Protein AF-A0A482XGV1-F1 (afdb_monomer)

InterPro domains:
  IPR002035 von Willebrand factor, type A [PF13519] (263-378)
  IPR002035 von Willebrand factor, type A [PS50234] (262-445)
  IPR002035 von Willebrand factor, type A [SM00327] (260-442)
  IPR013608 VWA N-terminal [PF08399] (100-237)
  IPR013680 Voltage-dependent calcium channel, alpha-2/delta subunit, conserved region [PF08473] (815-1046)
  IPR036465 von Willebrand factor A-like domain superfamily [G3DSA:3.40.50.410] (261-445)
  IPR036465 von Willebrand factor A-like domain superfamily [SSF53300] (260-447)
  IPR051173 Voltage-dependent calcium channel subunit alpha-2/delta [PTHR10166] (22-1208)

Radius of gyration: 38.04 Å; Cα contacts (8 Å, |Δi|>4): 2008; chains: 1; bounding box: 119×116×106 Å

Solvent-accessible surface area (backbone atoms only — not comparable to full-atom values): 74352 Å² total; per-residue (Å²): 139,94,84,86,82,80,82,77,70,72,76,75,74,77,72,86,80,82,75,78,78,72,86,69,76,64,63,61,70,69,56,57,52,51,41,26,47,51,51,21,51,52,53,44,54,53,50,49,65,73,48,42,56,68,59,52,59,60,47,52,64,86,50,41,69,42,80,57,57,61,67,60,51,43,51,52,38,35,49,54,51,34,55,52,52,52,52,54,52,52,49,38,52,52,50,36,57,48,50,39,50,34,48,50,55,40,52,75,67,66,60,78,73,67,94,82,68,63,56,43,46,14,74,70,44,54,62,82,88,62,79,90,71,64,88,74,75,83,62,78,91,68,86,75,82,80,60,91,88,61,80,73,76,80,78,49,78,53,84,54,83,41,44,69,30,71,95,62,75,52,42,47,32,26,87,87,49,57,21,33,43,69,31,77,92,54,64,65,82,37,92,68,33,38,62,50,56,60,40,53,57,75,47,48,68,53,56,48,52,44,37,73,73,38,60,85,58,56,52,36,37,39,33,33,65,72,40,38,31,40,32,31,55,18,44,58,51,87,60,96,82,71,69,81,65,49,56,70,54,33,61,54,35,36,58,29,47,30,54,46,31,33,39,40,38,39,37,56,41,19,44,85,32,58,66,72,48,43,52,42,49,53,51,44,52,51,55,54,57,56,55,48,42,72,66,18,25,37,42,51,36,34,27,22,81,58,75,42,57,53,53,77,78,52,76,83,48,74,38,62,31,37,62,58,46,47,50,51,51,53,54,23,59,72,68,58,76,87,39,84,46,64,63,40,63,68,62,44,53,53,53,49,54,51,39,56,50,53,34,54,76,65,72,72,52,53,83,50,34,37,35,39,39,39,40,37,65,70,58,98,64,69,66,57,72,57,43,51,71,75,38,45,74,59,64,92,52,68,69,51,30,25,32,32,40,40,42,43,81,73,74,88,44,60,67,40,50,38,47,56,5,49,78,31,74,31,38,35,45,76,40,68,52,69,82,54,40,66,69,59,60,56,58,55,49,52,63,58,20,29,34,45,38,68,62,70,79,66,72,58,76,33,72,42,67,45,43,51,80,85,59,61,70,84,47,36,65,58,53,49,53,47,51,52,50,51,50,50,50,48,52,54,57,47,62,74,69,61,91,71,86,46,67,60,56,53,55,50,51,58,47,50,51,58,64,49,48,80,81,47,74,87,63,56,49,26,32,34,44,18,35,46,26,44,50,85,59,66,61,42,73,43,69,86,66,78,93,78,64,102,81,58,94,81,69,70,75,56,46,77,39,56,52,48,48,60,52,26,30,30,32,38,45,40,52,48,66,63,57,55,61,61,63,37,58,72,76,62,36,74,81,24,51,62,33,33,31,32,26,70,34,28,50,65,45,47,92,85,65,65,44,64,54,83,82,33,63,44,80,48,52,57,68,44,36,50,76,60,69,60,40,60,71,64,91,61,60,90,91,54,76,55,72,67,57,51,54,50,50,50,40,44,29,66,49,43,73,54,71,52,75,48,52,28,41,51,68,41,80,89,71,68,38,52,51,73,48,47,32,36,36,30,33,35,46,25,78,97,54,68,39,19,43,35,36,39,36,57,61,50,76,48,64,39,27,40,66,51,52,73,44,65,64,72,67,48,43,76,72,46,99,53,99,60,59,60,72,56,68,52,65,69,77,80,58,59,35,51,32,80,90,59,73,44,60,46,66,64,54,56,58,41,88,91,70,80,44,74,67,80,63,98,42,73,65,57,44,48,53,53,49,56,59,53,61,65,43,93,83,64,71,84,55,67,59,85,77,58,84,67,76,91,86,76,88,78,95,75,85,93,79,68,80,77,59,64,61,64,64,59,64,79,67,45,47,52,49,38,65,69,57,42,24,24,33,53,32,52,35,60,45,47,45,73,69,76,54,59,74,62,77,77,66,76,62,56,71,68,63,51,54,53,48,47,65,56,43,29,60,40,36,37,38,42,28,29,61,63,20,43,30,39,54,48,78,48,85,69,93,76,64,100,72,72,79,66,74,56,66,62,75,78,60,28,52,28,52,74,32,66,67,44,41,49,14,48,58,43,35,78,77,39,72,75,33,34,39,65,48,60,66,51,56,95,78,57,55,88,76,50,67,80,69,45,52,34,38,37,26,30,48,42,66,50,75,49,95,94,39,41,17,69,47,35,34,36,26,39,31,24,33,40,70,27,49,37,53,50,51,51,56,49,48,57,60,72,94,89,67,94,48,41,57,78,38,87,59,35,48,50,38,32,23,33,49,52,41,34,24,64,39,44,87,50,76,88,50,40,31,37,53,45,26,56,78,40,15,56,57,47,51,49,38,34,76,73,54,48,29,43,80,40,79,45,73,40,61,75,34,76,41,71,45,72,46,73,93,70,82,62,66,73,81,76,63,78,73,56,74,66,56,57,51,49,51,54,49,51,51,50,49,52,50,51,52,52,54,53,66,72,55,84,64,100,79,65,83,75,67,63,68,78,78,70,79,76,89,79,89,68,78,86,71,82,73,80,77,73,75,89,71,91,72,95,73,91,80,92,82,86,93,69,68,74,66,60,52,58,53,58,76,66,56,74,70,53,65,49,87,36,84,36,42,27,37,31,60,34,36,29,53,43,67,93,45,59,84,70,46,65,71,49,82,49,73,68,56,100,80,57,61,102,52,62,71,47,42,41,47,40,67,24,48,55,42,48,37,34,39,37,40,39,52,54,94,58,91,60,80,53,72,57,42,66,70,63,75,41,76,63,62,44,47,86,75,69,74,35,54,68,61,47,44,43,64,72,76,53,75,70,76,66,45,81,81,80,83,71,59,68,75,46,87,72,59,73,68,51,73,84,81,44,52,84,70,89,74,83,70,84,54,65,67,58,57,50,49,52,52,50,50,52,54,53,68,72,76,110

Sequence (1278 aa):
MHFIYFGLIISSILGLVELDASTDDPIPDNVLSIWSNRMGSELNALSEMMTRRNKVLESFKEARVEPLQGTKLAEEIAKDLKQMMDAKMKAIERIMDTAQSAAKEFMDKGGKIPDDYKYYNSKHLVEPGTLAVDPLLQVRDEPKEVDPDKQEPPDPRMEMQLEPNRHFNGVYVNTTLSAVHVPTNIYDRSENVLPAIVWSEKLEPIFRDNYLRDPSMSWQYFGSSSGFMRHYPAKRWETDHVDLYDCRTRSWYVEAATSPKDVLILVDNSGSMTGERKEIARHVVTNILDTLGSNDFVNILSFINITKEVVPCFNRTLIQASLANVRELKIGMEKMEPAKNIANFKVALEDAFHILRNHYNSNRGSQCNQAIMLITDGVPYNYQEIFQKYNWVDYPKVAVRMFTYLIGREASEVREVKWMACANRGYYVHLSTTAEVQEQVLQYVPVMARPMVLQRTQHPIIWTPVYADITDPRMTDWLWELNEREEQRERSLLFRRHKEEQDKKYVIRQKKIKDSDSDLQKYRLMTSVAIPVYDTRDRAKVQTGGPCKPVDPNCKEPVETKVAYLLGVAGTDIPIEDIVQLTRPHVLGVNAYAFIVTNNGYVLMHPDLRPVFQGILKPSYNSVDMTDVEIVDDDSRARNFSAELIRLRDAIVNQKKNQKTLKVKYHLDNLRRAVTGKRQYFYHPIEGTPFTLVLALPGHSDLHYKVSAEKEIKRLLSVTKYKSNAALNYFEGNDWSIHPDWNYCKYYYNDDPALNKKHDFGSPEEELVHFINRTGWPGWKWPSKPTDLRTNNSSSSKSDKSESEKGHDLWRESYFCDRSLFLSLVFDAAATAWFNDSVWSSVGVIEEKKNDFMQRFGPVTVFVATRSGLTRWQDFPSTDNERATHRSFGKENRRAIDEVWYKRAVDQHAISADSYVYSVPFEADMEEDDRRDIVVTATRAVFIETRGKKAPAAVIGVQLKHSALQSLFVNITYTCKDCKITCSSDDVKCYAIDNNGYVVFSEEVRDTGKFFGELYGGVMERLVDEGIFRRIKMFDYQSVCFRLAKCGEGNLSSKLESPLVWLGWLFNWLIGHVALLLTQMNMQWVGTLASFYTTDEMTDYPEYGAESECDDEAGGGEGGDRKQDNTLYANAIINRTRPRPCDKEVDLYTLDQKQHHKLSLKLMPPSRQAKPCDRPFKIDMIPNSNLVLIVVNRMCMMDAPALSITQNEVNYRATHNMTLACFKTRENNLSRKWPQPCIKDHPEEVNITELCGDGCSIRPNYWMAALILASYIVNTFL

Secondary structure (DSSP, 8-state):
--S-SSSSSGGGS------------SS-HHHHHHHHHHHHHHHHHHHHHHHTHHHHHHHTTT-EEEE--HHHHHHHHHHHHHHHHHHHHHHHHHHHHHHHHHHHHHHHTT-PPPTT----BGGG---TT-----TTTTS--------TT--PPPP-------EEEGGGTTEEEESS--EEE--TTS-TTSTTTHHHHHHHGGGHHHHHHHHHH-TT---EEEEETTS-EEEESEE----SS-----GGGSHHHHHHHS--EEEEEEEE-SGGGTTHHHHHHHHHHHHHHHT--TT-EEEEEEESSSEEESSGGGTT--EE--HHHHHHHHHHHHTPPPP-SPP-HHHHHHHHHHHHHHHHHTT-S-SSEEEEEEEES--SS--HHHHHHHT-TTTT--SEEEEEEEE-SS-S-HHHHHHHHHHTT--EEEE-STTTHHHHHTTHHHHHHHHHHHH-S----EEPPPEESS--GGGHHHHHHHHHHHHHHHHHHHHTT-SSSHHHHHHHHHHHHHHGGGT---S-EEEEEEEEEE---SEEEE--SS---TT-TTPPPPEEEE---EEEEEEEEEEHHHHHHHT-HHHH-TT-EEEEE-TTSBEEE-TT---EETTEE-TTGGG-BHHHH-EES--PPTT---HHHHHHHHHHHTT--EEEEEEEEEEETTTTEEEEEEEEEEEEE-TTSS-EEEEEEES-GGGSEEEE----HHHHHTT-SSSS-TTGGGG-SSSEEE-TT--SEEES-SEETTTTEE---SSHHHHHHHHHHHHTSTT--PPPPGGGG-SS-SS-------HHHHHHHHGGG-EEE-HHHHHHHHHHHHHTGGGGS-TGGGTT--HHHHHHHHHHH-EEEEEEEETTSEEEEEE---SS-TT--PPPHHHH---GGGSHHHHHHHHHHTT-TT-BEEE---GGG--TTGGGS-EEEEEEEEEEEETTEEEEEEEEEEEEEHHHHHHHHHHHHH--SS-S--TTSTTEEEEEE-TTSBEEEESSGGGTTSBHHHH-HHHHHHHHHTTSEEEEEEEEEEEEEEEE--TT---GGG----HHHHHHHHHHHHHHHHHHHHHHS--TT-SSSGGGSS--------------------------S-HHHHHHHHTT----EEEEEEEEEEEEEEE-GGGGGG-S----PPPTT--TT---EEEEE-TTBS-EEEEEE----SPPPPPP-S-EE--HHHHHSS-HHHHHHHH--------S------GGGGG--S-S---------HHHHHHHHHHHHHHHH-

Nearest PDB structures (foldseek):
  8x93-assembly1_B  TM=8.229E-01  e=1.187E-66  Homo sapiens
  8we9-assembly1_D  TM=8.250E-01  e=6.237E-66  Homo sapiens
  8if4-assembly1_A  TM=8.147E-01  e=3.819E-60  Homo sapiens
  8if3-assembly1_A  TM=8.002E-01  e=4.022E-60  Homo sapiens
  5gjw-assembly1_F  TM=8.197E-01  e=3.299E-58  Oryctolagus cuniculus

Structure (mmCIF, N/CA/C/O backbone):
data_AF-A0A482XGV1-F1
#
_entry.id   AF-A0A482XGV1-F1
#
loop_
_atom_site.group_PDB
_atom_site.id
_atom_site.type_symbol
_atom_site.label_atom_id
_atom_site.label_alt_id
_atom_site.label_comp_id
_atom_site.label_asym_id
_atom_site.label_entity_id
_atom_site.label_seq_id
_atom_site.pdbx_PDB_ins_code
_atom_site.Cartn_x
_atom_site.Cartn_y
_atom_site.Cartn_z
_atom_site.occupancy
_atom_site.B_iso_or_equiv
_atom_site.auth_seq_id
_atom_site.auth_comp_id
_atom_site.auth_asym_id
_atom_site.auth_atom_id
_atom_site.pdbx_PDB_model_num
ATOM 1 N N . MET A 1 1 ? 13.657 -77.694 51.017 1.00 44.53 1 MET A N 1
ATOM 2 C CA . MET A 1 1 ? 14.415 -77.238 52.203 1.00 44.53 1 MET A CA 1
ATOM 3 C C . MET A 1 1 ? 15.647 -76.485 51.723 1.00 44.53 1 MET A C 1
ATOM 5 O O . MET A 1 1 ? 16.260 -76.954 50.779 1.00 44.53 1 MET A O 1
ATOM 9 N N . HIS A 1 2 ? 15.953 -75.348 52.362 1.00 39.84 2 HIS A N 1
ATOM 10 C CA . HIS A 1 2 ? 17.023 -74.366 52.079 1.00 39.84 2 HIS A CA 1
ATOM 11 C C . HIS A 1 2 ? 16.785 -73.198 51.097 1.00 39.84 2 HIS A C 1
ATOM 13 O O . HIS A 1 2 ? 17.750 -72.601 50.655 1.00 39.84 2 HIS A O 1
ATOM 19 N N . PHE A 1 3 ? 15.537 -72.758 50.874 1.00 36.41 3 PHE A N 1
ATOM 20 C CA . PHE A 1 3 ? 15.243 -71.430 50.277 1.00 36.41 3 PHE A CA 1
ATOM 21 C C . PHE A 1 3 ? 13.895 -70.829 50.758 1.00 36.41 3 PHE A C 1
ATOM 23 O O . PHE A 1 3 ? 13.144 -70.257 49.981 1.00 36.41 3 PHE A O 1
ATOM 30 N N . ILE A 1 4 ? 13.541 -70.985 52.046 1.00 43.09 4 ILE A N 1
ATOM 31 C CA . ILE A 1 4 ? 12.250 -70.501 52.611 1.00 43.09 4 ILE A CA 1
ATOM 32 C C . ILE A 1 4 ? 12.464 -69.622 53.866 1.00 43.09 4 ILE A C 1
ATOM 34 O O . ILE A 1 4 ? 11.666 -69.636 54.789 1.00 43.09 4 ILE A O 1
ATOM 38 N N . TYR A 1 5 ? 13.549 -68.842 53.942 1.00 42.00 5 TYR A N 1
ATOM 39 C CA . TYR A 1 5 ? 13.787 -67.960 55.107 1.00 42.00 5 TYR A CA 1
ATOM 40 C C . TYR A 1 5 ? 14.142 -66.499 54.792 1.00 42.00 5 TYR A C 1
ATOM 42 O O . TYR A 1 5 ? 14.466 -65.752 55.704 1.00 42.00 5 TYR A O 1
ATOM 50 N N . PHE A 1 6 ? 14.004 -66.051 53.538 1.00 40.75 6 PHE A N 1
ATOM 51 C CA . PHE A 1 6 ? 14.222 -64.639 53.171 1.00 40.75 6 PHE A CA 1
ATOM 52 C C . PHE A 1 6 ? 12.952 -63.881 52.741 1.00 40.75 6 PHE A C 1
ATOM 54 O O . PHE A 1 6 ? 13.007 -62.685 52.481 1.00 40.75 6 PHE A O 1
ATOM 61 N N . GLY A 1 7 ? 11.793 -64.550 52.706 1.00 38.69 7 GLY A N 1
ATOM 62 C CA . GLY A 1 7 ? 10.531 -63.980 52.209 1.00 38.69 7 GLY A CA 1
ATOM 63 C C . GLY A 1 7 ? 9.594 -63.370 53.257 1.00 38.69 7 GLY A C 1
ATOM 64 O O . GLY A 1 7 ? 8.521 -62.914 52.886 1.00 38.69 7 GLY A O 1
ATOM 65 N N . LEU A 1 8 ? 9.946 -63.364 54.550 1.00 41.81 8 LEU A N 1
ATOM 66 C CA . LEU A 1 8 ? 9.004 -62.993 55.625 1.00 41.81 8 LEU A CA 1
ATOM 67 C C . LEU A 1 8 ? 9.417 -61.791 56.491 1.00 41.81 8 LEU A C 1
ATOM 69 O O . LEU A 1 8 ? 8.703 -61.463 57.429 1.00 41.81 8 LEU A O 1
ATOM 73 N N . ILE A 1 9 ? 10.509 -61.088 56.167 1.00 43.84 9 ILE A N 1
ATOM 74 C CA . ILE A 1 9 ? 10.928 -59.882 56.918 1.00 43.84 9 ILE A CA 1
ATOM 75 C C . ILE A 1 9 ? 10.641 -58.572 56.154 1.00 43.84 9 ILE A C 1
ATOM 77 O O . ILE A 1 9 ? 10.570 -57.510 56.761 1.00 43.84 9 ILE A O 1
ATOM 81 N N . ILE A 1 10 ? 10.346 -58.623 54.849 1.00 42.56 10 ILE A N 1
ATOM 82 C CA . ILE A 1 10 ? 10.033 -57.411 54.059 1.00 42.56 10 ILE A CA 1
ATOM 83 C C . ILE A 1 10 ? 8.541 -57.016 54.145 1.00 42.56 10 ILE A C 1
ATOM 85 O O . ILE A 1 10 ? 8.179 -55.889 53.826 1.00 42.56 10 ILE A O 1
ATOM 89 N N . SER A 1 11 ? 7.668 -57.880 54.679 1.00 37.44 11 SER A N 1
ATOM 90 C CA . SER A 1 11 ? 6.237 -57.566 54.849 1.00 37.44 11 SER A CA 1
ATOM 91 C C . SER A 1 11 ? 5.908 -56.740 56.105 1.00 37.44 11 SER A C 1
ATOM 93 O O . SER A 1 11 ? 4.754 -56.356 56.276 1.00 37.44 11 SER A O 1
ATOM 95 N N . SER A 1 12 ? 6.884 -56.449 56.974 1.00 38.50 12 SER A N 1
ATOM 96 C CA . SER A 1 12 ? 6.641 -55.785 58.271 1.00 38.50 12 SER A CA 1
ATOM 97 C C . SER A 1 12 ? 7.187 -54.352 58.367 1.00 38.50 12 SER A C 1
ATOM 99 O O . SER A 1 12 ? 7.092 -53.748 59.429 1.00 38.50 12 SER A O 1
ATOM 101 N N . ILE A 1 13 ? 7.742 -53.796 57.280 1.00 41.94 13 ILE A N 1
ATOM 102 C CA . ILE A 1 13 ? 8.184 -52.382 57.198 1.00 41.94 13 ILE A CA 1
ATOM 103 C C . ILE A 1 13 ? 7.350 -51.579 56.172 1.00 41.94 13 ILE A C 1
ATOM 105 O O . ILE A 1 13 ? 7.504 -50.374 56.038 1.00 41.94 13 ILE A O 1
ATOM 109 N N . LEU A 1 14 ? 6.385 -52.215 55.498 1.00 36.38 14 LEU A N 1
ATOM 110 C CA . LEU A 1 14 ? 5.447 -51.562 54.570 1.00 36.38 14 LEU A CA 1
ATOM 111 C C . LEU A 1 14 ? 4.041 -51.353 55.164 1.00 36.38 14 LEU A C 1
ATOM 113 O O . LEU A 1 14 ? 3.061 -51.238 54.436 1.00 36.38 14 LEU A O 1
ATOM 117 N N . GLY A 1 15 ? 3.941 -51.292 56.493 1.00 41.91 15 GLY A N 1
ATOM 118 C CA . GLY A 1 15 ? 2.779 -50.740 57.186 1.00 41.91 15 GLY A CA 1
ATOM 119 C C . GLY A 1 15 ? 3.100 -49.323 57.655 1.00 41.91 15 GLY A C 1
ATOM 120 O O . GLY A 1 15 ? 4.069 -49.159 58.390 1.00 41.91 15 GLY A O 1
ATOM 121 N N . LEU A 1 16 ? 2.258 -48.357 57.265 1.00 43.41 16 LEU A N 1
ATOM 122 C CA . LEU A 1 16 ? 2.304 -46.903 57.528 1.00 43.41 16 LEU A CA 1
ATOM 123 C C . LEU A 1 16 ? 2.994 -46.044 56.457 1.00 43.41 16 LEU A C 1
ATOM 125 O O . LEU A 1 16 ? 4.004 -45.414 56.736 1.00 43.41 16 LEU A O 1
ATOM 129 N N . VAL A 1 17 ? 2.376 -45.945 55.275 1.00 34.41 17 VAL A N 1
ATOM 130 C CA . VAL A 1 17 ? 1.957 -44.647 54.703 1.00 34.41 17 VAL A CA 1
ATOM 131 C C . VAL A 1 17 ? 0.680 -44.902 53.887 1.00 34.41 17 VAL A C 1
ATOM 133 O O . VAL A 1 17 ? 0.712 -45.011 52.665 1.00 34.41 17 VAL A O 1
ATOM 136 N N . GLU A 1 18 ? -0.463 -45.036 54.562 1.00 29.59 18 GLU A N 1
ATOM 137 C CA . GLU A 1 18 ? -1.720 -44.583 53.959 1.00 29.59 18 GLU A CA 1
ATOM 138 C C . GLU A 1 18 ? -1.647 -43.054 53.974 1.00 29.59 18 GLU A C 1
ATOM 140 O O . GLU A 1 18 ? -1.912 -42.407 54.985 1.00 29.59 18 GLU A O 1
ATOM 145 N N . LEU A 1 19 ? -1.187 -42.468 52.867 1.00 31.58 19 LEU A N 1
ATOM 146 C CA . LEU A 1 19 ? -1.564 -41.100 52.546 1.00 31.58 19 LEU A CA 1
ATOM 147 C C . LEU A 1 19 ? -3.030 -41.184 52.136 1.00 31.58 19 LEU A C 1
ATOM 149 O O . LEU A 1 19 ? -3.344 -41.460 50.978 1.00 31.58 19 LEU A O 1
ATOM 153 N N . ASP A 1 20 ? -3.907 -40.991 53.117 1.00 24.75 20 ASP A N 1
ATOM 154 C CA . ASP A 1 20 ? -5.258 -40.494 52.894 1.00 24.75 20 ASP A CA 1
ATOM 155 C C . ASP A 1 20 ? -5.130 -39.219 52.049 1.00 24.75 20 ASP A C 1
ATOM 157 O O . ASP A 1 20 ? -4.946 -38.112 52.556 1.00 24.75 20 ASP A O 1
ATOM 161 N N . ALA A 1 21 ? -5.182 -39.367 50.726 1.00 31.33 21 ALA A N 1
ATOM 162 C CA . ALA A 1 21 ? -5.511 -38.269 49.838 1.00 31.33 21 ALA A CA 1
ATOM 163 C C . ALA A 1 21 ? -7.006 -38.022 50.035 1.00 31.33 21 ALA A C 1
ATOM 165 O O . ALA A 1 21 ? -7.841 -38.526 49.281 1.00 31.33 21 ALA A O 1
ATOM 166 N N . SER A 1 22 ? -7.344 -37.310 51.113 1.00 28.83 22 SER A N 1
ATOM 167 C CA . SER A 1 22 ? -8.692 -36.819 51.320 1.00 28.83 22 SER A CA 1
ATOM 168 C C . SER A 1 22 ? -9.083 -36.019 50.080 1.00 28.83 22 SER A C 1
ATOM 170 O O . SER A 1 22 ? -8.489 -35.002 49.722 1.00 28.83 22 SER A O 1
ATOM 172 N N . THR A 1 23 ? -10.098 -36.511 49.384 1.00 40.44 23 THR A N 1
ATOM 173 C CA . THR A 1 23 ? -10.875 -35.738 48.425 1.00 40.44 23 THR A CA 1
ATOM 174 C C . THR A 1 23 ? -11.704 -34.715 49.204 1.00 40.44 23 THR A C 1
ATOM 176 O O . THR A 1 23 ? -12.924 -34.836 49.278 1.00 40.44 23 THR A O 1
ATOM 179 N N . ASP A 1 24 ? -11.048 -33.748 49.848 1.00 41.38 24 ASP A N 1
ATOM 180 C CA . ASP A 1 24 ? -11.701 -32.528 50.319 1.00 41.38 24 ASP A CA 1
ATOM 181 C C . ASP A 1 24 ? -11.711 -31.568 49.120 1.00 41.38 24 ASP A C 1
ATOM 183 O O . ASP A 1 24 ? -10.688 -31.026 48.703 1.00 41.38 24 ASP A O 1
ATOM 187 N N . ASP A 1 25 ? -12.880 -31.448 48.494 1.00 51.81 25 ASP A N 1
ATOM 188 C CA . ASP A 1 25 ? -13.142 -30.550 47.372 1.00 51.81 25 ASP A CA 1
ATOM 189 C C . ASP A 1 25 ? -12.863 -29.100 47.828 1.00 51.81 25 ASP A C 1
ATOM 191 O O . ASP A 1 25 ? -13.540 -28.618 48.743 1.00 51.81 25 ASP A O 1
ATOM 195 N N . PRO A 1 26 ? -11.853 -28.394 47.278 1.00 57.38 26 PRO A N 1
ATOM 196 C CA . PRO A 1 26 ? -11.321 -27.199 47.928 1.00 57.38 26 PRO A CA 1
ATOM 197 C C . PRO A 1 26 ? -12.330 -26.042 47.983 1.00 57.38 26 PRO A C 1
ATOM 199 O O . PRO A 1 26 ? -12.336 -25.280 48.939 1.00 57.38 26 PRO A O 1
ATOM 202 N N . ILE A 1 27 ? -13.243 -25.910 47.016 1.00 65.25 27 ILE A N 1
ATOM 203 C CA . ILE A 1 27 ? -14.258 -24.839 47.011 1.00 65.25 27 ILE A CA 1
ATOM 204 C C . ILE A 1 27 ? -15.602 -25.419 46.564 1.00 65.25 27 ILE A C 1
ATOM 206 O O . ILE A 1 27 ? -15.665 -25.921 45.448 1.00 65.25 27 ILE A O 1
ATOM 210 N N . PRO A 1 28 ? -16.697 -25.334 47.341 1.00 68.44 28 PRO A N 1
ATOM 211 C CA . PRO A 1 28 ? -18.004 -25.818 46.897 1.00 68.44 28 PRO A CA 1
ATOM 212 C C . PRO A 1 28 ? -18.503 -25.081 45.647 1.00 68.44 28 PRO A C 1
ATOM 214 O O . PRO A 1 28 ? -18.400 -23.859 45.555 1.00 68.44 28 PRO A O 1
ATOM 217 N N . ASP A 1 29 ? -19.116 -25.807 44.715 1.00 68.12 29 ASP A N 1
ATOM 218 C CA . ASP A 1 29 ? -19.600 -25.278 43.431 1.00 68.12 29 ASP A CA 1
ATOM 219 C C . ASP A 1 29 ? -20.550 -24.068 43.583 1.00 68.12 29 ASP A C 1
ATOM 221 O O . ASP A 1 29 ? -20.472 -23.085 42.848 1.00 68.12 29 ASP A O 1
ATOM 225 N N . ASN A 1 30 ? -21.388 -24.075 44.622 1.00 74.62 30 ASN A N 1
ATOM 226 C CA . ASN A 1 30 ? -22.282 -22.961 44.948 1.00 74.62 30 ASN A CA 1
ATOM 227 C C . ASN A 1 30 ? -21.521 -21.653 45.265 1.00 74.62 30 ASN A C 1
ATOM 229 O O . ASN A 1 30 ? -21.970 -20.565 44.916 1.00 74.62 30 ASN A O 1
ATOM 233 N N . VAL A 1 31 ? -20.341 -21.742 45.888 1.00 80.81 31 VAL A N 1
ATOM 234 C CA . VAL A 1 31 ? -19.545 -20.568 46.284 1.00 80.81 31 VAL A CA 1
ATOM 235 C C . VAL A 1 31 ? -18.982 -19.847 45.060 1.00 80.81 31 VAL A C 1
ATOM 237 O O . VAL A 1 31 ? -19.071 -18.621 44.985 1.00 80.81 31 VAL A O 1
ATOM 240 N N . LEU A 1 32 ? -18.481 -20.592 44.069 1.00 80.44 32 LEU A N 1
ATOM 241 C CA . LEU A 1 32 ? -17.938 -20.012 42.837 1.00 80.44 32 LEU A CA 1
ATOM 242 C C . LEU A 1 32 ? -19.007 -19.223 42.067 1.00 80.44 32 LEU A C 1
ATOM 244 O O . LEU A 1 32 ? -18.743 -18.106 41.622 1.00 80.44 32 LEU A O 1
ATOM 248 N N . SER A 1 33 ? -20.229 -19.762 41.998 1.00 83.12 33 SER A N 1
ATOM 249 C CA . SER A 1 33 ? -21.359 -19.077 41.365 1.00 83.12 33 SER A CA 1
ATOM 250 C C . SER A 1 33 ? -21.817 -17.839 42.138 1.00 83.12 33 SER A C 1
ATOM 252 O O . SER A 1 33 ? -22.222 -16.838 41.547 1.00 83.12 33 SER A O 1
ATOM 254 N N . ILE A 1 34 ? -21.736 -17.849 43.471 1.00 86.44 34 ILE A N 1
ATOM 255 C CA . ILE A 1 34 ? -22.028 -16.654 44.275 1.00 86.44 34 ILE A CA 1
ATOM 256 C C . ILE A 1 34 ? -20.998 -15.554 43.990 1.00 86.44 34 ILE A C 1
ATOM 258 O O . ILE A 1 34 ? -21.379 -14.394 43.818 1.00 86.44 34 ILE A O 1
ATOM 262 N N . TRP A 1 35 ? -19.708 -15.898 43.914 1.00 88.56 35 TRP A N 1
ATOM 263 C CA . TRP A 1 35 ? -18.650 -14.937 43.600 1.00 88.56 35 TRP A CA 1
ATOM 264 C C . TRP A 1 35 ? -18.806 -14.347 42.198 1.00 88.56 35 TRP A C 1
ATOM 266 O O . TRP A 1 35 ? -18.785 -13.121 42.062 1.00 88.56 35 TRP A O 1
ATOM 276 N N . SER A 1 36 ? -19.024 -15.183 41.178 1.00 88.12 36 SER A N 1
ATOM 277 C CA . SER A 1 36 ? -19.201 -14.734 39.791 1.00 88.12 36 SER A CA 1
ATOM 278 C C . SER A 1 36 ? -20.421 -13.818 39.645 1.00 88.12 36 SER A C 1
ATOM 280 O O . SER A 1 36 ? -20.298 -12.709 39.120 1.00 88.12 36 SER A O 1
ATOM 282 N N . ASN A 1 37 ? -21.574 -14.208 40.201 1.00 89.94 37 ASN A N 1
ATOM 283 C CA . ASN A 1 37 ? -22.800 -13.410 40.163 1.00 89.94 37 ASN A CA 1
ATOM 284 C C . ASN A 1 37 ? -22.651 -12.078 40.903 1.00 89.94 37 ASN A C 1
ATOM 286 O O . ASN A 1 37 ? -23.061 -11.034 40.388 1.00 89.94 37 ASN A O 1
ATOM 290 N N . ARG A 1 38 ? -22.036 -12.085 42.094 1.00 90.69 38 ARG A N 1
ATOM 291 C CA . ARG A 1 38 ? -21.805 -10.858 42.865 1.00 90.69 38 ARG A CA 1
ATOM 292 C C . ARG A 1 38 ? -20.885 -9.907 42.109 1.00 90.69 38 ARG A C 1
ATOM 294 O O . ARG A 1 38 ? -21.211 -8.728 41.985 1.00 90.69 38 ARG A O 1
ATOM 301 N N . MET A 1 39 ? -19.794 -10.422 41.547 1.00 90.38 39 MET A N 1
ATOM 302 C CA . MET A 1 39 ? -18.851 -9.632 40.761 1.00 90.38 39 MET A CA 1
ATOM 303 C C . MET A 1 39 ? -19.509 -9.029 39.516 1.00 90.38 39 MET A C 1
ATOM 305 O O . MET A 1 39 ? -19.403 -7.824 39.298 1.00 90.38 39 MET A O 1
ATOM 309 N N . GLY A 1 40 ? -20.252 -9.828 38.746 1.00 90.50 40 GLY A N 1
ATOM 310 C CA . GLY A 1 40 ? -20.970 -9.344 37.566 1.00 90.50 40 GLY A CA 1
ATOM 311 C C . GLY A 1 40 ? -22.029 -8.291 37.907 1.00 90.50 40 GLY A C 1
ATOM 312 O O . GLY A 1 40 ? -22.161 -7.297 37.195 1.00 90.50 40 GLY A O 1
ATOM 313 N N . SER A 1 41 ? -22.740 -8.451 39.030 1.00 91.25 41 SER A N 1
ATOM 314 C CA . SER A 1 41 ? -23.745 -7.478 39.479 1.00 91.25 41 SER A CA 1
ATOM 315 C C . SER A 1 41 ? -23.142 -6.122 39.869 1.00 91.25 41 SER A C 1
ATOM 317 O O . SER A 1 41 ? -23.657 -5.089 39.445 1.00 91.25 41 SER A O 1
ATOM 319 N N . GLU A 1 42 ? -22.025 -6.113 40.607 1.00 90.06 42 GLU A N 1
ATOM 320 C CA . GLU A 1 42 ? -21.329 -4.890 41.037 1.00 90.06 42 GLU A CA 1
ATOM 321 C C . GLU A 1 42 ? -20.692 -4.168 39.840 1.00 90.06 42 GLU A C 1
ATOM 323 O O . GLU A 1 42 ? -20.868 -2.960 39.674 1.00 90.06 42 GLU A O 1
ATOM 328 N N . LEU A 1 43 ? -20.014 -4.912 38.957 1.00 90.81 43 LEU A N 1
ATOM 329 C CA . LEU A 1 43 ? -19.390 -4.362 37.751 1.00 90.81 43 LEU A CA 1
ATOM 330 C C . LEU A 1 43 ? -20.422 -3.778 36.777 1.00 90.81 43 LEU A C 1
ATOM 332 O O . LEU A 1 43 ? -20.209 -2.688 36.236 1.00 90.81 43 LEU A O 1
ATOM 336 N N . ASN A 1 44 ? -21.552 -4.464 36.576 1.00 90.00 44 ASN A N 1
ATOM 337 C CA . ASN A 1 44 ? -22.623 -3.963 35.720 1.00 90.00 44 ASN A CA 1
ATOM 338 C C . ASN A 1 44 ? -23.291 -2.720 36.325 1.00 90.00 44 ASN A C 1
ATOM 340 O O . ASN A 1 44 ? -23.453 -1.728 35.620 1.00 90.00 44 ASN A O 1
ATOM 344 N N . ALA A 1 45 ? -23.615 -2.729 37.624 1.00 88.06 45 ALA A N 1
ATOM 345 C CA . ALA A 1 45 ? -24.229 -1.582 38.298 1.00 88.06 45 ALA A CA 1
ATOM 346 C C . ALA A 1 45 ? -23.338 -0.327 38.236 1.00 88.06 45 ALA A C 1
ATOM 348 O O . ALA A 1 45 ? -23.821 0.758 37.905 1.00 88.06 45 ALA A O 1
ATOM 349 N N . LEU A 1 46 ? -22.032 -0.487 38.480 1.00 87.25 46 LEU A N 1
ATOM 350 C CA . LEU A 1 46 ? -21.021 0.562 38.320 1.00 87.25 46 LEU A CA 1
ATOM 351 C C . LEU A 1 46 ? -21.026 1.130 36.897 1.00 87.25 46 LEU A C 1
ATOM 353 O O . LEU A 1 46 ? -21.131 2.341 36.691 1.00 87.25 46 LEU A O 1
ATOM 357 N N . SER A 1 47 ? -20.899 0.242 35.913 1.00 86.81 47 SER A N 1
ATOM 358 C CA . SER A 1 47 ? -20.736 0.634 34.515 1.00 86.81 47 SER A CA 1
ATOM 359 C C . SER A 1 47 ? -22.002 1.310 33.986 1.00 86.81 47 SER A C 1
ATOM 361 O O . SER A 1 47 ? -21.923 2.323 33.291 1.00 86.81 47 SER A O 1
ATOM 363 N N . GLU A 1 48 ? -23.180 0.818 34.363 1.00 85.75 48 GLU A N 1
ATOM 364 C CA . GLU A 1 48 ? -24.472 1.376 33.964 1.00 85.75 48 GLU A CA 1
ATOM 365 C C . GLU A 1 48 ? -24.727 2.757 34.588 1.00 85.75 48 GLU A C 1
ATOM 367 O O . GLU A 1 48 ? -25.157 3.680 33.887 1.00 85.75 48 GLU A O 1
ATOM 372 N N . MET A 1 49 ? -24.373 2.936 35.867 1.00 84.31 49 MET A N 1
ATOM 373 C CA . MET A 1 49 ? -24.466 4.224 36.562 1.00 84.31 49 MET A CA 1
ATOM 374 C C . MET A 1 49 ? -23.572 5.290 35.912 1.00 84.31 49 MET A C 1
ATOM 376 O O . MET A 1 49 ? -24.032 6.404 35.657 1.00 84.31 49 MET A O 1
ATOM 380 N N . MET A 1 50 ? -22.316 4.953 35.606 1.00 85.69 50 MET A N 1
ATOM 381 C CA . MET A 1 50 ? -21.350 5.913 35.054 1.00 85.69 50 MET A CA 1
ATOM 382 C C . MET A 1 50 ? -21.630 6.247 33.588 1.00 85.69 50 MET A C 1
ATOM 384 O O . MET A 1 50 ? -21.595 7.412 33.191 1.00 85.69 50 MET A O 1
ATOM 388 N N . THR A 1 51 ? -21.957 5.239 32.778 1.00 87.25 51 THR A N 1
ATOM 389 C CA . THR A 1 51 ? -22.142 5.424 31.330 1.00 87.25 51 THR A CA 1
ATOM 390 C C . THR A 1 51 ? -23.498 6.029 30.946 1.00 87.25 51 THR A C 1
ATOM 392 O O . THR A 1 51 ? -23.658 6.494 29.818 1.00 87.25 51 THR A O 1
ATOM 395 N N . ARG A 1 52 ? -24.478 6.079 31.869 1.00 87.94 52 ARG A N 1
ATOM 396 C CA . ARG A 1 52 ? -25.800 6.719 31.680 1.00 87.94 52 ARG A CA 1
ATOM 397 C C . ARG A 1 52 ? -26.502 6.280 30.381 1.00 87.94 52 ARG A C 1
ATOM 399 O O . ARG A 1 52 ? -27.126 7.091 29.693 1.00 87.94 52 ARG A O 1
ATOM 406 N N . ARG A 1 53 ? -26.440 4.980 30.057 1.00 86.81 53 ARG A N 1
ATOM 407 C CA . ARG A 1 53 ? -26.953 4.380 28.805 1.00 86.81 53 ARG A CA 1
ATOM 408 C C . ARG A 1 53 ? -28.370 4.826 28.437 1.00 86.81 53 ARG A C 1
ATOM 410 O O . ARG A 1 53 ? -28.631 5.130 27.276 1.00 86.81 53 ARG A O 1
ATOM 417 N N . ASN A 1 54 ? -29.282 4.860 29.409 1.00 87.62 54 ASN A N 1
ATOM 418 C CA . ASN A 1 54 ? -30.684 5.204 29.157 1.00 87.62 54 ASN A CA 1
ATOM 419 C C . ASN A 1 54 ? -30.831 6.610 28.564 1.00 87.62 54 ASN A C 1
ATOM 421 O O . ASN A 1 54 ? -31.614 6.786 27.637 1.00 87.62 54 ASN A O 1
ATOM 425 N N . LYS A 1 55 ? -30.003 7.574 28.990 1.00 86.25 55 LYS A N 1
ATOM 426 C CA . LYS A 1 55 ? -29.990 8.918 28.395 1.00 86.25 55 LYS A CA 1
ATOM 427 C C . LYS A 1 55 ? -29.554 8.893 26.932 1.00 86.25 55 LYS A C 1
ATOM 429 O O . LYS A 1 55 ? -30.156 9.576 26.114 1.00 86.25 55 LYS A O 1
ATOM 434 N N . VAL A 1 56 ? -28.562 8.070 26.579 1.00 86.94 56 VAL A N 1
ATOM 435 C CA . VAL A 1 56 ? -28.144 7.890 25.177 1.00 86.94 56 VAL A CA 1
ATOM 436 C C . VAL A 1 56 ? -29.308 7.338 24.352 1.00 86.94 56 VAL A C 1
ATOM 438 O O . VAL A 1 56 ? -29.655 7.905 23.323 1.00 86.94 56 VAL A O 1
ATOM 441 N N . LEU A 1 57 ? -29.962 6.270 24.816 1.00 88.00 57 LEU A N 1
ATOM 442 C CA . LEU A 1 57 ? -31.108 5.689 24.108 1.00 88.00 57 LEU A CA 1
ATOM 443 C C . LEU A 1 57 ? -32.245 6.700 23.917 1.00 88.00 57 LEU A C 1
ATOM 445 O O . LEU A 1 57 ? -32.867 6.721 22.859 1.00 88.00 57 LEU A O 1
ATOM 449 N N . GLU A 1 58 ? -32.503 7.547 24.914 1.00 87.56 58 GLU A N 1
ATOM 450 C CA . GLU A 1 58 ? -33.513 8.602 24.838 1.00 87.56 58 GLU A CA 1
ATOM 451 C C . GLU A 1 58 ? -33.155 9.704 23.843 1.00 87.56 58 GLU A C 1
ATOM 453 O O . GLU A 1 58 ? -33.998 10.063 23.018 1.00 87.56 58 GLU A O 1
ATOM 458 N N . SER A 1 59 ? -31.914 10.189 23.866 1.00 86.44 59 SER A N 1
ATOM 459 C CA . SER A 1 59 ? -31.446 11.247 22.965 1.00 86.44 59 SER A CA 1
ATOM 460 C C . SER A 1 59 ? -31.471 10.845 21.494 1.00 86.44 59 SER A C 1
ATOM 462 O O . SER A 1 59 ? -31.645 11.690 20.620 1.00 86.44 59 SER A O 1
ATOM 464 N N . PHE A 1 60 ? -31.323 9.553 21.207 1.00 87.50 60 PHE A N 1
ATOM 465 C CA . PHE A 1 60 ? -31.307 9.029 19.847 1.00 87.50 60 PHE A CA 1
ATOM 466 C C . PHE A 1 60 ? -32.676 8.513 19.355 1.00 87.50 60 PHE A C 1
ATOM 468 O O . PHE A 1 60 ? -32.761 7.963 18.256 1.00 87.50 60 PHE A O 1
ATOM 475 N N . LYS A 1 61 ? -33.773 8.728 20.100 1.00 83.56 61 LYS A N 1
ATOM 476 C CA . LYS A 1 61 ? -35.136 8.302 19.701 1.00 83.56 61 LYS A CA 1
ATOM 477 C C . LYS A 1 61 ? -35.620 8.904 18.375 1.00 83.56 61 LYS A C 1
ATOM 479 O O . LYS A 1 61 ? -36.447 8.296 17.702 1.00 83.56 61 LYS A O 1
ATOM 484 N N . GLU A 1 62 ? -35.135 10.089 18.002 1.00 82.06 62 GLU A N 1
ATOM 485 C CA . GLU A 1 62 ? -35.503 10.763 16.745 1.00 82.06 62 GLU A CA 1
ATOM 486 C C . GLU A 1 62 ? -34.812 10.166 15.505 1.00 82.06 62 GLU A C 1
ATOM 488 O O . GLU A 1 62 ? -35.198 10.466 14.370 1.00 82.06 62 GLU A O 1
ATOM 493 N N . ALA A 1 63 ? -33.793 9.324 15.701 1.00 84.88 63 ALA A N 1
ATOM 494 C CA . ALA A 1 63 ? -33.023 8.735 14.618 1.00 84.88 63 ALA A CA 1
ATOM 495 C C . ALA A 1 63 ? -33.812 7.638 13.884 1.00 84.88 63 ALA A C 1
ATOM 497 O O . ALA A 1 63 ? -34.601 6.902 14.476 1.00 84.88 63 ALA A O 1
ATOM 498 N N . ARG A 1 64 ? -33.593 7.505 12.571 1.00 86.19 64 ARG A N 1
ATOM 499 C CA . ARG A 1 64 ? -34.234 6.470 11.742 1.00 86.19 64 ARG A CA 1
ATOM 500 C C . ARG A 1 64 ? -33.252 5.348 11.442 1.00 86.19 64 ARG A C 1
ATOM 502 O O . ARG A 1 64 ? -32.053 5.579 11.364 1.00 86.19 64 ARG A O 1
ATOM 509 N N . VAL A 1 65 ? -33.761 4.141 11.215 1.00 86.94 65 VAL A N 1
ATOM 510 C CA . VAL A 1 65 ? -32.947 2.975 10.840 1.00 86.94 65 VAL A CA 1
ATOM 511 C C . VAL A 1 65 ? -33.246 2.583 9.391 1.00 86.94 65 VAL A C 1
ATOM 513 O O . VAL A 1 65 ? -34.387 2.261 9.045 1.00 86.94 65 VAL A O 1
ATOM 516 N N . GLU A 1 66 ? -32.224 2.616 8.535 1.00 86.50 66 GLU A N 1
ATOM 517 C CA . GLU A 1 66 ? -32.301 2.326 7.097 1.00 86.50 66 GLU A CA 1
ATOM 518 C C . GLU A 1 66 ? -31.527 1.049 6.734 1.00 86.50 66 GLU A C 1
ATOM 520 O O . GLU A 1 66 ? -30.475 0.797 7.314 1.00 86.50 66 GLU A O 1
ATOM 525 N N . PRO A 1 67 ? -31.999 0.231 5.773 1.00 85.38 67 PRO A N 1
ATOM 526 C CA . PRO A 1 67 ? -31.265 -0.949 5.316 1.00 85.38 67 PRO A CA 1
ATOM 527 C C . PRO A 1 67 ? -30.031 -0.575 4.483 1.00 85.38 67 PRO A C 1
ATOM 529 O O . PRO A 1 67 ? -30.118 0.217 3.545 1.00 85.38 67 PRO A O 1
ATOM 532 N N . LEU A 1 68 ? -28.906 -1.218 4.778 1.00 84.56 68 LEU A N 1
ATOM 533 C CA . LEU A 1 68 ? -27.655 -1.138 4.035 1.00 84.56 68 LEU A CA 1
ATOM 534 C C . LEU A 1 68 ? -27.653 -2.202 2.926 1.00 84.56 68 LEU A C 1
ATOM 536 O O . LEU A 1 68 ? -27.517 -3.396 3.184 1.00 84.56 68 LEU A O 1
ATOM 540 N N . GLN A 1 69 ? -27.834 -1.783 1.671 1.00 85.31 69 GLN A N 1
ATOM 541 C CA . GLN A 1 69 ? -27.795 -2.691 0.517 1.00 85.31 69 GLN A CA 1
ATOM 542 C C . GLN A 1 69 ? -26.376 -2.750 -0.059 1.00 85.31 69 GLN A C 1
ATOM 544 O O . GLN A 1 69 ? -25.987 -1.875 -0.830 1.00 85.31 69 GLN A O 1
ATOM 549 N N . GLY A 1 70 ? -25.619 -3.799 0.286 1.00 86.44 70 GLY A N 1
ATOM 550 C CA . GLY A 1 70 ? -24.212 -3.951 -0.115 1.00 86.44 70 GLY A CA 1
ATOM 551 C C . GLY A 1 70 ? -23.969 -3.913 -1.629 1.00 86.44 70 GLY A C 1
ATOM 552 O O . GLY A 1 70 ? -22.997 -3.315 -2.076 1.00 86.44 70 GLY A O 1
ATOM 553 N N . THR A 1 71 ? -24.881 -4.463 -2.440 1.00 89.69 71 THR A N 1
ATOM 554 C CA . THR A 1 71 ? -24.766 -4.447 -3.912 1.00 89.69 71 THR A CA 1
ATOM 555 C C . THR A 1 71 ? -24.874 -3.044 -4.504 1.00 89.69 71 THR A C 1
ATOM 557 O O . THR A 1 71 ? -24.066 -2.682 -5.355 1.00 89.69 71 THR A O 1
ATOM 560 N N . LYS A 1 72 ? -25.845 -2.247 -4.042 1.00 90.75 72 LYS A N 1
ATOM 561 C CA . LYS A 1 72 ? -26.002 -0.853 -4.478 1.00 90.75 72 LYS A CA 1
ATOM 562 C C . LYS A 1 72 ? -24.843 0.006 -4.001 1.00 90.75 72 LYS A C 1
ATOM 564 O O . LYS A 1 72 ? -24.340 0.809 -4.770 1.00 90.75 72 LYS A O 1
ATOM 569 N N . LEU A 1 73 ? -24.387 -0.211 -2.768 1.00 90.62 73 LEU A N 1
ATOM 570 C CA . LEU A 1 73 ? -23.261 0.529 -2.212 1.00 90.62 73 LEU A CA 1
ATOM 571 C C . LEU A 1 73 ? -21.964 0.260 -2.989 1.00 90.62 73 LEU A C 1
ATOM 573 O O . LEU A 1 73 ? -21.252 1.201 -3.322 1.00 90.62 73 LEU A O 1
ATOM 577 N N . ALA A 1 74 ? -21.693 -1.000 -3.346 1.00 92.25 74 ALA A N 1
ATOM 578 C CA . ALA A 1 74 ? -20.549 -1.350 -4.190 1.00 92.25 74 ALA A CA 1
ATOM 579 C C . ALA A 1 74 ? -20.630 -0.684 -5.570 1.00 92.25 74 ALA A C 1
ATOM 581 O O . ALA A 1 74 ? -19.621 -0.211 -6.080 1.00 92.25 74 ALA A O 1
ATOM 582 N N . GLU A 1 75 ? -21.823 -0.616 -6.164 1.00 92.88 75 GLU A N 1
ATOM 583 C CA . GLU A 1 75 ? -22.045 0.031 -7.461 1.00 92.88 75 GLU A CA 1
ATOM 584 C C . GLU A 1 75 ? -21.884 1.558 -7.392 1.00 92.88 75 GLU A C 1
ATOM 586 O O . GLU A 1 75 ? -21.250 2.148 -8.265 1.00 92.88 75 GLU A O 1
ATOM 591 N N . GLU A 1 76 ? -22.391 2.201 -6.337 1.00 91.38 76 GLU A N 1
ATOM 592 C CA . GLU A 1 76 ? -22.229 3.640 -6.103 1.00 91.38 76 GLU A CA 1
ATOM 593 C C . GLU A 1 76 ? -20.760 4.022 -5.879 1.00 91.38 76 GLU A C 1
ATOM 595 O O . GLU A 1 76 ? -20.269 4.950 -6.522 1.00 91.38 76 GLU A O 1
ATOM 600 N N . ILE A 1 77 ? -20.041 3.281 -5.026 1.00 92.31 77 ILE A N 1
ATOM 601 C CA . ILE A 1 77 ? -18.615 3.528 -4.764 1.00 92.31 77 ILE A CA 1
ATOM 602 C C . ILE A 1 77 ? -17.788 3.254 -6.025 1.00 92.31 77 ILE A C 1
ATOM 604 O O . ILE A 1 77 ? -16.946 4.070 -6.390 1.00 92.31 77 ILE A O 1
ATOM 608 N N . ALA A 1 78 ? -18.045 2.150 -6.736 1.00 93.25 78 ALA A N 1
ATOM 609 C CA . ALA A 1 78 ? -17.345 1.847 -7.985 1.00 93.25 78 ALA A CA 1
ATOM 610 C C . ALA A 1 78 ? -17.580 2.931 -9.049 1.00 93.25 78 ALA A C 1
ATOM 612 O O . ALA A 1 78 ? -16.661 3.270 -9.792 1.00 93.25 78 ALA A O 1
ATOM 613 N N . LYS A 1 79 ? -18.785 3.512 -9.105 1.00 92.44 79 LYS A N 1
ATOM 614 C CA . LYS A 1 79 ? -19.101 4.630 -9.999 1.00 92.44 79 LYS A CA 1
ATOM 615 C C . LYS A 1 79 ? -18.335 5.899 -9.626 1.00 92.44 79 LYS A C 1
ATOM 617 O O . LYS A 1 79 ? -17.788 6.539 -10.520 1.00 92.44 79 LYS A O 1
ATOM 622 N N . ASP A 1 80 ? -18.284 6.258 -8.344 1.00 89.69 80 ASP A N 1
ATOM 623 C CA . ASP A 1 80 ? -17.537 7.432 -7.875 1.00 89.69 80 ASP A CA 1
ATOM 624 C C . ASP A 1 80 ? -16.024 7.269 -8.136 1.00 89.69 80 ASP A C 1
ATOM 626 O O . ASP A 1 80 ? -15.383 8.182 -8.661 1.00 89.69 80 ASP A O 1
ATOM 630 N N . LEU A 1 81 ? -15.468 6.079 -7.872 1.00 92.06 81 LEU A N 1
ATOM 631 C CA . LEU A 1 81 ? -14.074 5.743 -8.184 1.00 92.06 81 LEU A CA 1
ATOM 632 C C . LEU A 1 81 ? -13.789 5.812 -9.686 1.00 92.06 81 LEU A C 1
ATOM 634 O O . LEU A 1 81 ? -12.794 6.410 -10.089 1.00 92.06 81 LEU A O 1
ATOM 638 N N . LYS A 1 82 ? -14.681 5.263 -10.520 1.00 92.44 82 LYS A N 1
ATOM 639 C CA . LYS A 1 82 ? -14.564 5.344 -11.980 1.00 92.44 82 LYS A CA 1
ATOM 640 C C . LYS A 1 82 ? -14.525 6.792 -12.456 1.00 92.44 82 LYS A C 1
ATOM 642 O O . LYS A 1 82 ? -13.680 7.135 -13.268 1.00 92.44 82 LYS A O 1
ATOM 647 N N . GLN A 1 83 ? -15.406 7.653 -11.947 1.00 89.75 83 GLN A N 1
ATOM 648 C CA . GLN A 1 83 ? -15.424 9.064 -12.343 1.00 89.75 83 GLN A CA 1
ATOM 649 C C . GLN A 1 83 ? -14.119 9.784 -11.993 1.00 89.75 83 GLN A C 1
ATOM 651 O O . GLN A 1 83 ? -13.628 10.566 -12.806 1.00 89.75 83 GLN A O 1
ATOM 656 N N . MET A 1 84 ? -13.559 9.510 -10.811 1.00 89.31 84 MET A N 1
ATOM 657 C CA . MET A 1 84 ? -12.259 10.044 -10.410 1.00 89.31 84 MET A CA 1
ATOM 658 C C . MET A 1 84 ? -11.157 9.532 -11.346 1.00 89.31 84 MET A C 1
ATOM 660 O O . MET A 1 84 ? -10.448 10.335 -11.947 1.00 89.31 84 MET A O 1
ATOM 664 N N . MET A 1 85 ? -11.072 8.216 -11.561 1.00 91.00 85 MET A N 1
ATOM 665 C CA . MET A 1 85 ? -10.060 7.606 -12.431 1.00 91.00 85 MET A CA 1
ATOM 666 C C . MET A 1 85 ? -10.170 8.099 -13.884 1.00 91.00 85 MET A C 1
ATOM 668 O O . MET A 1 85 ? -9.156 8.435 -14.491 1.00 91.00 85 MET A O 1
ATOM 672 N N . ASP A 1 86 ? -11.384 8.239 -14.424 1.00 91.44 86 ASP A N 1
ATOM 673 C CA . ASP A 1 86 ? -11.642 8.794 -15.760 1.00 91.44 86 ASP A CA 1
ATOM 674 C C . ASP A 1 86 ? -11.195 10.259 -15.876 1.00 91.44 86 ASP A C 1
ATOM 676 O O . ASP A 1 86 ? -10.733 10.686 -16.937 1.00 91.44 86 ASP A O 1
ATOM 680 N N . ALA A 1 87 ? -11.336 11.052 -14.808 1.00 89.00 87 ALA A N 1
ATOM 681 C CA . ALA A 1 87 ? -10.858 12.432 -14.784 1.00 89.00 87 ALA A CA 1
ATOM 682 C C . ALA A 1 87 ? -9.323 12.491 -14.841 1.00 89.00 87 ALA A C 1
ATOM 684 O O . ALA A 1 87 ? -8.778 13.258 -15.640 1.00 89.00 87 ALA A O 1
ATOM 685 N N . LYS A 1 88 ? -8.637 11.629 -14.076 1.00 90.62 88 LYS A N 1
ATOM 686 C CA . LYS A 1 88 ? -7.169 11.512 -14.095 1.00 90.62 88 LYS A CA 1
ATOM 687 C C . LYS A 1 88 ? -6.651 11.019 -15.448 1.00 90.62 88 LYS A C 1
ATOM 689 O O . LYS A 1 88 ? -5.719 11.605 -15.991 1.00 90.62 88 LYS A O 1
ATOM 694 N N . MET A 1 89 ? -7.298 10.011 -16.040 1.00 91.69 89 MET A N 1
ATOM 695 C CA . MET A 1 89 ? -6.948 9.508 -17.377 1.00 91.69 89 MET A CA 1
ATOM 696 C C . MET A 1 89 ? -7.043 10.614 -18.434 1.00 91.69 89 MET A C 1
ATOM 698 O O . MET A 1 89 ? -6.079 10.858 -19.158 1.00 91.69 89 MET A O 1
ATOM 702 N N . LYS A 1 90 ? -8.145 11.374 -18.452 1.00 91.81 90 LYS A N 1
ATOM 703 C CA . LYS A 1 90 ? -8.319 12.507 -19.379 1.00 91.81 90 LYS A CA 1
ATOM 704 C C . LYS A 1 90 ? -7.283 13.611 -19.176 1.00 91.81 90 LYS A C 1
ATOM 706 O O . LYS A 1 90 ? -6.894 14.261 -20.141 1.00 91.81 90 LYS A O 1
ATOM 711 N N . ALA A 1 91 ? -6.848 13.864 -17.941 1.00 91.88 91 ALA A N 1
ATOM 712 C CA . ALA A 1 91 ? -5.804 14.851 -17.671 1.00 91.88 91 ALA A CA 1
ATOM 713 C C . ALA A 1 91 ? -4.472 14.458 -18.335 1.00 91.88 91 ALA A C 1
ATOM 715 O O . ALA A 1 91 ? -3.800 15.314 -18.914 1.00 91.88 91 ALA A O 1
ATOM 716 N N . ILE A 1 92 ? -4.131 13.167 -18.311 1.00 93.88 92 ILE A N 1
ATOM 717 C CA . ILE A 1 92 ? -2.906 12.636 -18.919 1.00 93.88 92 ILE A CA 1
ATOM 718 C C . ILE A 1 92 ? -3.015 12.569 -20.442 1.00 93.88 92 ILE A C 1
ATOM 720 O O . ILE A 1 92 ? -2.064 12.953 -21.118 1.00 93.88 92 ILE A O 1
ATOM 724 N N . GLU A 1 93 ? -4.159 12.164 -20.999 1.00 93.62 93 GLU A N 1
ATOM 725 C CA . GLU A 1 93 ? -4.385 12.196 -22.456 1.00 93.62 93 GLU A CA 1
ATOM 726 C C . GLU A 1 93 ? -4.085 13.589 -23.031 1.00 93.62 93 GLU A C 1
ATOM 728 O O . GLU A 1 93 ? -3.382 13.726 -24.029 1.00 93.62 93 GLU A O 1
ATOM 733 N N . ARG A 1 94 ? -4.497 14.649 -22.325 1.00 94.31 94 ARG A N 1
ATOM 734 C CA . ARG A 1 94 ? -4.190 16.033 -22.715 1.00 94.31 94 ARG A CA 1
ATOM 735 C C . ARG A 1 94 ? -2.699 16.364 -22.657 1.00 94.31 94 ARG A C 1
ATOM 737 O O . ARG A 1 94 ? -2.214 17.118 -23.504 1.00 94.31 94 ARG A O 1
ATOM 744 N N . ILE A 1 95 ? -1.980 15.845 -21.658 1.00 95.00 95 ILE A N 1
ATOM 745 C CA . ILE A 1 95 ? -0.522 16.014 -21.545 1.00 95.00 95 ILE A CA 1
ATOM 746 C C . ILE A 1 95 ? 0.160 15.318 -22.727 1.00 95.00 95 ILE A C 1
ATOM 748 O O . ILE A 1 95 ? 1.022 15.917 -23.366 1.00 95.00 95 ILE A O 1
ATOM 752 N N . MET A 1 96 ? -0.265 14.097 -23.058 1.00 94.56 96 MET A N 1
ATOM 753 C CA . MET A 1 96 ? 0.246 13.327 -24.191 1.00 94.56 96 MET A CA 1
ATOM 754 C C . MET A 1 96 ? 0.029 14.058 -25.521 1.00 94.56 96 MET A C 1
ATOM 756 O O . MET A 1 96 ? 1.005 14.297 -26.232 1.00 94.56 96 MET A O 1
ATOM 760 N N . ASP A 1 97 ? -1.204 14.468 -25.834 1.00 93.69 97 ASP A N 1
ATOM 761 C CA . ASP A 1 97 ? -1.536 15.166 -27.087 1.00 93.69 97 ASP A CA 1
ATOM 762 C C . ASP A 1 97 ? -0.694 16.440 -27.267 1.00 93.69 97 ASP A C 1
ATOM 764 O O . ASP A 1 97 ? -0.177 16.744 -28.353 1.00 93.69 97 ASP A O 1
ATOM 768 N N . THR A 1 98 ? -0.518 17.181 -26.170 1.00 94.50 98 THR A N 1
ATOM 769 C CA . THR A 1 98 ? 0.281 18.409 -26.152 1.00 94.50 98 THR A CA 1
ATOM 770 C C . THR A 1 98 ? 1.763 18.101 -26.328 1.00 94.50 98 THR A C 1
ATOM 772 O O . THR A 1 98 ? 2.432 18.786 -27.099 1.00 94.50 98 THR A O 1
ATOM 775 N N . ALA A 1 99 ? 2.279 17.057 -25.677 1.00 94.31 99 ALA A N 1
ATOM 776 C CA . ALA A 1 99 ? 3.674 16.645 -25.797 1.00 94.31 99 ALA A CA 1
ATOM 777 C C . ALA A 1 99 ? 4.021 16.227 -27.233 1.00 94.31 99 ALA A C 1
ATOM 779 O O . ALA A 1 99 ? 5.024 16.684 -27.781 1.00 94.31 99 ALA A O 1
ATOM 780 N N . GLN A 1 100 ? 3.165 15.426 -27.875 1.00 92.38 100 GLN A N 1
ATOM 781 C CA . GLN A 1 100 ? 3.358 15.007 -29.267 1.00 92.38 100 GLN A CA 1
ATOM 782 C C . GLN A 1 100 ? 3.365 16.200 -30.225 1.00 92.38 100 GLN A C 1
ATOM 784 O O . GLN A 1 100 ? 4.235 16.306 -31.093 1.00 92.38 100 GLN A O 1
ATOM 789 N N . SER A 1 101 ? 2.413 17.119 -30.047 1.00 92.69 101 SER A N 1
ATOM 790 C CA . SER A 1 101 ? 2.298 18.323 -30.872 1.00 92.69 101 SER A CA 1
ATOM 791 C C . SER A 1 101 ? 3.486 19.268 -30.666 1.00 92.69 101 SER A C 1
ATOM 793 O O . SER A 1 101 ? 4.046 19.779 -31.636 1.00 92.69 101 SER A O 1
ATOM 795 N N . ALA A 1 102 ? 3.915 19.462 -29.414 1.00 92.62 102 ALA A N 1
ATOM 796 C CA . ALA A 1 102 ? 5.040 20.319 -29.052 1.00 92.62 102 ALA A CA 1
ATOM 797 C C . ALA A 1 102 ? 6.370 19.799 -29.610 1.00 92.62 102 ALA A C 1
ATOM 799 O O . ALA A 1 102 ? 7.124 20.573 -30.204 1.00 92.62 102 ALA A O 1
ATOM 800 N N . ALA A 1 103 ? 6.633 18.497 -29.465 1.00 90.62 103 ALA A N 1
ATOM 801 C CA . ALA A 1 103 ? 7.832 17.863 -29.997 1.00 90.62 103 ALA A CA 1
ATOM 802 C C . ALA A 1 103 ? 7.876 17.946 -31.529 1.00 90.62 103 ALA A C 1
ATOM 804 O O . ALA A 1 103 ? 8.898 18.333 -32.095 1.00 90.62 103 ALA A O 1
ATOM 805 N N . LYS A 1 104 ? 6.754 17.658 -32.204 1.00 88.94 104 LYS A N 1
ATOM 806 C CA . LYS A 1 104 ? 6.650 17.769 -33.664 1.00 88.94 104 LYS A CA 1
ATOM 807 C C . LYS A 1 104 ? 6.944 19.190 -34.144 1.00 88.94 104 LYS A C 1
ATOM 809 O O . LYS A 1 104 ? 7.803 19.380 -34.998 1.00 88.94 104 LYS A O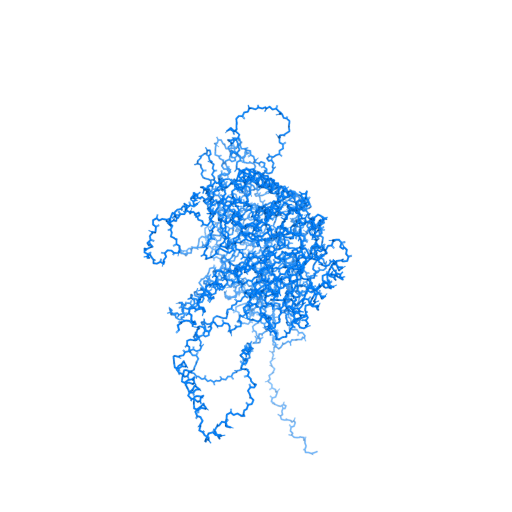 1
ATOM 814 N N . GLU A 1 105 ? 6.293 20.191 -33.553 1.00 90.00 105 GLU A N 1
ATOM 815 C CA . GLU A 1 105 ? 6.469 21.593 -33.943 1.00 90.00 105 GLU A CA 1
ATOM 816 C C . GLU A 1 105 ? 7.910 22.087 -33.729 1.00 90.00 105 GLU A C 1
ATOM 818 O O . GLU A 1 105 ? 8.442 22.838 -34.547 1.00 90.00 105 GLU A O 1
ATOM 823 N N . PHE A 1 106 ? 8.556 21.673 -32.635 1.00 88.25 106 PHE A N 1
ATOM 824 C CA . PHE A 1 106 ? 9.947 22.031 -32.352 1.00 88.25 106 PHE A CA 1
ATOM 825 C C . PHE A 1 106 ? 10.914 21.426 -33.379 1.00 88.25 106 PHE A C 1
ATOM 827 O O . PHE A 1 106 ? 11.802 22.113 -33.893 1.00 88.25 106 PHE A O 1
ATOM 834 N N . MET A 1 107 ? 10.706 20.154 -33.717 1.00 83.56 107 MET A N 1
ATOM 835 C CA . MET A 1 107 ? 11.512 19.447 -34.707 1.00 83.56 107 MET A CA 1
ATOM 836 C C . MET A 1 107 ? 11.313 20.010 -36.121 1.00 83.56 107 MET A C 1
ATOM 838 O O . MET A 1 107 ? 12.295 20.204 -36.837 1.00 83.56 107 MET A O 1
ATOM 842 N N . ASP A 1 108 ? 10.076 20.347 -36.502 1.00 83.00 108 ASP A N 1
ATOM 843 C CA . ASP A 1 108 ? 9.750 20.962 -37.799 1.00 83.00 108 ASP A CA 1
ATOM 844 C C . ASP A 1 108 ? 10.401 22.352 -37.958 1.00 83.00 108 ASP A C 1
ATOM 846 O O . ASP A 1 108 ? 10.779 22.751 -39.060 1.00 83.00 108 ASP A O 1
ATOM 850 N N . LYS A 1 109 ? 10.612 23.078 -36.849 1.00 81.94 109 LYS A N 1
ATOM 851 C CA . LYS A 1 109 ? 11.338 24.364 -36.805 1.00 81.94 109 LYS A CA 1
ATOM 852 C C . LYS A 1 109 ? 12.868 24.222 -36.834 1.00 81.94 109 LYS A C 1
ATOM 854 O O . LYS A 1 109 ? 13.582 25.219 -36.712 1.00 81.94 109 LYS A O 1
ATOM 859 N N . GLY A 1 110 ? 13.384 23.006 -37.014 1.00 74.44 110 GLY A N 1
ATOM 860 C CA . GLY A 1 110 ? 14.814 22.728 -37.136 1.00 74.44 110 GLY A CA 1
ATOM 861 C C . GLY A 1 110 ? 15.564 22.644 -35.806 1.00 74.44 110 GLY A C 1
ATOM 862 O O . GLY A 1 110 ? 16.786 22.744 -35.816 1.00 74.44 110 GLY A O 1
ATOM 863 N N . GLY A 1 111 ? 14.859 22.491 -34.676 1.00 76.06 111 GLY A N 1
ATOM 864 C CA . GLY A 1 111 ? 15.468 22.200 -33.372 1.00 76.06 111 GLY A CA 1
ATOM 865 C C . GLY A 1 111 ? 16.421 23.272 -32.832 1.00 76.06 111 GLY A C 1
ATOM 866 O O . GLY A 1 111 ? 17.309 22.956 -32.046 1.00 76.06 111 GLY A O 1
ATOM 867 N N . LYS A 1 112 ? 16.275 24.530 -33.267 1.00 76.62 112 LYS A N 1
ATOM 868 C CA . LYS A 1 112 ? 17.149 25.629 -32.838 1.00 76.62 112 LYS A CA 1
ATOM 869 C C . LYS A 1 112 ? 16.894 25.978 -31.372 1.00 76.62 112 LYS A C 1
ATOM 871 O O . LYS A 1 112 ? 15.765 26.303 -31.004 1.00 76.62 112 LYS A O 1
ATOM 876 N N . ILE A 1 113 ? 17.950 25.937 -30.567 1.00 79.06 113 ILE A N 1
ATOM 877 C CA . ILE A 1 113 ? 17.932 26.296 -29.148 1.00 79.06 113 ILE A CA 1
ATOM 878 C C . ILE A 1 113 ? 18.457 27.734 -29.015 1.00 79.06 113 ILE A C 1
ATOM 880 O O . ILE A 1 113 ? 19.453 28.055 -29.661 1.00 79.06 113 ILE A O 1
ATOM 884 N N . PRO A 1 114 ? 17.810 28.612 -28.230 1.00 77.69 114 PRO A N 1
ATOM 885 C CA . PRO A 1 114 ? 18.391 29.903 -27.870 1.00 77.69 114 PRO A CA 1
ATOM 886 C C . PRO A 1 114 ? 19.663 29.710 -27.032 1.00 77.69 114 PRO A C 1
ATOM 888 O O . PRO A 1 114 ? 19.628 28.963 -26.056 1.00 77.69 114 PRO A O 1
ATOM 891 N N . ASP A 1 115 ? 20.750 30.410 -27.366 1.00 70.06 115 ASP A N 1
ATOM 892 C CA . ASP A 1 115 ? 22.041 30.273 -26.667 1.00 70.06 115 ASP A CA 1
ATOM 893 C C . ASP A 1 115 ? 21.954 30.613 -25.157 1.00 70.06 115 ASP A C 1
ATOM 895 O O . ASP A 1 115 ? 22.698 30.053 -24.355 1.00 70.06 115 ASP A O 1
ATOM 899 N N . ASP A 1 116 ? 20.980 31.444 -24.754 1.00 72.44 116 ASP A N 1
ATOM 900 C CA . ASP A 1 116 ? 20.737 31.885 -23.368 1.00 72.44 116 ASP A CA 1
ATOM 901 C C . ASP A 1 116 ? 19.605 31.120 -22.640 1.00 72.44 116 ASP A C 1
ATOM 903 O O . ASP A 1 116 ? 19.045 31.614 -21.656 1.00 72.44 116 ASP A O 1
ATOM 907 N N . TYR A 1 117 ? 19.195 29.938 -23.119 1.00 81.44 117 TYR A N 1
ATOM 908 C CA . TYR A 1 117 ? 18.069 29.205 -22.521 1.00 81.44 117 TYR A CA 1
ATOM 909 C C . TYR A 1 117 ? 18.342 28.776 -21.065 1.00 81.44 117 TYR A C 1
ATOM 911 O O . TYR A 1 117 ? 19.335 28.108 -20.770 1.00 81.44 117 TYR A O 1
ATOM 919 N N . LYS A 1 118 ? 17.415 29.109 -20.155 1.00 80.75 118 LYS A N 1
ATOM 920 C CA . LYS A 1 118 ? 17.450 28.736 -18.730 1.00 80.75 118 LYS A CA 1
ATOM 921 C C . LYS A 1 118 ? 16.186 27.981 -18.335 1.00 80.75 118 LYS A C 1
ATOM 923 O O . LYS A 1 118 ? 15.114 28.243 -18.871 1.00 80.75 118 LYS A O 1
ATOM 928 N N . TYR A 1 119 ? 16.310 27.062 -17.380 1.00 85.81 119 TYR A N 1
ATOM 929 C CA . TYR A 1 119 ? 15.194 26.272 -16.859 1.00 85.81 119 TYR A CA 1
ATOM 930 C C . TYR A 1 119 ? 15.339 26.042 -15.348 1.00 85.81 119 TYR A C 1
ATOM 932 O O . TYR A 1 119 ? 16.436 26.108 -14.792 1.00 85.81 119 TYR A O 1
ATOM 940 N N . TYR A 1 120 ? 14.227 25.744 -14.673 1.00 87.06 120 TYR A N 1
ATOM 941 C CA . TYR A 1 120 ? 14.217 25.449 -13.240 1.00 87.06 120 TYR A CA 1
ATOM 942 C C . TYR A 1 120 ? 14.667 24.008 -12.974 1.00 87.06 120 TYR A C 1
ATOM 944 O O . TYR A 1 120 ? 13.948 23.057 -13.291 1.00 87.06 120 TYR A O 1
ATOM 952 N N . ASN A 1 121 ? 15.850 23.841 -12.379 1.00 87.25 121 ASN A N 1
ATOM 953 C CA . ASN A 1 121 ? 16.352 22.536 -11.954 1.00 87.25 121 ASN A CA 1
ATOM 954 C C . ASN A 1 121 ? 15.951 22.251 -10.501 1.00 87.25 121 ASN A C 1
ATOM 956 O O . ASN A 1 121 ? 16.313 22.982 -9.581 1.00 87.25 121 ASN A O 1
ATOM 960 N N . SER A 1 122 ? 15.252 21.139 -10.303 1.00 85.38 122 SER A N 1
ATOM 961 C CA . SER A 1 122 ? 14.647 20.729 -9.031 1.00 85.38 122 SER A CA 1
ATOM 962 C C . SER A 1 122 ? 15.671 20.499 -7.916 1.00 85.38 122 SER A C 1
ATOM 964 O O . SER A 1 122 ? 15.368 20.729 -6.750 1.00 85.38 122 SER A O 1
ATOM 966 N N . LYS A 1 123 ? 16.896 20.074 -8.253 1.00 81.94 123 LYS A N 1
ATOM 967 C CA . LYS A 1 123 ? 17.978 19.838 -7.275 1.00 81.94 123 LYS A CA 1
ATOM 968 C C . LYS A 1 123 ? 18.530 21.125 -6.663 1.00 81.94 123 LYS A C 1
ATOM 970 O O . LYS A 1 123 ? 19.125 21.090 -5.593 1.00 81.94 123 LYS A O 1
ATOM 975 N N . HIS A 1 124 ? 18.346 22.248 -7.353 1.00 75.88 124 HIS A N 1
ATOM 976 C CA . HIS A 1 124 ? 18.945 23.536 -7.005 1.00 75.88 124 HIS A CA 1
ATOM 977 C C . HIS A 1 124 ? 17.911 24.570 -6.538 1.00 75.88 124 HIS A C 1
ATOM 979 O O . HIS A 1 124 ? 18.246 25.743 -6.397 1.00 75.88 124 HIS A O 1
ATOM 985 N N . LEU A 1 125 ? 16.660 24.160 -6.302 1.00 77.50 125 LEU A N 1
ATOM 986 C CA . LEU A 1 125 ? 15.648 25.035 -5.710 1.00 77.50 125 LEU A CA 1
ATOM 987 C C . LEU A 1 125 ? 15.945 25.260 -4.222 1.00 77.50 125 LEU A C 1
ATOM 989 O O . LEU A 1 125 ? 16.421 24.357 -3.533 1.00 77.50 125 LEU A O 1
ATOM 993 N N . VAL A 1 126 ? 15.661 26.465 -3.727 1.00 67.62 126 VAL A N 1
ATOM 994 C CA . VAL A 1 126 ? 15.976 26.885 -2.354 1.00 67.62 126 VAL A CA 1
ATOM 995 C C . VAL A 1 126 ? 14.686 27.037 -1.554 1.00 67.62 126 VAL A C 1
ATOM 997 O O . VAL A 1 126 ? 13.700 27.586 -2.043 1.00 67.62 126 VAL A O 1
ATOM 1000 N N . GLU A 1 127 ? 14.695 26.551 -0.316 1.00 66.50 127 GLU A N 1
ATOM 1001 C CA . GLU A 1 127 ? 13.570 26.704 0.605 1.00 66.50 127 GLU A CA 1
ATOM 1002 C C . GLU A 1 127 ? 13.642 28.058 1.332 1.00 66.50 127 GLU A C 1
ATOM 1004 O O . GLU A 1 127 ? 14.738 28.532 1.661 1.00 66.50 127 GLU A O 1
ATOM 1009 N N . PRO A 1 128 ? 12.501 28.706 1.622 1.00 62.34 128 PRO A N 1
ATOM 1010 C CA . PRO A 1 128 ? 12.498 29.951 2.380 1.00 62.34 128 PRO A CA 1
ATOM 1011 C C . PRO A 1 128 ? 13.065 29.735 3.792 1.00 62.34 128 PRO A C 1
ATOM 1013 O O . PRO A 1 128 ? 12.523 28.963 4.576 1.00 62.34 128 PRO A O 1
ATOM 1016 N N . GLY A 1 129 ? 14.140 30.447 4.143 1.00 54.78 129 GLY A N 1
ATOM 1017 C CA . GLY A 1 129 ? 14.719 30.434 5.495 1.00 54.78 129 GLY A CA 1
ATOM 1018 C C . GLY A 1 129 ? 15.921 29.506 5.704 1.00 54.78 129 GLY A C 1
ATOM 1019 O O . GLY A 1 129 ? 16.554 29.585 6.757 1.00 54.78 129 GLY A O 1
ATOM 1020 N N . THR A 1 130 ? 16.309 28.691 4.718 1.00 55.66 130 THR A N 1
ATOM 1021 C CA . THR A 1 130 ? 17.589 27.965 4.757 1.00 55.66 130 THR A CA 1
ATOM 1022 C C . THR A 1 130 ? 18.715 28.853 4.223 1.00 55.66 130 THR A C 1
ATOM 1024 O O . THR A 1 130 ? 18.704 29.222 3.050 1.00 55.66 130 THR A O 1
ATOM 1027 N N . LEU A 1 131 ? 19.702 29.196 5.061 1.00 46.22 131 LEU A N 1
ATOM 1028 C CA . LEU A 1 131 ? 20.995 29.698 4.577 1.00 46.22 131 LEU A CA 1
ATOM 1029 C C . LEU A 1 131 ? 21.588 28.617 3.668 1.00 46.22 131 LEU A C 1
ATOM 1031 O O . LEU A 1 131 ? 21.677 27.462 4.083 1.00 46.22 131 LEU A O 1
ATOM 1035 N N . ALA A 1 132 ? 21.954 28.974 2.438 1.00 41.69 132 ALA A N 1
ATOM 1036 C CA . ALA A 1 132 ? 22.587 28.070 1.486 1.00 41.69 132 ALA A CA 1
ATOM 1037 C C . ALA A 1 132 ? 23.934 27.580 2.046 1.00 41.69 132 ALA A C 1
ATOM 1039 O O . ALA A 1 132 ? 24.971 28.203 1.839 1.00 41.69 132 ALA A O 1
ATOM 1040 N N . VAL A 1 133 ? 23.918 26.486 2.803 1.00 43.03 133 VAL A N 1
ATOM 1041 C CA . VAL A 1 133 ? 25.127 25.756 3.175 1.00 43.03 133 VAL A CA 1
ATOM 1042 C C . VAL A 1 133 ? 25.240 24.613 2.185 1.00 43.03 133 VAL A C 1
ATOM 1044 O O . VAL A 1 133 ? 24.555 23.601 2.307 1.00 43.03 133 VAL A O 1
ATOM 1047 N N . ASP A 1 134 ? 26.062 24.818 1.163 1.00 41.38 134 ASP A N 1
ATOM 1048 C CA . ASP A 1 134 ? 26.471 23.763 0.246 1.00 41.38 134 ASP A CA 1
ATOM 1049 C C . ASP A 1 134 ? 27.244 22.692 1.049 1.00 41.38 134 ASP A C 1
ATOM 1051 O O . ASP A 1 134 ? 28.294 23.011 1.623 1.00 41.38 134 ASP A O 1
ATOM 1055 N N . PRO A 1 135 ? 26.769 21.435 1.145 1.00 44.19 135 PRO A N 1
ATOM 1056 C CA . PRO A 1 135 ? 27.458 20.389 1.902 1.00 44.19 135 PRO A CA 1
ATOM 1057 C C . PRO A 1 135 ? 28.850 20.049 1.346 1.00 44.19 135 PRO A C 1
ATOM 1059 O O . PRO A 1 135 ? 29.631 19.383 2.025 1.00 44.19 135 PRO A O 1
ATOM 1062 N N . LEU A 1 136 ? 29.181 20.504 0.130 1.00 44.31 136 LEU A N 1
ATOM 1063 C CA . LEU A 1 136 ? 30.468 20.256 -0.523 1.00 44.31 136 LEU A CA 1
ATOM 1064 C C . LEU A 1 136 ? 31.515 21.365 -0.315 1.00 44.31 136 LEU A C 1
ATOM 1066 O O . LEU A 1 136 ? 32.674 21.168 -0.677 1.00 44.31 136 LEU A O 1
ATOM 1070 N N . LEU A 1 137 ? 31.179 22.483 0.339 1.00 42.31 137 LEU A N 1
ATOM 1071 C CA . LEU A 1 137 ? 32.120 23.591 0.593 1.00 42.31 137 LEU A CA 1
ATOM 1072 C C . LEU A 1 137 ? 32.930 23.463 1.903 1.00 42.31 137 LEU A C 1
ATOM 1074 O O . LEU A 1 137 ? 33.383 24.455 2.464 1.00 42.31 137 LEU A O 1
ATOM 1078 N N . GLN A 1 138 ? 33.188 22.241 2.385 1.00 42.38 138 GLN A N 1
ATOM 1079 C CA . GLN A 1 138 ? 34.230 21.991 3.402 1.00 42.38 138 GLN A CA 1
ATOM 1080 C C . GLN A 1 138 ? 35.545 21.461 2.810 1.00 42.38 138 GLN A C 1
ATOM 1082 O O . GLN A 1 138 ? 36.377 20.901 3.527 1.00 42.38 138 GLN A O 1
ATOM 1087 N N . VAL A 1 139 ? 35.777 21.655 1.511 1.00 42.06 139 VAL A N 1
ATOM 1088 C CA . VAL A 1 139 ? 37.078 21.377 0.895 1.00 42.06 139 VAL A CA 1
ATOM 1089 C C . VAL A 1 139 ? 37.727 22.703 0.522 1.00 42.06 139 VAL A C 1
ATOM 1091 O O . VAL A 1 139 ? 37.331 23.329 -0.448 1.00 42.06 139 VAL A O 1
ATOM 1094 N N . ARG A 1 140 ? 38.695 23.104 1.359 1.00 39.03 140 ARG A N 1
ATOM 1095 C CA . ARG A 1 140 ? 39.748 24.115 1.149 1.00 39.03 140 ARG A CA 1
ATOM 1096 C C . ARG A 1 140 ? 39.578 24.982 -0.106 1.00 39.03 140 ARG A C 1
ATOM 1098 O O . ARG A 1 140 ? 39.895 24.535 -1.206 1.00 39.03 140 ARG A O 1
ATOM 1105 N N . ASP A 1 141 ? 39.218 26.245 0.105 1.00 36.41 141 ASP A N 1
ATOM 1106 C CA . ASP A 1 141 ? 39.493 27.322 -0.844 1.00 36.41 141 ASP A CA 1
ATOM 1107 C C . ASP A 1 141 ? 41.011 27.413 -1.078 1.00 36.41 141 ASP A C 1
ATOM 1109 O O . ASP A 1 141 ? 41.733 28.106 -0.360 1.00 36.41 141 ASP A O 1
ATOM 1113 N N . GLU A 1 142 ? 41.520 26.691 -2.074 1.00 39.19 142 GLU A N 1
ATOM 1114 C CA . GLU A 1 142 ? 42.687 27.167 -2.806 1.00 39.19 142 GLU A CA 1
ATOM 1115 C C . GLU A 1 142 ? 42.185 28.113 -3.904 1.00 39.19 142 GLU A C 1
ATOM 1117 O O . GLU A 1 142 ? 41.282 27.744 -4.663 1.00 39.19 142 GLU A O 1
ATOM 1122 N N . PRO A 1 143 ? 42.722 29.341 -3.999 1.00 40.75 143 PRO A N 1
ATOM 1123 C CA . PRO A 1 143 ? 42.320 30.277 -5.034 1.00 40.75 143 PRO A CA 1
ATOM 1124 C C . PRO A 1 143 ? 42.696 29.696 -6.399 1.00 40.75 143 PRO A C 1
ATOM 1126 O O . PRO A 1 143 ? 43.872 29.606 -6.748 1.00 40.75 143 PRO A O 1
ATOM 1129 N N . LYS A 1 144 ? 41.691 29.292 -7.181 1.00 44.00 144 LYS A N 1
ATOM 1130 C CA . LYS A 1 144 ? 41.883 28.976 -8.597 1.00 44.00 144 LYS A CA 1
ATOM 1131 C C . LYS A 1 144 ? 42.281 30.264 -9.315 1.00 44.00 144 LYS A C 1
ATOM 1133 O O . LYS A 1 144 ? 41.517 31.228 -9.320 1.00 44.00 144 LYS A O 1
ATOM 1138 N N . GLU A 1 145 ? 43.468 30.279 -9.914 1.00 43.50 145 GLU A N 1
ATOM 1139 C CA . GLU A 1 145 ? 43.856 31.304 -10.882 1.00 43.50 145 GLU A CA 1
ATOM 1140 C C . GLU A 1 145 ? 42.841 31.295 -12.036 1.00 43.50 145 GLU A C 1
ATOM 1142 O O . GLU A 1 145 ? 42.685 30.299 -12.745 1.00 43.50 145 GLU A O 1
ATOM 1147 N N . VAL A 1 146 ? 42.095 32.391 -12.178 1.00 43.19 146 VAL A N 1
ATOM 1148 C CA . VAL A 1 146 ? 41.117 32.580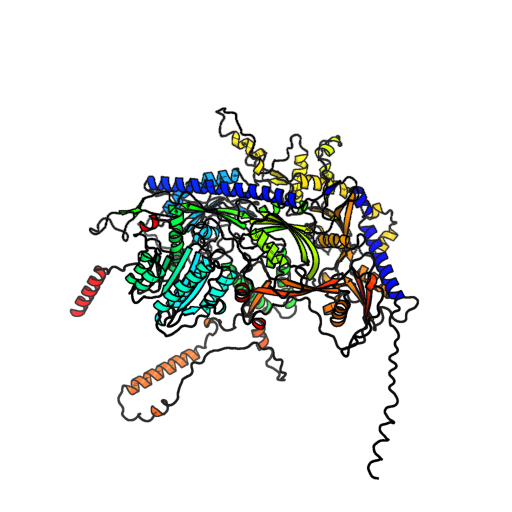 -13.251 1.00 43.19 146 VAL A CA 1
ATOM 1149 C C . VAL A 1 146 ? 41.873 33.001 -14.510 1.00 43.19 146 VAL A C 1
ATOM 1151 O O . VAL A 1 146 ? 42.441 34.090 -14.564 1.00 43.19 146 VAL A O 1
ATOM 1154 N N . ASP A 1 147 ? 41.881 32.125 -15.511 1.00 50.94 147 ASP A N 1
ATOM 1155 C CA . ASP A 1 147 ? 42.365 32.393 -16.868 1.00 50.94 147 ASP A CA 1
ATOM 1156 C C . ASP A 1 147 ? 41.414 33.398 -17.567 1.00 50.94 147 ASP A C 1
ATOM 1158 O O . ASP A 1 147 ? 40.243 33.061 -17.772 1.00 50.94 147 ASP A O 1
ATOM 1162 N N . PRO A 1 148 ? 41.854 34.625 -17.920 1.00 50.69 148 PRO A N 1
ATOM 1163 C CA . PRO A 1 148 ? 40.987 35.674 -18.475 1.00 50.69 148 PRO A CA 1
ATOM 1164 C C . PRO A 1 148 ? 40.336 35.331 -19.823 1.00 50.69 148 PRO A C 1
ATOM 1166 O O . PRO A 1 148 ? 39.350 35.968 -20.192 1.00 50.69 148 PRO A O 1
ATOM 1169 N N . ASP A 1 149 ? 40.860 34.334 -20.546 1.00 51.44 149 ASP A N 1
ATOM 1170 C CA . ASP A 1 149 ? 40.396 33.951 -21.888 1.00 51.44 149 ASP A CA 1
ATOM 1171 C C . ASP A 1 149 ? 39.383 32.787 -21.892 1.00 51.44 149 ASP A C 1
ATOM 1173 O O . ASP A 1 149 ? 38.920 32.359 -22.953 1.00 51.44 149 ASP A O 1
ATOM 1177 N N . LYS A 1 150 ? 38.972 32.286 -20.719 1.00 46.94 150 LYS A N 1
ATOM 1178 C CA . LYS A 1 150 ? 37.889 31.297 -20.593 1.00 46.94 150 LYS A CA 1
ATOM 1179 C C . LYS A 1 150 ? 36.682 31.921 -19.906 1.00 46.94 150 LYS A C 1
ATOM 1181 O O . LYS A 1 150 ? 36.547 31.869 -18.689 1.00 46.94 150 LYS A O 1
ATOM 1186 N N . GLN A 1 151 ? 35.763 32.472 -20.699 1.00 42.50 151 GLN A N 1
ATOM 1187 C CA . GLN A 1 151 ? 34.402 32.722 -20.223 1.00 42.50 151 GLN A CA 1
ATOM 1188 C C . GLN A 1 151 ? 33.763 31.378 -19.850 1.00 42.50 151 GLN A C 1
ATOM 1190 O O . GLN A 1 151 ? 33.406 30.587 -20.725 1.00 42.50 151 GLN A O 1
ATOM 1195 N N . GLU A 1 152 ? 33.634 31.099 -18.550 1.00 43.56 152 GLU A N 1
ATOM 1196 C CA . GLU A 1 152 ? 32.722 30.055 -18.090 1.00 43.56 152 GLU A CA 1
ATOM 1197 C C . GLU A 1 152 ? 31.306 30.412 -18.575 1.00 43.56 152 GLU A C 1
ATOM 1199 O O . GLU A 1 152 ? 30.886 31.568 -18.451 1.00 43.56 152 GLU A O 1
ATOM 1204 N N . PRO A 1 153 ? 30.568 29.466 -19.183 1.00 47.00 153 PRO A N 1
ATOM 1205 C CA . PRO A 1 153 ? 29.249 29.757 -19.720 1.00 47.00 153 PRO A CA 1
ATOM 1206 C C . PRO A 1 153 ? 28.312 30.239 -18.602 1.00 47.00 153 PRO A C 1
ATOM 1208 O O . PRO A 1 153 ? 28.383 29.714 -17.487 1.00 47.00 153 PRO A O 1
ATOM 1211 N N . PRO A 1 154 ? 27.410 31.198 -18.889 1.00 44.28 154 PRO A N 1
ATOM 1212 C CA . PRO A 1 154 ? 26.524 31.764 -17.889 1.00 44.28 154 PRO A CA 1
ATOM 1213 C C . PRO A 1 154 ? 25.707 30.667 -17.215 1.00 44.28 154 PRO A C 1
ATOM 1215 O O . PRO A 1 154 ? 25.232 29.709 -17.839 1.00 44.28 154 PRO A O 1
ATOM 1218 N N . ASP A 1 155 ? 25.567 30.828 -15.908 1.00 51.16 155 ASP A N 1
ATOM 1219 C CA . ASP A 1 155 ? 24.869 29.896 -15.055 1.00 51.16 155 ASP A CA 1
ATOM 1220 C C . ASP A 1 155 ? 23.389 29.750 -15.486 1.00 51.16 155 ASP A C 1
ATOM 1222 O O . ASP A 1 155 ? 22.653 30.750 -15.479 1.00 51.16 155 ASP A O 1
ATOM 1226 N N . PRO A 1 156 ? 22.918 28.546 -15.880 1.00 51.59 156 PRO A N 1
ATOM 1227 C CA . PRO A 1 156 ? 21.540 28.332 -16.324 1.00 51.59 156 PRO A CA 1
ATOM 1228 C C . PRO A 1 156 ? 20.517 28.367 -15.171 1.00 51.59 156 PRO A C 1
ATOM 1230 O O . PRO A 1 156 ? 19.326 28.185 -15.413 1.00 51.59 156 PRO A O 1
ATOM 1233 N N . ARG A 1 157 ? 20.966 28.589 -13.928 1.00 59.06 157 ARG A N 1
ATOM 1234 C CA . ARG A 1 157 ? 20.169 28.523 -12.696 1.00 59.06 157 ARG A CA 1
ATOM 1235 C C . ARG A 1 157 ? 19.148 29.671 -12.588 1.00 59.06 157 ARG A C 1
ATOM 1237 O O . ARG A 1 157 ? 19.491 30.846 -12.723 1.00 59.06 157 ARG A O 1
ATOM 1244 N N . MET A 1 158 ? 17.890 29.319 -12.311 1.00 60.22 158 MET A N 1
ATOM 1245 C CA . MET A 1 158 ? 16.825 30.241 -11.895 1.00 60.22 158 MET A CA 1
ATOM 1246 C C . MET A 1 158 ? 16.324 29.835 -10.508 1.00 60.22 158 MET A C 1
ATOM 1248 O O . MET A 1 158 ? 15.976 28.674 -10.291 1.00 60.22 158 MET A O 1
ATOM 1252 N N . GLU A 1 159 ? 16.276 30.787 -9.580 1.00 63.34 159 GLU A N 1
ATOM 1253 C CA . GLU A 1 159 ? 15.717 30.577 -8.243 1.00 63.34 159 GLU A CA 1
ATOM 1254 C C . GLU A 1 159 ? 14.187 30.700 -8.270 1.00 63.34 159 GLU A C 1
ATOM 1256 O O . GLU A 1 159 ? 13.617 31.474 -9.044 1.00 63.34 159 GLU A O 1
ATOM 1261 N N . MET A 1 160 ? 13.511 29.926 -7.420 1.00 72.44 160 MET A N 1
ATOM 1262 C CA . MET A 1 160 ? 12.056 29.934 -7.278 1.00 72.44 160 MET A CA 1
ATOM 1263 C C . MET A 1 160 ? 11.694 29.933 -5.796 1.00 72.44 160 MET A C 1
ATOM 1265 O O . MET A 1 160 ? 12.246 29.148 -5.029 1.00 72.44 160 MET A O 1
ATOM 1269 N N . GLN A 1 161 ? 10.752 30.791 -5.402 1.00 71.81 161 GLN A N 1
ATOM 1270 C CA . GLN A 1 161 ? 10.169 30.746 -4.062 1.00 71.81 161 GLN A CA 1
ATOM 1271 C C . GLN A 1 161 ? 9.176 29.584 -3.977 1.00 71.81 161 GLN A C 1
ATOM 1273 O O . GLN A 1 161 ? 8.307 29.438 -4.842 1.00 71.81 161 GLN A O 1
ATOM 1278 N N . LEU A 1 162 ? 9.330 28.762 -2.942 1.00 81.69 162 LEU A N 1
ATOM 1279 C CA . LEU A 1 162 ? 8.468 27.622 -2.646 1.00 81.69 162 LEU A CA 1
ATOM 1280 C C . LEU A 1 162 ? 7.637 27.917 -1.394 1.00 81.69 162 LEU A C 1
ATOM 1282 O O . LEU A 1 162 ? 8.120 28.580 -0.479 1.00 81.69 162 LEU A O 1
ATOM 1286 N N . GLU A 1 163 ? 6.416 27.394 -1.325 1.00 78.25 163 GLU A N 1
ATOM 1287 C CA . GLU A 1 163 ? 5.548 27.516 -0.151 1.00 78.25 163 GLU A CA 1
ATOM 1288 C C . GLU A 1 163 ? 5.088 26.130 0.327 1.00 78.25 163 GLU A C 1
ATOM 1290 O O . GLU A 1 163 ? 4.826 25.251 -0.499 1.00 78.25 163 GLU A O 1
ATOM 1295 N N . PRO A 1 164 ? 4.988 25.897 1.647 1.00 79.25 164 PRO A N 1
ATOM 1296 C CA . PRO A 1 164 ? 4.532 24.616 2.170 1.00 79.25 164 PRO A CA 1
ATOM 1297 C C . PRO A 1 164 ? 3.056 24.400 1.818 1.00 79.25 164 PRO A C 1
ATOM 1299 O O . PRO A 1 164 ? 2.215 25.272 2.046 1.00 79.25 164 PRO A O 1
ATOM 1302 N N . ASN A 1 165 ? 2.720 23.228 1.275 1.00 75.69 165 ASN A N 1
ATOM 1303 C CA . ASN A 1 165 ? 1.349 22.909 0.882 1.00 75.69 165 ASN A CA 1
ATOM 1304 C C . ASN A 1 165 ? 0.841 21.618 1.537 1.00 75.69 165 ASN A C 1
ATOM 1306 O O . ASN A 1 165 ? 1.373 20.533 1.306 1.00 75.69 165 ASN A O 1
ATOM 1310 N N . ARG A 1 166 ? -0.256 21.719 2.301 1.00 73.69 166 ARG A N 1
ATOM 1311 C CA . ARG A 1 166 ? -0.904 20.593 2.994 1.00 73.69 166 ARG A CA 1
ATOM 1312 C C . ARG A 1 166 ? -1.395 19.475 2.064 1.00 73.69 166 ARG A C 1
ATOM 1314 O O . ARG A 1 166 ? -1.309 18.314 2.449 1.00 73.69 166 ARG A O 1
ATOM 1321 N N . HIS A 1 167 ? -1.853 19.787 0.846 1.00 76.56 167 HIS A N 1
ATOM 1322 C CA . HIS A 1 167 ? -2.257 18.776 -0.154 1.00 76.56 167 HIS A CA 1
ATOM 1323 C C . HIS A 1 167 ? -1.087 17.863 -0.559 1.00 76.56 167 HIS A C 1
ATOM 1325 O O . HIS A 1 167 ? -1.241 16.659 -0.775 1.00 76.56 167 HIS A O 1
ATOM 1331 N N . PHE A 1 168 ? 0.117 18.436 -0.559 1.00 78.25 168 PHE A N 1
ATOM 1332 C CA . PHE A 1 168 ? 1.383 17.743 -0.777 1.00 78.25 168 PHE A CA 1
ATOM 1333 C C . PHE A 1 168 ? 2.088 17.426 0.554 1.00 78.25 168 PHE A C 1
ATOM 1335 O O . PHE A 1 168 ? 3.309 17.417 0.617 1.00 78.25 168 PHE A O 1
ATOM 1342 N N . ASN A 1 169 ? 1.328 17.174 1.628 1.00 71.56 169 ASN A N 1
ATOM 1343 C CA . ASN A 1 169 ? 1.827 16.771 2.950 1.00 71.56 169 ASN A CA 1
ATOM 1344 C C . ASN A 1 169 ? 2.826 17.752 3.602 1.00 71.56 169 ASN A C 1
ATOM 1346 O O . ASN A 1 169 ? 3.774 17.349 4.269 1.00 71.56 169 ASN A O 1
ATOM 1350 N N . GLY A 1 170 ? 2.637 19.055 3.383 1.00 71.44 170 GLY A N 1
ATOM 1351 C CA . GLY A 1 170 ? 3.513 20.098 3.923 1.00 71.44 170 GLY A CA 1
ATOM 1352 C C . GLY A 1 170 ? 4.811 20.301 3.137 1.00 71.44 170 GLY A C 1
ATOM 1353 O O . GLY A 1 170 ? 5.626 21.123 3.547 1.00 71.44 170 GLY A O 1
ATOM 1354 N N . VAL A 1 171 ? 4.995 19.610 2.004 1.00 78.56 171 VAL A N 1
ATOM 1355 C CA . VAL A 1 171 ? 6.146 19.815 1.112 1.00 78.56 171 VAL A CA 1
ATOM 1356 C C . VAL A 1 171 ? 6.115 21.232 0.536 1.00 78.56 171 VAL A C 1
ATOM 1358 O O . VAL A 1 171 ? 5.055 21.744 0.159 1.00 78.56 171 VAL A O 1
ATOM 1361 N N . TYR A 1 172 ? 7.292 21.852 0.454 1.00 83.06 172 TYR A N 1
ATOM 1362 C CA . TYR A 1 172 ? 7.490 23.145 -0.190 1.00 83.06 172 TYR A CA 1
ATOM 1363 C C . TYR A 1 172 ? 7.349 23.004 -1.709 1.00 83.06 172 TYR A C 1
ATOM 1365 O O . TYR A 1 172 ? 8.191 22.399 -2.377 1.00 83.06 172 TYR A O 1
ATOM 1373 N N . VAL A 1 173 ? 6.273 23.565 -2.256 1.00 86.12 173 VAL A N 1
ATOM 1374 C CA . VAL A 1 173 ? 5.936 23.497 -3.679 1.00 86.12 173 VAL A CA 1
ATOM 1375 C C . VAL A 1 173 ? 5.616 24.877 -4.240 1.00 86.12 173 VAL A C 1
ATOM 1377 O O . VAL A 1 173 ? 5.235 25.794 -3.514 1.00 86.12 173 VAL A O 1
ATOM 1380 N N . ASN A 1 174 ? 5.715 25.019 -5.557 1.00 86.44 174 ASN A N 1
ATOM 1381 C CA . ASN A 1 174 ? 5.192 26.168 -6.280 1.00 86.44 174 ASN A CA 1
ATOM 1382 C C . ASN A 1 174 ? 4.107 25.715 -7.261 1.00 86.44 174 ASN A C 1
ATOM 1384 O O . ASN A 1 174 ? 4.367 24.992 -8.220 1.00 86.44 174 ASN A O 1
ATOM 1388 N N . THR A 1 175 ? 2.876 26.159 -7.022 1.00 82.06 175 THR A N 1
ATOM 1389 C CA . THR A 1 175 ? 1.685 25.786 -7.800 1.00 82.06 175 THR A CA 1
ATOM 1390 C C . THR A 1 175 ? 1.516 26.586 -9.093 1.00 82.06 175 THR A C 1
ATOM 1392 O O . THR A 1 175 ? 0.473 26.491 -9.731 1.00 82.06 175 THR A O 1
ATOM 1395 N N . THR A 1 176 ? 2.500 27.397 -9.493 1.00 83.81 176 THR A N 1
ATOM 1396 C CA . THR A 1 176 ? 2.427 28.206 -10.722 1.00 83.81 176 THR A CA 1
ATOM 1397 C C . THR A 1 176 ? 3.340 27.714 -11.838 1.00 83.81 176 THR A C 1
ATOM 1399 O O . THR A 1 176 ? 3.020 27.953 -13.004 1.00 83.81 176 THR A O 1
ATOM 1402 N N . LEU A 1 177 ? 4.441 27.042 -11.489 1.00 88.00 177 LEU A N 1
ATOM 1403 C CA . LEU A 1 177 ? 5.502 26.624 -12.403 1.00 88.00 177 LEU A CA 1
ATOM 1404 C C . LEU A 1 177 ? 5.888 25.155 -12.172 1.00 88.00 177 LEU A C 1
ATOM 1406 O O . LEU A 1 177 ? 5.729 24.625 -11.071 1.00 88.00 177 LEU A O 1
ATOM 1410 N N . SER A 1 178 ? 6.440 24.514 -13.202 1.00 91.88 178 SER A N 1
ATOM 1411 C CA . SER A 1 178 ? 7.033 23.176 -13.162 1.00 91.88 178 SER A CA 1
ATOM 1412 C C . SER A 1 178 ? 8.550 23.238 -12.987 1.00 91.88 178 SER A C 1
ATOM 1414 O O . SER A 1 178 ? 9.202 24.238 -13.300 1.00 91.88 178 SER A O 1
ATOM 1416 N N . ALA A 1 179 ? 9.125 22.137 -12.507 1.00 91.62 179 ALA A N 1
ATOM 1417 C CA . ALA A 1 179 ? 10.567 21.968 -12.393 1.00 91.62 179 ALA A CA 1
ATOM 1418 C C . ALA A 1 179 ? 11.036 20.714 -13.136 1.00 91.62 179 ALA A C 1
ATOM 1420 O O . ALA A 1 179 ? 10.269 19.783 -13.402 1.00 91.62 179 ALA A O 1
ATOM 1421 N N . VAL A 1 180 ? 12.316 20.703 -13.502 1.00 92.75 180 VAL A N 1
ATOM 1422 C CA . VAL A 1 180 ? 12.961 19.596 -14.211 1.00 92.75 180 VAL A CA 1
ATOM 1423 C C . VAL A 1 180 ? 13.931 18.898 -13.273 1.00 92.75 180 VAL A C 1
ATOM 1425 O O . VAL A 1 180 ? 14.762 19.531 -12.622 1.00 92.75 180 VAL A O 1
ATOM 1428 N N . HIS A 1 181 ? 13.806 17.584 -13.165 1.00 91.56 181 HIS A N 1
ATOM 1429 C CA . HIS A 1 181 ? 14.750 16.704 -12.496 1.00 91.56 181 HIS A CA 1
ATOM 1430 C C . HIS A 1 181 ? 15.632 16.046 -13.559 1.00 91.56 181 HIS A C 1
ATOM 1432 O O . HIS A 1 181 ? 15.130 15.466 -14.524 1.00 91.56 181 HIS A O 1
ATOM 1438 N N . VAL A 1 182 ? 16.947 16.174 -13.391 1.00 89.62 182 VAL A N 1
ATOM 1439 C CA . VAL A 1 182 ? 17.946 15.515 -14.238 1.00 89.62 182 VAL A CA 1
ATOM 1440 C C . VAL A 1 182 ? 18.760 14.569 -13.354 1.00 89.62 182 VAL A C 1
ATOM 1442 O O . VAL A 1 182 ? 19.395 15.046 -12.406 1.00 89.62 182 VAL A O 1
ATOM 1445 N N . PRO A 1 183 ? 18.747 13.251 -13.623 1.00 86.75 183 PRO A N 1
ATOM 1446 C CA . PRO A 1 183 ? 19.569 12.271 -12.916 1.00 86.75 183 PRO A CA 1
ATOM 1447 C C . PRO A 1 183 ? 21.063 12.609 -12.952 1.00 86.75 183 PRO A C 1
ATOM 1449 O O . PRO A 1 183 ? 21.554 13.230 -13.889 1.00 86.75 183 PRO A O 1
ATOM 1452 N N . THR A 1 184 ? 21.811 12.180 -11.935 1.00 83.56 184 THR A N 1
ATOM 1453 C CA . THR A 1 184 ? 23.240 12.527 -11.777 1.00 83.56 184 THR A CA 1
ATOM 1454 C C . THR A 1 184 ? 24.134 11.935 -12.877 1.00 83.56 184 THR A C 1
ATOM 1456 O O . THR A 1 184 ? 25.171 12.501 -13.208 1.00 83.56 184 THR A O 1
ATOM 1459 N N . ASN A 1 185 ? 23.731 10.809 -13.467 1.00 82.06 185 ASN A N 1
ATOM 1460 C CA . ASN A 1 185 ? 24.431 10.133 -14.564 1.00 82.06 185 ASN A CA 1
ATOM 1461 C C . ASN A 1 185 ? 24.196 10.776 -15.944 1.00 82.06 185 ASN A C 1
ATOM 1463 O O . ASN A 1 185 ? 24.814 10.345 -16.915 1.00 82.06 185 ASN A O 1
ATOM 1467 N N . ILE A 1 186 ? 23.314 11.776 -16.052 1.00 85.12 186 ILE A N 1
ATOM 1468 C CA . ILE A 1 186 ? 22.931 12.400 -17.322 1.00 85.12 186 ILE A CA 1
ATOM 1469 C C . ILE A 1 186 ? 23.435 13.838 -17.365 1.00 85.12 186 ILE A C 1
ATOM 1471 O O . ILE A 1 186 ? 23.197 14.628 -16.454 1.00 85.12 186 ILE A O 1
ATOM 1475 N N . TYR A 1 187 ? 24.093 14.195 -18.469 1.00 85.81 187 TYR A N 1
ATOM 1476 C CA . TYR A 1 187 ? 24.496 15.572 -18.723 1.00 85.81 187 TYR A CA 1
ATOM 1477 C C . TYR A 1 187 ? 23.336 16.374 -19.328 1.00 85.81 187 TYR A C 1
ATOM 1479 O O . TYR A 1 187 ? 22.821 16.044 -20.403 1.00 85.81 187 TYR A O 1
ATOM 1487 N N . ASP A 1 188 ? 22.932 17.437 -18.637 1.00 80.75 188 ASP A N 1
ATOM 1488 C CA . ASP A 1 188 ? 21.763 18.259 -18.960 1.00 80.75 188 ASP A CA 1
ATOM 1489 C C . ASP A 1 188 ? 21.893 19.019 -20.289 1.00 80.75 188 ASP A C 1
ATOM 1491 O O . ASP A 1 188 ? 20.910 19.172 -21.013 1.00 80.75 188 ASP A O 1
ATOM 1495 N N . ARG A 1 189 ? 23.112 19.431 -20.657 1.00 82.69 189 ARG A N 1
ATOM 1496 C CA . ARG A 1 189 ? 23.414 20.105 -21.934 1.00 82.69 189 ARG A CA 1
ATOM 1497 C C . ARG A 1 189 ? 23.783 19.156 -23.076 1.00 82.69 189 ARG A C 1
ATOM 1499 O O . ARG A 1 189 ? 24.308 19.599 -24.094 1.00 82.69 189 ARG A O 1
ATOM 1506 N N . SER A 1 190 ? 23.546 17.855 -22.926 1.00 83.19 190 SER A N 1
ATOM 1507 C CA . SER A 1 190 ? 23.784 16.909 -24.020 1.00 83.19 190 SER A CA 1
ATOM 1508 C C . SER A 1 190 ? 22.874 17.191 -25.224 1.00 83.19 190 SER A C 1
ATOM 1510 O O . SER A 1 190 ? 21.748 17.675 -25.072 1.00 83.19 190 SER A O 1
ATOM 1512 N N . GLU A 1 191 ? 23.350 16.837 -26.425 1.00 78.75 191 GLU A N 1
ATOM 1513 C CA . GLU A 1 191 ? 22.676 17.098 -27.711 1.00 78.75 191 GLU A CA 1
ATOM 1514 C C . GLU A 1 191 ? 21.245 16.531 -27.789 1.00 78.75 191 GLU A C 1
ATOM 1516 O O . GLU A 1 191 ? 20.428 17.030 -28.557 1.00 78.75 191 GLU A O 1
ATOM 1521 N N . ASN A 1 192 ? 20.912 15.539 -26.954 1.00 81.88 192 ASN A N 1
ATOM 1522 C CA . ASN A 1 192 ? 19.592 14.901 -26.907 1.00 81.88 192 ASN A CA 1
ATOM 1523 C C . ASN A 1 192 ? 18.703 15.369 -25.738 1.00 81.88 192 ASN A C 1
ATOM 1525 O O . ASN A 1 192 ? 17.484 15.189 -25.790 1.00 81.88 192 ASN A O 1
ATOM 1529 N N . VAL A 1 193 ? 19.278 15.921 -24.662 1.00 88.25 193 VAL A N 1
ATOM 1530 C CA . VAL A 1 193 ? 18.537 16.277 -23.434 1.00 88.25 193 VAL A CA 1
ATOM 1531 C C . VAL A 1 193 ? 18.058 17.721 -23.485 1.00 88.25 193 VAL A C 1
ATOM 1533 O O . VAL A 1 193 ? 16.864 17.966 -23.319 1.00 88.25 193 VAL A O 1
ATOM 1536 N N . LEU A 1 194 ? 18.947 18.672 -23.783 1.00 88.12 194 LEU A N 1
ATOM 1537 C CA . LEU A 1 194 ? 18.607 20.096 -23.780 1.00 88.12 194 LEU A CA 1
ATOM 1538 C C . LEU A 1 194 ? 17.480 20.463 -24.765 1.00 88.12 194 LEU A C 1
ATOM 1540 O O . LEU A 1 194 ? 16.520 21.101 -24.325 1.00 88.12 194 LEU A O 1
ATOM 1544 N N . PRO A 1 195 ? 17.493 20.028 -26.047 1.00 88.50 195 PRO A N 1
ATOM 1545 C CA . PRO A 1 195 ? 16.372 20.317 -26.941 1.00 88.50 195 PRO A CA 1
ATOM 1546 C C . PRO A 1 195 ? 15.059 19.723 -26.423 1.00 88.50 195 PRO A C 1
ATOM 1548 O O . PRO A 1 195 ? 13.989 20.294 -26.635 1.00 88.50 195 PRO A O 1
ATOM 1551 N N . ALA A 1 196 ? 15.135 18.592 -25.716 1.00 89.50 196 ALA A N 1
ATOM 1552 C CA . ALA A 1 196 ? 13.967 17.947 -25.152 1.00 89.50 196 ALA A CA 1
ATOM 1553 C C . ALA A 1 196 ? 13.393 18.681 -23.929 1.00 89.50 196 ALA A C 1
ATOM 1555 O O . ALA A 1 196 ? 12.172 18.796 -23.794 1.00 89.50 196 ALA A O 1
ATOM 1556 N N . ILE A 1 197 ? 14.253 19.275 -23.099 1.00 91.31 197 ILE A N 1
ATOM 1557 C CA . ILE A 1 197 ? 13.840 20.176 -22.017 1.00 91.31 197 ILE A CA 1
ATOM 1558 C C . ILE A 1 197 ? 13.117 21.404 -22.589 1.00 91.31 197 ILE A C 1
ATOM 1560 O O . ILE A 1 197 ? 12.046 21.750 -22.084 1.00 91.31 197 ILE A O 1
ATOM 1564 N N . VAL A 1 198 ? 13.640 21.993 -23.670 1.00 90.94 198 VAL A N 1
ATOM 1565 C CA . VAL A 1 198 ? 13.089 23.204 -24.306 1.00 90.94 198 VAL A CA 1
ATOM 1566 C C . VAL A 1 198 ? 11.668 22.982 -24.822 1.00 90.94 198 VAL A C 1
ATOM 1568 O O . VAL A 1 198 ? 10.758 23.727 -24.465 1.00 90.94 198 VAL A O 1
ATOM 1571 N N . TRP A 1 199 ? 11.420 21.948 -25.636 1.00 91.62 199 TRP A N 1
ATOM 1572 C CA . TRP A 1 199 ? 10.063 21.751 -26.168 1.00 91.62 199 TRP A CA 1
ATOM 1573 C C . TRP A 1 199 ? 9.062 21.327 -25.085 1.00 91.62 199 TRP A C 1
ATOM 1575 O O . TRP A 1 199 ? 7.878 21.662 -25.187 1.00 91.62 199 TRP A O 1
ATOM 1585 N N . SER A 1 200 ? 9.526 20.642 -24.031 1.00 93.38 200 SER A N 1
ATOM 1586 C CA . SER A 1 200 ? 8.674 20.210 -22.914 1.00 93.38 200 SER A CA 1
ATOM 1587 C C . SER A 1 200 ? 8.123 21.370 -22.073 1.00 93.38 200 SER A C 1
ATOM 1589 O O . SER A 1 200 ? 7.174 21.175 -21.318 1.00 93.38 200 SER A O 1
ATOM 1591 N N . GLU A 1 201 ? 8.649 22.589 -22.223 1.00 91.50 201 GLU A N 1
ATOM 1592 C CA . GLU A 1 201 ? 8.131 23.795 -21.563 1.00 91.50 201 GLU A CA 1
ATOM 1593 C C . GLU A 1 201 ? 6.675 24.103 -21.951 1.00 91.50 201 GLU A C 1
ATOM 1595 O O . GLU A 1 201 ? 5.894 24.586 -21.133 1.00 91.50 201 GLU A O 1
ATOM 1600 N N . LYS A 1 202 ? 6.248 23.717 -23.163 1.00 92.50 202 LYS A N 1
ATOM 1601 C CA . LYS A 1 202 ? 4.852 23.867 -23.614 1.00 92.50 202 LYS A CA 1
ATOM 1602 C C . LYS A 1 202 ? 3.838 23.049 -22.802 1.00 92.50 202 LYS A C 1
ATOM 1604 O O . LYS A 1 202 ? 2.637 23.254 -22.971 1.00 92.50 202 LYS A O 1
ATOM 1609 N N . LEU A 1 203 ? 4.291 22.141 -21.934 1.00 94.19 203 LEU A N 1
ATOM 1610 C CA . LEU A 1 203 ? 3.427 21.358 -21.045 1.00 94.19 203 LEU A CA 1
ATOM 1611 C C . LEU A 1 203 ? 2.957 22.147 -19.813 1.00 94.19 203 LEU A C 1
ATOM 1613 O O . LEU A 1 203 ? 1.910 21.825 -19.255 1.00 94.19 203 LEU A O 1
ATOM 1617 N N . GLU A 1 204 ? 3.666 23.212 -19.431 1.00 91.75 204 GLU A N 1
ATOM 1618 C CA . GLU A 1 204 ? 3.356 24.071 -18.279 1.00 91.75 204 GLU A CA 1
ATOM 1619 C C . GLU A 1 204 ? 1.884 24.538 -18.207 1.00 91.75 204 GLU A C 1
ATOM 1621 O O . GLU A 1 204 ? 1.210 24.267 -17.207 1.00 91.75 204 GLU A O 1
ATOM 1626 N N . PRO A 1 205 ? 1.309 25.182 -19.249 1.00 92.31 205 PRO A N 1
ATOM 1627 C CA . PRO A 1 205 ? -0.078 25.642 -19.190 1.00 92.31 205 PRO A CA 1
ATOM 1628 C C . PRO A 1 205 ? -1.082 24.496 -19.023 1.00 92.31 205 PRO A C 1
ATOM 1630 O O . PRO A 1 205 ? -2.141 24.707 -18.432 1.00 92.31 205 PRO A O 1
ATOM 1633 N N . ILE A 1 206 ? -0.762 23.298 -19.525 1.00 94.06 206 ILE A N 1
ATOM 1634 C CA . ILE A 1 206 ? -1.624 22.118 -19.414 1.00 94.06 206 ILE A CA 1
ATOM 1635 C C . ILE A 1 206 ? -1.570 21.538 -18.006 1.00 94.06 206 ILE A C 1
ATOM 1637 O O . ILE A 1 206 ? -2.629 21.243 -17.455 1.00 94.06 206 ILE A O 1
ATOM 1641 N N . PHE A 1 207 ? -0.386 21.437 -17.397 1.00 93.56 207 PHE A N 1
ATOM 1642 C CA . PHE A 1 207 ? -0.261 21.001 -16.005 1.00 93.56 207 PHE A CA 1
ATOM 1643 C C . PHE A 1 207 ? -1.063 21.897 -15.060 1.00 93.56 207 PHE A C 1
ATOM 1645 O O . PHE A 1 207 ? -1.837 21.403 -14.231 1.00 93.56 207 PHE A O 1
ATOM 1652 N N . ARG A 1 208 ? -0.948 23.216 -15.251 1.00 90.44 208 ARG A N 1
ATOM 1653 C CA . ARG A 1 208 ? -1.689 24.206 -14.472 1.00 90.44 208 ARG A CA 1
ATOM 1654 C C . ARG A 1 208 ? -3.195 24.121 -14.697 1.00 90.44 208 ARG A C 1
ATOM 1656 O O . ARG A 1 208 ? -3.953 24.097 -13.735 1.00 90.44 208 ARG A O 1
ATOM 1663 N N . ASP A 1 209 ? -3.652 24.059 -15.946 1.00 89.75 209 ASP A N 1
ATOM 1664 C CA . ASP A 1 209 ? -5.086 23.957 -16.248 1.00 89.75 209 ASP A CA 1
ATOM 1665 C C . ASP A 1 209 ? -5.694 22.628 -15.763 1.00 89.75 209 ASP A C 1
ATOM 1667 O O . ASP A 1 209 ? -6.833 22.616 -15.302 1.00 89.75 209 ASP A O 1
ATOM 1671 N N . ASN A 1 210 ? -4.945 21.523 -15.791 1.00 90.88 210 ASN A N 1
ATOM 1672 C CA . ASN A 1 210 ? -5.378 20.258 -15.194 1.00 90.88 210 ASN A CA 1
ATOM 1673 C C . ASN A 1 210 ? -5.584 20.389 -13.677 1.00 90.88 210 ASN A C 1
ATOM 1675 O O . ASN A 1 210 ? -6.625 19.970 -13.177 1.00 90.88 210 ASN A O 1
ATOM 1679 N N . TYR A 1 211 ? -4.642 21.016 -12.967 1.00 86.00 211 TYR A N 1
ATOM 1680 C CA . TYR A 1 211 ? -4.745 21.246 -11.521 1.00 86.00 211 TYR A CA 1
ATOM 1681 C C . TYR A 1 211 ? -5.886 22.208 -11.158 1.00 86.00 211 TYR A C 1
ATOM 1683 O O . TYR A 1 211 ? -6.625 21.964 -10.211 1.00 86.00 211 TYR A O 1
ATOM 1691 N N . LEU A 1 212 ? -6.100 23.263 -11.953 1.00 83.31 212 LEU A N 1
ATOM 1692 C CA . LEU A 1 212 ? -7.217 24.193 -11.749 1.00 83.31 212 LEU A CA 1
ATOM 1693 C C . LEU A 1 212 ? -8.588 23.535 -11.966 1.00 83.31 212 LEU A C 1
ATOM 1695 O O . LEU A 1 212 ? -9.562 23.914 -11.317 1.00 83.31 212 LEU A O 1
ATOM 1699 N N . ARG A 1 213 ? -8.676 22.568 -12.889 1.00 81.94 213 ARG A N 1
ATOM 1700 C CA . ARG A 1 213 ? -9.908 21.808 -13.158 1.00 81.94 213 ARG A CA 1
ATOM 1701 C C . ARG A 1 213 ? -10.186 20.747 -12.108 1.00 81.94 213 ARG A C 1
ATOM 1703 O O . ARG A 1 213 ? -11.348 20.519 -11.786 1.00 81.94 213 ARG A O 1
ATOM 1710 N N . ASP A 1 214 ? -9.140 20.083 -11.636 1.00 80.44 214 ASP A N 1
ATOM 1711 C CA . ASP A 1 214 ? -9.223 19.054 -10.613 1.00 80.44 214 ASP A CA 1
ATOM 1712 C C . ASP A 1 214 ? -8.167 19.311 -9.528 1.00 80.44 214 ASP A C 1
ATOM 1714 O O . ASP A 1 214 ? -7.030 18.844 -9.639 1.00 80.44 214 ASP A O 1
ATOM 1718 N N . PRO A 1 215 ? -8.541 20.017 -8.448 1.00 78.00 215 PRO A N 1
ATOM 1719 C CA . PRO A 1 215 ? -7.604 20.332 -7.376 1.00 78.00 215 PRO A CA 1
ATOM 1720 C C . PRO A 1 215 ? -7.187 19.106 -6.550 1.00 78.00 215 PRO A C 1
ATOM 1722 O O . PRO A 1 215 ? -6.239 19.186 -5.780 1.00 78.00 215 PRO A O 1
ATOM 1725 N N . SER A 1 216 ? -7.859 17.955 -6.712 1.00 78.44 216 SER A N 1
ATOM 1726 C CA . SER A 1 216 ? -7.426 16.689 -6.102 1.00 78.44 216 SER A CA 1
ATOM 1727 C C . SER A 1 216 ? -6.242 16.047 -6.839 1.00 78.44 216 SER A C 1
ATOM 1729 O O . SER A 1 216 ? -5.778 14.975 -6.466 1.00 78.44 216 SER A O 1
ATOM 1731 N N . MET A 1 217 ? -5.770 16.628 -7.948 1.00 84.31 217 MET A N 1
ATOM 1732 C CA . MET A 1 217 ? -4.575 16.155 -8.654 1.00 84.31 217 MET A CA 1
ATOM 1733 C C . MET A 1 217 ? -3.340 16.286 -7.761 1.00 84.31 217 MET A C 1
ATOM 1735 O O . MET A 1 217 ? -3.075 17.360 -7.225 1.00 84.31 217 MET A O 1
ATOM 1739 N N . SER A 1 218 ? -2.579 15.200 -7.616 1.00 87.12 218 SER A N 1
ATOM 1740 C CA . SER A 1 218 ? -1.255 15.235 -6.987 1.00 87.12 218 SER A CA 1
ATOM 1741 C C . SER A 1 218 ? -0.163 15.575 -8.024 1.00 87.12 218 SER A C 1
ATOM 1743 O O . SER A 1 218 ? -0.324 16.517 -8.803 1.00 87.12 218 SER A O 1
ATOM 1745 N N . TRP A 1 219 ? 0.949 14.838 -8.040 1.00 90.62 219 TRP A N 1
ATOM 1746 C CA . TRP A 1 219 ? 2.057 15.024 -8.968 1.00 90.62 219 TRP A CA 1
ATOM 1747 C C . TRP A 1 219 ? 1.647 14.692 -10.400 1.00 90.62 219 TRP A C 1
ATOM 1749 O O . TRP A 1 219 ? 1.174 13.592 -10.685 1.00 90.62 219 TRP A O 1
ATOM 1759 N N . GLN A 1 220 ? 1.888 15.636 -11.305 1.00 94.19 220 GLN A N 1
ATOM 1760 C CA . GLN A 1 220 ? 1.830 15.434 -12.750 1.00 94.19 220 GLN A CA 1
ATOM 1761 C C . GLN A 1 220 ? 3.251 15.460 -13.296 1.00 94.19 220 GLN A C 1
ATOM 1763 O O . GLN A 1 220 ? 4.033 16.336 -12.922 1.00 94.19 220 GLN A O 1
ATOM 1768 N N . TYR A 1 221 ? 3.598 14.542 -14.194 1.00 94.31 221 TYR A N 1
ATOM 1769 C CA . TYR A 1 221 ? 4.944 14.510 -14.754 1.00 94.31 221 TYR A CA 1
ATOM 1770 C C . TYR A 1 221 ? 5.009 13.966 -16.177 1.00 94.31 221 TYR A C 1
ATOM 1772 O O . TYR A 1 221 ? 4.153 13.221 -16.654 1.00 94.31 221 TYR A O 1
ATOM 1780 N N . PHE A 1 222 ? 6.088 14.351 -16.848 1.00 96.38 222 PHE A N 1
ATOM 1781 C CA . PHE A 1 222 ? 6.527 13.811 -18.121 1.00 96.38 222 PHE A CA 1
ATOM 1782 C C . PHE A 1 222 ? 7.973 13.331 -17.970 1.00 96.38 222 PHE A C 1
ATOM 1784 O O . PHE A 1 222 ? 8.882 14.137 -17.754 1.00 96.38 222 PHE A O 1
ATOM 1791 N N . GLY A 1 223 ? 8.177 12.017 -18.053 1.00 95.38 223 GLY A N 1
ATOM 1792 C CA . GLY A 1 223 ? 9.501 11.402 -18.113 1.00 95.38 223 GLY A CA 1
ATOM 1793 C C . GLY A 1 223 ? 9.933 11.251 -19.561 1.00 95.38 223 GLY A C 1
ATOM 1794 O O . GLY A 1 223 ? 9.226 10.628 -20.348 1.00 95.38 223 GLY A O 1
ATOM 1795 N N . SER A 1 224 ? 11.081 11.811 -19.921 1.00 94.44 224 SER A N 1
ATOM 1796 C CA . SER A 1 224 ? 11.625 11.733 -21.275 1.00 94.44 224 SER A CA 1
ATOM 1797 C C . SER A 1 224 ? 12.412 10.441 -21.495 1.00 94.44 224 SER A C 1
ATOM 1799 O O . SER A 1 224 ? 13.078 9.943 -20.586 1.00 94.44 224 SER A O 1
ATOM 1801 N N . SER A 1 225 ? 12.437 9.943 -22.734 1.00 91.69 225 SER A N 1
ATOM 1802 C CA . SER A 1 225 ? 13.352 8.867 -23.143 1.00 91.69 225 SER A CA 1
ATOM 1803 C C . SER A 1 225 ? 14.826 9.244 -22.980 1.00 91.69 225 SER A C 1
ATOM 1805 O O . SER A 1 225 ? 15.661 8.365 -22.774 1.00 91.69 225 SER A O 1
ATOM 1807 N N . SER A 1 226 ? 15.137 10.545 -23.019 1.00 88.88 226 SER A N 1
ATOM 1808 C CA . SER A 1 226 ? 16.474 11.087 -22.746 1.00 88.88 226 SER A CA 1
ATOM 1809 C C . SER A 1 226 ? 16.834 11.078 -21.250 1.00 88.88 226 SER A C 1
ATOM 1811 O O . SER A 1 226 ? 17.966 11.395 -20.910 1.00 88.88 226 SER A O 1
ATOM 1813 N N . GLY A 1 227 ? 15.890 10.742 -20.359 1.00 89.25 227 GLY A N 1
ATOM 1814 C CA . GLY A 1 227 ? 16.116 10.461 -18.936 1.00 89.25 227 GLY A CA 1
ATOM 1815 C C . GLY A 1 227 ? 15.835 11.595 -17.944 1.00 89.25 227 GLY A C 1
ATOM 1816 O O . GLY A 1 227 ? 15.790 11.333 -16.744 1.00 89.25 227 GLY A O 1
ATOM 1817 N N . PHE A 1 228 ? 15.570 12.824 -18.398 1.00 93.06 228 PHE A N 1
ATOM 1818 C CA . PHE A 1 228 ? 15.055 13.876 -17.510 1.00 93.06 228 PHE A CA 1
ATOM 1819 C C . PHE A 1 228 ? 13.552 13.703 -17.242 1.00 93.06 228 PHE A C 1
ATOM 1821 O O . PHE A 1 228 ? 12.815 13.152 -18.064 1.00 93.06 228 PHE A O 1
ATOM 1828 N N . MET A 1 229 ? 13.084 14.245 -16.121 1.00 94.12 229 MET A N 1
ATOM 1829 C CA . MET A 1 229 ? 11.675 14.264 -15.738 1.00 94.12 229 MET A CA 1
ATOM 1830 C C . MET A 1 229 ? 11.222 15.694 -15.452 1.00 94.12 229 MET A C 1
ATOM 1832 O O . MET A 1 229 ? 11.768 16.354 -14.573 1.00 94.12 229 MET A O 1
ATOM 1836 N N . ARG A 1 230 ? 10.193 16.177 -16.149 1.00 94.88 230 ARG A N 1
ATOM 1837 C CA . ARG A 1 230 ? 9.512 17.433 -15.800 1.00 94.88 230 ARG A CA 1
ATOM 1838 C C . ARG A 1 230 ? 8.323 17.113 -14.905 1.00 94.88 230 ARG A C 1
ATOM 1840 O O . ARG A 1 230 ? 7.513 16.273 -15.287 1.00 94.88 230 ARG A O 1
ATOM 1847 N N . HIS A 1 231 ? 8.207 17.767 -13.754 1.00 93.12 231 HIS A N 1
ATOM 1848 C CA . HIS A 1 231 ? 7.113 17.543 -12.812 1.00 93.12 231 HIS A CA 1
ATOM 1849 C C . HIS A 1 231 ? 6.464 18.852 -12.354 1.00 93.12 231 HIS A C 1
ATOM 1851 O O . HIS A 1 231 ? 7.109 19.900 -12.286 1.00 93.12 231 HIS A O 1
ATOM 1857 N N . TYR A 1 232 ? 5.174 18.766 -12.047 1.00 92.81 232 TYR A N 1
ATOM 1858 C CA . TYR A 1 232 ? 4.339 19.858 -11.571 1.00 92.81 232 TYR A CA 1
ATOM 1859 C C . TYR A 1 232 ? 3.501 19.388 -10.366 1.00 92.81 232 TYR A C 1
ATOM 1861 O O . TYR A 1 232 ? 2.948 18.282 -10.417 1.00 92.81 232 TYR A O 1
ATOM 1869 N N . PRO A 1 233 ? 3.336 20.217 -9.319 1.00 91.06 233 PRO A N 1
ATOM 1870 C CA . PRO A 1 233 ? 3.973 21.527 -9.114 1.00 91.06 233 PRO A CA 1
ATOM 1871 C C . PRO A 1 233 ? 5.492 21.414 -8.911 1.00 91.06 233 PRO A C 1
ATOM 1873 O O . PRO A 1 233 ? 5.995 20.336 -8.598 1.00 91.06 233 PRO A O 1
ATOM 1876 N N . ALA A 1 234 ? 6.233 22.505 -9.104 1.00 90.12 234 ALA A N 1
ATOM 1877 C CA . ALA A 1 234 ? 7.672 22.516 -8.854 1.00 90.12 234 ALA A CA 1
ATOM 1878 C C . ALA A 1 234 ? 7.963 22.263 -7.368 1.00 90.12 234 ALA A C 1
ATOM 1880 O O . ALA A 1 234 ? 7.416 22.956 -6.510 1.00 90.12 234 ALA A O 1
ATOM 1881 N N . LYS A 1 235 ? 8.850 21.309 -7.067 1.00 88.62 235 LYS A N 1
ATOM 1882 C CA . LYS A 1 235 ? 9.375 21.076 -5.716 1.00 88.62 235 LYS A CA 1
ATOM 1883 C C . LYS A 1 235 ? 10.889 20.939 -5.724 1.00 88.62 235 LYS A C 1
ATOM 1885 O O . LYS A 1 235 ? 11.483 20.528 -6.726 1.00 88.62 235 LYS A O 1
ATOM 1890 N N . ARG A 1 236 ? 11.513 21.237 -4.584 1.00 85.38 236 ARG A N 1
ATOM 1891 C CA . ARG A 1 236 ? 12.918 20.891 -4.369 1.00 85.38 236 ARG A CA 1
ATOM 1892 C C . ARG A 1 236 ? 13.062 19.370 -4.335 1.00 85.38 236 ARG A C 1
ATOM 1894 O O . ARG A 1 236 ? 12.264 18.668 -3.719 1.00 85.38 236 ARG A O 1
ATOM 1901 N N . TRP A 1 237 ? 14.082 18.863 -5.016 1.00 82.88 237 TRP A N 1
ATOM 1902 C CA . TRP A 1 237 ? 14.452 17.458 -4.939 1.00 82.88 237 TRP A CA 1
ATOM 1903 C C . TRP A 1 237 ? 15.373 17.248 -3.734 1.00 82.88 237 TRP A C 1
ATOM 1905 O O . TRP A 1 237 ? 16.491 17.762 -3.721 1.00 82.88 237 TRP A O 1
ATOM 1915 N N . GLU A 1 238 ? 14.897 16.533 -2.716 1.00 70.62 238 GLU A N 1
ATOM 1916 C CA . GLU A 1 238 ? 15.683 16.202 -1.524 1.00 70.62 238 GLU A CA 1
ATOM 1917 C C . GLU A 1 238 ? 16.789 15.196 -1.879 1.00 70.62 238 GLU A C 1
ATOM 1919 O O . GLU A 1 238 ? 16.533 14.131 -2.445 1.00 70.62 238 GLU A O 1
ATOM 1924 N N . THR A 1 239 ? 18.041 15.536 -1.563 1.00 60.62 239 THR A N 1
ATOM 1925 C CA . THR A 1 239 ? 19.215 14.685 -1.799 1.00 60.62 239 THR A CA 1
ATOM 1926 C C . THR A 1 239 ? 19.980 14.498 -0.495 1.00 60.62 239 THR A C 1
ATOM 1928 O O . THR A 1 239 ? 21.041 15.090 -0.314 1.00 60.62 239 THR A O 1
ATOM 1931 N N . ASP A 1 240 ? 19.452 13.696 0.431 1.00 52.50 240 ASP A N 1
ATOM 1932 C CA . ASP A 1 240 ? 20.107 13.501 1.734 1.00 52.50 240 ASP A CA 1
ATOM 1933 C C . ASP A 1 240 ? 21.530 12.922 1.594 1.00 52.50 240 ASP A C 1
ATOM 1935 O O . ASP A 1 240 ? 22.407 13.261 2.388 1.00 52.50 240 ASP A O 1
ATOM 1939 N N . HIS A 1 241 ? 21.802 12.108 0.556 1.00 56.94 241 HIS A N 1
ATOM 1940 C CA . HIS A 1 241 ? 23.124 11.490 0.356 1.00 56.94 241 HIS A CA 1
ATOM 1941 C C . HIS A 1 241 ? 23.597 11.419 -1.109 1.00 56.94 241 HIS A C 1
ATOM 1943 O O . HIS A 1 241 ? 24.687 11.898 -1.405 1.00 56.94 241 HIS A O 1
ATOM 1949 N N . VAL A 1 242 ? 22.814 10.846 -2.034 1.00 66.19 242 VAL A N 1
ATOM 1950 C CA . VAL A 1 242 ? 23.092 10.806 -3.490 1.00 66.19 242 VAL A CA 1
ATOM 1951 C C . VAL A 1 242 ? 21.762 10.654 -4.234 1.00 66.19 242 VAL A C 1
ATOM 1953 O O . VAL A 1 242 ? 20.939 9.825 -3.849 1.00 66.19 242 VAL A O 1
ATOM 1956 N N . ASP A 1 243 ? 21.543 11.412 -5.313 1.00 73.31 243 ASP A N 1
ATOM 1957 C CA . ASP A 1 243 ? 20.370 11.212 -6.170 1.00 73.31 243 ASP A CA 1
ATOM 1958 C C . ASP A 1 243 ? 20.561 10.011 -7.107 1.00 73.31 243 ASP A C 1
ATOM 1960 O O . ASP A 1 243 ? 21.269 10.099 -8.115 1.00 73.31 243 ASP A O 1
ATOM 1964 N N . LEU A 1 244 ? 19.910 8.901 -6.752 1.00 75.06 244 LEU A N 1
ATOM 1965 C CA . LEU A 1 244 ? 19.834 7.661 -7.531 1.00 75.06 244 LEU A CA 1
ATOM 1966 C C . LEU A 1 244 ? 18.547 7.567 -8.366 1.00 75.06 244 LEU A C 1
ATOM 1968 O O . LEU A 1 244 ? 18.270 6.525 -8.964 1.00 75.06 244 LEU A O 1
ATOM 1972 N N . TYR A 1 245 ? 17.713 8.610 -8.370 1.00 82.56 245 TYR A N 1
ATOM 1973 C CA . TYR A 1 245 ? 16.442 8.573 -9.073 1.00 82.56 245 TYR A CA 1
ATOM 1974 C C . TYR A 1 245 ? 16.658 8.664 -10.588 1.00 82.56 245 TYR A C 1
ATOM 1976 O O . TYR A 1 245 ? 17.207 9.637 -11.094 1.00 82.56 245 TYR A O 1
ATOM 1984 N N . ASP A 1 246 ? 16.151 7.674 -11.323 1.00 87.69 246 ASP A N 1
ATOM 1985 C CA . ASP A 1 246 ? 16.003 7.716 -12.780 1.00 87.69 246 ASP A CA 1
ATOM 1986 C C . ASP A 1 246 ? 14.573 7.306 -13.139 1.00 87.69 246 ASP A C 1
ATOM 1988 O O . ASP A 1 246 ? 14.141 6.187 -12.826 1.00 87.69 246 ASP A O 1
ATOM 1992 N N . CYS A 1 247 ? 13.843 8.209 -13.802 1.00 89.19 247 CYS A N 1
ATOM 1993 C CA . CYS A 1 247 ? 12.450 7.995 -14.189 1.00 89.19 247 CYS A CA 1
ATOM 1994 C C . CYS A 1 247 ? 12.271 6.764 -15.092 1.00 89.19 247 CYS A C 1
ATOM 1996 O O . CYS A 1 247 ? 11.265 6.068 -14.974 1.00 89.19 247 CYS A O 1
ATOM 1998 N N . ARG A 1 248 ? 13.269 6.418 -15.916 1.00 90.19 248 ARG A N 1
ATOM 1999 C CA . ARG A 1 248 ? 13.196 5.303 -16.877 1.00 90.19 248 ARG A CA 1
ATOM 2000 C C . ARG A 1 248 ? 13.270 3.929 -16.222 1.00 90.19 248 ARG A C 1
ATOM 2002 O O . ARG A 1 248 ? 12.878 2.946 -16.838 1.00 90.19 248 ARG A O 1
ATOM 2009 N N . THR A 1 249 ? 13.762 3.851 -14.985 1.00 87.81 249 THR A N 1
ATOM 2010 C CA . THR A 1 249 ? 13.788 2.602 -14.204 1.00 87.81 249 THR A CA 1
ATOM 2011 C C . THR A 1 249 ? 12.486 2.358 -13.440 1.00 87.81 249 THR A C 1
ATOM 2013 O O . THR A 1 249 ? 12.298 1.288 -12.868 1.00 87.81 249 THR A O 1
ATOM 2016 N N . ARG A 1 250 ? 11.582 3.344 -13.389 1.00 87.88 250 ARG A N 1
ATOM 2017 C CA . ARG A 1 250 ? 10.350 3.258 -12.603 1.00 87.88 250 ARG A CA 1
ATOM 2018 C C . ARG A 1 250 ? 9.310 2.394 -13.304 1.00 87.88 250 ARG A C 1
ATOM 2020 O O . ARG A 1 250 ? 9.165 2.450 -14.523 1.00 87.88 250 ARG A O 1
ATOM 2027 N N . SER A 1 251 ? 8.523 1.659 -12.516 1.00 88.06 251 SER A N 1
ATOM 2028 C CA . SER A 1 251 ? 7.458 0.791 -13.032 1.00 88.06 251 SER A CA 1
ATOM 2029 C C . SER A 1 251 ? 6.460 1.553 -13.908 1.00 88.06 251 SER A C 1
ATOM 2031 O O . SER A 1 251 ? 6.114 1.063 -14.975 1.00 88.06 251 SER A O 1
ATOM 2033 N N . TRP A 1 252 ? 6.069 2.779 -13.530 1.00 91.31 252 TRP A N 1
ATOM 2034 C CA . TRP A 1 252 ? 5.137 3.591 -14.329 1.00 91.31 252 TRP A CA 1
ATOM 2035 C C . TRP A 1 252 ? 5.687 3.927 -15.718 1.00 91.31 252 TRP A C 1
ATOM 2037 O O . TRP A 1 252 ? 4.924 3.995 -16.677 1.00 91.31 252 TRP A O 1
ATOM 2047 N N . TYR A 1 253 ? 7.007 4.096 -15.843 1.00 93.44 253 TYR A N 1
ATOM 2048 C CA . TYR A 1 253 ? 7.649 4.372 -17.119 1.00 93.44 253 TYR A CA 1
ATOM 2049 C C . TYR A 1 253 ? 7.773 3.090 -17.942 1.00 93.44 253 TYR A C 1
ATOM 2051 O O . TYR A 1 253 ? 7.330 3.048 -19.086 1.00 93.44 253 TYR A O 1
ATOM 2059 N N . VAL A 1 254 ? 8.349 2.024 -17.375 1.00 91.88 254 VAL A N 1
ATOM 2060 C CA . VAL A 1 254 ? 8.652 0.797 -18.133 1.00 91.88 254 VAL A CA 1
ATOM 2061 C C . VAL A 1 254 ? 7.389 0.032 -18.527 1.00 91.88 254 VAL A C 1
ATOM 2063 O O . VAL A 1 254 ? 7.305 -0.449 -19.660 1.00 91.88 254 VAL A O 1
ATOM 2066 N N . GLU A 1 255 ? 6.401 -0.066 -17.633 1.00 90.62 255 GLU A N 1
ATOM 2067 C CA . GLU A 1 255 ? 5.149 -0.777 -17.919 1.00 90.62 255 GLU A CA 1
ATOM 2068 C C . GLU A 1 255 ? 4.295 -0.035 -18.961 1.00 90.62 255 GLU A C 1
ATOM 2070 O O . GLU A 1 255 ? 3.588 -0.685 -19.723 1.00 90.62 255 GLU A O 1
ATOM 2075 N N . ALA A 1 256 ? 4.392 1.300 -19.055 1.00 91.81 256 ALA A N 1
ATOM 2076 C CA . ALA A 1 256 ? 3.732 2.083 -20.106 1.00 91.81 256 ALA A CA 1
ATOM 2077 C C . ALA A 1 256 ? 4.524 2.101 -21.426 1.00 91.81 256 ALA A C 1
ATOM 2079 O O . ALA A 1 256 ? 3.939 2.074 -22.509 1.00 91.81 256 ALA A O 1
ATOM 2080 N N . ALA A 1 257 ? 5.858 2.143 -21.352 1.00 91.56 257 ALA A N 1
ATOM 2081 C CA . ALA A 1 257 ? 6.742 2.187 -22.515 1.00 91.56 257 ALA A CA 1
ATOM 2082 C C . ALA A 1 257 ? 6.898 0.832 -23.218 1.00 91.56 257 ALA A C 1
ATOM 2084 O O . ALA A 1 257 ? 7.283 0.800 -24.387 1.00 91.56 257 ALA A O 1
ATOM 2085 N N . THR A 1 258 ? 6.634 -0.287 -22.534 1.00 90.88 258 THR A N 1
ATOM 2086 C CA . THR A 1 258 ? 6.792 -1.642 -23.084 1.00 90.88 258 THR A CA 1
ATOM 2087 C C . THR A 1 258 ? 5.571 -2.510 -22.809 1.00 90.88 258 THR A C 1
ATOM 2089 O O . THR A 1 258 ? 4.987 -2.456 -21.735 1.00 90.88 258 THR A O 1
ATOM 2092 N N . SER A 1 259 ? 5.201 -3.362 -23.768 1.00 90.25 259 SER A N 1
ATOM 2093 C CA . SER A 1 259 ? 4.232 -4.432 -23.506 1.00 90.25 259 SER A CA 1
ATOM 2094 C C . SER A 1 259 ? 4.872 -5.555 -22.665 1.00 90.25 259 SER A C 1
ATOM 2096 O O . SER A 1 259 ? 6.089 -5.756 -22.782 1.00 90.25 259 SER A O 1
ATOM 2098 N N . PRO A 1 260 ? 4.080 -6.321 -21.882 1.00 92.12 260 PRO A N 1
ATOM 2099 C CA . PRO A 1 260 ? 4.576 -7.409 -21.037 1.00 92.12 260 PRO A CA 1
ATOM 2100 C C . PRO A 1 260 ? 5.509 -8.370 -21.774 1.00 92.12 260 PRO A C 1
ATOM 2102 O O . PRO A 1 260 ? 5.319 -8.642 -22.965 1.00 92.12 260 PRO A O 1
ATOM 2105 N N . LYS A 1 261 ? 6.510 -8.897 -21.068 1.00 92.06 261 LYS A N 1
ATOM 2106 C CA . LYS A 1 261 ? 7.597 -9.662 -21.693 1.00 92.06 261 LYS A CA 1
ATOM 2107 C C . LYS A 1 261 ? 8.001 -10.913 -20.916 1.00 92.06 261 LYS A C 1
ATOM 2109 O O . LYS A 1 261 ? 8.092 -10.910 -19.693 1.00 92.06 261 LYS A O 1
ATOM 2114 N N . ASP A 1 262 ? 8.297 -11.966 -21.672 1.00 94.25 262 ASP A N 1
ATOM 2115 C CA . ASP A 1 262 ? 8.959 -13.191 -21.232 1.00 94.25 262 ASP A CA 1
ATOM 2116 C C . ASP A 1 262 ? 10.450 -13.086 -21.600 1.00 94.25 262 ASP A C 1
ATOM 2118 O O . ASP A 1 262 ? 10.816 -13.161 -22.776 1.00 94.25 262 ASP A O 1
ATOM 2122 N N . VAL A 1 263 ? 11.310 -12.880 -20.604 1.00 94.94 263 VAL A N 1
ATOM 2123 C CA . VAL A 1 263 ? 12.747 -12.631 -20.772 1.00 94.94 263 VAL A CA 1
ATOM 2124 C C . VAL A 1 263 ? 13.553 -13.816 -20.254 1.00 94.94 263 VAL A C 1
ATOM 2126 O O . VAL A 1 263 ? 13.418 -14.218 -19.103 1.00 94.94 263 VAL A O 1
ATOM 2129 N N . LEU A 1 264 ? 14.454 -14.349 -21.073 1.00 95.75 264 LEU A N 1
ATOM 2130 C CA . LEU A 1 264 ? 15.454 -15.307 -20.614 1.00 95.75 264 LEU A CA 1
ATOM 2131 C C . LEU A 1 264 ? 16.844 -14.677 -20.671 1.00 95.75 264 LEU A C 1
ATOM 2133 O O . LEU A 1 264 ? 17.294 -14.248 -21.735 1.00 95.75 264 LEU A O 1
ATOM 2137 N N . ILE A 1 265 ? 17.517 -14.626 -19.524 1.00 96.62 265 ILE A N 1
ATOM 2138 C CA . ILE A 1 265 ? 18.860 -14.059 -19.408 1.00 96.62 265 ILE A CA 1
ATOM 2139 C C . ILE A 1 265 ? 19.872 -15.204 -19.455 1.00 96.62 265 ILE A C 1
ATOM 2141 O O . ILE A 1 265 ? 19.833 -16.107 -18.619 1.00 96.62 265 ILE A O 1
ATOM 2145 N N . LEU A 1 266 ? 20.769 -15.165 -20.435 1.00 95.38 266 LEU A N 1
ATOM 2146 C CA . LEU A 1 266 ? 21.867 -16.111 -20.595 1.00 95.38 266 LEU A CA 1
ATOM 2147 C C . LEU A 1 266 ? 23.160 -15.444 -20.129 1.00 95.38 266 LEU A C 1
ATOM 2149 O O . LEU A 1 266 ? 23.588 -14.449 -20.714 1.00 95.38 266 LEU A O 1
ATOM 2153 N N . VAL A 1 267 ? 23.775 -16.000 -19.088 1.00 94.12 267 VAL A N 1
ATOM 2154 C CA . VAL A 1 267 ? 25.025 -15.499 -18.510 1.00 94.12 267 VAL A CA 1
ATOM 2155 C C . VAL A 1 267 ? 26.150 -16.484 -18.792 1.00 94.12 267 VAL A C 1
ATOM 2157 O O . VAL A 1 267 ? 26.101 -17.640 -18.363 1.00 94.12 267 VAL A O 1
ATOM 2160 N N . ASP A 1 268 ? 27.172 -16.007 -19.491 1.00 92.50 268 ASP A N 1
ATOM 2161 C CA . ASP A 1 268 ? 28.421 -16.732 -19.676 1.00 92.50 268 ASP A CA 1
ATOM 2162 C C . ASP A 1 268 ? 29.172 -16.844 -18.335 1.00 92.50 268 ASP A C 1
ATOM 2164 O O . ASP A 1 268 ? 29.462 -15.835 -17.689 1.00 92.50 268 ASP A O 1
ATOM 2168 N N . ASN A 1 269 ? 29.455 -18.072 -17.889 1.00 90.88 269 ASN A N 1
ATOM 2169 C CA . ASN A 1 269 ? 30.245 -18.344 -16.680 1.00 90.88 269 ASN A CA 1
ATOM 2170 C C . ASN A 1 269 ? 31.555 -19.079 -17.018 1.00 90.88 269 ASN A C 1
ATOM 2172 O O . ASN A 1 269 ? 32.051 -19.868 -16.214 1.00 90.88 269 ASN A O 1
ATOM 2176 N N . SER A 1 270 ? 32.091 -18.880 -18.223 1.00 89.00 270 SER A N 1
ATOM 2177 C CA . SER A 1 270 ? 33.389 -19.421 -18.628 1.00 89.00 270 SER A CA 1
ATOM 2178 C C . SER A 1 270 ? 34.557 -18.812 -17.846 1.00 89.00 270 SER A C 1
ATOM 2180 O O . SER A 1 270 ? 34.439 -17.779 -17.182 1.00 89.00 270 SER A O 1
ATOM 2182 N N . GLY A 1 271 ? 35.728 -19.449 -17.944 1.00 85.44 271 GLY A N 1
ATOM 2183 C CA . GLY A 1 271 ? 36.936 -18.982 -17.256 1.00 85.44 271 GLY A CA 1
ATOM 2184 C C . GLY A 1 271 ? 37.353 -17.547 -17.613 1.00 85.44 271 GLY A C 1
ATOM 2185 O O . GLY A 1 271 ? 37.919 -16.856 -16.764 1.00 85.44 271 GLY A O 1
ATOM 2186 N N . SER A 1 272 ? 37.040 -17.066 -18.823 1.00 83.81 272 SER A N 1
ATOM 2187 C CA . SER A 1 272 ? 37.367 -15.704 -19.273 1.00 83.81 272 SER A CA 1
ATOM 2188 C C . SER A 1 272 ? 36.515 -14.624 -18.606 1.00 83.81 272 SER A C 1
ATOM 2190 O O . SER A 1 272 ? 36.956 -13.483 -18.485 1.00 83.81 272 SER A O 1
ATOM 2192 N N . MET A 1 273 ? 35.344 -14.991 -18.083 1.00 87.25 273 MET A N 1
ATOM 2193 C CA . MET A 1 273 ? 34.461 -14.087 -17.353 1.00 87.25 273 MET A CA 1
ATOM 2194 C C . MET A 1 273 ? 34.907 -13.843 -15.907 1.00 87.25 273 MET A C 1
ATOM 2196 O O . MET A 1 273 ? 34.323 -13.004 -15.231 1.00 87.25 273 MET A O 1
ATOM 2200 N N . THR A 1 274 ? 35.932 -14.533 -15.399 1.00 86.44 274 THR A N 1
ATOM 2201 C CA . THR A 1 274 ? 36.399 -14.367 -14.012 1.00 86.44 274 THR A CA 1
ATOM 2202 C C . THR A 1 274 ? 36.966 -12.962 -13.728 1.00 86.44 274 THR A C 1
ATOM 2204 O O . THR A 1 274 ? 37.512 -12.294 -14.603 1.00 86.44 274 THR A O 1
ATOM 2207 N N . GLY A 1 275 ? 36.820 -12.477 -12.488 1.00 86.31 275 GLY A N 1
ATOM 2208 C CA . GLY A 1 275 ? 37.288 -11.144 -12.079 1.00 86.31 275 GLY A CA 1
ATOM 2209 C C . GLY A 1 275 ? 36.297 -10.015 -12.397 1.00 86.31 275 GLY A C 1
ATOM 2210 O O . GLY A 1 275 ? 35.100 -10.152 -12.148 1.00 86.31 275 GLY A O 1
ATOM 2211 N N . GLU A 1 276 ? 36.794 -8.889 -12.929 1.00 86.81 276 GLU A N 1
ATOM 2212 C CA . GLU A 1 276 ? 36.012 -7.661 -13.192 1.00 86.81 276 GLU A CA 1
ATOM 2213 C C . GLU A 1 276 ? 34.830 -7.908 -14.147 1.00 86.81 276 GLU A C 1
ATOM 2215 O O . GLU A 1 276 ? 33.748 -7.357 -13.951 1.00 86.81 276 GLU A O 1
ATOM 2220 N N . ARG A 1 277 ? 34.990 -8.791 -15.145 1.00 88.25 277 ARG A N 1
ATOM 2221 C CA . ARG A 1 277 ? 33.934 -9.099 -16.128 1.00 88.25 277 ARG A CA 1
ATOM 2222 C C . ARG A 1 277 ? 32.704 -9.736 -15.477 1.00 88.25 277 ARG A C 1
ATOM 2224 O O . ARG A 1 277 ? 31.583 -9.355 -15.808 1.00 88.25 277 ARG A O 1
ATOM 2231 N N . LYS A 1 278 ? 32.898 -10.644 -14.513 1.00 88.44 278 LYS A N 1
ATOM 2232 C CA . LYS A 1 278 ? 31.808 -11.260 -13.738 1.00 88.44 278 LYS A CA 1
ATOM 2233 C C . LYS A 1 278 ? 31.050 -10.223 -12.928 1.00 88.44 278 LYS A C 1
ATOM 2235 O O . LYS A 1 278 ? 29.827 -10.281 -12.846 1.00 88.44 278 LYS A O 1
ATOM 2240 N N . GLU A 1 279 ? 31.773 -9.268 -12.356 1.00 89.00 279 GLU A N 1
ATOM 2241 C CA . GLU A 1 279 ? 31.171 -8.207 -11.560 1.00 89.00 279 GLU A CA 1
ATOM 2242 C C . GLU A 1 279 ? 30.360 -7.241 -12.431 1.00 89.00 279 GLU A C 1
ATOM 2244 O O . GLU A 1 279 ? 29.215 -6.923 -12.104 1.00 89.00 279 GLU A O 1
ATOM 2249 N N . ILE A 1 280 ? 30.878 -6.867 -13.607 1.00 91.38 280 ILE A N 1
ATOM 2250 C CA . ILE A 1 280 ? 30.110 -6.111 -14.607 1.00 91.38 280 ILE A CA 1
ATOM 2251 C C . ILE A 1 280 ? 28.864 -6.904 -15.024 1.00 91.38 280 ILE A C 1
ATOM 2253 O O . ILE A 1 280 ? 27.768 -6.348 -15.029 1.00 91.38 280 ILE A O 1
ATOM 2257 N N . ALA A 1 281 ? 28.988 -8.207 -15.302 1.00 92.12 281 ALA A N 1
ATOM 2258 C CA . ALA A 1 281 ? 27.852 -9.059 -15.656 1.00 92.12 281 ALA A CA 1
ATOM 2259 C C . ALA A 1 281 ? 26.793 -9.098 -14.543 1.00 92.12 281 ALA A C 1
ATOM 2261 O O . ALA A 1 281 ? 25.599 -8.979 -14.819 1.00 92.12 281 ALA A O 1
ATOM 2262 N N . ARG A 1 282 ? 27.215 -9.186 -13.276 1.00 91.19 282 ARG A N 1
ATOM 2263 C CA . ARG A 1 282 ? 26.326 -9.119 -12.107 1.00 91.19 282 ARG A CA 1
ATOM 2264 C C . ARG A 1 282 ? 25.557 -7.796 -12.067 1.00 91.19 282 ARG A C 1
ATOM 2266 O O . ARG A 1 282 ? 24.340 -7.806 -11.860 1.00 91.19 282 ARG A O 1
ATOM 2273 N N . HIS A 1 283 ? 26.230 -6.672 -12.312 1.00 90.94 283 HIS A N 1
ATOM 2274 C CA . HIS A 1 283 ? 25.592 -5.355 -12.389 1.00 90.94 283 HIS A CA 1
ATOM 2275 C C . HIS A 1 283 ? 24.623 -5.231 -13.574 1.00 90.94 283 HIS A C 1
ATOM 2277 O O . HIS A 1 283 ? 23.529 -4.694 -13.403 1.00 90.94 283 HIS A O 1
ATOM 2283 N N . VAL A 1 284 ? 24.967 -5.781 -14.744 1.00 93.56 284 VAL A N 1
ATOM 2284 C CA . VAL A 1 284 ? 24.084 -5.822 -15.925 1.00 93.56 284 VAL A CA 1
ATOM 2285 C C . VAL A 1 284 ? 22.800 -6.574 -15.607 1.00 93.56 284 VAL A C 1
ATOM 2287 O O . VAL A 1 284 ? 21.711 -6.034 -15.789 1.00 93.56 284 VAL A O 1
ATOM 2290 N N . VAL A 1 285 ? 22.916 -7.795 -15.076 1.00 94.38 285 VAL A N 1
ATOM 2291 C CA . VAL A 1 285 ? 21.760 -8.616 -14.697 1.00 94.38 285 VAL A CA 1
ATOM 2292 C C . VAL A 1 285 ? 20.904 -7.898 -13.656 1.00 94.38 285 VAL A C 1
ATOM 2294 O O . VAL A 1 285 ? 19.685 -7.857 -13.792 1.00 94.38 285 VAL A O 1
ATOM 2297 N N . THR A 1 286 ? 21.526 -7.285 -12.648 1.00 91.81 286 THR A N 1
ATOM 2298 C CA . THR A 1 286 ? 20.809 -6.544 -11.599 1.00 91.81 286 THR A CA 1
ATOM 2299 C C . THR A 1 286 ? 20.001 -5.383 -12.182 1.00 91.81 286 THR A C 1
ATOM 2301 O O . THR A 1 286 ? 18.822 -5.254 -11.860 1.00 91.81 286 THR A O 1
ATOM 2304 N N . ASN A 1 287 ? 20.593 -4.596 -13.085 1.00 90.94 287 ASN A N 1
ATOM 2305 C CA . ASN A 1 287 ? 19.914 -3.474 -13.735 1.00 90.94 287 ASN A CA 1
ATOM 2306 C C . ASN A 1 287 ? 18.812 -3.934 -14.700 1.00 90.94 287 ASN A C 1
ATOM 2308 O O . ASN A 1 287 ? 17.775 -3.285 -14.782 1.00 90.94 287 ASN A O 1
ATOM 2312 N N . ILE A 1 288 ? 18.984 -5.067 -15.393 1.00 94.00 288 ILE A N 1
ATOM 2313 C CA . ILE A 1 288 ? 17.913 -5.664 -16.208 1.00 94.00 288 ILE A CA 1
ATOM 2314 C C . ILE A 1 288 ? 16.741 -6.065 -15.310 1.00 94.00 288 ILE A C 1
ATOM 2316 O O . ILE A 1 288 ? 15.606 -5.685 -15.587 1.00 94.00 288 ILE A O 1
ATOM 2320 N N . LEU A 1 289 ? 17.004 -6.799 -14.226 1.00 92.69 289 LEU A N 1
ATOM 2321 C CA . LEU A 1 289 ? 15.965 -7.260 -13.304 1.00 92.69 289 LEU A CA 1
ATOM 2322 C C . LEU A 1 289 ? 15.189 -6.098 -12.667 1.00 92.69 289 LEU A C 1
ATOM 2324 O O . LEU A 1 289 ? 13.987 -6.226 -12.455 1.00 92.69 289 LEU A O 1
ATOM 2328 N N . ASP A 1 290 ? 15.849 -4.967 -12.416 1.00 88.25 290 ASP A N 1
ATOM 2329 C CA . ASP A 1 290 ? 15.221 -3.754 -11.875 1.00 88.25 290 ASP A CA 1
ATOM 2330 C C . ASP A 1 290 ? 14.219 -3.090 -12.827 1.00 88.25 290 ASP A C 1
ATOM 2332 O O . ASP A 1 290 ? 13.363 -2.331 -12.382 1.00 88.25 290 ASP A O 1
ATOM 2336 N N . THR A 1 291 ? 14.296 -3.379 -14.126 1.00 90.81 291 THR A N 1
ATOM 2337 C CA . THR A 1 291 ? 13.348 -2.860 -15.127 1.00 90.81 291 THR A CA 1
ATOM 2338 C C . THR A 1 291 ? 12.129 -3.762 -15.332 1.00 90.81 291 THR A C 1
ATOM 2340 O O . THR A 1 291 ? 11.238 -3.426 -16.112 1.00 90.81 291 THR A O 1
ATOM 2343 N N . LEU A 1 292 ? 12.081 -4.931 -14.691 1.00 91.56 292 LEU A N 1
ATOM 2344 C CA . LEU A 1 292 ? 10.988 -5.882 -14.877 1.00 91.56 292 LEU A CA 1
ATOM 2345 C C . LEU A 1 292 ? 9.828 -5.572 -13.930 1.00 91.56 292 LEU A C 1
ATOM 2347 O O . LEU A 1 292 ? 10.019 -5.353 -12.734 1.00 91.56 292 LEU A O 1
ATOM 2351 N N . GLY A 1 293 ? 8.618 -5.562 -14.486 1.00 87.94 293 GLY A N 1
ATOM 2352 C CA . GLY A 1 293 ? 7.385 -5.331 -13.741 1.00 87.94 293 GLY A CA 1
ATOM 2353 C C . GLY A 1 293 ? 6.718 -6.628 -13.293 1.00 87.94 293 GLY A C 1
ATOM 2354 O O . GLY A 1 293 ? 7.085 -7.732 -13.694 1.00 87.94 293 GLY A O 1
ATOM 2355 N N . SER A 1 294 ? 5.641 -6.499 -12.520 1.00 86.75 294 SER A N 1
ATOM 2356 C CA . SER A 1 294 ? 4.900 -7.668 -12.024 1.00 86.75 294 SER A CA 1
ATOM 2357 C C . SER A 1 294 ? 4.207 -8.477 -13.131 1.00 86.75 294 SER A C 1
ATOM 2359 O O . SER A 1 294 ? 3.868 -9.639 -12.927 1.00 86.75 294 SER A O 1
ATOM 2361 N N . ASN A 1 295 ? 4.002 -7.893 -14.312 1.00 89.19 295 ASN A N 1
ATOM 2362 C CA . ASN A 1 295 ? 3.402 -8.573 -15.461 1.00 89.19 295 ASN A CA 1
ATOM 2363 C C . ASN A 1 295 ? 4.417 -9.374 -16.300 1.00 89.19 295 ASN A C 1
ATOM 2365 O O . ASN A 1 295 ? 3.998 -10.147 -17.170 1.00 89.19 295 ASN A O 1
ATOM 2369 N N . ASP A 1 296 ? 5.714 -9.207 -16.026 1.00 92.00 296 ASP A N 1
ATOM 2370 C CA . ASP A 1 296 ? 6.816 -9.813 -16.770 1.00 92.00 296 ASP A CA 1
ATOM 2371 C C . ASP A 1 296 ? 7.244 -11.158 -16.175 1.00 92.00 296 ASP A C 1
ATOM 2373 O O . ASP A 1 296 ? 7.058 -11.434 -14.986 1.00 92.00 296 ASP A O 1
ATOM 2377 N N . PHE A 1 297 ? 7.844 -11.997 -17.019 1.00 92.62 297 PHE A N 1
ATOM 2378 C CA . PHE A 1 297 ? 8.381 -13.298 -16.636 1.00 92.62 297 PHE A CA 1
ATOM 2379 C C . PHE A 1 297 ? 9.866 -13.359 -16.943 1.00 92.62 297 PHE A C 1
ATOM 2381 O O . PHE A 1 297 ? 10.300 -12.921 -18.005 1.00 92.62 297 PHE A O 1
ATOM 2388 N N . VAL A 1 298 ? 10.643 -13.926 -16.028 1.00 94.25 298 VAL A N 1
ATOM 2389 C CA . VAL A 1 298 ? 12.094 -14.002 -16.146 1.00 94.25 298 VAL A CA 1
ATOM 2390 C C . VAL A 1 298 ? 12.638 -15.328 -15.641 1.00 94.25 298 VAL A C 1
ATOM 2392 O O . VAL A 1 298 ? 12.067 -15.947 -14.752 1.00 94.25 298 VAL A O 1
ATOM 2395 N N . ASN A 1 299 ? 13.749 -15.779 -16.208 1.00 93.50 299 ASN A N 1
ATOM 2396 C CA . ASN A 1 299 ? 14.635 -16.756 -15.580 1.00 93.50 299 ASN A CA 1
ATOM 2397 C C . ASN A 1 299 ? 16.072 -16.497 -16.058 1.00 93.50 299 ASN A C 1
ATOM 2399 O O . ASN A 1 299 ? 16.284 -15.872 -17.103 1.00 93.50 299 ASN A O 1
ATOM 2403 N N . ILE A 1 300 ? 17.051 -16.952 -15.280 1.00 94.88 300 ILE A N 1
ATOM 2404 C CA . ILE A 1 300 ? 18.474 -16.748 -15.541 1.00 94.88 300 ILE A CA 1
ATOM 2405 C C . ILE A 1 300 ? 19.156 -18.105 -15.652 1.00 94.88 300 ILE A C 1
ATOM 2407 O O . ILE A 1 300 ? 19.159 -18.903 -14.708 1.00 94.88 300 ILE A O 1
ATOM 2411 N N . LEU A 1 301 ? 19.775 -18.338 -16.805 1.00 93.12 301 LEU A N 1
ATOM 2412 C CA . LEU A 1 301 ? 20.590 -19.514 -17.059 1.00 93.12 301 LEU A CA 1
ATOM 2413 C C . LEU A 1 301 ? 22.051 -19.102 -17.123 1.00 93.12 301 LEU A C 1
ATOM 2415 O O . LEU A 1 301 ? 22.444 -18.248 -17.916 1.00 93.12 301 LEU A O 1
ATOM 2419 N N . SER A 1 302 ? 22.857 -19.758 -16.306 1.00 91.81 302 SER A N 1
ATOM 2420 C CA . SER A 1 302 ? 24.304 -19.749 -16.448 1.00 91.81 302 SER A CA 1
ATOM 2421 C C . SER A 1 302 ? 24.724 -20.899 -17.348 1.00 91.81 302 SER A C 1
ATOM 2423 O O . SER A 1 302 ? 24.150 -21.989 -17.266 1.00 91.81 302 SER A O 1
ATOM 2425 N N . PHE A 1 303 ? 25.706 -20.684 -18.214 1.00 91.12 303 PHE A N 1
ATOM 2426 C CA . PHE A 1 303 ? 26.196 -21.754 -19.074 1.00 91.12 303 PHE A CA 1
ATOM 2427 C C . PHE A 1 303 ? 27.720 -21.835 -19.092 1.00 91.12 303 PHE A C 1
ATOM 2429 O O . PHE A 1 303 ? 28.432 -20.834 -19.061 1.00 91.12 303 PHE A O 1
ATOM 2436 N N . ILE A 1 304 ? 28.183 -23.083 -19.114 1.00 87.69 304 ILE A N 1
ATOM 2437 C CA . ILE A 1 304 ? 29.574 -23.500 -19.308 1.00 87.69 304 ILE A CA 1
ATOM 2438 C C . ILE A 1 304 ? 29.574 -24.546 -20.430 1.00 87.69 304 ILE A C 1
ATOM 2440 O O . ILE A 1 304 ? 29.138 -24.237 -21.534 1.00 87.69 304 ILE A O 1
ATOM 2444 N N . ASN A 1 305 ? 29.937 -25.804 -20.159 1.00 83.19 305 ASN A N 1
ATOM 2445 C CA . ASN A 1 305 ? 29.659 -26.929 -21.057 1.00 83.19 305 ASN A CA 1
ATOM 2446 C C . ASN A 1 305 ? 28.175 -27.357 -21.051 1.00 83.19 305 ASN A C 1
ATOM 2448 O O . ASN A 1 305 ? 27.690 -27.879 -22.053 1.00 83.19 305 ASN A O 1
ATOM 2452 N N . ILE A 1 306 ? 27.474 -27.135 -19.934 1.00 86.38 306 ILE A N 1
ATOM 2453 C CA . ILE A 1 306 ? 26.043 -27.382 -19.731 1.00 86.38 306 ILE A CA 1
ATOM 2454 C C . ILE A 1 306 ? 25.344 -26.103 -19.266 1.00 86.38 306 ILE A C 1
ATOM 2456 O O . ILE A 1 306 ? 25.978 -25.184 -18.743 1.00 86.38 306 ILE A O 1
ATOM 2460 N N . THR A 1 307 ? 24.026 -26.071 -19.423 1.00 87.38 307 THR A N 1
ATOM 2461 C CA . THR A 1 307 ? 23.143 -25.027 -18.899 1.00 87.38 307 THR A CA 1
ATOM 2462 C C . THR A 1 307 ? 22.714 -25.364 -17.472 1.00 87.38 307 THR A C 1
ATOM 2464 O O . THR A 1 307 ? 22.188 -26.445 -17.189 1.00 87.38 307 THR A O 1
ATOM 2467 N N . LYS A 1 308 ? 22.932 -24.427 -16.551 1.00 88.44 308 LYS A N 1
ATOM 2468 C CA . LYS A 1 308 ? 22.532 -24.532 -15.147 1.00 88.44 308 LYS A CA 1
ATOM 2469 C C . LYS A 1 308 ? 21.770 -23.280 -14.740 1.00 88.44 308 LYS A C 1
ATOM 2471 O O . LYS A 1 308 ? 22.210 -22.160 -14.992 1.00 88.44 308 LYS A O 1
ATOM 2476 N N . GLU A 1 309 ? 20.641 -23.466 -14.076 1.00 86.44 309 GLU A N 1
ATOM 2477 C CA . GLU A 1 309 ? 19.885 -22.350 -13.515 1.00 86.44 309 GLU A CA 1
ATOM 2478 C C . GLU A 1 309 ? 20.615 -21.742 -12.325 1.00 86.44 309 GLU A C 1
ATOM 2480 O O . GLU A 1 309 ? 21.215 -22.450 -11.513 1.00 86.44 309 GLU A O 1
ATOM 2485 N N . VAL A 1 310 ? 20.519 -20.422 -12.204 1.00 87.38 310 VAL A N 1
ATOM 2486 C CA . VAL A 1 310 ? 21.102 -19.688 -11.076 1.00 87.38 310 VAL A CA 1
ATOM 2487 C C . VAL A 1 310 ? 20.400 -20.046 -9.764 1.00 87.38 310 VAL A C 1
ATOM 2489 O O . VAL A 1 310 ? 21.037 -20.177 -8.720 1.00 87.38 310 VAL A O 1
ATOM 2492 N N . VAL A 1 311 ? 19.085 -20.260 -9.826 1.00 86.38 311 VAL A N 1
ATOM 2493 C CA . VAL A 1 311 ? 18.269 -20.684 -8.690 1.00 86.38 311 VAL A CA 1
ATOM 2494 C C . VAL A 1 311 ? 17.705 -22.080 -8.988 1.00 86.38 311 VAL A C 1
ATOM 2496 O O . VAL A 1 311 ? 16.816 -22.202 -9.829 1.00 86.38 311 VAL A O 1
ATOM 2499 N N . PRO A 1 312 ? 18.170 -23.140 -8.295 1.00 82.06 312 PRO A N 1
ATOM 2500 C CA . PRO A 1 312 ? 17.819 -24.526 -8.630 1.00 82.06 312 PRO A CA 1
ATOM 2501 C C . PRO A 1 312 ? 16.324 -24.866 -8.565 1.00 82.06 312 PRO A C 1
ATOM 2503 O O . PRO A 1 312 ? 15.888 -25.860 -9.136 1.00 82.06 312 PRO A O 1
ATOM 2506 N N . CYS A 1 313 ? 15.529 -24.081 -7.834 1.00 81.94 313 CYS A N 1
ATOM 2507 C CA . CYS A 1 313 ? 14.121 -24.388 -7.601 1.00 81.94 313 CYS A CA 1
ATOM 2508 C C . CYS A 1 313 ? 13.186 -24.013 -8.763 1.00 81.94 313 CYS A C 1
ATOM 2510 O O . CYS A 1 313 ? 12.026 -24.421 -8.737 1.00 81.94 313 CYS A O 1
ATOM 2512 N N . PHE A 1 314 ? 13.655 -23.253 -9.760 1.00 81.81 314 PHE A N 1
ATOM 2513 C CA . PHE A 1 314 ? 12.821 -22.784 -10.874 1.00 81.81 314 PHE A CA 1
ATOM 2514 C C . PHE A 1 314 ? 12.675 -23.802 -12.021 1.00 81.81 314 PHE A C 1
ATOM 2516 O O . PHE A 1 314 ? 11.847 -23.603 -12.910 1.00 81.81 314 PHE A O 1
ATOM 2523 N N . ASN A 1 315 ? 13.373 -24.939 -11.943 1.00 80.62 315 ASN A N 1
ATOM 2524 C CA . ASN A 1 315 ? 13.204 -26.157 -12.743 1.00 80.62 315 ASN A CA 1
ATOM 2525 C C . ASN A 1 315 ? 12.901 -25.929 -14.241 1.00 80.62 315 ASN A C 1
ATOM 2527 O O . ASN A 1 315 ? 11.929 -26.461 -14.780 1.00 80.62 315 ASN A O 1
ATOM 2531 N N . ARG A 1 316 ? 13.726 -25.126 -14.920 1.00 81.56 316 ARG A N 1
ATOM 2532 C CA . ARG A 1 316 ? 13.633 -24.773 -16.353 1.00 81.56 316 ARG A CA 1
ATOM 2533 C C . ARG A 1 316 ? 12.333 -24.062 -16.750 1.00 81.56 316 ARG A C 1
ATOM 2535 O O . ARG A 1 316 ? 11.880 -24.184 -17.888 1.00 81.56 316 ARG A O 1
ATOM 2542 N N . THR A 1 317 ? 11.728 -23.300 -15.839 1.00 85.56 317 THR A N 1
ATOM 2543 C CA . THR A 1 317 ? 10.510 -22.509 -16.100 1.00 85.56 317 THR A CA 1
ATOM 2544 C C . THR A 1 317 ? 10.749 -21.012 -15.931 1.00 85.56 317 THR A C 1
ATOM 2546 O O . THR A 1 317 ? 11.666 -20.596 -15.228 1.00 85.56 317 THR A O 1
ATOM 2549 N N . LEU A 1 318 ? 9.955 -20.184 -16.614 1.00 89.62 318 LEU A N 1
ATOM 2550 C CA . LEU A 1 318 ? 9.979 -18.737 -16.415 1.00 89.62 318 LEU A CA 1
ATOM 2551 C C . LEU A 1 318 ? 9.082 -18.373 -15.232 1.00 89.62 318 LEU A C 1
ATOM 2553 O O . LEU A 1 318 ? 7.967 -18.883 -15.113 1.00 89.62 318 LEU A O 1
ATOM 2557 N N . ILE A 1 319 ? 9.560 -17.477 -14.375 1.00 90.00 319 ILE A N 1
ATOM 2558 C CA . ILE A 1 319 ? 8.868 -17.067 -13.153 1.00 90.00 319 ILE A CA 1
ATOM 2559 C C . ILE A 1 319 ? 8.424 -15.615 -13.247 1.00 90.00 319 ILE A C 1
ATOM 2561 O O . ILE A 1 319 ? 9.074 -14.801 -13.894 1.00 90.00 319 ILE A O 1
ATOM 2565 N N . GLN A 1 320 ? 7.330 -15.267 -12.579 1.00 89.44 320 GLN A N 1
ATOM 2566 C CA . GLN A 1 320 ? 6.872 -13.882 -12.521 1.00 89.44 320 GLN A CA 1
ATOM 2567 C C . GLN A 1 320 ? 7.915 -13.002 -11.813 1.00 89.44 320 GLN A C 1
ATOM 2569 O O . GLN A 1 320 ? 8.401 -13.358 -10.732 1.00 89.44 320 GLN A O 1
ATOM 2574 N N . ALA A 1 321 ? 8.214 -11.837 -12.386 1.00 90.25 321 ALA A N 1
ATOM 2575 C CA . ALA A 1 321 ? 9.173 -10.870 -11.857 1.00 90.25 321 ALA A CA 1
ATOM 2576 C C . ALA A 1 321 ? 8.585 -10.038 -10.694 1.00 90.25 321 ALA A C 1
ATOM 2578 O O . ALA A 1 321 ? 8.508 -8.814 -10.737 1.00 90.25 321 ALA A O 1
ATOM 2579 N N . SER A 1 322 ? 8.148 -10.708 -9.625 1.00 87.50 322 SER A N 1
ATOM 2580 C CA . SER A 1 322 ? 7.812 -10.041 -8.359 1.00 87.50 322 SER A CA 1
ATOM 2581 C C . SER A 1 322 ? 9.083 -9.575 -7.637 1.00 87.50 322 SER A C 1
ATOM 2583 O O . SER A 1 322 ? 10.137 -10.196 -7.789 1.00 87.50 322 SER A O 1
ATOM 2585 N N . LEU A 1 323 ? 8.995 -8.540 -6.788 1.00 82.88 323 LEU A N 1
ATOM 2586 C CA . LEU A 1 323 ? 10.155 -8.063 -6.013 1.00 82.88 323 LEU A CA 1
ATOM 2587 C C . LEU A 1 323 ? 10.806 -9.183 -5.183 1.00 82.88 323 LEU A C 1
ATOM 2589 O O . LEU A 1 323 ? 12.031 -9.252 -5.084 1.00 82.88 323 LEU A O 1
ATOM 2593 N N . ALA A 1 324 ? 10.001 -10.098 -4.633 1.00 83.38 324 ALA A N 1
ATOM 2594 C CA . ALA A 1 324 ? 10.496 -11.249 -3.880 1.00 83.38 324 ALA A CA 1
ATOM 2595 C C . ALA A 1 324 ? 11.301 -12.218 -4.764 1.00 83.38 324 ALA A C 1
ATOM 2597 O O . ALA A 1 324 ? 12.407 -12.613 -4.399 1.00 83.38 324 ALA A O 1
ATOM 2598 N N . ASN A 1 325 ? 10.780 -12.561 -5.943 1.00 87.88 325 ASN A N 1
ATOM 2599 C CA . ASN A 1 325 ? 11.445 -13.475 -6.871 1.00 87.88 325 ASN A CA 1
ATOM 2600 C C . ASN A 1 325 ? 12.710 -12.856 -7.487 1.00 87.88 325 ASN A C 1
ATOM 2602 O O . ASN A 1 325 ? 13.742 -13.517 -7.586 1.00 87.88 325 ASN A O 1
ATOM 2606 N N . VAL A 1 326 ? 12.651 -11.571 -7.850 1.00 88.81 326 VAL A N 1
ATOM 2607 C CA . VAL A 1 326 ? 13.802 -10.806 -8.348 1.00 88.81 326 VAL A CA 1
ATOM 2608 C C . VAL A 1 326 ? 14.918 -10.768 -7.305 1.00 88.81 326 VAL A C 1
ATOM 2610 O O . VAL A 1 326 ? 16.083 -10.968 -7.646 1.00 88.81 326 VAL A O 1
ATOM 2613 N N . ARG A 1 327 ? 14.584 -10.575 -6.023 1.00 84.88 327 ARG A N 1
ATOM 2614 C CA . ARG A 1 327 ? 15.574 -10.600 -4.940 1.00 84.88 327 ARG A CA 1
ATOM 2615 C C . ARG A 1 327 ? 16.266 -11.959 -4.819 1.00 84.88 327 ARG A C 1
ATOM 2617 O O . ARG A 1 327 ? 17.482 -11.999 -4.662 1.00 84.88 327 ARG A O 1
ATOM 2624 N N . GLU A 1 328 ? 15.531 -13.062 -4.944 1.00 86.50 328 GLU A N 1
ATOM 2625 C CA . GLU A 1 328 ? 16.124 -14.408 -4.930 1.00 86.50 328 GLU A CA 1
ATOM 2626 C C . GLU A 1 328 ? 17.041 -14.659 -6.132 1.00 86.50 328 GLU A C 1
ATOM 2628 O O . GLU A 1 328 ? 18.105 -15.253 -5.969 1.00 86.50 328 GLU A O 1
ATOM 2633 N N . LEU A 1 329 ? 16.686 -14.157 -7.319 1.00 90.12 329 LEU A N 1
ATOM 2634 C CA . LEU A 1 329 ? 17.558 -14.211 -8.497 1.00 90.12 329 LEU A CA 1
ATOM 2635 C C . LEU A 1 329 ? 18.859 -13.422 -8.280 1.00 90.12 329 LEU A C 1
ATOM 2637 O O . LEU A 1 329 ? 19.933 -13.926 -8.608 1.00 90.12 329 LEU A O 1
ATOM 2641 N N . LYS A 1 330 ? 18.789 -12.229 -7.671 1.00 89.38 330 LYS A N 1
ATOM 2642 C CA . LYS A 1 330 ? 19.977 -11.430 -7.313 1.00 89.38 330 LYS A CA 1
ATOM 2643 C C . LYS A 1 330 ? 20.885 -12.165 -6.321 1.00 89.38 330 LYS A C 1
ATOM 2645 O O . LYS A 1 330 ? 22.083 -12.273 -6.559 1.00 89.38 330 LYS A O 1
ATOM 2650 N N . ILE A 1 331 ? 20.309 -12.752 -5.269 1.00 85.88 331 ILE A N 1
ATOM 2651 C CA . ILE A 1 331 ? 21.051 -13.569 -4.291 1.00 85.88 331 ILE A CA 1
ATOM 2652 C C . ILE A 1 331 ? 21.660 -14.811 -4.961 1.00 85.88 331 ILE A C 1
ATOM 2654 O O . ILE A 1 331 ? 22.758 -15.241 -4.611 1.00 85.88 331 ILE A O 1
ATOM 2658 N N . GLY A 1 332 ? 20.953 -15.417 -5.916 1.00 87.06 332 GLY A N 1
ATOM 2659 C CA . GLY A 1 332 ? 21.467 -16.542 -6.691 1.00 87.06 332 GLY A CA 1
ATOM 2660 C C . GLY A 1 332 ? 22.691 -16.161 -7.529 1.00 87.06 332 GLY A C 1
ATOM 2661 O O . GLY A 1 332 ? 23.657 -16.921 -7.569 1.00 87.06 332 GLY A O 1
ATOM 2662 N N . MET A 1 333 ? 22.692 -14.968 -8.134 1.00 88.69 333 MET A N 1
ATOM 2663 C CA . MET A 1 333 ? 23.837 -14.447 -8.891 1.00 88.69 333 MET A CA 1
ATOM 2664 C C . MET A 1 333 ? 25.068 -14.218 -8.007 1.00 88.69 333 MET A C 1
ATOM 2666 O O . MET A 1 333 ? 26.180 -14.521 -8.433 1.00 88.69 333 MET A O 1
ATOM 2670 N N . GLU A 1 334 ? 24.882 -13.743 -6.772 1.00 84.31 334 GLU A N 1
ATOM 2671 C CA . GLU A 1 334 ? 25.972 -13.572 -5.795 1.00 84.31 334 GLU A CA 1
ATOM 2672 C C . GLU A 1 334 ? 26.627 -14.907 -5.408 1.00 84.31 334 GLU A C 1
ATOM 2674 O O . GLU A 1 334 ? 27.832 -14.970 -5.186 1.00 84.31 334 GLU A O 1
ATOM 2679 N N . LYS A 1 335 ? 25.848 -15.994 -5.365 1.00 82.69 335 LYS A N 1
ATOM 2680 C CA . LYS A 1 335 ? 26.322 -17.340 -4.997 1.00 82.69 335 LYS A CA 1
ATOM 2681 C C . LYS A 1 335 ? 26.888 -18.144 -6.165 1.00 82.69 335 LYS A C 1
ATOM 2683 O O . LYS A 1 335 ? 27.238 -19.309 -5.988 1.00 82.69 335 LYS A O 1
ATOM 2688 N N . MET A 1 336 ? 26.934 -17.577 -7.367 1.00 82.44 336 MET A N 1
ATOM 2689 C CA . MET A 1 336 ? 27.423 -18.297 -8.535 1.00 82.44 336 MET A CA 1
ATOM 2690 C C . MET A 1 336 ? 28.931 -18.539 -8.419 1.00 82.44 336 MET A C 1
ATOM 2692 O O . MET A 1 336 ? 29.723 -17.598 -8.450 1.00 82.44 336 MET A O 1
ATOM 2696 N N . GLU A 1 337 ? 29.354 -19.799 -8.384 1.00 76.75 337 GLU A N 1
ATOM 2697 C CA . GLU A 1 337 ? 30.775 -20.159 -8.369 1.00 76.75 337 GLU A CA 1
ATOM 2698 C C . GLU A 1 337 ? 31.449 -19.895 -9.730 1.00 76.75 337 GLU A C 1
ATOM 2700 O O . GLU A 1 337 ? 30.831 -20.094 -10.784 1.00 76.75 337 GLU A O 1
ATOM 2705 N N . PRO A 1 338 ? 32.701 -19.402 -9.749 1.00 74.06 338 PRO A N 1
ATOM 2706 C CA . PRO A 1 338 ? 33.462 -19.241 -10.984 1.00 74.06 338 PRO A CA 1
ATOM 2707 C C . PRO A 1 338 ? 33.846 -20.612 -11.555 1.00 74.06 338 PRO A C 1
ATOM 2709 O O . PRO A 1 338 ? 34.464 -21.425 -10.869 1.00 74.06 338 PRO A O 1
ATOM 2712 N N . ALA A 1 339 ? 33.513 -20.866 -12.821 1.00 74.00 339 ALA A N 1
ATOM 2713 C CA . ALA A 1 339 ? 33.917 -22.094 -13.499 1.00 74.00 339 ALA A CA 1
ATOM 2714 C C . ALA A 1 339 ? 35.166 -21.872 -14.367 1.00 74.00 339 ALA A C 1
ATOM 2716 O O . ALA A 1 339 ? 35.406 -20.784 -14.880 1.00 74.00 339 ALA A O 1
ATOM 2717 N N . LYS A 1 340 ? 35.966 -22.931 -14.550 1.00 72.38 340 LYS A N 1
ATOM 2718 C CA . LYS A 1 340 ? 37.210 -22.913 -15.348 1.00 72.38 340 LYS A CA 1
ATOM 2719 C C . LYS A 1 340 ? 37.041 -23.454 -16.779 1.00 72.38 340 LYS A C 1
ATOM 2721 O O . LYS A 1 340 ? 38.015 -23.542 -17.517 1.00 72.38 340 LYS A O 1
ATOM 2726 N N . ASN A 1 341 ? 35.825 -23.843 -17.164 1.00 79.75 341 ASN A N 1
ATOM 2727 C CA . ASN A 1 341 ? 35.538 -24.506 -18.441 1.00 79.75 341 ASN A CA 1
ATOM 2728 C C . ASN A 1 341 ? 35.177 -23.510 -19.558 1.00 79.75 341 ASN A C 1
ATOM 2730 O O . ASN A 1 341 ? 34.865 -22.348 -19.298 1.00 79.75 341 ASN A O 1
ATOM 2734 N N . ILE A 1 342 ? 35.194 -23.994 -20.803 1.00 82.19 342 ILE A N 1
ATOM 2735 C CA . ILE A 1 342 ? 34.801 -23.241 -22.006 1.00 82.19 342 ILE A CA 1
ATOM 2736 C C . ILE A 1 342 ? 33.268 -23.197 -22.125 1.00 82.19 342 ILE A C 1
ATOM 2738 O O . ILE A 1 342 ? 32.590 -24.186 -21.830 1.00 82.19 342 ILE A O 1
ATOM 2742 N N . ALA A 1 343 ? 32.730 -22.061 -22.576 1.00 85.19 343 ALA A N 1
ATOM 2743 C CA . ALA A 1 343 ? 31.305 -21.864 -22.822 1.00 85.19 343 ALA A CA 1
ATOM 2744 C C . ALA A 1 343 ? 30.815 -22.539 -24.118 1.00 85.19 343 ALA A C 1
ATOM 2746 O O . ALA A 1 343 ? 31.425 -22.422 -25.180 1.00 85.19 343 ALA A O 1
ATOM 2747 N N . ASN A 1 344 ? 29.663 -23.209 -24.044 1.00 90.00 344 ASN A N 1
ATOM 2748 C CA . ASN A 1 344 ? 28.969 -23.827 -25.169 1.00 90.00 344 ASN A CA 1
ATOM 2749 C C . ASN A 1 344 ? 27.654 -23.089 -25.470 1.00 90.00 344 ASN A C 1
ATOM 2751 O O . ASN A 1 344 ? 26.584 -23.432 -24.959 1.00 90.00 344 ASN A O 1
ATOM 2755 N N . PHE A 1 345 ? 27.733 -22.085 -26.344 1.00 90.25 345 PHE A N 1
ATOM 2756 C CA . PHE A 1 345 ? 26.585 -21.256 -26.727 1.00 90.25 345 PHE A CA 1
ATOM 2757 C C . PHE A 1 345 ? 25.496 -22.030 -27.475 1.00 90.25 345 PHE A C 1
ATOM 2759 O O . PHE A 1 345 ? 24.327 -21.664 -27.380 1.00 90.25 345 PHE A O 1
ATOM 2766 N N . LYS A 1 346 ? 25.840 -23.109 -28.195 1.00 91.50 346 LYS A N 1
ATOM 2767 C CA . LYS A 1 346 ? 24.851 -23.912 -28.928 1.00 91.50 346 LYS A CA 1
ATOM 2768 C C . LYS A 1 346 ? 23.821 -24.514 -27.974 1.00 91.50 346 LYS A C 1
ATOM 2770 O O . LYS A 1 346 ? 22.626 -24.337 -28.186 1.00 91.50 346 LYS A O 1
ATOM 2775 N N . VAL A 1 347 ? 24.287 -25.165 -26.906 1.00 91.62 347 VAL A N 1
ATOM 2776 C CA . VAL A 1 347 ? 23.407 -25.779 -25.895 1.00 91.62 347 VAL A CA 1
ATOM 2777 C C . VAL A 1 347 ? 22.581 -24.708 -25.184 1.00 91.62 347 VAL A C 1
ATOM 2779 O O . VAL A 1 347 ? 21.381 -24.885 -24.997 1.00 91.62 347 VAL A O 1
ATOM 2782 N N . ALA A 1 348 ? 23.199 -23.572 -24.849 1.00 92.25 348 ALA A N 1
ATOM 2783 C CA . ALA A 1 348 ? 22.515 -22.462 -24.189 1.00 92.25 348 ALA A CA 1
ATOM 2784 C C . ALA A 1 348 ? 21.382 -21.863 -25.038 1.00 92.25 348 ALA A C 1
ATOM 2786 O O . ALA A 1 348 ? 20.278 -21.662 -24.533 1.00 92.25 348 ALA A O 1
ATOM 2787 N N . LEU A 1 349 ? 21.633 -21.609 -26.326 1.00 93.38 349 LEU A N 1
ATOM 2788 C CA . LEU A 1 349 ? 20.637 -21.052 -27.241 1.00 93.38 349 LEU A CA 1
ATOM 2789 C C . LEU A 1 349 ? 19.519 -22.053 -27.555 1.00 93.38 349 LEU A C 1
ATOM 2791 O O . LEU A 1 349 ? 18.351 -21.667 -27.571 1.00 93.38 349 LEU A O 1
ATOM 2795 N N . GLU A 1 350 ? 19.840 -23.332 -27.769 1.00 93.19 350 GLU A N 1
ATOM 2796 C CA . GLU A 1 350 ? 18.824 -24.370 -27.985 1.00 93.19 350 GLU A CA 1
ATOM 2797 C C . GLU A 1 350 ? 17.901 -24.502 -26.763 1.00 93.19 350 GLU A C 1
ATOM 2799 O O . GLU A 1 350 ? 16.677 -24.423 -26.908 1.00 93.19 350 GLU A O 1
ATOM 2804 N N . ASP A 1 351 ? 18.464 -24.607 -25.555 1.00 92.31 351 ASP A N 1
ATOM 2805 C CA . ASP A 1 351 ? 17.679 -24.664 -24.316 1.00 92.31 351 ASP A CA 1
ATOM 2806 C C . ASP A 1 351 ? 16.820 -23.407 -24.122 1.00 92.31 351 ASP A C 1
ATOM 2808 O O . ASP A 1 351 ? 15.654 -23.510 -23.728 1.00 92.31 351 ASP A O 1
ATOM 2812 N N . ALA A 1 352 ? 17.349 -22.226 -24.457 1.00 93.88 352 ALA A N 1
ATOM 2813 C CA . ALA A 1 352 ? 16.613 -20.971 -24.369 1.00 93.88 352 ALA A CA 1
ATOM 2814 C C . ALA A 1 352 ? 15.342 -20.969 -25.227 1.00 93.88 352 ALA A C 1
ATOM 2816 O O . ALA A 1 352 ? 14.249 -20.657 -24.740 1.00 93.88 352 ALA A O 1
ATOM 2817 N N . PHE A 1 353 ? 15.465 -21.363 -26.497 1.00 93.56 353 PHE A N 1
ATOM 2818 C CA . PHE A 1 353 ? 14.319 -21.457 -27.400 1.00 93.56 353 PHE A CA 1
ATOM 2819 C C . PHE A 1 353 ? 13.322 -22.529 -26.955 1.00 93.56 353 PHE A C 1
ATOM 2821 O O . PHE A 1 353 ? 12.111 -22.315 -27.059 1.00 93.56 353 PHE A O 1
ATOM 2828 N N . HIS A 1 354 ? 13.800 -23.658 -26.424 1.00 92.38 354 HIS A N 1
ATOM 2829 C CA . HIS A 1 354 ? 12.930 -24.704 -25.892 1.00 92.38 354 HIS A CA 1
ATOM 2830 C C . HIS A 1 354 ? 12.105 -24.218 -24.694 1.00 92.38 354 HIS A C 1
ATOM 2832 O O . HIS A 1 354 ? 10.891 -24.429 -24.673 1.00 92.38 354 HIS A O 1
ATOM 2838 N N . ILE A 1 355 ? 12.720 -23.517 -23.737 1.00 92.06 355 ILE A N 1
ATOM 2839 C CA . ILE A 1 355 ? 12.023 -22.971 -22.563 1.00 92.06 355 ILE A CA 1
ATOM 2840 C C . ILE A 1 355 ? 10.972 -21.940 -22.989 1.00 92.06 355 ILE A C 1
ATOM 2842 O O . ILE A 1 355 ? 9.806 -22.064 -22.606 1.00 92.06 355 ILE A O 1
ATOM 2846 N N . LEU A 1 356 ? 11.341 -20.973 -23.838 1.00 91.69 356 LEU A N 1
ATOM 2847 C CA . LEU A 1 356 ? 10.415 -19.934 -24.311 1.00 91.69 356 LEU A CA 1
ATOM 2848 C C . LEU A 1 356 ? 9.237 -20.521 -25.101 1.00 91.69 356 LEU A C 1
ATOM 2850 O O . LEU A 1 356 ? 8.091 -20.106 -24.905 1.00 91.69 356 LEU A O 1
ATOM 2854 N N . ARG A 1 357 ? 9.486 -21.518 -25.961 1.00 89.44 357 ARG A N 1
ATOM 2855 C CA . ARG A 1 357 ? 8.432 -22.183 -26.741 1.00 89.44 357 ARG A CA 1
ATOM 2856 C C . ARG A 1 357 ? 7.494 -23.001 -25.854 1.00 89.44 357 ARG A C 1
ATOM 2858 O O . ARG A 1 357 ? 6.278 -22.914 -26.019 1.00 89.44 357 ARG A O 1
ATOM 2865 N N . ASN A 1 358 ? 8.035 -23.764 -24.905 1.00 89.44 358 ASN A N 1
ATOM 2866 C CA . ASN A 1 358 ? 7.234 -24.550 -23.963 1.00 89.44 358 ASN A CA 1
ATOM 2867 C C . ASN A 1 358 ? 6.345 -23.648 -23.102 1.00 89.44 358 ASN A C 1
ATOM 2869 O O . ASN A 1 358 ? 5.173 -23.959 -22.875 1.00 89.44 358 ASN A O 1
ATOM 2873 N N . HIS A 1 359 ? 6.884 -22.512 -22.661 1.00 86.56 359 HIS A N 1
ATOM 2874 C CA . HIS A 1 359 ? 6.152 -21.542 -21.858 1.00 86.56 359 HIS A CA 1
ATOM 2875 C C . HIS A 1 359 ? 5.017 -20.867 -22.635 1.00 86.56 359 HIS A C 1
ATOM 2877 O O . HIS A 1 359 ? 3.907 -20.721 -22.111 1.00 86.56 359 HIS A O 1
ATOM 2883 N N . TYR A 1 360 ? 5.279 -20.533 -23.903 1.00 85.38 360 TYR A N 1
ATOM 2884 C CA . TYR A 1 360 ? 4.278 -20.009 -24.827 1.00 85.38 360 TYR A CA 1
ATOM 2885 C C . TYR A 1 360 ? 3.130 -21.008 -25.027 1.00 85.38 360 TYR A C 1
ATOM 2887 O O . TYR A 1 360 ? 1.979 -20.679 -24.760 1.00 85.38 360 TYR A O 1
ATOM 2895 N N . ASN A 1 361 ? 3.442 -22.260 -25.378 1.00 87.00 361 ASN A N 1
ATOM 2896 C CA . ASN A 1 361 ? 2.436 -23.297 -25.637 1.00 87.00 361 ASN A CA 1
ATOM 2897 C C . ASN A 1 361 ? 1.618 -23.684 -24.393 1.00 87.00 361 ASN A C 1
ATOM 2899 O O . ASN A 1 361 ? 0.470 -24.102 -24.511 1.00 87.00 361 ASN A O 1
ATOM 2903 N N . SER A 1 362 ? 2.198 -23.551 -23.197 1.00 83.94 362 SER A N 1
ATOM 2904 C CA . SER A 1 362 ? 1.531 -23.895 -21.935 1.00 83.94 362 SER A CA 1
ATOM 2905 C C . SER A 1 362 ? 0.586 -22.803 -21.417 1.00 83.94 362 SER A C 1
ATOM 2907 O O . SER A 1 362 ? -0.007 -22.989 -20.357 1.00 83.94 362 SER A O 1
ATOM 2909 N N . ASN A 1 363 ? 0.467 -21.654 -22.099 1.00 80.81 363 ASN A N 1
ATOM 2910 C CA . ASN A 1 363 ? -0.296 -20.482 -21.639 1.00 80.81 363 ASN A CA 1
ATOM 2911 C C . ASN A 1 363 ? 0.096 -19.972 -20.236 1.00 80.81 363 ASN A C 1
ATOM 2913 O O . ASN A 1 363 ? -0.697 -19.314 -19.566 1.00 80.81 363 ASN A O 1
ATOM 2917 N N . ARG A 1 364 ? 1.325 -20.256 -19.783 1.00 74.75 364 ARG A N 1
ATOM 2918 C CA . ARG A 1 364 ? 1.825 -19.828 -18.461 1.00 74.75 364 ARG A CA 1
ATOM 2919 C C . ARG A 1 364 ? 2.537 -18.471 -18.506 1.00 74.75 364 ARG A C 1
ATOM 2921 O O . ARG A 1 364 ? 2.551 -17.762 -17.505 1.00 74.75 364 ARG A O 1
ATOM 2928 N N . GLY A 1 365 ? 3.042 -18.074 -19.677 1.00 78.25 365 GLY A N 1
ATOM 2929 C CA . GLY A 1 365 ? 3.724 -16.791 -19.885 1.00 78.25 365 GLY A CA 1
ATOM 2930 C C . GLY A 1 365 ? 2.849 -15.573 -20.051 1.00 78.25 365 GLY A C 1
ATOM 2931 O O . GLY A 1 365 ? 1.624 -15.643 -19.950 1.00 78.25 365 GLY A O 1
ATOM 2932 N N . SER A 1 366 ? 3.504 -14.439 -20.296 1.00 81.69 366 SER A N 1
ATOM 2933 C CA . SER A 1 366 ? 2.864 -13.163 -20.636 1.00 81.69 366 SER A CA 1
ATOM 2934 C C . SER A 1 366 ? 2.090 -13.216 -21.958 1.00 81.69 366 SER A C 1
ATOM 2936 O O . SER A 1 366 ? 1.254 -12.349 -22.191 1.00 81.69 366 SER A O 1
ATOM 2938 N N . GLN A 1 367 ? 2.347 -14.228 -22.803 1.00 85.00 367 GLN A N 1
ATOM 2939 C CA . GLN A 1 367 ? 1.750 -14.412 -24.138 1.00 85.00 367 GLN A CA 1
ATOM 2940 C C . GLN A 1 367 ? 1.988 -13.235 -25.097 1.00 85.00 367 GLN A C 1
ATOM 2942 O O . GLN A 1 367 ? 1.336 -13.132 -26.140 1.00 85.00 367 GLN A O 1
ATOM 2947 N N . CYS A 1 368 ? 2.943 -12.368 -24.759 1.00 88.31 368 CYS A N 1
ATOM 2948 C CA . CYS A 1 368 ? 3.176 -11.117 -25.451 1.00 88.31 368 CYS A CA 1
ATOM 2949 C C . CYS A 1 368 ? 4.571 -11.081 -26.088 1.00 88.31 368 CYS A C 1
ATOM 2951 O O . CYS A 1 368 ? 4.799 -11.801 -27.065 1.00 88.31 368 CYS A O 1
ATOM 2953 N N . ASN A 1 369 ? 5.498 -10.274 -25.569 1.00 90.69 369 ASN A N 1
ATOM 2954 C CA . ASN A 1 369 ? 6.862 -10.199 -26.085 1.00 90.69 369 ASN A CA 1
ATOM 2955 C C . ASN A 1 369 ? 7.721 -11.350 -25.553 1.00 90.69 369 ASN A C 1
ATOM 2957 O O . ASN A 1 369 ? 7.628 -11.702 -24.381 1.00 90.69 369 ASN A O 1
ATOM 2961 N N . GLN A 1 370 ? 8.601 -11.902 -26.390 1.00 92.81 370 GLN A N 1
ATOM 2962 C CA . GLN A 1 370 ? 9.620 -12.866 -25.967 1.00 92.81 370 GLN A CA 1
ATOM 2963 C C . GLN A 1 370 ? 11.012 -12.332 -26.297 1.00 92.81 370 GLN A C 1
ATOM 2965 O O . GLN A 1 370 ? 11.244 -11.830 -27.403 1.00 92.81 370 GLN A O 1
ATOM 2970 N N . ALA A 1 371 ? 11.937 -12.441 -25.346 1.00 94.50 371 ALA A N 1
ATOM 2971 C CA . ALA A 1 371 ? 13.285 -11.912 -25.490 1.00 94.50 371 ALA A CA 1
ATOM 2972 C C . ALA A 1 371 ? 14.344 -12.841 -24.893 1.00 94.50 371 ALA A C 1
ATOM 2974 O O . ALA A 1 371 ? 14.153 -13.417 -23.822 1.00 94.50 371 ALA A O 1
ATOM 2975 N N . ILE A 1 372 ? 15.488 -12.923 -25.567 1.00 96.56 372 ILE A N 1
ATOM 2976 C CA . ILE A 1 372 ? 16.715 -13.518 -25.039 1.00 96.56 372 ILE A CA 1
ATOM 2977 C C . ILE A 1 372 ? 17.729 -12.392 -24.850 1.00 96.56 372 ILE A C 1
ATOM 2979 O O . ILE A 1 372 ? 17.958 -11.605 -25.770 1.00 96.56 372 ILE A O 1
ATOM 2983 N N . MET A 1 373 ? 18.323 -12.315 -23.663 1.00 96.19 373 MET A N 1
ATOM 2984 C CA . MET A 1 373 ? 19.383 -11.365 -23.328 1.00 96.19 373 MET A CA 1
ATOM 2985 C C . MET A 1 373 ? 20.673 -12.142 -23.059 1.00 96.19 373 MET A C 1
ATOM 2987 O O . MET A 1 373 ? 20.769 -12.839 -22.052 1.00 96.19 373 MET A O 1
ATOM 2991 N N . LEU A 1 374 ? 21.640 -12.057 -23.972 1.00 95.38 374 LEU A N 1
ATOM 2992 C CA . LEU A 1 374 ? 22.926 -12.747 -23.898 1.00 95.38 374 LEU A CA 1
ATOM 2993 C C . LEU A 1 374 ? 24.001 -11.817 -23.330 1.00 95.38 374 LEU A C 1
ATOM 2995 O O . LEU A 1 374 ? 24.259 -10.754 -23.892 1.00 95.38 374 LEU A O 1
ATOM 2999 N N . ILE A 1 375 ? 24.641 -12.240 -22.243 1.00 95.00 375 ILE A N 1
ATOM 3000 C CA . ILE A 1 375 ? 25.724 -11.521 -21.567 1.00 95.00 375 ILE A CA 1
ATOM 3001 C C . ILE A 1 375 ? 26.993 -12.366 -21.671 1.00 95.00 375 ILE A C 1
ATOM 3003 O O . ILE A 1 375 ? 27.038 -13.474 -21.134 1.00 95.00 375 ILE A O 1
ATOM 3007 N N . THR A 1 376 ? 28.004 -11.857 -22.374 1.00 92.25 376 THR A N 1
ATOM 3008 C CA . THR A 1 376 ? 29.256 -12.580 -22.658 1.00 92.25 376 THR A CA 1
ATOM 3009 C C . THR A 1 376 ? 30.390 -11.605 -22.980 1.00 92.25 376 THR A C 1
ATOM 3011 O O . THR A 1 376 ? 30.149 -10.431 -23.263 1.00 92.25 376 THR A O 1
ATOM 3014 N N . ASP A 1 377 ? 31.630 -12.072 -22.928 1.00 89.88 377 ASP A N 1
ATOM 3015 C CA . ASP A 1 377 ? 32.823 -11.334 -23.340 1.00 89.88 377 ASP A CA 1
ATOM 3016 C C . ASP A 1 377 ? 33.255 -11.611 -24.790 1.00 89.88 377 ASP A C 1
ATOM 3018 O O . ASP A 1 377 ? 34.072 -10.862 -25.327 1.00 89.88 377 ASP A O 1
ATOM 3022 N N . GLY A 1 378 ? 32.691 -12.627 -25.450 1.00 87.38 378 GLY A N 1
ATOM 3023 C CA . GLY A 1 378 ? 33.015 -12.972 -26.836 1.00 87.38 378 GLY A CA 1
ATOM 3024 C C . GLY A 1 378 ? 32.167 -14.120 -27.381 1.00 87.38 378 GLY A C 1
ATOM 3025 O O . GLY A 1 378 ? 31.564 -14.878 -26.629 1.00 87.38 378 GLY A O 1
ATOM 3026 N N . VAL A 1 379 ? 32.083 -14.248 -28.707 1.00 85.88 379 VAL A N 1
ATOM 3027 C CA . VAL A 1 379 ? 31.311 -15.314 -29.362 1.00 85.88 379 VAL A CA 1
ATOM 3028 C C . VAL A 1 379 ? 32.073 -15.822 -30.589 1.00 85.88 379 VAL A C 1
ATOM 3030 O O . VAL A 1 379 ? 32.356 -15.038 -31.494 1.00 85.88 379 VAL A O 1
ATOM 3033 N N . PRO A 1 380 ? 32.316 -17.144 -30.703 1.00 83.81 380 PRO A N 1
ATOM 3034 C CA . PRO A 1 380 ? 33.250 -17.677 -31.694 1.00 83.81 380 PRO A CA 1
ATOM 3035 C C . PRO A 1 380 ? 32.755 -17.607 -33.151 1.00 83.81 380 PRO A C 1
ATOM 3037 O O . PRO A 1 380 ? 33.569 -17.559 -34.069 1.00 83.81 380 PRO A O 1
ATOM 3040 N N . TYR A 1 381 ? 31.440 -17.650 -33.398 1.00 84.69 381 TYR A N 1
ATOM 3041 C CA . TYR A 1 381 ? 30.840 -17.545 -34.736 1.00 84.69 381 TYR A CA 1
ATOM 3042 C C . TYR A 1 381 ? 29.362 -17.142 -34.662 1.00 84.69 381 TYR A C 1
ATOM 3044 O O . TYR A 1 381 ? 28.725 -17.242 -33.611 1.00 84.69 381 TYR A O 1
ATOM 3052 N N . ASN A 1 382 ? 28.792 -16.713 -35.792 1.00 79.62 382 ASN A N 1
ATOM 3053 C CA . ASN A 1 382 ? 27.358 -16.467 -35.898 1.00 79.62 382 ASN A CA 1
ATOM 3054 C C . ASN A 1 382 ? 26.573 -17.794 -35.949 1.00 79.62 382 ASN A C 1
ATOM 3056 O O . ASN A 1 382 ? 26.683 -18.592 -36.872 1.00 79.62 382 ASN A O 1
ATOM 3060 N N . TYR A 1 383 ? 25.749 -18.064 -34.936 1.00 88.94 383 TYR A N 1
ATOM 3061 C CA . TYR A 1 383 ? 24.932 -19.286 -34.831 1.00 88.94 383 TYR A CA 1
ATOM 3062 C C . TYR A 1 383 ? 23.694 -19.259 -35.754 1.00 88.94 383 TYR A C 1
ATOM 3064 O O . TYR A 1 383 ? 22.573 -19.549 -35.329 1.00 88.94 383 TYR A O 1
ATOM 3072 N N . GLN A 1 384 ? 23.872 -18.883 -37.024 1.00 89.00 384 GLN A N 1
ATOM 3073 C CA . GLN A 1 384 ? 22.793 -18.656 -37.992 1.00 89.00 384 GLN A CA 1
ATOM 3074 C C . GLN A 1 384 ? 21.840 -19.854 -38.130 1.00 89.00 384 GLN A C 1
ATOM 3076 O O . GLN A 1 384 ? 20.625 -19.665 -38.191 1.00 89.00 384 GLN A O 1
ATOM 3081 N N . GLU A 1 385 ? 22.371 -21.079 -38.127 1.00 90.94 385 GLU A N 1
ATOM 3082 C CA . GLU A 1 385 ? 21.587 -22.318 -38.248 1.00 90.94 385 GLU A CA 1
ATOM 3083 C C . GLU A 1 385 ? 20.521 -22.453 -37.146 1.00 90.94 385 GLU A C 1
ATOM 3085 O O . GLU A 1 385 ? 19.398 -22.893 -37.403 1.00 90.94 385 GLU A O 1
ATOM 3090 N N . ILE A 1 386 ? 20.839 -22.025 -35.917 1.00 91.31 386 ILE A N 1
ATOM 3091 C CA . ILE A 1 386 ? 19.912 -22.082 -34.778 1.00 91.31 386 ILE A CA 1
ATOM 3092 C C . ILE A 1 386 ? 18.768 -21.085 -34.994 1.00 91.31 386 ILE A C 1
ATOM 3094 O O . ILE A 1 386 ? 17.598 -21.434 -34.826 1.00 91.31 386 ILE A O 1
ATOM 3098 N N . PHE A 1 387 ? 19.082 -19.860 -35.426 1.00 91.81 387 PHE A N 1
ATOM 3099 C CA . PHE A 1 387 ? 18.063 -18.841 -35.685 1.00 91.81 387 PHE A CA 1
ATOM 3100 C C . PHE A 1 387 ? 17.147 -19.227 -36.850 1.00 91.81 387 PHE A C 1
ATOM 3102 O O . PHE A 1 387 ? 15.934 -19.057 -36.737 1.00 91.81 387 PHE A O 1
ATOM 3109 N N . GLN A 1 388 ? 17.690 -19.833 -37.910 1.00 90.56 388 GLN A N 1
ATOM 3110 C CA . GLN A 1 388 ? 16.902 -20.379 -39.020 1.00 90.56 388 GLN A CA 1
ATOM 3111 C C . GLN A 1 388 ? 15.920 -21.458 -38.558 1.00 90.56 388 GLN A C 1
ATOM 3113 O O . GLN A 1 388 ? 14.758 -21.451 -38.958 1.00 90.56 388 GLN A O 1
ATOM 3118 N N . LYS A 1 389 ? 16.371 -22.358 -37.679 1.00 90.69 389 LYS A N 1
ATOM 3119 C CA . LYS A 1 389 ? 15.564 -23.475 -37.179 1.00 90.69 389 LYS A CA 1
ATOM 3120 C C . LYS A 1 389 ? 14.466 -23.043 -36.201 1.00 90.69 389 LYS A C 1
ATOM 3122 O O . LYS A 1 389 ? 13.362 -23.576 -36.267 1.00 90.69 389 LYS A O 1
ATOM 3127 N N . TYR A 1 390 ? 14.764 -22.130 -35.273 1.00 89.12 390 TYR A N 1
ATOM 3128 C CA . TYR A 1 390 ? 13.857 -21.813 -34.159 1.00 89.12 390 TYR A CA 1
ATOM 3129 C C . TYR A 1 390 ? 13.099 -20.487 -34.308 1.00 89.12 390 TYR A C 1
ATOM 3131 O O . TYR A 1 390 ? 11.965 -20.398 -33.830 1.00 89.12 390 TYR A O 1
ATOM 3139 N N . ASN A 1 391 ? 13.694 -19.468 -34.943 1.00 89.06 391 ASN A N 1
ATOM 3140 C CA . ASN A 1 391 ? 13.178 -18.093 -34.926 1.00 89.06 391 ASN A CA 1
ATOM 3141 C C . ASN A 1 391 ? 12.740 -17.571 -36.307 1.00 89.06 391 ASN A C 1
ATOM 3143 O O . ASN A 1 391 ? 11.798 -16.788 -36.379 1.00 89.06 391 ASN A O 1
ATOM 3147 N N . TRP A 1 392 ? 13.378 -18.000 -37.404 1.00 88.12 392 TRP A N 1
ATOM 3148 C CA . TRP A 1 392 ? 13.090 -17.522 -38.772 1.00 88.12 392 TRP A CA 1
ATOM 3149 C C . TRP A 1 392 ? 12.187 -18.463 -39.580 1.00 88.12 392 TRP A C 1
ATOM 3151 O O . TRP A 1 392 ? 12.192 -18.419 -40.808 1.00 88.12 392 TRP A O 1
ATOM 3161 N N . VAL A 1 393 ? 11.393 -19.291 -38.898 1.00 82.69 393 VAL A N 1
ATOM 3162 C CA . VAL A 1 393 ? 10.438 -20.213 -39.538 1.00 82.69 393 VAL A CA 1
ATOM 3163 C C . VAL A 1 393 ? 9.394 -19.447 -40.365 1.00 82.69 393 VAL A C 1
ATOM 3165 O O . VAL A 1 393 ? 9.112 -19.835 -41.493 1.00 82.69 393 VAL A O 1
ATOM 3168 N N . ASP A 1 394 ? 8.899 -18.317 -39.843 1.00 79.81 394 ASP A N 1
ATOM 3169 C CA . ASP A 1 394 ? 7.872 -17.469 -40.472 1.00 79.81 394 ASP A CA 1
ATOM 3170 C C . ASP A 1 394 ? 8.433 -16.099 -40.918 1.00 79.81 394 ASP A C 1
ATOM 3172 O O . ASP A 1 394 ? 7.784 -15.057 -40.772 1.00 79.81 394 ASP A O 1
ATOM 3176 N N . TYR A 1 395 ? 9.669 -16.063 -41.431 1.00 76.38 395 TYR A N 1
ATOM 3177 C CA . TYR A 1 395 ? 10.322 -14.815 -41.849 1.00 76.38 395 TYR A CA 1
ATOM 3178 C C . TYR A 1 395 ? 9.467 -14.051 -42.891 1.00 76.38 395 TYR A C 1
ATOM 3180 O O . TYR A 1 395 ? 8.980 -14.664 -43.842 1.00 76.38 395 TYR A O 1
ATOM 3188 N N . PRO A 1 396 ? 9.252 -12.723 -42.758 1.00 70.62 396 PRO A N 1
ATOM 3189 C CA . PRO A 1 396 ? 9.996 -11.765 -41.940 1.00 70.62 396 PRO A CA 1
ATOM 3190 C C . PRO A 1 396 ? 9.532 -11.635 -40.487 1.00 70.62 396 PRO A C 1
ATOM 3192 O O . PRO A 1 396 ? 10.102 -10.816 -39.768 1.00 70.62 396 PRO A O 1
ATOM 3195 N N . LYS A 1 397 ? 8.523 -12.384 -40.022 1.00 77.31 397 LYS A N 1
ATOM 3196 C CA . LYS A 1 397 ? 8.080 -12.330 -38.621 1.00 77.31 397 LYS A CA 1
ATOM 3197 C C . LYS A 1 397 ? 9.098 -13.037 -37.729 1.00 77.31 397 LYS A C 1
ATOM 3199 O O . LYS A 1 397 ? 9.414 -14.203 -37.930 1.00 77.31 397 LYS A O 1
ATOM 3204 N N . VAL A 1 398 ? 9.603 -12.308 -36.740 1.00 82.31 398 VAL A N 1
ATOM 3205 C CA . VAL A 1 398 ? 10.568 -12.808 -35.757 1.00 82.31 398 VAL A CA 1
ATOM 3206 C C . VAL A 1 398 ? 9.841 -12.911 -34.423 1.00 82.31 398 VAL A C 1
ATOM 3208 O O . VAL A 1 398 ? 9.324 -11.909 -33.934 1.00 82.31 398 VAL A O 1
ATOM 3211 N N . ALA A 1 399 ? 9.760 -14.119 -33.864 1.00 84.00 399 ALA A N 1
ATOM 3212 C CA . ALA A 1 399 ? 8.999 -14.372 -32.641 1.00 84.00 399 ALA A CA 1
ATOM 3213 C C . ALA A 1 399 ? 9.762 -13.947 -31.376 1.00 84.00 399 ALA A C 1
ATOM 3215 O O . ALA A 1 399 ? 9.160 -13.428 -30.438 1.00 84.00 399 ALA A O 1
ATOM 3216 N N . VAL A 1 400 ? 11.082 -14.156 -31.361 1.00 91.19 400 VAL A N 1
ATOM 3217 C CA . VAL A 1 400 ? 11.950 -13.890 -30.208 1.00 91.19 400 VAL A CA 1
ATOM 3218 C C . VAL A 1 400 ? 12.971 -12.813 -30.564 1.00 91.19 400 VAL A C 1
ATOM 3220 O O . VAL A 1 400 ? 13.727 -12.962 -31.526 1.00 91.19 400 VAL A O 1
ATOM 3223 N N . ARG A 1 401 ? 13.016 -11.739 -29.771 1.00 92.12 401 ARG A N 1
ATOM 3224 C CA . ARG A 1 401 ? 14.007 -10.661 -29.909 1.00 92.12 401 ARG A CA 1
ATOM 3225 C C . ARG A 1 401 ? 15.305 -11.032 -29.196 1.00 92.12 401 ARG A C 1
ATOM 3227 O O . ARG A 1 401 ? 15.259 -11.630 -28.123 1.00 92.12 401 ARG A O 1
ATOM 3234 N N . MET A 1 402 ? 16.454 -10.667 -29.760 1.00 92.44 402 MET A N 1
ATOM 3235 C CA . MET A 1 402 ? 17.760 -11.046 -29.204 1.00 92.44 402 MET A CA 1
ATOM 3236 C C . MET A 1 402 ? 18.613 -9.816 -28.872 1.00 92.44 402 MET A C 1
ATOM 3238 O O . MET A 1 402 ? 18.994 -9.065 -29.765 1.00 92.44 402 MET A O 1
ATOM 3242 N N . PHE A 1 403 ? 18.930 -9.625 -27.593 1.00 94.88 403 PHE A N 1
ATOM 3243 C CA . PHE A 1 403 ? 19.801 -8.557 -27.100 1.00 94.88 403 PHE A CA 1
ATOM 3244 C C . PHE A 1 403 ? 21.146 -9.127 -26.671 1.00 94.88 403 PHE A C 1
ATOM 3246 O O . PHE A 1 403 ? 21.193 -10.113 -25.939 1.00 94.88 403 PHE A O 1
ATOM 3253 N N . THR A 1 404 ? 22.233 -8.485 -27.086 1.00 93.50 404 THR A N 1
ATOM 3254 C CA . THR A 1 404 ? 23.596 -8.886 -26.707 1.00 93.50 404 THR A CA 1
ATOM 3255 C C . THR A 1 404 ? 24.316 -7.782 -25.964 1.00 93.50 404 THR A C 1
ATOM 3257 O O . THR A 1 404 ? 24.406 -6.660 -26.470 1.00 93.50 404 THR A O 1
ATOM 3260 N N . TYR A 1 405 ? 24.906 -8.155 -24.834 1.00 93.62 405 TYR A N 1
ATOM 3261 C CA . TYR A 1 405 ? 25.771 -7.327 -24.010 1.00 93.62 405 TYR A CA 1
ATOM 3262 C C . TYR A 1 405 ? 27.187 -7.900 -24.058 1.00 93.62 405 TYR A C 1
ATOM 3264 O O . TYR A 1 405 ? 27.444 -8.961 -23.488 1.00 93.62 405 TYR A O 1
ATOM 3272 N N . LEU A 1 406 ? 28.080 -7.202 -24.762 1.00 92.00 406 LEU A N 1
ATOM 3273 C CA . LEU A 1 406 ? 29.495 -7.550 -24.847 1.00 92.00 406 LEU A CA 1
ATOM 3274 C C . LEU A 1 406 ? 30.257 -6.882 -23.699 1.00 92.00 406 LEU A C 1
ATOM 3276 O O . LEU A 1 406 ? 30.291 -5.653 -23.628 1.00 92.00 406 LEU A O 1
ATOM 3280 N N . ILE A 1 407 ? 30.870 -7.674 -22.820 1.00 91.56 407 ILE A N 1
ATOM 3281 C CA . ILE A 1 407 ? 31.599 -7.187 -21.642 1.00 91.56 407 ILE A CA 1
ATOM 3282 C C . ILE A 1 407 ? 33.107 -7.260 -21.874 1.00 91.56 407 ILE A C 1
ATOM 3284 O O . ILE A 1 407 ? 33.657 -8.327 -22.126 1.00 91.56 407 ILE A O 1
ATOM 3288 N N . GLY A 1 408 ? 33.797 -6.137 -21.690 1.00 83.94 408 GLY A N 1
ATOM 3289 C CA . GLY A 1 408 ? 35.256 -6.092 -21.677 1.00 83.94 408 GLY A CA 1
ATOM 3290 C C . GLY A 1 408 ? 35.818 -4.826 -22.312 1.00 83.94 408 GLY A C 1
ATOM 3291 O O . GLY A 1 408 ? 35.237 -4.257 -23.234 1.00 83.94 408 GLY A O 1
ATOM 3292 N N . ARG A 1 409 ? 36.986 -4.389 -21.829 1.00 79.31 409 ARG A N 1
ATOM 3293 C CA . ARG A 1 409 ? 37.712 -3.236 -22.392 1.00 79.31 409 ARG A CA 1
ATOM 3294 C C . ARG A 1 409 ? 38.297 -3.536 -23.776 1.00 79.31 409 ARG A C 1
ATOM 3296 O O . ARG A 1 409 ? 38.380 -2.648 -24.615 1.00 79.31 409 ARG A O 1
ATOM 3303 N N . GLU A 1 410 ? 38.661 -4.793 -24.014 1.00 69.75 410 GLU A N 1
ATOM 3304 C CA . GLU A 1 410 ? 39.196 -5.294 -25.280 1.00 69.75 410 GLU A CA 1
ATOM 3305 C C . GLU A 1 410 ? 38.090 -6.049 -26.027 1.00 69.75 410 GLU A C 1
ATOM 3307 O O . GLU A 1 410 ? 37.769 -7.184 -25.688 1.00 69.75 410 GLU A O 1
ATOM 3312 N N . ALA A 1 411 ? 37.473 -5.407 -27.020 1.00 62.31 411 ALA A N 1
ATOM 3313 C CA . ALA A 1 411 ? 36.406 -6.009 -27.817 1.00 62.31 411 ALA A CA 1
ATOM 3314 C C . ALA A 1 411 ? 36.962 -6.551 -29.144 1.00 62.31 411 ALA A C 1
ATOM 3316 O O . ALA A 1 411 ? 37.002 -5.838 -30.147 1.00 62.31 411 ALA A O 1
ATOM 3317 N N . SER A 1 412 ? 37.407 -7.810 -29.162 1.00 61.22 412 SER A N 1
ATOM 3318 C CA . SER A 1 412 ? 37.949 -8.458 -30.369 1.00 61.22 412 SER A CA 1
ATOM 3319 C C . SER A 1 412 ? 36.867 -8.960 -31.340 1.00 61.22 412 SER A C 1
ATOM 3321 O O . SER A 1 412 ? 37.120 -9.042 -32.540 1.00 61.22 412 SER A O 1
ATOM 3323 N N . GLU A 1 413 ? 35.649 -9.248 -30.861 1.00 69.75 413 GLU A N 1
ATOM 3324 C CA . GLU A 1 413 ? 34.622 -10.011 -31.605 1.00 69.75 413 GLU A CA 1
ATOM 3325 C C . GLU A 1 413 ? 33.268 -9.278 -31.757 1.00 69.75 413 GLU A C 1
ATOM 3327 O O . GLU A 1 413 ? 32.193 -9.875 -31.737 1.00 69.75 413 GLU A O 1
ATOM 3332 N N . VAL A 1 414 ? 33.292 -7.956 -31.967 1.00 81.25 414 VAL A N 1
ATOM 3333 C CA . VAL A 1 414 ? 32.074 -7.117 -32.077 1.00 81.25 414 VAL A CA 1
ATOM 3334 C C . VAL A 1 414 ? 31.143 -7.541 -33.223 1.00 81.25 414 VAL A C 1
ATOM 3336 O O . VAL A 1 414 ? 29.921 -7.444 -33.103 1.00 81.25 414 VAL A O 1
ATOM 3339 N N . ARG A 1 415 ? 31.699 -8.001 -34.353 1.00 85.31 415 ARG A N 1
ATOM 3340 C CA . ARG A 1 415 ? 30.934 -8.235 -35.590 1.00 85.31 415 ARG A CA 1
ATOM 3341 C C . ARG A 1 415 ? 29.865 -9.315 -35.428 1.00 85.31 415 ARG A C 1
ATOM 3343 O O . ARG A 1 415 ? 28.720 -9.087 -35.809 1.00 85.31 415 ARG A O 1
ATOM 3350 N N . GLU A 1 416 ? 30.237 -10.469 -34.883 1.00 87.88 416 GLU A N 1
ATOM 3351 C CA . GLU A 1 416 ? 29.333 -11.622 -34.787 1.00 87.88 416 GLU A CA 1
ATOM 3352 C C . GLU A 1 416 ? 28.243 -11.386 -33.739 1.00 87.88 416 GLU A C 1
ATOM 3354 O O . GLU A 1 416 ? 27.063 -11.636 -33.990 1.00 87.88 416 GLU A O 1
ATOM 3359 N N . VAL A 1 417 ? 28.619 -10.802 -32.599 1.00 88.00 417 VAL A N 1
ATOM 3360 C CA . VAL A 1 417 ? 27.696 -10.437 -31.519 1.00 88.00 417 VAL A CA 1
ATOM 3361 C C . VAL A 1 417 ? 26.674 -9.404 -31.998 1.00 88.00 417 VAL A C 1
ATOM 3363 O O . VAL A 1 417 ? 25.468 -9.609 -31.845 1.00 88.00 417 VAL A O 1
ATOM 3366 N N . LYS A 1 418 ? 27.137 -8.342 -32.676 1.00 88.50 418 LYS A N 1
ATOM 3367 C CA . LYS A 1 418 ? 26.257 -7.334 -33.282 1.00 88.50 418 LYS A CA 1
ATOM 3368 C C . LYS A 1 418 ? 25.328 -7.959 -34.322 1.00 88.50 418 LYS A C 1
ATOM 3370 O O . LYS A 1 418 ? 24.131 -7.681 -34.309 1.00 88.50 418 LYS A O 1
ATOM 3375 N N . TRP A 1 419 ? 25.841 -8.836 -35.188 1.00 89.00 419 TRP A N 1
ATOM 3376 C CA . TRP A 1 419 ? 25.029 -9.499 -36.210 1.00 89.00 419 TRP A CA 1
ATOM 3377 C C . TRP A 1 419 ? 23.872 -10.301 -35.604 1.00 89.00 419 TRP A C 1
ATOM 3379 O O . TRP A 1 419 ? 22.736 -10.166 -36.063 1.00 89.00 419 TRP A O 1
ATOM 3389 N N . MET A 1 420 ? 24.121 -11.070 -34.536 1.00 89.94 420 MET A N 1
ATOM 3390 C CA . MET A 1 420 ? 23.070 -11.851 -33.876 1.00 89.94 420 MET A CA 1
ATOM 3391 C C . MET A 1 420 ? 21.936 -10.964 -33.348 1.00 89.94 420 MET A C 1
ATOM 3393 O O . MET A 1 420 ? 20.768 -11.344 -33.466 1.00 89.94 420 MET A O 1
ATOM 3397 N N . ALA A 1 421 ? 22.252 -9.789 -32.792 1.00 90.69 421 ALA A N 1
ATOM 3398 C CA . ALA A 1 421 ? 21.244 -8.849 -32.298 1.00 90.69 421 ALA A CA 1
ATOM 3399 C C . ALA A 1 421 ? 20.445 -8.217 -33.439 1.00 90.69 421 ALA A C 1
ATOM 3401 O O . ALA A 1 421 ? 19.211 -8.241 -33.429 1.00 90.69 421 ALA A O 1
ATOM 3402 N N . CYS A 1 422 ? 21.139 -7.700 -34.456 1.00 88.12 422 CYS A N 1
ATOM 3403 C CA . CYS A 1 422 ? 20.495 -6.987 -35.556 1.00 88.12 422 CYS A CA 1
ATOM 3404 C C . CYS A 1 422 ? 19.603 -7.910 -36.397 1.00 88.12 422 CYS A C 1
ATOM 3406 O O . CYS A 1 422 ? 18.486 -7.533 -36.751 1.00 88.12 422 CYS A O 1
ATOM 3408 N N . ALA A 1 423 ? 20.050 -9.141 -36.669 1.00 87.94 423 ALA A N 1
ATOM 3409 C CA . ALA A 1 423 ? 19.286 -10.102 -37.463 1.00 87.94 423 ALA A CA 1
ATOM 3410 C C . ALA A 1 423 ? 17.991 -10.567 -36.764 1.00 87.94 423 ALA A C 1
ATOM 3412 O O . ALA A 1 423 ? 17.032 -10.961 -37.425 1.00 87.94 423 ALA A O 1
ATOM 3413 N N . ASN A 1 424 ? 17.936 -10.482 -35.430 1.00 89.19 424 ASN A N 1
ATOM 3414 C CA . ASN A 1 424 ? 16.794 -10.895 -34.611 1.00 89.19 424 ASN A CA 1
ATOM 3415 C C . ASN A 1 424 ? 16.060 -9.704 -33.962 1.00 89.19 424 ASN A C 1
ATOM 3417 O O . ASN A 1 424 ? 15.489 -9.847 -32.882 1.00 89.19 424 ASN A O 1
ATOM 3421 N N . ARG A 1 425 ? 16.066 -8.528 -34.612 1.00 87.00 425 ARG A N 1
ATOM 3422 C CA . ARG A 1 425 ? 15.318 -7.320 -34.195 1.00 87.00 425 ARG A CA 1
ATOM 3423 C C . ARG A 1 425 ? 15.578 -6.860 -32.750 1.00 87.00 425 ARG A C 1
ATOM 3425 O O . ARG A 1 425 ? 14.684 -6.310 -32.103 1.00 87.00 425 ARG A O 1
ATOM 3432 N N . GLY A 1 426 ? 16.773 -7.103 -32.224 1.00 88.88 426 GLY A N 1
ATOM 3433 C CA . GLY A 1 426 ? 17.169 -6.610 -30.910 1.00 88.88 426 GLY A CA 1
ATOM 3434 C C . GLY A 1 426 ? 18.166 -5.464 -30.991 1.00 88.88 426 GLY A C 1
ATOM 3435 O O . GLY A 1 426 ? 18.125 -4.646 -31.912 1.00 88.88 426 GLY A O 1
ATOM 3436 N N . TYR A 1 427 ? 19.036 -5.385 -29.986 1.00 90.69 427 TYR A N 1
ATOM 3437 C CA . TYR A 1 427 ? 19.997 -4.298 -29.837 1.00 90.69 427 TYR A CA 1
ATOM 3438 C C . TYR A 1 427 ? 21.329 -4.806 -29.289 1.00 90.69 427 TYR A C 1
ATOM 3440 O O . TYR A 1 427 ? 21.366 -5.727 -28.469 1.00 90.69 427 TYR A O 1
ATOM 3448 N N . TYR A 1 428 ? 22.409 -4.203 -29.776 1.00 91.31 428 TYR A N 1
ATOM 3449 C CA . TYR A 1 428 ? 23.777 -4.512 -29.387 1.00 91.31 428 TYR A CA 1
ATOM 3450 C C . TYR A 1 428 ? 24.308 -3.429 -28.450 1.00 91.31 428 TYR A C 1
ATOM 3452 O O . TYR A 1 428 ? 24.171 -2.240 -28.740 1.00 91.31 428 TYR A O 1
ATOM 3460 N N . VAL A 1 429 ? 24.936 -3.857 -27.356 1.00 89.94 429 VAL A N 1
ATOM 3461 C CA . VAL A 1 429 ? 25.542 -2.982 -26.353 1.00 89.94 429 VAL A CA 1
ATOM 3462 C C . VAL A 1 429 ? 26.953 -3.469 -26.038 1.00 89.94 429 VAL A C 1
ATOM 3464 O O . VAL A 1 429 ? 27.169 -4.659 -25.806 1.00 89.94 429 VAL A O 1
ATOM 3467 N N . HIS A 1 430 ? 27.906 -2.539 -25.986 1.00 89.81 430 HIS A N 1
ATOM 3468 C CA . HIS A 1 430 ? 29.267 -2.782 -25.507 1.00 89.81 430 HIS A CA 1
ATOM 3469 C C . HIS A 1 430 ? 29.458 -2.122 -24.139 1.00 89.81 430 HIS A C 1
ATOM 3471 O O . HIS A 1 430 ? 29.098 -0.960 -23.969 1.00 89.81 430 HIS A O 1
ATOM 3477 N N . LEU A 1 431 ? 29.992 -2.868 -23.171 1.00 89.38 431 LEU A N 1
ATOM 3478 C CA . LEU A 1 431 ? 30.181 -2.429 -21.790 1.00 89.38 431 LEU A CA 1
ATOM 3479 C C . LEU A 1 431 ? 31.645 -2.562 -21.386 1.00 89.38 431 LEU A C 1
ATOM 3481 O O . LEU A 1 431 ? 32.190 -3.668 -21.317 1.00 89.38 431 LEU A O 1
ATOM 3485 N N . SER A 1 432 ? 32.264 -1.423 -21.086 1.00 86.38 432 SER A N 1
ATOM 3486 C CA . SER A 1 432 ? 33.670 -1.363 -20.689 1.00 86.38 432 SER A CA 1
ATOM 3487 C C . SER A 1 432 ? 33.850 -1.187 -19.179 1.00 86.38 432 SER A C 1
ATOM 3489 O O . SER A 1 432 ? 34.786 -1.742 -18.602 1.00 86.38 432 SER A O 1
ATOM 3491 N N . THR A 1 433 ? 32.936 -0.452 -18.538 1.00 87.31 433 THR A N 1
ATOM 3492 C CA . THR A 1 433 ? 32.979 -0.101 -17.112 1.00 87.31 433 THR A CA 1
ATOM 3493 C C . THR A 1 433 ? 31.624 -0.314 -16.439 1.00 87.31 433 THR A C 1
ATOM 3495 O O . THR A 1 433 ? 30.584 -0.360 -17.096 1.00 87.31 433 THR A O 1
ATOM 3498 N N . THR A 1 434 ? 31.613 -0.411 -15.108 1.00 86.56 434 THR A N 1
ATOM 3499 C CA . THR A 1 434 ? 30.380 -0.548 -14.313 1.00 86.56 434 THR A CA 1
ATOM 3500 C C . THR A 1 434 ? 29.494 0.703 -14.348 1.00 86.56 434 THR A C 1
ATOM 3502 O O . THR A 1 434 ? 28.275 0.581 -14.247 1.00 86.56 434 THR A O 1
ATOM 3505 N N . ALA A 1 435 ? 30.075 1.893 -14.537 1.00 83.88 435 ALA A N 1
ATOM 3506 C CA . ALA A 1 435 ? 29.345 3.163 -14.570 1.00 83.88 435 ALA A CA 1
ATOM 3507 C C . ALA A 1 435 ? 28.452 3.311 -15.818 1.00 83.88 435 ALA A C 1
ATOM 3509 O O . ALA A 1 435 ? 27.371 3.890 -15.743 1.00 83.88 435 ALA A O 1
ATOM 3510 N N . GLU A 1 436 ? 28.867 2.745 -16.954 1.00 85.44 436 GLU A N 1
ATOM 3511 C CA . GLU A 1 436 ? 28.107 2.784 -18.214 1.00 85.44 436 GLU A CA 1
ATOM 3512 C C . GLU A 1 436 ? 26.881 1.858 -18.200 1.00 85.44 436 GLU A C 1
ATOM 3514 O O . GLU A 1 436 ? 25.937 2.060 -18.966 1.00 85.44 436 GLU A O 1
ATOM 3519 N N . VAL A 1 437 ? 26.876 0.845 -17.324 1.00 87.56 437 VAL A N 1
ATOM 3520 C CA . VAL A 1 437 ? 25.889 -0.245 -17.332 1.00 87.56 437 VAL A CA 1
ATOM 3521 C C . VAL A 1 437 ? 24.461 0.275 -17.212 1.00 87.56 437 VAL A C 1
ATOM 3523 O O . VAL A 1 437 ? 23.582 -0.199 -17.927 1.00 87.56 437 VAL A O 1
ATOM 3526 N N . GLN A 1 438 ? 24.208 1.233 -16.319 1.00 84.62 438 GLN A N 1
ATOM 3527 C CA . GLN A 1 438 ? 22.851 1.718 -16.068 1.00 84.62 438 GLN A CA 1
ATOM 3528 C C . GLN A 1 438 ? 22.235 2.371 -17.315 1.00 84.62 438 GLN A C 1
ATOM 3530 O O . GLN A 1 438 ? 21.124 2.017 -17.700 1.00 84.62 438 GLN A O 1
ATOM 3535 N N . GLU A 1 439 ? 22.969 3.262 -17.985 1.00 85.44 439 GLU A N 1
ATOM 3536 C CA . GLU A 1 439 ? 22.480 3.979 -19.171 1.00 85.44 439 GLU A CA 1
ATOM 3537 C C . GLU A 1 439 ? 22.323 3.051 -20.381 1.00 85.44 439 GLU A C 1
ATOM 3539 O O . GLU A 1 439 ? 21.342 3.115 -21.124 1.00 85.44 439 GLU A O 1
ATOM 3544 N N . GLN A 1 440 ? 23.295 2.160 -20.570 1.00 87.94 440 GLN A N 1
ATOM 3545 C CA . GLN A 1 440 ? 23.361 1.294 -21.739 1.00 87.94 440 GLN A CA 1
ATOM 3546 C C . GLN A 1 440 ? 22.346 0.147 -21.687 1.00 87.94 440 GLN A C 1
ATOM 3548 O O . GLN A 1 440 ? 21.764 -0.215 -22.711 1.00 87.94 440 GLN A O 1
ATOM 3553 N N . VAL A 1 441 ? 22.075 -0.408 -20.500 1.00 90.31 441 VAL A N 1
ATOM 3554 C CA . VAL A 1 441 ? 21.055 -1.453 -20.339 1.00 90.31 441 VAL A CA 1
ATOM 3555 C C . VAL A 1 441 ? 19.670 -0.917 -20.696 1.00 90.31 441 VAL A C 1
ATOM 3557 O O . VAL A 1 441 ? 18.933 -1.605 -21.396 1.00 90.31 441 VAL A O 1
ATOM 3560 N N . LEU A 1 442 ? 19.328 0.318 -20.318 1.00 89.75 442 LEU A N 1
ATOM 3561 C CA . LEU A 1 442 ? 18.002 0.902 -20.565 1.00 89.75 442 LEU A CA 1
ATOM 3562 C C . LEU A 1 442 ? 17.651 1.079 -22.056 1.00 89.75 442 LEU A C 1
ATOM 3564 O O . LEU A 1 442 ? 16.473 1.211 -22.390 1.00 89.75 442 LEU A O 1
ATOM 3568 N N . GLN A 1 443 ? 18.625 0.995 -22.969 1.00 88.12 443 GLN A N 1
ATOM 3569 C CA . GLN A 1 443 ? 18.408 1.134 -24.417 1.00 88.12 443 GLN A CA 1
ATOM 3570 C C . GLN A 1 443 ? 17.533 0.028 -25.029 1.00 88.12 443 GLN A C 1
ATOM 3572 O O . GLN A 1 443 ? 16.989 0.202 -26.121 1.00 88.12 443 GLN A O 1
ATOM 3577 N N . TYR A 1 444 ? 17.325 -1.099 -24.337 1.00 91.12 444 TYR A N 1
ATOM 3578 C CA . TYR A 1 444 ? 16.411 -2.134 -24.832 1.00 91.12 444 TYR A CA 1
ATOM 3579 C C . TYR A 1 444 ? 14.935 -1.677 -24.805 1.00 91.12 444 TYR A C 1
ATOM 3581 O O . TYR A 1 444 ? 14.138 -2.126 -25.632 1.00 91.12 444 TYR A O 1
ATOM 3589 N N . VAL A 1 445 ? 14.561 -0.772 -23.890 1.00 92.00 445 VAL A N 1
ATOM 3590 C CA . VAL A 1 445 ? 13.184 -0.275 -23.704 1.00 92.00 445 VAL A CA 1
ATOM 3591 C C . VAL A 1 445 ? 12.628 0.394 -24.970 1.00 92.00 445 VAL A C 1
ATOM 3593 O O . VAL A 1 445 ? 11.606 -0.077 -25.477 1.00 92.00 445 VAL A O 1
ATOM 3596 N N . PRO A 1 446 ? 13.274 1.424 -25.557 1.00 89.44 446 PRO A N 1
ATOM 3597 C CA . PRO A 1 446 ? 12.780 2.038 -26.791 1.00 89.44 446 PRO A CA 1
ATOM 3598 C C . PRO A 1 446 ? 12.745 1.060 -27.976 1.00 89.44 446 PRO A C 1
ATOM 3600 O O . PRO A 1 446 ? 11.910 1.207 -28.865 1.00 89.44 446 PRO A O 1
ATOM 3603 N N . VAL A 1 447 ? 13.594 0.026 -27.990 1.00 88.94 447 VAL A N 1
ATOM 3604 C CA . VAL A 1 447 ? 13.585 -1.018 -29.031 1.00 88.94 447 VAL A CA 1
ATOM 3605 C C . VAL A 1 447 ? 12.346 -1.906 -28.913 1.00 88.94 447 VAL A C 1
ATOM 3607 O O . VAL A 1 447 ? 11.719 -2.214 -29.927 1.00 88.94 447 VAL A O 1
ATOM 3610 N N . MET A 1 448 ? 11.954 -2.267 -27.690 1.00 90.12 448 MET A N 1
ATOM 3611 C CA . MET A 1 448 ? 10.705 -2.988 -27.413 1.00 90.12 448 MET A CA 1
ATOM 3612 C C . MET A 1 448 ? 9.456 -2.149 -27.696 1.00 90.12 448 MET A C 1
ATOM 3614 O O . MET A 1 448 ? 8.416 -2.705 -28.038 1.00 90.12 448 MET A O 1
ATOM 3618 N N . ALA A 1 449 ? 9.553 -0.822 -27.589 1.00 90.50 449 ALA A N 1
ATOM 3619 C CA . ALA A 1 449 ? 8.443 0.095 -27.841 1.00 90.50 449 ALA A CA 1
ATOM 3620 C C . ALA A 1 449 ? 8.104 0.271 -29.336 1.00 90.50 449 ALA A C 1
ATOM 3622 O O . ALA A 1 449 ? 7.000 0.709 -29.662 1.00 90.50 449 ALA A O 1
ATOM 3623 N N . ARG A 1 450 ? 9.015 -0.077 -30.262 1.00 88.75 450 ARG A N 1
ATOM 3624 C CA . ARG A 1 450 ? 8.877 0.190 -31.713 1.00 88.75 450 ARG A CA 1
ATOM 3625 C C . ARG A 1 450 ? 7.527 -0.238 -32.318 1.00 88.75 450 ARG A C 1
ATOM 3627 O O . ARG A 1 450 ? 6.942 0.581 -33.025 1.00 88.75 450 ARG A O 1
ATOM 3634 N N . PRO A 1 451 ? 6.982 -1.446 -32.056 1.00 88.50 451 PRO A N 1
ATOM 3635 C CA . PRO A 1 451 ? 5.677 -1.840 -32.596 1.00 88.50 451 PRO A CA 1
ATOM 3636 C C . PRO A 1 451 ? 4.533 -0.930 -32.138 1.00 88.50 451 PRO A C 1
ATOM 3638 O O . PRO A 1 451 ? 3.652 -0.606 -32.930 1.00 88.50 451 PRO A O 1
ATOM 3641 N N . MET A 1 452 ? 4.575 -0.476 -30.883 1.00 88.56 452 MET A N 1
ATOM 3642 C CA . MET A 1 452 ? 3.562 0.415 -30.310 1.00 88.56 452 MET A CA 1
ATOM 3643 C C . MET A 1 452 ? 3.643 1.813 -30.920 1.00 88.56 452 MET A C 1
ATOM 3645 O O . MET A 1 452 ? 2.626 2.382 -31.311 1.00 88.56 452 MET A O 1
ATOM 3649 N N . VAL A 1 453 ? 4.866 2.324 -31.084 1.00 88.88 453 VAL A N 1
ATOM 3650 C CA . VAL A 1 453 ? 5.123 3.615 -31.735 1.00 88.88 453 VAL A CA 1
ATOM 3651 C C . VAL A 1 453 ? 4.628 3.609 -33.187 1.00 88.88 453 VAL A C 1
ATOM 3653 O O . VAL A 1 453 ? 4.022 4.580 -33.634 1.00 88.88 453 VAL A O 1
ATOM 3656 N N . LEU A 1 454 ? 4.846 2.512 -33.923 1.00 87.06 454 LEU A N 1
ATOM 3657 C CA . LEU A 1 454 ? 4.409 2.374 -35.318 1.00 87.06 454 LEU A CA 1
ATOM 3658 C C . LEU A 1 454 ? 2.883 2.287 -35.463 1.00 87.06 454 LEU A C 1
ATOM 3660 O O . LEU A 1 454 ? 2.343 2.770 -36.456 1.00 87.06 454 LEU A O 1
ATOM 3664 N N . GLN A 1 455 ? 2.181 1.712 -34.483 1.00 84.12 455 GLN A N 1
ATOM 3665 C CA . GLN A 1 455 ? 0.726 1.557 -34.539 1.00 84.12 455 GLN A CA 1
ATOM 3666 C C . GLN A 1 455 ? -0.030 2.894 -34.423 1.00 84.12 455 GLN A C 1
ATOM 3668 O O . GLN A 1 455 ? -1.105 3.020 -35.016 1.00 84.12 455 GLN A O 1
ATOM 3673 N N . ARG A 1 456 ? 0.516 3.876 -33.679 1.00 76.25 456 ARG A N 1
ATOM 3674 C CA . ARG A 1 456 ? 0.061 5.281 -33.471 1.00 76.25 456 ARG A CA 1
ATOM 3675 C C . ARG A 1 456 ? -1.361 5.538 -32.964 1.00 76.25 456 ARG A C 1
ATOM 3677 O O . ARG A 1 456 ? -1.624 6.592 -32.408 1.00 76.25 456 ARG A O 1
ATOM 3684 N N . THR A 1 457 ? -2.291 4.626 -33.198 1.00 75.81 457 THR A N 1
ATOM 3685 C CA . THR A 1 457 ? -3.731 4.793 -32.965 1.00 75.81 457 THR A CA 1
ATOM 3686 C C . THR A 1 457 ? -4.163 4.315 -31.588 1.00 75.81 457 THR A C 1
ATOM 3688 O O . THR A 1 457 ? -5.214 4.719 -31.101 1.00 75.81 457 THR A O 1
ATOM 3691 N N . GLN A 1 458 ? -3.370 3.444 -30.962 1.00 79.19 458 GLN A N 1
ATOM 3692 C CA . GLN A 1 458 ? -3.656 2.872 -29.654 1.00 79.19 458 GLN A CA 1
ATOM 3693 C C . GLN A 1 458 ? -2.543 3.245 -28.680 1.00 79.19 458 GLN A C 1
ATOM 3695 O O . GLN A 1 458 ? -1.391 2.847 -28.851 1.00 79.19 458 GLN A O 1
ATOM 3700 N N . HIS A 1 459 ? -2.916 3.994 -27.647 1.00 87.00 459 HIS A N 1
ATOM 3701 C CA . HIS A 1 459 ? -2.058 4.311 -26.516 1.00 87.00 459 HIS A CA 1
ATOM 3702 C C . HIS A 1 459 ? -2.518 3.475 -25.316 1.00 87.00 459 HIS A C 1
ATOM 3704 O O . HIS A 1 459 ? -3.622 3.702 -24.816 1.00 87.00 459 HIS A O 1
ATOM 3710 N N . PRO A 1 460 ? -1.742 2.467 -24.880 1.00 87.25 460 PRO A N 1
ATOM 3711 C CA . PRO A 1 460 ? -2.112 1.677 -23.716 1.00 87.25 460 PRO A CA 1
ATOM 3712 C C . PRO A 1 460 ? -2.014 2.543 -22.457 1.00 87.25 460 PRO A C 1
ATOM 3714 O O . PRO A 1 460 ? -0.957 3.091 -22.153 1.00 87.25 460 PRO A O 1
ATOM 3717 N N . ILE A 1 461 ? -3.124 2.658 -21.727 1.00 89.88 461 ILE A N 1
ATOM 3718 C CA . ILE A 1 461 ? -3.152 3.280 -20.402 1.00 89.88 461 ILE A CA 1
ATOM 3719 C C . ILE A 1 461 ? -2.810 2.201 -19.381 1.00 89.88 461 ILE A C 1
ATOM 3721 O O . ILE A 1 461 ? -3.496 1.178 -19.298 1.00 89.88 461 ILE A O 1
ATOM 3725 N N . ILE A 1 462 ? -1.756 2.431 -18.606 1.00 91.06 462 ILE A N 1
ATOM 3726 C CA . ILE A 1 462 ? -1.255 1.476 -17.622 1.00 91.06 462 ILE A CA 1
ATOM 3727 C C . ILE A 1 462 ? -1.400 2.048 -16.220 1.00 91.06 462 ILE A C 1
ATOM 3729 O O . ILE A 1 462 ? -1.138 3.224 -15.981 1.00 91.06 462 ILE A O 1
ATOM 3733 N N . TRP A 1 463 ? -1.818 1.181 -15.304 1.00 91.56 463 TRP A N 1
ATOM 3734 C CA . TRP A 1 463 ? -1.926 1.459 -13.881 1.00 91.56 463 TRP A CA 1
ATOM 3735 C C . TRP A 1 463 ? -0.848 0.684 -13.139 1.00 91.56 463 TRP A C 1
ATOM 3737 O O . TRP A 1 463 ? -0.771 -0.538 -13.282 1.00 91.56 463 TRP A O 1
ATOM 3747 N N . THR A 1 464 ? -0.041 1.376 -12.341 1.00 90.69 464 THR A N 1
ATOM 3748 C CA . THR A 1 464 ? 1.011 0.728 -11.556 1.00 90.69 464 THR A CA 1
ATOM 3749 C C . THR A 1 464 ? 0.467 0.069 -10.290 1.00 90.69 464 THR A C 1
ATOM 3751 O O . THR A 1 464 ? -0.558 0.497 -9.744 1.00 90.69 464 THR A O 1
ATOM 3754 N N . PRO A 1 465 ? 1.155 -0.964 -9.768 1.00 88.81 465 PRO A N 1
ATOM 3755 C CA . PRO A 1 465 ? 0.911 -1.432 -8.408 1.00 88.81 465 PRO A CA 1
ATOM 3756 C C . PRO A 1 465 ? 1.246 -0.335 -7.385 1.00 88.81 465 PRO A C 1
ATOM 3758 O O . PRO A 1 465 ? 1.875 0.670 -7.714 1.00 88.81 465 PRO A O 1
ATOM 3761 N N . VAL A 1 466 ? 0.856 -0.548 -6.126 1.00 89.44 466 VAL A N 1
ATOM 3762 C CA . VAL A 1 466 ? 1.167 0.382 -5.029 1.00 89.44 466 VAL A CA 1
ATOM 3763 C C . VAL A 1 466 ? 2.675 0.589 -4.917 1.00 89.44 466 VAL A C 1
ATOM 3765 O O . VAL A 1 466 ? 3.431 -0.383 -4.837 1.00 89.44 466 VAL A O 1
ATOM 3768 N N . TYR A 1 467 ? 3.107 1.844 -4.845 1.00 87.00 467 TYR A N 1
ATOM 3769 C CA . TYR A 1 467 ? 4.484 2.215 -4.531 1.00 87.00 467 TYR A CA 1
ATOM 3770 C C . TYR A 1 467 ? 4.527 3.429 -3.585 1.00 87.00 467 TYR A C 1
ATOM 3772 O O . TYR A 1 467 ? 3.509 4.076 -3.346 1.00 87.00 467 TYR A O 1
ATOM 3780 N N . ALA A 1 468 ? 5.689 3.712 -2.999 1.00 82.44 468 ALA A N 1
ATOM 3781 C CA . ALA A 1 468 ? 5.912 4.854 -2.110 1.00 82.44 468 ALA A CA 1
ATOM 3782 C C . ALA A 1 468 ? 6.548 6.050 -2.851 1.00 82.44 468 ALA A C 1
ATOM 3784 O O . ALA A 1 468 ? 7.414 5.840 -3.695 1.00 82.44 468 ALA A O 1
ATOM 3785 N N . ASP A 1 469 ? 6.153 7.284 -2.507 1.00 70.19 469 ASP A N 1
ATOM 3786 C CA . ASP A 1 469 ? 6.538 8.537 -3.203 1.00 70.19 469 ASP A CA 1
ATOM 3787 C C . ASP A 1 469 ? 8.063 8.773 -3.304 1.00 70.19 469 ASP A C 1
ATOM 3789 O O . ASP A 1 469 ? 8.602 8.975 -4.391 1.00 70.19 469 ASP A O 1
ATOM 3793 N N . ILE A 1 470 ? 8.789 8.705 -2.182 1.00 57.28 470 ILE A N 1
ATOM 3794 C CA . ILE A 1 470 ? 10.149 9.277 -2.096 1.00 57.28 470 ILE A CA 1
ATOM 3795 C C . ILE A 1 470 ? 11.256 8.216 -2.107 1.00 57.28 470 ILE A C 1
ATOM 3797 O O . ILE A 1 470 ? 12.359 8.469 -2.593 1.00 57.28 470 ILE A O 1
ATOM 3801 N N . THR A 1 471 ? 10.999 7.010 -1.601 1.00 52.75 471 THR A N 1
ATOM 3802 C CA . THR A 1 471 ? 12.042 5.990 -1.475 1.00 52.75 471 THR A CA 1
ATOM 3803 C C . THR A 1 471 ? 11.892 4.902 -2.508 1.00 52.75 471 THR A C 1
ATOM 3805 O O . THR A 1 471 ? 10.871 4.227 -2.637 1.00 52.75 471 THR A O 1
ATOM 3808 N N . ASP A 1 472 ? 12.996 4.671 -3.206 1.00 55.84 472 ASP A N 1
ATOM 3809 C CA . ASP A 1 472 ? 13.163 3.404 -3.867 1.00 55.84 472 ASP A CA 1
ATOM 3810 C C . ASP A 1 472 ? 13.165 2.288 -2.811 1.00 55.84 472 ASP A C 1
ATOM 3812 O O . ASP A 1 472 ? 13.996 2.352 -1.897 1.00 55.84 472 ASP A O 1
ATOM 3816 N N . PRO A 1 473 ? 12.315 1.248 -2.910 1.00 55.19 473 PRO A N 1
ATOM 3817 C CA . PRO A 1 473 ? 12.459 0.065 -2.066 1.00 55.19 473 PRO A CA 1
ATOM 3818 C C . PRO A 1 473 ? 13.878 -0.518 -2.117 1.00 55.19 473 PRO A C 1
ATOM 3820 O O . PRO A 1 473 ? 14.306 -1.171 -1.176 1.00 55.19 473 PRO A O 1
ATOM 3823 N N . ARG A 1 474 ? 14.653 -0.239 -3.171 1.00 59.91 474 ARG A N 1
ATOM 3824 C CA . ARG A 1 474 ? 16.069 -0.615 -3.287 1.00 59.91 474 ARG A CA 1
ATOM 3825 C C . ARG A 1 474 ? 16.978 0.033 -2.231 1.00 59.91 474 ARG A C 1
ATOM 3827 O O . ARG A 1 474 ? 18.050 -0.500 -1.967 1.00 59.91 474 ARG A O 1
ATOM 3834 N N . MET A 1 475 ? 16.558 1.126 -1.590 1.00 63.53 475 MET A N 1
ATOM 3835 C CA . MET A 1 475 ? 17.290 1.756 -0.483 1.00 63.53 475 MET A CA 1
ATOM 3836 C C . MET A 1 475 ? 17.009 1.118 0.882 1.00 63.53 475 MET A C 1
ATOM 3838 O O . MET A 1 475 ? 17.695 1.455 1.841 1.00 63.53 475 MET A O 1
ATOM 3842 N N . THR A 1 476 ? 16.043 0.199 1.012 1.00 67.12 476 THR A N 1
ATOM 3843 C CA . THR A 1 476 ? 15.663 -0.357 2.327 1.00 67.12 476 THR A CA 1
ATOM 3844 C C . THR A 1 476 ? 16.802 -1.114 2.990 1.00 67.12 476 THR A C 1
ATOM 3846 O O . THR A 1 476 ? 16.987 -0.993 4.195 1.00 67.12 476 THR A O 1
ATOM 3849 N N . ASP A 1 477 ? 17.576 -1.869 2.207 1.00 69.31 477 ASP A N 1
ATOM 3850 C CA . ASP A 1 477 ? 18.708 -2.645 2.721 1.00 69.31 477 ASP A CA 1
ATOM 3851 C C . ASP A 1 477 ? 19.825 -1.709 3.212 1.00 69.31 477 ASP A C 1
ATOM 3853 O O . ASP A 1 477 ? 20.385 -1.922 4.284 1.00 69.31 477 ASP A O 1
ATOM 3857 N N . TRP A 1 478 ? 20.087 -0.620 2.483 1.00 72.81 478 TRP A N 1
ATOM 3858 C CA . TRP A 1 478 ? 21.055 0.401 2.886 1.00 72.81 478 TRP A CA 1
ATOM 3859 C C . TRP A 1 478 ? 20.590 1.200 4.116 1.00 72.81 478 TRP A C 1
ATOM 3861 O O . TRP A 1 478 ? 21.374 1.395 5.041 1.00 72.81 478 TRP A O 1
ATOM 3871 N N . LEU A 1 479 ? 19.316 1.610 4.166 1.00 72.62 479 LEU A N 1
ATOM 3872 C CA . LEU A 1 479 ? 18.714 2.291 5.322 1.00 72.62 479 LEU A CA 1
ATOM 3873 C C . LEU A 1 479 ? 18.734 1.404 6.570 1.00 72.62 479 LEU A C 1
ATOM 3875 O O . LEU A 1 479 ? 19.007 1.888 7.664 1.00 72.62 479 LEU A O 1
ATOM 3879 N N . TRP A 1 480 ? 18.479 0.104 6.406 1.00 75.44 480 TRP A N 1
ATOM 3880 C CA . TRP A 1 480 ? 18.589 -0.865 7.490 1.00 75.44 480 TRP A CA 1
ATOM 3881 C C . TRP A 1 480 ? 20.023 -0.954 8.009 1.00 75.44 480 TRP A C 1
ATOM 3883 O O . TRP A 1 480 ? 20.247 -0.836 9.209 1.00 75.44 480 TRP A O 1
ATOM 3893 N N . GLU A 1 481 ? 21.004 -1.094 7.113 1.00 73.50 481 GLU A N 1
ATOM 3894 C CA . GLU A 1 481 ? 22.413 -1.090 7.509 1.00 73.50 481 GLU A CA 1
ATOM 3895 C C . GLU A 1 481 ? 22.825 0.216 8.194 1.00 73.50 481 GLU A C 1
ATOM 3897 O O . GLU A 1 481 ? 23.634 0.188 9.120 1.00 73.50 481 GLU A O 1
ATOM 3902 N N . LEU A 1 482 ? 22.304 1.360 7.747 1.00 74.81 482 LEU A N 1
ATOM 3903 C CA . LEU A 1 482 ? 22.579 2.651 8.367 1.00 74.81 482 LEU A CA 1
ATOM 3904 C C . LEU A 1 482 ? 21.996 2.712 9.781 1.00 74.81 482 LEU A C 1
ATOM 3906 O O . LEU A 1 482 ? 22.737 3.021 10.711 1.00 74.81 482 LEU A O 1
ATOM 3910 N N . ASN A 1 483 ? 20.729 2.330 9.954 1.00 75.25 483 ASN A N 1
ATOM 3911 C CA . ASN A 1 483 ? 20.083 2.257 11.263 1.00 75.25 483 ASN A CA 1
ATOM 3912 C C . ASN A 1 483 ? 20.817 1.286 12.197 1.00 75.25 483 ASN A C 1
ATOM 3914 O O . ASN A 1 483 ? 21.082 1.637 13.342 1.00 75.25 483 ASN A O 1
ATOM 3918 N N . GLU A 1 484 ? 21.225 0.104 11.715 1.00 74.44 484 GLU A N 1
ATOM 3919 C CA . GLU A 1 484 ? 22.038 -0.832 12.502 1.00 74.44 484 GLU A CA 1
ATOM 3920 C C . GLU A 1 484 ? 23.386 -0.210 12.900 1.00 74.44 484 GLU A C 1
ATOM 3922 O O . GLU A 1 484 ? 23.834 -0.390 14.031 1.00 74.44 484 GLU A O 1
ATOM 3927 N N . ARG A 1 485 ? 24.050 0.540 12.008 1.00 76.31 485 ARG A N 1
ATOM 3928 C CA . ARG A 1 485 ? 25.321 1.227 12.314 1.00 76.31 485 ARG A CA 1
ATOM 3929 C C . ARG A 1 485 ? 25.137 2.361 13.319 1.00 76.31 485 ARG A C 1
ATOM 3931 O O . ARG A 1 485 ? 25.988 2.536 14.192 1.00 76.31 485 ARG A O 1
ATOM 3938 N N . GLU A 1 486 ? 24.063 3.134 13.209 1.00 72.69 486 GLU A N 1
ATOM 3939 C CA . GLU A 1 486 ? 23.719 4.175 14.179 1.00 72.69 486 GLU A CA 1
ATOM 3940 C C . GLU A 1 486 ? 23.407 3.563 15.540 1.00 72.69 486 GLU A C 1
ATOM 3942 O O . GLU A 1 486 ? 23.964 3.990 16.549 1.00 72.69 486 GLU A O 1
ATOM 3947 N N . GLU A 1 487 ? 22.622 2.491 15.556 1.00 70.44 487 GLU A N 1
ATOM 3948 C CA . GLU A 1 487 ? 22.310 1.722 16.750 1.00 70.44 487 GLU A CA 1
ATOM 3949 C C . GLU A 1 487 ? 23.585 1.159 17.404 1.00 70.44 487 GLU A C 1
ATOM 3951 O O . GLU A 1 487 ? 23.769 1.285 18.616 1.00 70.44 487 GLU A O 1
ATOM 3956 N N . GLN A 1 488 ? 24.510 0.603 16.613 1.00 68.19 488 GLN A N 1
ATOM 3957 C CA . GLN A 1 488 ? 25.829 0.153 17.075 1.00 68.19 488 GLN A CA 1
ATOM 3958 C C . GLN A 1 488 ? 26.643 1.296 17.674 1.00 68.19 488 GLN A C 1
ATOM 3960 O O . GLN A 1 488 ? 27.244 1.144 18.740 1.00 68.19 488 GLN A O 1
ATOM 3965 N N . ARG A 1 489 ? 26.675 2.447 16.994 1.00 71.88 489 ARG A N 1
ATOM 3966 C CA . ARG A 1 489 ? 27.381 3.638 17.466 1.00 71.88 489 ARG A CA 1
ATOM 3967 C C . ARG A 1 489 ? 26.792 4.113 18.790 1.00 71.88 489 ARG A C 1
ATOM 3969 O O . ARG A 1 489 ? 27.558 4.390 19.709 1.00 71.88 489 ARG A O 1
ATOM 3976 N N . GLU A 1 490 ? 25.468 4.170 18.916 1.00 66.38 490 GLU A N 1
ATOM 3977 C CA . GLU A 1 490 ? 24.793 4.530 20.163 1.00 66.38 490 GLU A CA 1
ATOM 3978 C C . GLU A 1 490 ? 25.084 3.522 21.277 1.00 66.38 490 GLU A C 1
ATOM 3980 O O . GLU A 1 490 ? 25.499 3.944 22.355 1.00 66.38 490 GLU A O 1
ATOM 3985 N N . ARG A 1 491 ? 24.964 2.208 21.024 1.00 64.00 491 ARG A N 1
ATOM 3986 C CA . ARG A 1 491 ? 25.330 1.156 21.994 1.00 64.00 491 ARG A CA 1
ATOM 3987 C C . ARG A 1 491 ? 26.774 1.306 22.458 1.00 64.00 491 ARG A C 1
ATOM 3989 O O . ARG A 1 491 ? 27.042 1.268 23.653 1.00 64.00 491 ARG A O 1
ATOM 3996 N N . SER A 1 492 ? 27.701 1.532 21.528 1.00 65.31 492 SER A N 1
ATOM 3997 C CA . SER A 1 492 ? 29.121 1.744 21.827 1.00 65.31 492 SER A CA 1
ATOM 3998 C C . SER A 1 492 ? 29.357 3.004 22.673 1.00 65.31 492 SER A C 1
ATOM 4000 O O . SER A 1 492 ? 30.130 2.976 23.634 1.00 65.31 492 SER A O 1
ATOM 4002 N N . LEU A 1 493 ? 28.672 4.109 22.354 1.00 67.62 493 LEU A N 1
ATOM 4003 C CA . LEU A 1 493 ? 28.755 5.368 23.099 1.00 67.62 493 LEU A CA 1
ATOM 4004 C C . LEU A 1 493 ? 28.126 5.270 24.498 1.00 67.62 493 LEU A C 1
ATOM 4006 O O . LEU A 1 493 ? 28.674 5.843 25.440 1.00 67.62 493 LEU A O 1
ATOM 4010 N N . LEU A 1 494 ? 27.010 4.548 24.637 1.00 63.62 494 LEU A N 1
ATOM 4011 C CA . LEU A 1 494 ? 26.331 4.286 25.910 1.00 63.62 494 LEU A CA 1
ATOM 4012 C C . LEU A 1 494 ? 27.160 3.360 26.797 1.00 63.62 494 LEU A C 1
ATOM 4014 O O . LEU A 1 494 ? 27.398 3.680 27.957 1.00 63.62 494 LEU A O 1
ATOM 4018 N N . PHE A 1 495 ? 27.702 2.278 26.237 1.00 60.56 495 PHE A N 1
ATOM 4019 C CA . PHE A 1 495 ? 28.579 1.361 26.966 1.00 60.56 495 PHE A CA 1
ATOM 4020 C C . PHE A 1 495 ? 29.842 2.064 27.493 1.00 60.56 495 PHE A C 1
ATOM 4022 O O . PHE A 1 495 ? 30.319 1.772 28.589 1.00 60.56 495 PHE A O 1
ATOM 4029 N N . ARG A 1 496 ? 30.357 3.063 26.759 1.00 63.12 496 ARG A N 1
ATOM 4030 C CA . ARG A 1 496 ? 31.453 3.932 27.221 1.00 63.12 496 ARG A CA 1
ATOM 4031 C C . ARG A 1 496 ? 31.078 4.849 28.406 1.00 63.12 496 ARG A C 1
ATOM 4033 O O . ARG A 1 496 ? 31.984 5.459 28.967 1.00 63.12 496 ARG A O 1
ATOM 4040 N N . ARG A 1 497 ? 29.800 4.970 28.804 1.00 59.62 497 ARG A N 1
ATOM 4041 C CA . ARG A 1 497 ? 29.279 5.961 29.779 1.00 59.62 497 ARG A CA 1
ATOM 4042 C C . ARG A 1 497 ? 28.650 5.391 31.082 1.00 59.62 497 ARG A C 1
ATOM 4044 O O . ARG A 1 497 ? 27.838 6.082 31.686 1.00 59.62 497 ARG A O 1
ATOM 4051 N N . HIS A 1 498 ? 29.136 4.257 31.610 1.00 54.94 498 HIS A N 1
ATOM 4052 C CA . HIS A 1 498 ? 28.710 3.534 32.848 1.00 54.94 498 HIS A CA 1
ATOM 4053 C C . HIS A 1 498 ? 27.662 2.416 32.651 1.00 54.94 498 HIS A C 1
ATOM 4055 O O . HIS A 1 498 ? 26.872 2.445 31.719 1.00 54.94 498 HIS A O 1
ATOM 4061 N N . LYS A 1 499 ? 27.704 1.397 33.536 1.00 57.47 499 LYS A N 1
ATOM 4062 C CA . LYS A 1 499 ? 27.487 -0.022 33.178 1.00 57.47 499 LYS A CA 1
ATOM 4063 C C . LYS A 1 499 ? 26.190 -0.712 33.661 1.00 57.47 499 LYS A C 1
ATOM 4065 O O . LYS A 1 499 ? 25.989 -1.842 33.254 1.00 57.47 499 LYS A O 1
ATOM 4070 N N . GLU A 1 500 ? 25.308 -0.119 34.478 1.00 49.50 500 GLU A N 1
ATOM 4071 C CA . GLU A 1 500 ? 24.161 -0.897 35.035 1.00 49.50 500 GLU A CA 1
ATOM 4072 C C . GLU A 1 500 ? 22.775 -0.223 34.967 1.00 49.50 500 GLU A C 1
ATOM 4074 O O . GLU A 1 500 ? 21.796 -0.887 34.636 1.00 49.50 500 GLU A O 1
ATOM 4079 N N . GLU A 1 501 ? 22.639 1.091 35.175 1.00 48.53 501 GLU A N 1
ATOM 4080 C CA . GLU A 1 501 ? 21.314 1.755 35.127 1.00 48.53 501 GLU A CA 1
ATOM 4081 C C . GLU A 1 501 ? 20.790 2.039 33.702 1.00 48.53 501 GLU A C 1
ATOM 4083 O O . GLU A 1 501 ? 19.656 2.489 33.518 1.00 48.53 501 GLU A O 1
ATOM 4088 N N . GLN A 1 502 ? 21.607 1.812 32.670 1.00 51.00 502 GLN A N 1
ATOM 4089 C CA . GLN A 1 502 ? 21.381 2.362 31.327 1.00 51.00 502 GLN A CA 1
ATOM 4090 C C . GLN A 1 502 ? 20.917 1.341 30.279 1.00 51.00 502 GLN A C 1
ATOM 4092 O O . GLN A 1 502 ? 20.231 1.743 29.335 1.00 51.00 502 GLN A O 1
ATOM 4097 N N . ASP A 1 503 ? 21.160 0.040 30.476 1.00 50.12 503 ASP A N 1
ATOM 4098 C CA . ASP A 1 503 ? 20.651 -1.017 29.581 1.00 50.12 503 ASP A CA 1
ATOM 4099 C C . ASP A 1 503 ? 19.116 -1.017 29.530 1.00 50.12 503 ASP A C 1
ATOM 4101 O O . ASP A 1 503 ? 18.514 -1.195 28.468 1.00 50.12 503 ASP A O 1
ATOM 4105 N N . LYS A 1 504 ? 18.465 -0.676 30.652 1.00 47.62 504 LYS A N 1
ATOM 4106 C CA . LYS A 1 504 ? 17.014 -0.457 30.704 1.00 47.62 504 LYS A CA 1
ATOM 4107 C C . LYS A 1 504 ? 16.585 0.705 29.796 1.00 47.62 504 LYS A C 1
ATOM 4109 O O . LYS A 1 504 ? 15.681 0.531 28.986 1.00 47.62 504 LYS A O 1
ATOM 4114 N N . LYS A 1 505 ? 17.251 1.871 29.856 1.00 48.62 505 LYS A N 1
ATOM 4115 C CA . LYS A 1 505 ? 16.915 3.059 29.031 1.00 48.62 505 LYS A CA 1
ATOM 4116 C C . LYS A 1 505 ? 17.084 2.814 27.531 1.00 48.62 505 LYS A C 1
ATOM 4118 O O . LYS A 1 505 ? 16.322 3.357 26.733 1.00 48.62 505 LYS A O 1
ATOM 4123 N N . TYR A 1 506 ? 18.057 1.992 27.157 1.00 45.53 506 TYR A N 1
ATOM 4124 C CA . TYR A 1 506 ? 18.310 1.620 25.773 1.00 45.53 506 TYR A CA 1
ATOM 4125 C C . TYR A 1 506 ? 17.200 0.718 25.197 1.00 45.53 506 TYR A C 1
ATOM 4127 O O . TYR A 1 506 ? 16.630 1.032 24.149 1.00 45.53 506 TYR A O 1
ATOM 4135 N N . VAL A 1 507 ? 16.799 -0.329 25.933 1.00 50.19 507 VAL A N 1
ATOM 4136 C CA . VAL A 1 507 ? 15.638 -1.175 25.584 1.00 50.19 507 VAL A CA 1
ATOM 4137 C C . VAL A 1 507 ? 14.340 -0.351 25.542 1.00 50.19 507 VAL A C 1
ATOM 4139 O O . VAL A 1 507 ? 13.513 -0.543 24.650 1.00 50.19 507 VAL A O 1
ATOM 4142 N N . ILE A 1 508 ? 14.182 0.614 26.456 1.00 44.16 508 ILE A N 1
ATOM 4143 C CA . ILE A 1 508 ? 13.032 1.535 26.514 1.00 44.16 508 ILE A CA 1
ATOM 4144 C C . ILE A 1 508 ? 12.959 2.430 25.267 1.00 44.16 508 ILE A C 1
ATOM 4146 O O . ILE A 1 508 ? 11.878 2.612 24.707 1.00 44.16 508 ILE A O 1
ATOM 4150 N N . ARG A 1 509 ? 14.088 2.971 24.786 1.00 46.34 509 ARG A N 1
ATOM 4151 C CA . ARG A 1 509 ? 14.111 3.795 23.565 1.00 46.34 509 ARG A CA 1
ATOM 4152 C C . ARG A 1 509 ? 13.787 2.965 22.318 1.00 46.34 509 ARG A C 1
ATOM 4154 O O . ARG A 1 509 ? 12.986 3.408 21.501 1.00 46.34 509 ARG A O 1
ATOM 4161 N N . GLN A 1 510 ? 14.332 1.752 22.204 1.00 46.00 510 GLN A N 1
ATOM 4162 C CA . GLN A 1 510 ? 14.007 0.831 21.106 1.00 46.00 510 GLN A CA 1
ATOM 4163 C C . GLN A 1 510 ? 12.524 0.431 21.082 1.00 46.00 510 GLN A C 1
ATOM 4165 O O . GLN A 1 510 ? 11.935 0.317 20.006 1.00 46.00 510 GLN A O 1
ATOM 4170 N N . LYS A 1 511 ? 11.897 0.255 22.253 1.00 43.66 511 LYS A N 1
ATOM 4171 C CA . LYS A 1 511 ? 10.452 0.001 22.351 1.00 43.66 511 LYS A CA 1
ATOM 4172 C C . LYS A 1 511 ? 9.608 1.230 22.008 1.00 43.66 511 LYS A C 1
ATOM 4174 O O . LYS A 1 511 ? 8.672 1.089 21.233 1.00 43.66 511 LYS A O 1
ATOM 4179 N N . LYS A 1 512 ? 9.987 2.437 22.455 1.00 39.03 512 LYS A N 1
ATOM 4180 C CA . LYS A 1 512 ? 9.296 3.684 22.058 1.00 39.03 512 LYS A CA 1
ATOM 4181 C C . LYS A 1 512 ? 9.305 3.910 20.544 1.00 39.03 512 LYS A C 1
ATOM 4183 O O . LYS A 1 512 ? 8.305 4.371 20.011 1.00 39.03 512 LYS A O 1
ATOM 4188 N N . ILE A 1 513 ? 10.387 3.536 19.858 1.00 44.31 513 ILE A N 1
ATOM 4189 C CA . ILE A 1 513 ? 10.466 3.579 18.387 1.00 44.31 513 ILE A CA 1
ATOM 4190 C C . ILE A 1 513 ? 9.520 2.547 17.741 1.00 44.31 513 ILE A C 1
ATOM 4192 O O . ILE A 1 513 ? 8.922 2.836 16.710 1.00 44.31 513 ILE A O 1
ATOM 4196 N N . LYS A 1 514 ? 9.342 1.362 18.347 1.00 38.53 514 LYS A N 1
ATOM 4197 C CA . LYS A 1 514 ? 8.364 0.353 17.891 1.00 38.53 514 LYS A CA 1
ATOM 4198 C C . LYS A 1 514 ? 6.907 0.775 18.106 1.00 38.53 514 LYS A C 1
ATOM 4200 O O . LYS A 1 514 ? 6.076 0.434 17.273 1.00 38.53 514 LYS A O 1
ATOM 4205 N N . ASP A 1 515 ? 6.597 1.504 19.177 1.00 36.69 515 ASP A N 1
ATOM 4206 C CA . ASP A 1 515 ? 5.224 1.951 19.465 1.00 36.69 515 ASP A CA 1
ATOM 4207 C C . ASP A 1 515 ? 4.845 3.229 18.699 1.00 36.69 515 ASP A C 1
ATOM 4209 O O . ASP A 1 515 ? 3.696 3.381 18.279 1.00 36.69 515 ASP A O 1
ATOM 4213 N N . SER A 1 516 ? 5.812 4.114 18.411 1.00 36.72 516 SER A N 1
ATOM 4214 C CA . SER A 1 516 ? 5.589 5.266 17.519 1.00 36.72 516 SER A CA 1
ATOM 4215 C C . SER A 1 516 ? 5.447 4.882 16.040 1.00 36.72 516 SER A C 1
ATOM 4217 O O . SER A 1 516 ? 5.146 5.740 15.214 1.00 36.72 516 SER A O 1
ATOM 4219 N N . ASP A 1 517 ? 5.667 3.610 15.693 1.00 38.75 517 ASP A N 1
ATOM 4220 C CA . ASP A 1 517 ? 5.589 3.073 14.324 1.00 38.75 517 ASP A CA 1
ATOM 4221 C C . ASP A 1 517 ? 4.145 3.112 13.769 1.00 38.75 517 ASP A C 1
ATOM 4223 O O . ASP A 1 517 ? 3.942 2.997 12.562 1.00 38.75 517 ASP A O 1
ATOM 4227 N N . SER A 1 518 ? 3.132 3.320 14.629 1.00 41.38 518 SER A N 1
ATOM 4228 C CA . SER A 1 518 ? 1.729 3.486 14.210 1.00 41.38 518 SER A CA 1
ATOM 4229 C C . SER A 1 518 ? 1.361 4.906 13.747 1.00 41.38 518 SER A C 1
ATOM 4231 O O . SER A 1 518 ? 0.441 5.046 12.940 1.00 41.38 518 SER A O 1
ATOM 4233 N N . ASP A 1 519 ? 2.105 5.932 14.182 1.00 37.81 519 ASP A N 1
ATOM 4234 C CA . ASP A 1 519 ? 1.786 7.350 13.934 1.00 37.81 519 ASP A CA 1
ATOM 4235 C C . ASP A 1 519 ? 2.780 8.064 12.999 1.00 37.81 519 ASP A C 1
ATOM 4237 O O . ASP A 1 519 ? 2.585 9.225 12.645 1.00 37.81 519 ASP A O 1
ATOM 4241 N N . LEU A 1 520 ? 3.831 7.378 12.541 1.00 41.81 520 LEU A N 1
ATOM 4242 C CA . LEU A 1 520 ? 4.816 7.922 11.603 1.00 41.81 520 LEU A CA 1
ATOM 4243 C C . LEU A 1 520 ? 4.873 7.077 10.327 1.00 41.81 520 LEU A C 1
ATOM 4245 O O . LEU A 1 520 ? 5.893 6.466 10.002 1.00 41.81 520 LEU A O 1
ATOM 4249 N N . GLN A 1 521 ? 3.790 7.080 9.542 1.00 49.78 521 GLN A N 1
ATOM 4250 C CA . GLN A 1 521 ? 3.909 6.740 8.121 1.00 49.78 521 GLN A CA 1
ATOM 4251 C C . GLN A 1 521 ? 4.732 7.833 7.425 1.00 49.78 521 GLN A C 1
ATOM 4253 O O . GLN A 1 521 ? 4.200 8.763 6.830 1.00 49.78 521 GLN A O 1
ATOM 4258 N N . LYS A 1 522 ? 6.064 7.707 7.483 1.00 59.69 522 LYS A N 1
ATOM 4259 C CA . LYS A 1 522 ? 7.002 8.550 6.723 1.00 59.69 522 LYS A CA 1
ATOM 4260 C C . LYS A 1 522 ? 6.741 8.470 5.208 1.00 59.69 522 LYS A C 1
ATOM 4262 O O . LYS A 1 522 ? 7.101 9.381 4.472 1.00 59.69 522 LYS A O 1
ATOM 4267 N N . TYR A 1 523 ? 6.127 7.380 4.739 1.00 72.50 523 TYR A N 1
ATOM 4268 C CA . TYR A 1 523 ? 5.897 7.105 3.322 1.00 72.50 523 TYR A CA 1
ATOM 4269 C C . TYR A 1 523 ? 4.419 7.196 2.957 1.00 72.50 523 TYR A C 1
ATOM 4271 O O . TYR A 1 523 ? 3.598 6.454 3.494 1.00 72.50 523 TYR A O 1
ATOM 4279 N N . ARG A 1 524 ? 4.114 8.031 1.962 1.00 78.75 524 ARG A N 1
ATOM 4280 C CA . ARG A 1 524 ? 2.806 8.076 1.309 1.00 78.75 524 ARG A CA 1
ATOM 4281 C C . ARG A 1 524 ? 2.740 7.014 0.215 1.00 78.75 524 ARG A C 1
ATOM 4283 O O . ARG A 1 524 ? 3.599 6.982 -0.669 1.00 78.75 524 ARG A O 1
ATOM 4290 N N . LEU A 1 525 ? 1.735 6.143 0.284 1.00 86.44 525 LEU A N 1
ATOM 4291 C CA . LEU A 1 525 ? 1.474 5.137 -0.745 1.00 86.44 525 LEU A CA 1
ATOM 4292 C C . LEU A 1 525 ? 0.658 5.747 -1.882 1.00 86.44 525 LEU A C 1
ATOM 4294 O O . LEU A 1 525 ? -0.335 6.440 -1.645 1.00 86.44 525 LEU A O 1
ATOM 4298 N N . MET A 1 526 ? 1.046 5.440 -3.113 1.00 89.50 526 MET A N 1
ATOM 4299 C CA . MET A 1 526 ? 0.418 5.951 -4.323 1.00 89.50 526 MET A CA 1
ATOM 4300 C C . MET A 1 526 ? 0.305 4.851 -5.381 1.00 89.50 526 MET A C 1
ATOM 4302 O O . MET A 1 526 ? 0.978 3.819 -5.328 1.00 89.50 526 MET A O 1
ATOM 4306 N N . THR A 1 527 ? -0.567 5.084 -6.350 1.00 92.62 527 THR A N 1
ATOM 4307 C CA . THR A 1 527 ? -0.595 4.391 -7.640 1.00 92.62 527 THR A CA 1
ATOM 4308 C C . THR A 1 527 ? -0.535 5.446 -8.733 1.00 92.62 527 THR A C 1
ATOM 4310 O O . THR A 1 527 ? -1.048 6.550 -8.556 1.00 92.62 527 THR A O 1
ATOM 4313 N N . SER A 1 528 ? 0.096 5.126 -9.853 1.00 92.75 528 SER A N 1
ATOM 4314 C CA . SER A 1 528 ? 0.198 6.024 -10.997 1.00 92.75 528 SER A CA 1
ATOM 4315 C C . SER A 1 528 ? -0.610 5.466 -12.143 1.00 92.75 528 SER A C 1
ATOM 4317 O O . SER A 1 528 ? -0.639 4.256 -12.385 1.00 92.75 528 SER A O 1
ATOM 4319 N N . VAL A 1 529 ? -1.187 6.377 -12.909 1.00 94.06 529 VAL A N 1
ATOM 4320 C CA . VAL A 1 529 ? -1.637 6.088 -14.264 1.00 94.06 529 VAL A CA 1
ATOM 4321 C C . VAL A 1 529 ? -0.659 6.728 -15.240 1.00 94.06 529 VAL A C 1
ATOM 4323 O O . VAL A 1 529 ? -0.228 7.864 -15.043 1.00 94.06 529 VAL A O 1
ATOM 4326 N N . ALA A 1 530 ? -0.281 5.978 -16.271 1.00 94.44 530 ALA A N 1
ATOM 4327 C CA . ALA A 1 530 ? 0.735 6.372 -17.232 1.00 94.44 530 ALA A CA 1
ATOM 4328 C C . ALA A 1 530 ? 0.299 6.071 -18.671 1.00 94.44 530 ALA A C 1
ATOM 4330 O O . ALA A 1 530 ? -0.390 5.082 -18.936 1.00 94.44 530 ALA A O 1
ATOM 4331 N N . ILE A 1 531 ? 0.728 6.931 -19.598 1.00 94.75 531 ILE A N 1
ATOM 4332 C CA . ILE A 1 531 ? 0.499 6.794 -21.037 1.00 94.75 531 ILE A CA 1
ATOM 4333 C C . ILE A 1 531 ? 1.801 7.080 -21.808 1.00 94.75 531 ILE A C 1
ATOM 4335 O O . ILE A 1 531 ? 2.507 8.051 -21.502 1.00 94.75 531 ILE A O 1
ATOM 4339 N N . PRO A 1 532 ? 2.158 6.264 -22.812 1.00 94.75 532 PRO A N 1
ATOM 4340 C CA . PRO A 1 532 ? 3.347 6.513 -23.613 1.00 94.75 532 PRO A CA 1
ATOM 4341 C C . PRO A 1 532 ? 3.117 7.622 -24.650 1.00 94.75 532 PRO A C 1
ATOM 4343 O O . PRO A 1 532 ? 2.060 7.711 -25.282 1.00 94.75 532 PRO A O 1
ATOM 4346 N N . VAL A 1 533 ? 4.148 8.442 -24.860 1.00 94.19 533 VAL A N 1
ATOM 4347 C CA . VAL A 1 533 ? 4.166 9.570 -25.798 1.00 94.19 533 VAL A CA 1
ATOM 4348 C C . VAL A 1 533 ? 5.082 9.235 -26.974 1.00 94.19 533 VAL A C 1
ATOM 4350 O O . VAL A 1 533 ? 6.286 9.024 -26.814 1.00 94.19 533 VAL A O 1
ATOM 4353 N N . TYR A 1 534 ? 4.515 9.200 -28.177 1.00 91.88 534 TYR A N 1
ATOM 4354 C CA . TYR A 1 534 ? 5.224 8.786 -29.393 1.00 91.88 534 TYR A CA 1
ATOM 4355 C C . TYR A 1 534 ? 5.656 9.960 -30.268 1.00 91.88 534 TYR A C 1
ATOM 4357 O O . TYR A 1 534 ? 4.931 10.950 -30.375 1.00 91.88 534 TYR A O 1
ATOM 4365 N N . ASP A 1 535 ? 6.782 9.808 -30.967 1.00 88.31 535 ASP A N 1
ATOM 4366 C CA . ASP A 1 535 ? 7.127 10.688 -32.083 1.00 88.31 535 ASP A CA 1
ATOM 4367 C C . ASP A 1 535 ? 6.207 10.377 -33.274 1.00 88.31 535 ASP A C 1
ATOM 4369 O O . ASP A 1 535 ? 6.118 9.244 -33.750 1.00 88.31 535 ASP A O 1
ATOM 4373 N N . THR A 1 536 ? 5.487 11.391 -33.748 1.00 83.25 536 THR A N 1
ATOM 4374 C CA . THR A 1 536 ? 4.505 11.248 -34.834 1.00 83.25 536 THR A CA 1
ATOM 4375 C C . THR A 1 536 ? 5.129 11.365 -36.226 1.00 83.25 536 THR A C 1
ATOM 4377 O O . THR A 1 536 ? 4.424 11.209 -37.224 1.00 83.25 536 THR A O 1
ATOM 4380 N N . ARG A 1 537 ? 6.438 11.629 -36.326 1.00 80.62 537 ARG A N 1
ATOM 4381 C CA . ARG A 1 537 ? 7.154 11.711 -37.606 1.00 80.62 537 ARG A CA 1
ATOM 4382 C C . ARG A 1 537 ? 7.381 10.319 -38.208 1.00 80.62 537 ARG A C 1
ATOM 4384 O O . ARG A 1 537 ? 7.722 9.371 -37.511 1.00 80.62 537 ARG A O 1
ATOM 4391 N N . ASP A 1 538 ? 7.210 10.201 -39.527 1.00 68.44 538 ASP A N 1
ATOM 4392 C CA . ASP A 1 538 ? 7.419 8.949 -40.278 1.00 68.44 538 ASP A CA 1
ATOM 4393 C C . ASP A 1 538 ? 8.875 8.698 -40.667 1.00 68.44 538 ASP A C 1
ATOM 4395 O O . ASP A 1 538 ? 9.312 7.552 -40.779 1.00 68.44 538 ASP A O 1
ATOM 4399 N N . ARG A 1 539 ? 9.623 9.772 -40.915 1.00 70.31 539 ARG A N 1
ATOM 4400 C CA . ARG A 1 539 ? 11.014 9.724 -41.355 1.00 70.31 539 ARG A CA 1
ATOM 4401 C C . ARG A 1 539 ? 11.827 10.745 -40.585 1.00 70.31 539 ARG A C 1
ATOM 4403 O O . ARG A 1 539 ? 11.342 11.844 -40.316 1.00 70.31 539 ARG A O 1
ATOM 4410 N N . ALA A 1 540 ? 13.061 10.388 -40.265 1.00 64.56 540 ALA A N 1
ATOM 4411 C CA . ALA A 1 540 ? 14.037 11.318 -39.724 1.00 64.56 540 ALA A CA 1
ATOM 4412 C C . ALA A 1 540 ? 15.361 11.172 -40.470 1.00 64.56 540 ALA A C 1
ATOM 4414 O O . ALA A 1 540 ? 15.706 10.096 -40.959 1.00 64.56 540 ALA A O 1
ATOM 4415 N N . LYS A 1 541 ? 16.100 12.278 -40.550 1.00 64.31 541 LYS A N 1
ATOM 4416 C CA . LYS A 1 541 ? 17.473 12.288 -41.049 1.00 64.31 541 LYS A CA 1
ATOM 4417 C C . LYS A 1 541 ? 18.363 11.665 -39.981 1.00 64.31 541 LYS A C 1
ATOM 4419 O O . LYS A 1 541 ? 18.578 12.281 -38.940 1.00 64.31 541 LYS A O 1
ATOM 4424 N N . VAL A 1 542 ? 18.836 10.447 -40.220 1.00 59.91 542 VAL A N 1
ATOM 4425 C CA . VAL A 1 542 ? 19.743 9.741 -39.310 1.00 59.91 542 VAL A CA 1
ATOM 4426 C C . VAL A 1 542 ? 21.157 9.845 -39.871 1.00 59.91 542 VAL A C 1
ATOM 4428 O O . VAL A 1 542 ? 21.394 9.570 -41.047 1.00 59.91 542 VAL A O 1
ATOM 4431 N N . GLN A 1 543 ? 22.106 10.275 -39.040 1.00 55.88 543 GLN A N 1
ATOM 4432 C CA . GLN A 1 543 ? 23.525 10.207 -39.383 1.00 55.88 543 GLN A CA 1
ATOM 4433 C C . GLN A 1 543 ? 24.007 8.768 -39.182 1.00 55.88 543 GLN A C 1
ATOM 4435 O O . GLN A 1 543 ? 24.068 8.276 -38.060 1.00 55.88 543 GLN A O 1
ATOM 4440 N N . THR A 1 544 ? 24.345 8.079 -40.269 1.00 45.16 544 THR A N 1
ATOM 4441 C CA . THR A 1 544 ? 24.996 6.765 -40.206 1.00 45.16 544 THR A CA 1
ATOM 4442 C C . THR A 1 544 ? 26.506 6.964 -40.043 1.00 45.16 544 THR A C 1
ATOM 4444 O O . THR A 1 544 ? 27.230 7.063 -41.037 1.00 45.16 544 THR A O 1
ATOM 4447 N N . GLY A 1 545 ? 26.979 7.070 -38.798 1.00 49.03 545 GLY A N 1
ATOM 4448 C CA . GLY A 1 545 ? 28.398 7.223 -38.451 1.00 49.03 545 GLY A CA 1
ATOM 4449 C C . GLY A 1 545 ? 28.654 8.255 -37.346 1.00 49.03 545 GLY A C 1
ATOM 4450 O O . GLY A 1 545 ? 27.821 9.117 -37.095 1.00 49.03 545 GLY A O 1
ATOM 4451 N N . GLY A 1 546 ? 29.810 8.150 -36.675 1.00 45.50 546 GLY A N 1
ATOM 4452 C CA . GLY A 1 546 ? 30.215 9.058 -35.589 1.00 45.50 546 GLY A CA 1
ATOM 4453 C C . GLY A 1 546 ? 30.341 10.537 -36.008 1.00 45.50 546 GLY A C 1
ATOM 4454 O O . GLY A 1 546 ? 30.305 10.838 -37.202 1.00 45.50 546 GLY A O 1
ATOM 4455 N N . PRO A 1 547 ? 30.517 11.464 -35.044 1.00 40.34 547 PRO A N 1
ATOM 4456 C CA . PRO A 1 547 ? 30.399 12.906 -35.267 1.00 40.34 547 PRO A CA 1
ATOM 4457 C C . PRO A 1 547 ? 31.349 13.406 -36.366 1.00 40.34 547 PRO A C 1
ATOM 4459 O O . PRO A 1 547 ? 32.574 13.373 -36.227 1.00 40.34 547 PRO A O 1
ATOM 4462 N N . CYS A 1 548 ? 30.771 13.879 -37.471 1.00 44.06 548 CYS A N 1
ATOM 4463 C CA . CYS A 1 548 ? 31.495 14.441 -38.607 1.00 44.06 548 CYS A CA 1
ATOM 4464 C C . CYS A 1 548 ? 31.862 15.906 -38.330 1.00 44.06 548 CYS A C 1
ATOM 4466 O O . CYS A 1 548 ? 30.989 16.763 -38.195 1.00 44.06 548 CYS A O 1
ATOM 4468 N N . LYS A 1 549 ? 33.161 16.224 -38.316 1.00 45.84 549 LYS A N 1
ATOM 4469 C CA . LYS A 1 549 ? 33.611 17.608 -38.530 1.00 45.84 549 LYS A CA 1
ATOM 4470 C C . LYS A 1 549 ? 33.461 17.947 -40.024 1.00 45.84 549 LYS A C 1
ATOM 4472 O O . LYS A 1 549 ? 33.694 17.067 -40.850 1.00 45.84 549 LYS A O 1
ATOM 4477 N N . PRO A 1 550 ? 33.144 19.201 -40.393 1.00 43.72 550 PRO A N 1
ATOM 4478 C CA . PRO A 1 550 ? 32.773 19.611 -41.759 1.00 43.72 550 PRO A CA 1
ATOM 4479 C C . PRO A 1 550 ? 33.864 19.468 -42.844 1.00 43.72 550 PRO A C 1
ATOM 4481 O O . PRO A 1 550 ? 33.686 19.963 -43.950 1.00 43.72 550 PRO A O 1
ATOM 4484 N N . VAL A 1 551 ? 34.994 18.814 -42.557 1.00 47.72 551 VAL A N 1
ATOM 4485 C CA . VAL A 1 551 ? 36.182 18.759 -43.428 1.00 47.72 551 VAL A CA 1
ATOM 4486 C C . VAL A 1 551 ? 36.556 17.321 -43.835 1.00 47.72 551 VAL A C 1
ATOM 4488 O O . VAL A 1 551 ? 37.541 17.128 -44.539 1.00 47.72 551 VAL A O 1
ATOM 4491 N N . ASP A 1 552 ? 35.799 16.293 -43.431 1.00 45.91 552 ASP A N 1
ATOM 4492 C CA . ASP A 1 552 ? 36.116 14.895 -43.779 1.00 45.91 552 ASP A CA 1
ATOM 4493 C C . ASP A 1 552 ? 35.438 14.462 -45.108 1.00 45.91 552 ASP A C 1
ATOM 4495 O O . ASP A 1 552 ? 34.206 14.384 -45.165 1.00 45.91 552 ASP A O 1
ATOM 4499 N N . PRO A 1 553 ? 36.194 14.162 -46.188 1.00 48.91 553 PRO A N 1
ATOM 4500 C CA . PRO A 1 553 ? 35.647 13.795 -47.502 1.00 48.91 553 PRO A CA 1
ATOM 4501 C C . PRO A 1 553 ? 34.964 12.414 -47.559 1.00 48.91 553 PRO A C 1
ATOM 4503 O O . PRO A 1 553 ? 34.419 12.056 -48.600 1.00 48.91 553 PRO A O 1
ATOM 4506 N N . ASN A 1 554 ? 34.963 11.643 -46.465 1.00 47.28 554 ASN A N 1
ATOM 4507 C CA . ASN A 1 554 ? 34.295 10.338 -46.363 1.00 47.28 554 ASN A CA 1
ATOM 4508 C C . ASN A 1 554 ? 32.947 10.370 -45.608 1.00 47.28 554 ASN A C 1
ATOM 4510 O O . ASN A 1 554 ? 32.380 9.307 -45.334 1.00 47.28 554 ASN A O 1
ATOM 4514 N N . CYS A 1 555 ? 32.417 11.547 -45.254 1.00 47.97 555 CYS A N 1
ATOM 4515 C CA . CYS A 1 555 ? 31.121 11.638 -44.573 1.00 47.97 555 CYS A CA 1
ATOM 4516 C C . CYS A 1 555 ? 29.958 11.409 -45.549 1.00 47.97 555 CYS A C 1
ATOM 4518 O O . CYS A 1 555 ? 29.760 12.151 -46.510 1.00 47.97 555 CYS A O 1
ATOM 4520 N N . LYS A 1 556 ? 29.173 10.360 -45.279 1.00 52.03 556 LYS A N 1
ATOM 4521 C CA . LYS A 1 556 ? 27.901 10.104 -45.962 1.00 52.03 556 LYS A CA 1
ATOM 4522 C C . LYS A 1 556 ? 26.871 11.134 -45.497 1.00 52.03 556 LYS A C 1
ATOM 4524 O O . LYS A 1 556 ? 26.778 11.408 -44.301 1.00 52.03 556 LYS A O 1
ATOM 4529 N N . GLU A 1 557 ? 26.103 11.693 -46.429 1.00 51.03 557 GLU A N 1
ATOM 4530 C CA . GLU A 1 557 ? 24.969 12.560 -46.094 1.00 51.03 557 GLU A CA 1
ATOM 4531 C C . GLU A 1 557 ? 23.967 11.815 -45.192 1.00 51.03 557 GLU A C 1
ATOM 4533 O O . GLU A 1 557 ? 23.795 10.601 -45.347 1.00 51.03 557 GLU A O 1
ATOM 4538 N N . PRO A 1 558 ? 23.305 12.506 -44.243 1.00 58.94 558 PRO A N 1
ATOM 4539 C CA . PRO A 1 558 ? 22.316 11.880 -43.377 1.00 58.94 558 PRO A CA 1
ATOM 4540 C C . PRO A 1 558 ? 21.155 11.330 -44.213 1.00 58.94 558 PRO A C 1
ATOM 4542 O O . PRO A 1 558 ? 20.476 12.075 -44.924 1.00 58.94 558 PRO A O 1
ATOM 4545 N N . VAL A 1 559 ? 20.929 10.021 -44.113 1.00 61.50 559 VAL A N 1
ATOM 4546 C CA . VAL A 1 559 ? 19.906 9.308 -44.881 1.00 61.50 559 VAL A CA 1
ATOM 4547 C C . VAL A 1 559 ? 18.562 9.459 -44.171 1.00 61.50 559 VAL A C 1
ATOM 4549 O O . VAL A 1 559 ? 18.458 9.293 -42.953 1.00 61.50 559 VAL A O 1
ATOM 4552 N N . GLU A 1 560 ? 17.510 9.789 -44.924 1.00 64.12 560 GLU A N 1
ATOM 4553 C CA . GLU A 1 560 ? 16.146 9.734 -44.398 1.00 64.12 560 GLU A CA 1
ATOM 4554 C C . GLU A 1 560 ? 15.719 8.278 -44.219 1.00 64.12 560 GLU A C 1
ATOM 4556 O O . GLU A 1 560 ? 15.434 7.572 -45.188 1.00 64.12 560 GLU A O 1
ATOM 4561 N N . THR A 1 561 ? 15.644 7.838 -42.967 1.00 66.81 561 THR A N 1
ATOM 4562 C CA . THR A 1 561 ? 15.209 6.488 -42.605 1.00 66.81 561 THR A CA 1
ATOM 4563 C C . THR A 1 561 ? 13.873 6.529 -41.878 1.00 66.81 561 THR A C 1
ATOM 4565 O O . THR A 1 561 ? 13.478 7.545 -41.296 1.00 66.81 561 THR A O 1
ATOM 4568 N N . LYS A 1 562 ? 13.131 5.418 -41.945 1.00 71.88 562 LYS A N 1
ATOM 4569 C CA . LYS A 1 562 ? 11.898 5.259 -41.173 1.00 71.88 562 LYS A CA 1
ATOM 4570 C C . LYS A 1 562 ? 12.263 5.103 -39.700 1.00 71.88 562 LYS A C 1
ATOM 4572 O O . LYS A 1 562 ? 13.073 4.243 -39.359 1.00 71.88 562 LYS A O 1
ATOM 4577 N N . VAL A 1 563 ? 11.658 5.917 -38.841 1.00 75.12 563 VAL A N 1
ATOM 4578 C CA . VAL A 1 563 ? 11.959 5.933 -37.405 1.00 75.12 563 VAL A CA 1
ATOM 4579 C C . VAL A 1 563 ? 10.726 5.634 -36.569 1.00 75.12 563 VAL A C 1
ATOM 4581 O O . VAL A 1 563 ? 9.596 5.897 -36.971 1.00 75.12 563 VAL A O 1
ATOM 4584 N N . ALA A 1 564 ? 10.965 5.061 -35.395 1.00 80.88 564 ALA A N 1
ATOM 4585 C CA . ALA A 1 564 ? 9.949 4.767 -34.398 1.00 80.88 564 ALA A CA 1
ATOM 4586 C C . ALA A 1 564 ? 10.516 5.130 -33.020 1.00 80.88 564 ALA A C 1
ATOM 4588 O O . ALA A 1 564 ? 11.015 4.264 -32.300 1.00 80.88 564 ALA A O 1
ATOM 4589 N N . TYR A 1 565 ? 10.500 6.426 -32.695 1.00 85.50 565 TYR A N 1
ATOM 4590 C CA . TYR A 1 565 ? 11.011 6.938 -31.425 1.00 85.50 565 TYR A CA 1
ATOM 4591 C C . TYR A 1 565 ? 9.901 7.094 -30.382 1.00 85.50 565 TYR A C 1
ATOM 4593 O O . TYR A 1 565 ? 8.848 7.683 -30.633 1.00 85.50 565 TYR A O 1
ATOM 4601 N N . LEU A 1 566 ? 10.175 6.581 -29.185 1.00 90.00 566 LEU A N 1
ATOM 4602 C CA . LEU A 1 566 ? 9.449 6.925 -27.970 1.00 90.00 566 LEU A CA 1
ATOM 4603 C C . LEU A 1 566 ? 9.998 8.267 -27.473 1.00 90.00 566 LEU A C 1
ATOM 4605 O O . LEU A 1 566 ? 11.201 8.364 -27.260 1.00 90.00 566 LEU A O 1
ATOM 4609 N N . LEU A 1 567 ? 9.146 9.281 -27.294 1.00 92.06 567 LEU A N 1
ATOM 4610 C CA . LEU A 1 567 ? 9.560 10.570 -26.718 1.00 92.06 567 LEU A CA 1
ATOM 4611 C C . LEU A 1 567 ? 9.649 10.495 -25.191 1.00 92.06 567 LEU A C 1
ATOM 4613 O O . LEU A 1 567 ? 10.465 11.177 -24.576 1.00 92.06 567 LEU A O 1
ATOM 4617 N N . GLY A 1 568 ? 8.783 9.689 -24.578 1.00 94.31 568 GLY A N 1
ATOM 4618 C CA . GLY A 1 568 ? 8.693 9.559 -23.133 1.00 94.31 568 GLY A CA 1
ATOM 4619 C C . GLY A 1 568 ? 7.364 8.971 -22.680 1.00 94.31 568 GLY A C 1
ATOM 4620 O O . GLY A 1 568 ? 6.613 8.405 -23.475 1.00 94.31 568 GLY A O 1
ATOM 4621 N N . VAL A 1 569 ? 7.063 9.137 -21.398 1.00 96.00 569 VAL A N 1
ATOM 4622 C CA . VAL A 1 569 ? 5.828 8.688 -20.751 1.00 96.00 569 VAL A CA 1
ATOM 4623 C C . VAL A 1 569 ? 5.280 9.839 -19.913 1.00 96.00 569 VAL A C 1
ATOM 4625 O O . VAL A 1 569 ? 6.012 10.458 -19.139 1.00 96.00 569 VAL A O 1
ATOM 4628 N N . ALA A 1 570 ? 3.993 10.135 -20.076 1.00 96.12 570 ALA A N 1
ATOM 4629 C CA . ALA A 1 570 ? 3.276 11.077 -19.226 1.00 96.12 570 ALA A CA 1
ATOM 4630 C C . ALA A 1 570 ? 2.520 10.306 -18.141 1.00 96.12 570 ALA A C 1
ATOM 4632 O O . ALA A 1 570 ? 1.943 9.254 -18.424 1.00 96.12 570 ALA A O 1
ATOM 4633 N N . GLY A 1 571 ? 2.504 10.827 -16.918 1.00 95.12 571 GLY A N 1
ATOM 4634 C CA . GLY A 1 571 ? 1.823 10.186 -15.801 1.00 95.12 571 GLY A CA 1
ATOM 4635 C C . GLY A 1 571 ? 1.302 11.171 -14.765 1.00 95.12 571 GLY A C 1
ATOM 4636 O O . GLY A 1 571 ? 1.704 12.336 -14.716 1.00 95.12 571 GLY A O 1
ATOM 4637 N N . THR A 1 572 ? 0.371 10.685 -13.950 1.00 93.94 572 THR A N 1
ATOM 4638 C CA . THR A 1 572 ? -0.070 11.360 -12.731 1.00 93.94 572 THR A CA 1
ATOM 4639 C C . THR A 1 572 ? -0.162 10.358 -11.597 1.00 93.94 572 THR A C 1
ATOM 4641 O O . THR A 1 572 ? -0.582 9.213 -11.798 1.00 93.94 572 THR A O 1
ATOM 4644 N N . ASP A 1 573 ? 0.179 10.819 -10.401 1.00 92.19 573 ASP A N 1
ATOM 4645 C CA . ASP A 1 573 ? 0.046 10.020 -9.192 1.00 92.19 573 ASP A CA 1
ATOM 4646 C C . ASP A 1 573 ? -1.333 10.207 -8.557 1.00 92.19 573 ASP A C 1
ATOM 4648 O O . ASP A 1 573 ? -1.981 11.258 -8.669 1.00 92.19 573 ASP A O 1
ATOM 4652 N N . ILE A 1 574 ? -1.789 9.148 -7.898 1.00 91.81 574 ILE A N 1
ATOM 4653 C CA . ILE A 1 574 ? -3.011 9.100 -7.108 1.00 91.81 574 ILE A CA 1
ATOM 4654 C C . ILE A 1 574 ? -2.647 8.528 -5.736 1.00 91.81 574 ILE A C 1
ATOM 4656 O O . ILE A 1 574 ? -2.323 7.338 -5.627 1.00 91.81 574 ILE A O 1
ATOM 4660 N N . PRO A 1 575 ? -2.708 9.347 -4.679 1.00 89.62 575 PRO A N 1
ATOM 4661 C CA . PRO A 1 575 ? -2.570 8.874 -3.314 1.00 89.62 575 PRO A CA 1
ATOM 4662 C C . PRO A 1 575 ? -3.632 7.834 -2.963 1.00 89.62 575 PRO A C 1
ATOM 4664 O O . PRO A 1 575 ? -4.817 8.008 -3.251 1.00 89.62 575 PRO A O 1
ATOM 4667 N N . ILE A 1 576 ? -3.224 6.761 -2.282 1.00 90.69 576 ILE A N 1
ATOM 4668 C CA . ILE A 1 576 ? -4.169 5.733 -1.819 1.00 90.69 576 ILE A CA 1
ATOM 4669 C C . ILE A 1 576 ? -5.174 6.319 -0.812 1.00 90.69 576 ILE A C 1
ATOM 4671 O O . ILE A 1 576 ? -6.326 5.896 -0.777 1.00 90.69 576 ILE A O 1
ATOM 4675 N N . GLU A 1 577 ? -4.780 7.345 -0.057 1.00 84.62 577 GLU A N 1
ATOM 4676 C CA . GLU A 1 577 ? -5.649 8.100 0.857 1.00 84.62 577 GLU A CA 1
ATOM 4677 C C . GLU A 1 577 ? -6.898 8.661 0.159 1.00 84.62 577 GLU A C 1
ATOM 4679 O O . GLU A 1 577 ? -8.004 8.538 0.687 1.00 84.62 577 GLU A O 1
ATOM 4684 N N . ASP A 1 578 ? -6.750 9.206 -1.051 1.00 84.56 578 ASP A N 1
ATOM 4685 C CA . ASP A 1 578 ? -7.863 9.786 -1.813 1.00 84.56 578 ASP A CA 1
ATOM 4686 C C . ASP A 1 578 ? -8.851 8.694 -2.256 1.00 84.56 578 ASP A C 1
ATOM 4688 O O . ASP A 1 578 ? -10.071 8.883 -2.249 1.00 84.56 578 ASP A O 1
ATOM 4692 N N . ILE A 1 579 ? -8.336 7.502 -2.577 1.00 89.44 579 ILE A N 1
ATOM 4693 C CA . ILE A 1 579 ? -9.145 6.322 -2.908 1.00 89.44 579 ILE A CA 1
ATOM 4694 C C . ILE A 1 579 ? -9.903 5.830 -1.666 1.00 89.44 579 ILE A C 1
ATOM 4696 O O . ILE A 1 579 ? -11.103 5.551 -1.744 1.00 89.44 579 ILE A O 1
ATOM 4700 N N . VAL A 1 580 ? -9.233 5.761 -0.510 1.00 88.06 580 VAL A N 1
ATOM 4701 C CA . VAL A 1 580 ? -9.837 5.346 0.766 1.00 88.06 580 VAL A CA 1
ATOM 4702 C C . VAL A 1 580 ? -10.971 6.294 1.158 1.00 88.06 580 VAL A C 1
ATOM 4704 O O . VAL A 1 580 ? -12.055 5.831 1.520 1.00 88.06 580 VAL A O 1
ATOM 4707 N N . GLN A 1 581 ? -10.789 7.606 1.004 1.00 83.25 581 GLN A N 1
ATOM 4708 C CA . GLN A 1 581 ? -11.837 8.595 1.282 1.00 83.25 581 GLN A CA 1
ATOM 4709 C C . GLN A 1 581 ? -13.099 8.365 0.433 1.00 83.25 581 GLN A C 1
ATOM 4711 O O . GLN A 1 581 ? -14.219 8.450 0.947 1.00 83.25 581 GLN A O 1
ATOM 4716 N N . LEU A 1 582 ? -12.944 7.997 -0.845 1.00 86.06 582 LEU A N 1
ATOM 4717 C CA . LEU A 1 582 ? -14.072 7.704 -1.738 1.00 86.06 582 LEU A CA 1
ATOM 4718 C C . LEU A 1 582 ? -14.838 6.425 -1.364 1.00 86.06 582 LEU A C 1
ATOM 4720 O O . LEU A 1 582 ? -16.003 6.287 -1.741 1.00 86.06 582 LEU A O 1
ATOM 4724 N N . THR A 1 583 ? -14.244 5.518 -0.580 1.00 85.00 583 THR A N 1
ATOM 4725 C CA . THR A 1 583 ? -14.935 4.304 -0.103 1.00 85.00 583 THR A CA 1
ATOM 4726 C C . THR A 1 583 ? -15.902 4.532 1.055 1.00 85.00 583 THR A C 1
ATOM 4728 O O . THR A 1 583 ? -16.685 3.639 1.376 1.00 85.00 583 THR A O 1
ATOM 4731 N N . ARG A 1 584 ? -15.897 5.736 1.644 1.00 84.38 584 ARG A N 1
ATOM 4732 C CA . ARG A 1 584 ? -16.777 6.170 2.744 1.00 84.38 584 ARG A CA 1
ATOM 4733 C C . ARG A 1 584 ? -16.874 5.155 3.900 1.00 84.38 584 ARG A C 1
ATOM 4735 O O . ARG A 1 584 ? -17.954 4.596 4.130 1.00 84.38 584 ARG A O 1
ATOM 4742 N N . PRO A 1 585 ? -15.802 4.969 4.695 1.00 84.25 585 PRO A N 1
ATOM 4743 C CA . PRO A 1 585 ? -15.802 4.056 5.847 1.00 84.25 585 PRO A CA 1
ATOM 4744 C C . PRO A 1 585 ? -16.975 4.289 6.815 1.00 84.25 585 PRO A C 1
ATOM 4746 O O . PRO A 1 585 ? -17.640 3.352 7.253 1.00 84.25 585 PRO A O 1
ATOM 4749 N N . HIS A 1 586 ? -17.321 5.557 7.047 1.00 84.81 586 HIS A N 1
ATOM 4750 C CA . HIS A 1 586 ? -18.434 5.969 7.903 1.00 84.81 586 HIS A CA 1
ATOM 4751 C C . HIS A 1 586 ? -19.825 5.502 7.420 1.00 84.81 586 HIS A C 1
ATOM 4753 O O . HIS A 1 586 ? -20.752 5.401 8.224 1.00 84.81 586 HIS A O 1
ATOM 4759 N N . VAL A 1 587 ? -20.000 5.213 6.121 1.00 85.50 587 VAL A N 1
ATOM 4760 C CA . VAL A 1 587 ? -21.252 4.664 5.557 1.00 85.50 587 VAL A CA 1
ATOM 4761 C C . VAL A 1 587 ? -21.279 3.140 5.635 1.00 85.50 587 VAL A C 1
ATOM 4763 O O . VAL A 1 587 ? -22.350 2.570 5.847 1.00 85.50 587 VAL A O 1
ATOM 4766 N N . LEU A 1 588 ? -20.123 2.488 5.461 1.00 86.75 588 LEU A N 1
ATOM 4767 C CA . LEU A 1 588 ? -19.990 1.030 5.552 1.00 86.75 588 LEU A CA 1
ATOM 4768 C C . LEU A 1 588 ? -20.356 0.527 6.952 1.00 86.75 588 LEU A C 1
ATOM 4770 O O . LEU A 1 588 ? -21.017 -0.504 7.082 1.00 86.75 588 LEU A O 1
ATOM 4774 N N . GLY A 1 589 ? -19.983 1.292 7.978 1.00 84.25 589 GLY A N 1
ATOM 4775 C CA . GLY A 1 589 ? -20.258 0.981 9.372 1.00 84.25 589 GLY A CA 1
ATOM 4776 C C . GLY A 1 589 ? -19.138 0.187 10.039 1.00 84.25 589 GLY A C 1
ATOM 4777 O O . GLY A 1 589 ? -18.094 -0.103 9.462 1.00 84.25 589 GLY A O 1
ATOM 4778 N N . VAL A 1 590 ? -19.353 -0.148 11.307 1.00 87.75 590 VAL A N 1
ATOM 4779 C CA . VAL A 1 590 ? -18.331 -0.757 12.165 1.00 87.75 590 VAL A CA 1
ATOM 4780 C C . VAL A 1 590 ? -18.034 -2.175 11.698 1.00 87.75 590 VAL A C 1
ATOM 4782 O O . VAL A 1 590 ? -18.941 -2.917 11.316 1.00 87.75 590 VAL A O 1
ATOM 4785 N N . ASN A 1 591 ? -16.758 -2.560 11.744 1.00 88.12 591 ASN A N 1
ATOM 4786 C CA . ASN A 1 591 ? -16.252 -3.848 11.269 1.00 88.12 591 ASN A CA 1
ATOM 4787 C C . ASN A 1 591 ? -16.460 -4.097 9.767 1.00 88.12 591 ASN A C 1
ATOM 4789 O O . ASN A 1 591 ? -16.039 -5.145 9.288 1.00 88.12 591 ASN A O 1
ATOM 4793 N N . ALA A 1 592 ? -17.082 -3.191 9.016 1.00 90.12 592 ALA A N 1
ATOM 4794 C CA . ALA A 1 592 ? -17.154 -3.259 7.567 1.00 90.12 592 ALA A CA 1
ATOM 4795 C C . ALA A 1 592 ? -15.964 -2.519 6.953 1.00 90.12 592 ALA A C 1
ATOM 4797 O O . ALA A 1 592 ? -15.510 -1.509 7.482 1.00 90.12 592 ALA A O 1
ATOM 4798 N N . TYR A 1 593 ? -15.463 -3.014 5.827 1.00 92.12 593 TYR A N 1
ATOM 4799 C CA . TYR A 1 593 ? -14.362 -2.369 5.121 1.00 92.12 593 TYR A CA 1
ATOM 4800 C C . TYR A 1 593 ? -14.451 -2.611 3.619 1.00 92.12 593 TYR A C 1
ATOM 4802 O O . TYR A 1 593 ? -15.148 -3.511 3.142 1.00 92.12 593 TYR A O 1
ATOM 4810 N N . ALA A 1 594 ? -13.744 -1.769 2.877 1.00 93.88 594 ALA A N 1
ATOM 4811 C CA . ALA A 1 594 ? -13.571 -1.884 1.443 1.00 93.88 594 ALA A CA 1
ATOM 4812 C C . ALA A 1 594 ? -12.098 -2.130 1.130 1.00 93.88 594 ALA A C 1
ATOM 4814 O O . ALA A 1 594 ? -11.212 -1.601 1.801 1.00 93.88 594 ALA A O 1
ATOM 4815 N N . PHE A 1 595 ? -11.839 -2.903 0.087 1.00 95.19 595 PHE A N 1
ATOM 4816 C CA . PHE A 1 595 ? -10.502 -3.091 -0.451 1.00 95.19 595 PHE A CA 1
ATOM 4817 C C . PHE A 1 595 ? -10.561 -3.203 -1.970 1.00 95.19 595 PHE A C 1
ATOM 4819 O O . PHE A 1 595 ? -11.603 -3.510 -2.554 1.00 95.19 595 PHE A O 1
ATOM 4826 N N . ILE A 1 596 ? -9.443 -2.906 -2.623 1.00 95.44 596 ILE A N 1
ATOM 4827 C CA . ILE A 1 596 ? -9.327 -2.954 -4.082 1.00 95.44 596 ILE A CA 1
ATOM 4828 C C . ILE A 1 596 ? -8.226 -3.935 -4.454 1.00 95.44 596 ILE A C 1
ATOM 4830 O O . ILE A 1 596 ? -7.155 -3.938 -3.848 1.00 95.44 596 ILE A O 1
ATOM 4834 N N . VAL A 1 597 ? -8.497 -4.754 -5.467 1.00 94.69 597 VAL A N 1
ATOM 4835 C CA . VAL A 1 597 ? -7.591 -5.797 -5.954 1.00 94.69 597 VAL A CA 1
ATOM 4836 C C . VAL A 1 597 ? -7.289 -5.578 -7.436 1.00 94.69 597 VAL A C 1
ATOM 4838 O O . VAL A 1 597 ? -8.170 -5.203 -8.211 1.00 94.69 597 VAL A O 1
ATOM 4841 N N . THR A 1 598 ? -6.038 -5.813 -7.825 1.00 92.50 598 THR A N 1
ATOM 4842 C CA . THR A 1 598 ? -5.545 -5.742 -9.211 1.00 92.50 598 THR A CA 1
ATOM 4843 C C . THR A 1 598 ? -5.877 -7.004 -10.021 1.00 92.50 598 THR A C 1
ATOM 4845 O O . THR A 1 598 ? -6.269 -8.039 -9.481 1.00 92.50 598 THR A O 1
ATOM 4848 N N . ASN A 1 599 ? -5.631 -6.975 -11.333 1.00 88.62 599 ASN A N 1
ATOM 4849 C CA . ASN A 1 599 ? -5.735 -8.135 -12.230 1.00 88.62 599 ASN A CA 1
ATOM 4850 C C . ASN A 1 599 ? -4.726 -9.267 -11.925 1.00 88.62 599 ASN A C 1
ATOM 4852 O O . ASN A 1 599 ? -4.878 -10.377 -12.441 1.00 88.62 599 ASN A O 1
ATOM 4856 N N . ASN A 1 600 ? -3.711 -9.002 -11.097 1.00 88.56 600 ASN A N 1
ATOM 4857 C CA . ASN A 1 600 ? -2.762 -10.003 -10.603 1.00 88.56 600 ASN A CA 1
ATOM 4858 C C . ASN A 1 600 ? -3.163 -10.584 -9.238 1.00 88.56 600 ASN A C 1
ATOM 4860 O O . ASN A 1 600 ? -2.539 -11.543 -8.800 1.00 88.56 600 ASN A O 1
ATOM 4864 N N . GLY A 1 601 ? -4.201 -10.043 -8.584 1.00 90.62 601 GLY A N 1
ATOM 4865 C CA . GLY A 1 601 ? -4.624 -10.424 -7.230 1.00 90.62 601 GLY A CA 1
ATOM 4866 C C . GLY A 1 601 ? -3.931 -9.658 -6.101 1.00 90.62 601 GLY A C 1
ATOM 4867 O O . GLY A 1 601 ? -4.276 -9.853 -4.937 1.00 90.62 601 GLY A O 1
ATOM 4868 N N . TYR A 1 602 ? -3.008 -8.749 -6.433 1.00 92.44 602 TYR A N 1
ATOM 4869 C CA . TYR A 1 602 ? -2.387 -7.861 -5.451 1.00 92.44 602 TYR A CA 1
ATOM 4870 C C . TYR A 1 602 ? -3.368 -6.818 -4.940 1.00 92.44 602 TYR A C 1
ATOM 4872 O O . TYR A 1 602 ? -4.198 -6.307 -5.698 1.00 92.44 602 TYR A O 1
ATOM 4880 N N . VAL A 1 603 ? -3.237 -6.495 -3.662 1.00 93.75 603 VAL A N 1
ATOM 4881 C CA . VAL A 1 603 ? -4.067 -5.525 -2.959 1.00 93.75 603 VAL A CA 1
ATOM 4882 C C . VAL A 1 603 ? -3.545 -4.112 -3.216 1.00 93.75 603 VAL A C 1
ATOM 4884 O O . VAL A 1 603 ? -2.382 -3.817 -2.960 1.00 93.75 603 VAL A O 1
ATOM 4887 N N . LEU A 1 604 ? -4.424 -3.232 -3.699 1.00 92.62 604 LEU A N 1
ATOM 4888 C CA . LEU A 1 604 ? -4.147 -1.801 -3.847 1.00 92.62 604 LEU A CA 1
ATOM 4889 C C . LEU A 1 604 ? -4.336 -1.055 -2.515 1.00 92.62 604 LEU A C 1
ATOM 4891 O O . LEU A 1 604 ? -3.548 -0.190 -2.152 1.00 92.62 604 LEU A O 1
ATOM 4895 N N . MET A 1 605 ? -5.387 -1.404 -1.775 1.00 92.31 605 MET A N 1
ATOM 4896 C CA . MET A 1 605 ? -5.653 -0.894 -0.430 1.00 92.31 605 MET A CA 1
ATOM 4897 C C . MET A 1 605 ? -6.408 -1.956 0.363 1.00 92.31 605 MET A C 1
ATOM 4899 O O . MET A 1 605 ? -7.286 -2.607 -0.201 1.00 92.31 605 MET A O 1
ATOM 4903 N N . HIS A 1 606 ? -6.088 -2.119 1.643 1.00 93.00 606 HIS A N 1
ATOM 4904 C CA . HIS A 1 606 ? -6.802 -2.976 2.592 1.00 93.00 606 HIS A CA 1
ATOM 4905 C C . HIS A 1 606 ? -6.450 -2.527 4.020 1.00 93.00 606 HIS A C 1
ATOM 4907 O O . HIS A 1 606 ? -5.301 -2.132 4.227 1.00 93.00 606 HIS A O 1
ATOM 4913 N N . PRO A 1 607 ? -7.365 -2.608 5.007 1.00 89.12 607 PRO A N 1
ATOM 4914 C CA . PRO A 1 607 ? -7.073 -2.201 6.388 1.00 89.12 607 PRO A CA 1
ATOM 4915 C C . PRO A 1 607 ? -5.845 -2.898 6.996 1.00 89.12 607 PRO A C 1
ATOM 4917 O O . PRO A 1 607 ? -5.033 -2.260 7.654 1.00 89.12 607 PRO A O 1
ATOM 4920 N N . ASP A 1 608 ? -5.674 -4.193 6.714 1.00 89.88 608 ASP A N 1
ATOM 4921 C CA . ASP A 1 608 ? -4.539 -4.999 7.202 1.00 89.88 608 ASP A CA 1
ATOM 4922 C C . ASP A 1 608 ? -3.287 -4.965 6.297 1.00 89.88 608 ASP A C 1
ATOM 4924 O O . ASP A 1 608 ? -2.355 -5.753 6.491 1.00 89.88 608 ASP A O 1
ATOM 4928 N N . LEU A 1 609 ? -3.232 -4.086 5.287 1.00 89.44 609 LEU A N 1
ATOM 4929 C CA . LEU A 1 609 ? -2.015 -3.891 4.491 1.00 89.44 609 LEU A CA 1
ATOM 4930 C C . LEU A 1 609 ? -0.984 -3.108 5.320 1.00 89.44 609 LEU A C 1
ATOM 4932 O O . LEU A 1 609 ? -1.177 -1.934 5.621 1.00 89.44 609 LEU A O 1
ATOM 4936 N N . ARG A 1 610 ? 0.137 -3.750 5.673 1.00 87.69 610 ARG A N 1
ATOM 4937 C CA . ARG A 1 610 ? 1.197 -3.190 6.532 1.00 87.69 610 ARG A CA 1
ATOM 4938 C C . ARG A 1 610 ? 2.517 -3.092 5.758 1.00 87.69 610 ARG A C 1
ATOM 4940 O O . ARG A 1 610 ? 3.342 -4.004 5.867 1.00 87.69 610 ARG A O 1
ATOM 4947 N N . PRO A 1 611 ? 2.743 -2.018 4.979 1.00 84.62 611 PRO A N 1
ATOM 4948 C CA . PRO A 1 611 ? 3.910 -1.890 4.102 1.00 84.62 611 PRO A CA 1
ATOM 4949 C C . PRO A 1 611 ? 5.189 -1.428 4.814 1.00 84.62 611 PRO A C 1
ATOM 4951 O O . PRO A 1 611 ? 6.275 -1.633 4.278 1.00 84.62 611 PRO A O 1
ATOM 4954 N N . VAL A 1 612 ? 5.080 -0.830 6.004 1.00 81.69 612 VAL A N 1
ATOM 4955 C CA . VAL A 1 612 ? 6.208 -0.298 6.788 1.00 81.69 612 VAL A CA 1
ATOM 4956 C C . VAL A 1 612 ? 6.528 -1.228 7.962 1.00 81.69 612 VAL A C 1
ATOM 4958 O O . VAL A 1 612 ? 5.645 -1.896 8.505 1.00 81.69 612 VAL A O 1
ATOM 4961 N N . PHE A 1 613 ? 7.807 -1.314 8.310 1.00 78.06 613 PHE A N 1
ATOM 4962 C CA . PHE A 1 613 ? 8.340 -2.005 9.477 1.00 78.06 613 PHE A CA 1
ATOM 4963 C C . PHE A 1 613 ? 9.471 -1.162 10.082 1.00 78.06 613 PHE A C 1
ATOM 4965 O O . PHE A 1 613 ? 10.486 -0.959 9.417 1.00 78.06 613 PHE A O 1
ATOM 4972 N N . GLN A 1 614 ? 9.310 -0.680 11.319 1.00 72.12 614 GLN A N 1
ATOM 4973 C CA . GLN A 1 614 ? 10.296 0.148 12.033 1.00 72.12 614 GLN A CA 1
ATOM 4974 C C . GLN A 1 614 ? 10.743 1.382 11.226 1.00 72.12 614 GLN A C 1
ATOM 4976 O O . GLN A 1 614 ? 11.936 1.650 11.083 1.00 72.12 614 GLN A O 1
ATOM 4981 N N . GLY A 1 615 ? 9.790 2.098 10.625 1.00 69.12 615 GLY A N 1
ATOM 4982 C CA . GLY A 1 615 ? 10.066 3.254 9.762 1.00 69.12 615 GLY A CA 1
ATOM 4983 C C . GLY A 1 615 ? 10.734 2.943 8.409 1.00 69.12 615 GLY A C 1
ATOM 4984 O O . GLY A 1 615 ? 11.089 3.872 7.679 1.00 69.12 615 GLY A O 1
ATOM 4985 N N . ILE A 1 616 ? 10.898 1.667 8.033 1.00 73.81 616 ILE A N 1
ATOM 4986 C CA . ILE A 1 616 ? 11.488 1.225 6.755 1.00 73.81 616 ILE A CA 1
ATOM 4987 C C . ILE A 1 616 ? 10.443 0.460 5.929 1.00 73.81 616 ILE A C 1
ATOM 4989 O O . ILE A 1 616 ? 9.637 -0.299 6.464 1.00 73.81 616 ILE A O 1
ATOM 4993 N N . LEU A 1 617 ? 10.435 0.644 4.604 1.00 78.62 617 LEU A N 1
ATOM 4994 C CA . LEU A 1 617 ? 9.553 -0.121 3.714 1.00 78.62 617 LEU A CA 1
ATOM 4995 C C . LEU A 1 617 ? 9.933 -1.607 3.701 1.00 78.62 617 LEU A C 1
ATOM 4997 O O . LEU A 1 617 ? 11.102 -1.972 3.585 1.00 78.62 617 LEU A O 1
ATOM 5001 N N . LYS A 1 618 ? 8.936 -2.489 3.771 1.00 82.88 618 LYS A N 1
ATOM 5002 C CA . LYS A 1 618 ? 9.160 -3.936 3.675 1.00 82.88 618 LYS A CA 1
ATOM 5003 C C . LYS A 1 618 ? 9.545 -4.322 2.242 1.00 82.88 618 LYS A C 1
ATOM 5005 O O . LYS A 1 618 ? 8.839 -3.930 1.324 1.00 82.88 618 LYS A O 1
ATOM 5010 N N . PRO A 1 619 ? 10.542 -5.189 2.002 1.00 77.94 619 PRO A N 1
ATOM 5011 C CA . PRO A 1 619 ? 11.040 -5.486 0.650 1.00 77.94 619 PRO A CA 1
ATOM 5012 C C . PRO A 1 619 ? 10.004 -5.950 -0.395 1.00 77.94 619 PRO A C 1
ATOM 5014 O O . PRO A 1 619 ? 10.223 -5.777 -1.589 1.00 77.94 619 PRO A O 1
ATOM 5017 N N . SER A 1 620 ? 8.890 -6.562 0.020 1.00 79.56 620 SER A N 1
ATOM 5018 C CA . SER A 1 620 ? 7.854 -7.109 -0.873 1.00 79.56 620 SER A CA 1
ATOM 5019 C C . SER A 1 620 ? 6.471 -6.472 -0.673 1.00 79.56 620 SER A C 1
ATOM 5021 O O . SER A 1 620 ? 5.459 -7.122 -0.945 1.00 79.56 620 SER A O 1
ATOM 5023 N N . TYR A 1 621 ? 6.413 -5.227 -0.181 1.00 84.75 621 TYR A N 1
ATOM 5024 C CA . TYR A 1 621 ? 5.159 -4.557 0.199 1.00 84.75 621 TYR A CA 1
ATOM 5025 C C . TYR A 1 621 ? 4.144 -4.409 -0.949 1.00 84.75 621 TYR A C 1
ATOM 5027 O O . TYR A 1 621 ? 2.943 -4.433 -0.705 1.00 84.75 621 TYR A O 1
ATOM 5035 N N . ASN A 1 622 ? 4.610 -4.293 -2.195 1.00 86.12 622 ASN A N 1
ATOM 5036 C CA . ASN A 1 622 ? 3.773 -4.088 -3.385 1.00 86.12 622 ASN A CA 1
ATOM 5037 C C . ASN A 1 622 ? 3.206 -5.386 -3.996 1.00 86.12 622 ASN A C 1
ATOM 5039 O O . ASN A 1 622 ? 2.463 -5.335 -4.972 1.00 86.12 622 ASN A O 1
ATOM 5043 N N . SER A 1 623 ? 3.576 -6.547 -3.445 1.00 86.38 623 SER A N 1
ATOM 5044 C CA . SER A 1 623 ? 3.224 -7.880 -3.967 1.00 86.38 623 SER A CA 1
ATOM 5045 C C . SER A 1 623 ? 2.365 -8.699 -2.998 1.00 86.38 623 SER A C 1
ATOM 5047 O O . SER A 1 623 ? 2.321 -9.926 -3.082 1.00 86.38 623 SER A O 1
ATOM 5049 N N . VAL A 1 624 ? 1.700 -8.022 -2.056 1.00 90.31 624 VAL A N 1
ATOM 5050 C CA . VAL A 1 624 ? 0.780 -8.643 -1.095 1.00 90.31 624 VAL A CA 1
ATOM 5051 C C . VAL A 1 624 ? -0.515 -9.018 -1.817 1.00 90.31 624 VAL A C 1
ATOM 5053 O O . VAL A 1 624 ? -1.202 -8.151 -2.362 1.00 90.31 624 VAL A O 1
ATOM 5056 N N . ASP A 1 625 ? -0.835 -10.312 -1.853 1.00 91.75 625 ASP A N 1
ATOM 5057 C CA . ASP A 1 625 ? -2.057 -10.833 -2.479 1.00 91.75 625 ASP A CA 1
ATOM 5058 C C . ASP A 1 625 ? -3.256 -10.740 -1.523 1.00 91.75 625 ASP A C 1
ATOM 5060 O O . ASP A 1 625 ? -3.101 -10.752 -0.301 1.00 91.75 625 ASP A O 1
ATOM 5064 N N . MET A 1 626 ? -4.470 -10.712 -2.073 1.00 91.62 626 MET A N 1
ATOM 5065 C CA . MET A 1 626 ? -5.709 -10.832 -1.304 1.00 91.62 626 MET A CA 1
ATOM 5066 C C . MET A 1 626 ? -5.710 -12.068 -0.387 1.00 91.62 626 MET A C 1
ATOM 5068 O O . MET A 1 626 ? -6.212 -11.997 0.732 1.00 91.62 626 MET A O 1
ATOM 5072 N N . THR A 1 627 ? -5.128 -13.193 -0.816 1.00 91.50 627 THR A N 1
ATOM 5073 C CA . THR A 1 627 ? -5.052 -14.412 0.015 1.00 91.50 627 THR A CA 1
ATOM 5074 C C . THR A 1 627 ? -4.117 -14.282 1.212 1.00 91.50 627 THR A C 1
ATOM 5076 O O . THR A 1 627 ? -4.226 -15.068 2.149 1.00 91.50 627 THR A O 1
ATOM 5079 N N . ASP A 1 628 ? -3.190 -13.321 1.184 1.00 90.06 628 ASP A N 1
ATOM 5080 C CA . ASP A 1 628 ? -2.260 -13.066 2.286 1.00 90.06 628 ASP A CA 1
ATOM 5081 C C . ASP A 1 628 ? -2.906 -12.199 3.393 1.00 90.06 628 ASP A C 1
ATOM 5083 O O . ASP A 1 628 ? -2.382 -12.153 4.505 1.00 90.06 628 ASP A O 1
ATOM 5087 N N . VAL A 1 629 ? -4.031 -11.522 3.111 1.00 91.88 629 VAL A N 1
ATOM 5088 C CA . VAL A 1 629 ? -4.765 -10.669 4.073 1.00 91.88 629 VAL A CA 1
ATOM 5089 C C . VAL A 1 629 ? -6.101 -11.268 4.519 1.00 91.88 629 VAL A C 1
ATOM 5091 O O . VAL A 1 629 ? -6.438 -11.200 5.696 1.00 91.88 629 VAL A O 1
ATOM 5094 N N . GLU A 1 630 ? -6.850 -11.898 3.613 1.00 91.94 630 GLU A N 1
ATOM 5095 C CA . GLU A 1 630 ? -8.169 -12.469 3.906 1.00 91.94 630 GLU A CA 1
ATOM 5096 C C . GLU A 1 630 ? -8.044 -13.930 4.363 1.00 91.94 630 GLU A C 1
ATOM 5098 O O . GLU A 1 630 ? -8.001 -14.859 3.551 1.00 91.94 630 GLU A O 1
ATOM 5103 N N . ILE A 1 631 ? -7.989 -14.146 5.680 1.00 90.94 631 ILE A N 1
ATOM 5104 C CA . ILE A 1 631 ? -7.788 -15.474 6.278 1.00 90.94 631 ILE A CA 1
ATOM 5105 C C . ILE A 1 631 ? -9.139 -16.158 6.535 1.00 90.94 631 ILE A C 1
ATOM 5107 O O . ILE A 1 631 ? -9.961 -15.703 7.333 1.00 90.94 631 ILE A O 1
ATOM 5111 N N . VAL A 1 632 ? -9.380 -17.300 5.888 1.00 91.00 632 VAL A N 1
ATOM 5112 C CA . VAL A 1 632 ? -10.591 -18.114 6.107 1.00 91.00 632 VAL A CA 1
ATOM 5113 C C . VAL A 1 632 ? -10.507 -18.876 7.434 1.00 91.00 632 VAL A C 1
ATOM 5115 O O . VAL A 1 632 ? -9.428 -19.211 7.910 1.00 91.00 632 VAL A O 1
ATOM 5118 N N . ASP A 1 633 ? -11.657 -19.148 8.062 1.00 89.00 633 ASP A N 1
ATOM 5119 C CA . ASP A 1 633 ? -11.735 -19.971 9.275 1.00 89.00 633 ASP A CA 1
ATOM 5120 C C . ASP A 1 633 ? -11.561 -21.468 8.969 1.00 89.00 633 ASP A C 1
ATOM 5122 O O . ASP A 1 633 ? -12.514 -22.241 9.076 1.00 89.00 633 ASP A O 1
ATOM 5126 N N . ASP A 1 634 ? -10.349 -21.864 8.571 1.00 85.75 634 ASP A N 1
ATOM 5127 C CA . ASP A 1 634 ? -9.920 -23.252 8.390 1.00 85.75 634 ASP A CA 1
ATOM 5128 C C . ASP A 1 634 ? -8.684 -23.590 9.246 1.00 85.75 634 ASP A C 1
ATOM 5130 O O . ASP A 1 634 ? -7.981 -22.708 9.737 1.00 85.75 634 ASP A O 1
ATOM 5134 N N . ASP A 1 635 ? -8.442 -24.881 9.480 1.00 81.31 635 ASP A N 1
ATOM 5135 C CA . ASP A 1 635 ? -7.265 -25.374 10.219 1.00 81.31 635 ASP A CA 1
ATOM 5136 C C . ASP A 1 635 ? -6.155 -25.833 9.253 1.00 81.31 635 ASP A C 1
ATOM 5138 O O . ASP A 1 635 ? -5.354 -26.725 9.551 1.00 81.31 635 ASP A O 1
ATOM 5142 N N . SER A 1 636 ? -6.136 -25.237 8.056 1.00 84.69 636 SER A N 1
ATOM 5143 C CA . SER A 1 636 ? -5.156 -25.511 7.010 1.00 84.69 636 SER A CA 1
ATOM 5144 C C . SER A 1 636 ? -3.754 -25.067 7.439 1.00 84.69 636 SER A C 1
ATOM 5146 O O . SER A 1 636 ? -3.570 -24.176 8.269 1.00 84.69 636 SER A O 1
ATOM 5148 N N . ARG A 1 637 ? -2.730 -25.710 6.867 1.00 85.12 637 ARG A N 1
ATOM 5149 C CA . ARG A 1 637 ? -1.330 -25.299 7.064 1.00 85.12 637 ARG A CA 1
ATOM 5150 C C . ARG A 1 637 ? -1.058 -23.962 6.371 1.00 85.12 637 ARG A C 1
ATOM 5152 O O . ARG A 1 637 ? -1.780 -23.583 5.449 1.00 85.12 637 ARG A O 1
ATOM 5159 N N . ALA A 1 638 ? 0.027 -23.302 6.777 1.00 85.25 638 ALA A N 1
ATOM 5160 C CA . ALA A 1 638 ? 0.499 -22.071 6.155 1.00 85.25 638 ALA A CA 1
ATOM 5161 C C . ALA A 1 638 ? 0.504 -22.182 4.621 1.00 85.25 638 ALA A C 1
ATOM 5163 O O . ALA A 1 638 ? 0.982 -23.171 4.059 1.00 85.25 638 ALA A O 1
ATOM 5164 N N . ARG A 1 639 ? -0.052 -21.162 3.959 1.00 85.38 639 ARG A N 1
ATOM 5165 C CA . ARG A 1 639 ? -0.141 -21.038 2.498 1.00 85.38 639 ARG A CA 1
ATOM 5166 C C . ARG A 1 639 ? -0.890 -22.160 1.761 1.00 85.38 639 ARG A C 1
ATOM 5168 O O . ARG A 1 639 ? -0.855 -22.168 0.536 1.00 85.38 639 ARG A O 1
ATOM 5175 N N . ASN A 1 640 ? -1.617 -23.036 2.459 1.00 87.00 640 ASN A N 1
ATOM 5176 C CA . ASN A 1 640 ? -2.592 -23.945 1.856 1.00 87.00 640 ASN A CA 1
ATOM 5177 C C . ASN A 1 640 ? -3.989 -23.314 1.938 1.00 87.00 640 ASN A C 1
ATOM 5179 O O . ASN A 1 640 ? -4.681 -23.437 2.946 1.00 87.00 640 ASN A O 1
ATOM 5183 N N . PHE A 1 641 ? -4.371 -22.570 0.901 1.00 86.75 641 PHE A N 1
ATOM 5184 C CA . PHE A 1 641 ? -5.592 -21.769 0.922 1.00 86.75 641 PHE A CA 1
ATOM 5185 C C . PHE A 1 641 ? -6.846 -22.600 0.634 1.00 86.75 641 PHE A C 1
ATOM 5187 O O . PHE A 1 641 ? -6.867 -23.443 -0.265 1.00 86.75 641 PHE A O 1
ATOM 5194 N N . SER A 1 642 ? -7.938 -22.301 1.343 1.00 87.88 642 SER A N 1
ATOM 5195 C CA . SER A 1 642 ? -9.230 -22.941 1.087 1.00 87.88 642 SER A CA 1
ATOM 5196 C C . SER A 1 642 ? -9.708 -22.745 -0.361 1.00 87.88 642 SER A C 1
ATOM 5198 O O . SER A 1 642 ? -9.581 -21.671 -0.960 1.00 87.88 642 SER A O 1
ATOM 5200 N N . ALA A 1 643 ? -10.363 -23.769 -0.914 1.00 89.62 643 ALA A N 1
ATOM 5201 C CA . ALA A 1 643 ? -10.932 -23.702 -2.261 1.00 89.62 643 ALA A CA 1
ATOM 5202 C C . ALA A 1 643 ? -11.998 -22.596 -2.409 1.00 89.62 643 ALA A C 1
ATOM 5204 O O . ALA A 1 643 ? -12.229 -22.101 -3.512 1.00 89.62 643 ALA A O 1
ATOM 5205 N N . GLU A 1 644 ? -12.664 -22.200 -1.319 1.00 90.50 644 GLU A N 1
ATOM 5206 C CA . GLU A 1 644 ? -13.632 -21.101 -1.345 1.00 90.50 644 GLU A CA 1
ATOM 5207 C C . GLU A 1 644 ? -12.965 -19.735 -1.526 1.00 90.50 644 GLU A C 1
ATOM 5209 O O . GLU A 1 644 ? -13.471 -18.923 -2.305 1.00 90.50 644 GLU A O 1
ATOM 5214 N N . LEU A 1 645 ? -11.829 -19.505 -0.858 1.00 91.12 645 LEU A N 1
ATOM 5215 C CA . LEU A 1 645 ? -11.045 -18.279 -0.998 1.00 91.12 645 LEU A CA 1
ATOM 5216 C C . LEU A 1 645 ? -10.454 -18.164 -2.403 1.00 91.12 645 LEU A C 1
ATOM 5218 O O . LEU A 1 645 ? -10.571 -17.116 -3.031 1.00 91.12 645 LEU A O 1
ATOM 5222 N N . ILE A 1 646 ? -9.904 -19.262 -2.931 1.00 91.50 646 ILE A N 1
ATOM 5223 C CA . ILE A 1 646 ? -9.353 -19.302 -4.293 1.00 91.50 646 ILE A CA 1
ATOM 5224 C C . ILE A 1 646 ? -10.447 -18.982 -5.321 1.00 91.50 646 ILE A C 1
ATOM 5226 O O . ILE A 1 646 ? -10.255 -18.124 -6.174 1.00 91.50 646 ILE A O 1
ATOM 5230 N N . ARG A 1 647 ? -11.644 -19.576 -5.200 1.00 92.38 647 ARG A N 1
ATOM 5231 C CA . ARG A 1 647 ? -12.776 -19.267 -6.097 1.00 92.38 647 ARG A CA 1
ATOM 5232 C C . ARG A 1 647 ? -13.231 -17.810 -6.006 1.00 92.38 647 ARG A C 1
ATOM 5234 O O . ARG A 1 647 ? -13.624 -17.237 -7.023 1.00 92.38 647 ARG A O 1
ATOM 5241 N N . LEU A 1 648 ? -13.226 -17.225 -4.805 1.00 93.25 648 LEU A N 1
ATOM 5242 C CA . LEU A 1 648 ? -13.542 -15.808 -4.613 1.00 93.25 648 LEU A CA 1
ATOM 5243 C C . LEU A 1 648 ? -12.498 -14.932 -5.313 1.00 93.25 648 LEU A C 1
ATOM 5245 O O . LEU A 1 648 ? -12.860 -14.072 -6.116 1.00 93.25 648 LEU A O 1
ATOM 5249 N N . ARG A 1 649 ? -11.216 -15.207 -5.070 1.00 93.88 649 ARG A N 1
ATOM 5250 C CA . ARG A 1 649 ? -10.092 -14.517 -5.700 1.00 93.88 649 ARG A CA 1
ATOM 5251 C C . ARG A 1 649 ? -10.149 -14.619 -7.226 1.00 93.88 649 ARG A C 1
ATOM 5253 O O . ARG A 1 649 ? -10.048 -13.603 -7.905 1.00 93.88 649 ARG A O 1
ATOM 5260 N N . ASP A 1 650 ? -10.390 -15.810 -7.772 1.00 92.75 650 ASP A N 1
ATOM 5261 C CA . ASP A 1 650 ? -10.527 -16.040 -9.214 1.00 92.75 650 ASP A CA 1
ATOM 5262 C C . ASP A 1 650 ? -11.676 -15.220 -9.813 1.00 92.75 650 ASP A C 1
ATOM 5264 O O . ASP A 1 650 ? -11.561 -14.701 -10.923 1.00 92.75 650 ASP A O 1
ATOM 5268 N N . ALA A 1 651 ? -12.801 -15.085 -9.107 1.00 93.31 651 ALA A N 1
ATOM 5269 C CA . ALA A 1 651 ? -13.919 -14.269 -9.571 1.00 93.31 651 ALA A CA 1
ATOM 5270 C C . ALA A 1 651 ? -13.576 -12.769 -9.586 1.00 93.31 651 ALA A C 1
ATOM 5272 O O . ALA A 1 651 ? -13.931 -12.081 -10.546 1.00 93.31 651 ALA A O 1
ATOM 5273 N N . ILE A 1 652 ? -12.859 -12.293 -8.563 1.00 94.12 652 ILE A N 1
ATOM 5274 C CA . ILE A 1 652 ? -12.407 -10.901 -8.418 1.00 94.12 652 ILE A CA 1
ATOM 5275 C C . ILE A 1 652 ? -11.367 -10.552 -9.487 1.00 94.12 652 ILE A C 1
ATOM 5277 O O . ILE A 1 652 ? -11.514 -9.555 -10.190 1.00 94.12 652 ILE A O 1
ATOM 5281 N N . VAL A 1 653 ? -10.357 -11.402 -9.681 1.00 92.81 653 VAL A N 1
ATOM 5282 C CA . VAL A 1 653 ? -9.312 -11.215 -10.701 1.00 92.81 653 VAL A CA 1
ATOM 5283 C C . VAL A 1 653 ? -9.885 -11.257 -12.118 1.00 92.81 653 VAL A C 1
ATOM 5285 O O . VAL A 1 653 ? -9.496 -10.470 -12.981 1.00 92.81 653 VAL A O 1
ATOM 5288 N N . ASN A 1 654 ? -10.883 -12.111 -12.358 1.00 91.50 654 ASN A N 1
ATOM 5289 C CA . ASN A 1 654 ? -11.610 -12.134 -13.626 1.00 91.50 654 ASN A CA 1
ATOM 5290 C C . ASN A 1 654 ? -12.640 -10.999 -13.771 1.00 91.50 654 ASN A C 1
ATOM 5292 O O . ASN A 1 654 ? -13.380 -10.994 -14.756 1.00 91.50 654 ASN A O 1
ATOM 5296 N N . GLN A 1 655 ? -12.678 -10.035 -12.841 1.00 91.19 655 GLN A N 1
ATOM 5297 C CA . GLN A 1 655 ? -13.540 -8.848 -12.879 1.00 91.19 655 GLN A CA 1
ATOM 5298 C C . GLN A 1 655 ? -15.038 -9.186 -13.000 1.00 91.19 655 GLN A C 1
ATOM 5300 O O . GLN A 1 655 ? -15.797 -8.508 -13.694 1.00 91.19 655 GLN A O 1
ATOM 5305 N N . LYS A 1 656 ? -15.490 -10.263 -12.342 1.00 91.56 656 LYS A N 1
ATOM 5306 C CA . LYS A 1 656 ? -16.918 -10.621 -12.289 1.00 91.56 656 LYS A CA 1
ATOM 5307 C C . LYS A 1 656 ? -17.648 -9.722 -11.284 1.00 91.56 656 LYS A C 1
ATOM 5309 O O . LYS A 1 656 ? -17.041 -9.251 -10.335 1.00 91.56 656 LYS A O 1
ATOM 5314 N N . LYS A 1 657 ? -18.958 -9.516 -11.455 1.00 92.81 657 LYS A N 1
ATOM 5315 C CA . LYS A 1 657 ? -19.832 -8.862 -10.460 1.00 92.81 657 LYS A CA 1
ATOM 5316 C C . LYS A 1 657 ? -20.642 -9.928 -9.731 1.00 92.81 657 LYS A C 1
ATOM 5318 O O . LYS A 1 657 ? -21.420 -10.630 -10.377 1.00 92.81 657 LYS A O 1
ATOM 5323 N N . ASN A 1 658 ? -20.464 -10.076 -8.419 1.00 92.12 658 ASN A N 1
ATOM 5324 C CA . ASN A 1 658 ? -21.278 -10.990 -7.610 1.00 92.12 658 ASN A CA 1
ATOM 5325 C C . ASN A 1 658 ? -21.123 -10.718 -6.100 1.00 92.12 658 ASN A C 1
ATOM 5327 O O . ASN A 1 658 ? -20.460 -9.771 -5.678 1.00 92.12 658 ASN A O 1
ATOM 5331 N N . GLN A 1 659 ? -21.728 -11.587 -5.294 1.00 92.25 659 GLN A N 1
ATOM 5332 C CA . GLN A 1 659 ? -21.583 -11.641 -3.847 1.00 92.25 659 GLN A CA 1
ATOM 5333 C C . GLN A 1 659 ? -21.216 -13.057 -3.377 1.00 92.25 659 GLN A C 1
ATOM 5335 O O . GLN A 1 659 ? -21.598 -14.051 -3.999 1.00 92.25 659 GLN A O 1
ATOM 5340 N N . LYS A 1 660 ? -20.498 -13.169 -2.259 1.00 92.25 660 LYS A N 1
ATOM 5341 C CA . LYS A 1 660 ? -20.147 -14.449 -1.626 1.00 92.25 660 LYS A CA 1
ATOM 5342 C C . LYS A 1 660 ? -20.029 -14.266 -0.117 1.00 92.25 660 LYS A C 1
ATOM 5344 O O . LYS A 1 660 ? -19.456 -13.292 0.348 1.00 92.25 660 LYS A O 1
ATOM 5349 N N . THR A 1 661 ? -20.526 -15.229 0.649 1.00 92.75 661 THR A N 1
ATOM 5350 C CA . THR A 1 661 ? -20.370 -15.249 2.109 1.00 92.75 661 THR A CA 1
ATOM 5351 C C . THR A 1 661 ? -19.286 -16.244 2.488 1.00 92.75 661 THR A C 1
ATOM 5353 O O . THR A 1 661 ? -19.347 -17.386 2.031 1.00 92.75 661 THR A O 1
ATOM 5356 N N . LEU A 1 662 ? -18.339 -15.831 3.329 1.00 92.50 662 LEU A N 1
ATOM 5357 C CA . LEU A 1 662 ? -17.292 -16.687 3.891 1.00 92.50 662 LEU A CA 1
ATOM 5358 C C . LEU A 1 662 ? -17.246 -16.538 5.414 1.00 92.50 662 LEU A C 1
ATOM 5360 O O . LEU A 1 662 ? -17.658 -15.518 5.972 1.00 92.50 662 LEU A O 1
ATOM 5364 N N . LYS A 1 663 ? -16.759 -17.574 6.097 1.00 91.88 663 LYS A N 1
ATOM 5365 C CA . LYS A 1 663 ? -16.404 -17.499 7.515 1.00 91.88 663 LYS A CA 1
ATOM 5366 C C . LYS A 1 663 ? -14.907 -17.226 7.598 1.00 91.88 663 LYS A C 1
ATOM 5368 O O . LYS A 1 663 ? -14.129 -18.012 7.069 1.00 91.88 663 LYS A O 1
ATOM 5373 N N . VAL A 1 664 ? -14.523 -16.123 8.223 1.00 92.00 664 VAL A N 1
ATOM 5374 C CA . VAL A 1 664 ? -13.137 -15.645 8.254 1.00 92.00 664 VAL A CA 1
ATOM 5375 C C . VAL A 1 664 ? -12.652 -15.447 9.680 1.00 92.00 664 VAL A C 1
ATOM 5377 O O . VAL A 1 664 ? -13.451 -15.233 10.600 1.00 92.00 664 VAL A O 1
ATOM 5380 N N . LYS A 1 665 ? -11.336 -15.540 9.845 1.00 90.50 665 LYS A N 1
ATOM 5381 C CA . LYS A 1 665 ? -10.600 -15.193 11.057 1.00 90.50 665 LYS A CA 1
ATOM 5382 C C . LYS A 1 665 ? -9.938 -13.838 10.811 1.00 90.50 665 LYS A C 1
ATOM 5384 O O . LYS A 1 665 ? -9.308 -13.649 9.779 1.00 90.50 665 LYS A O 1
ATOM 5389 N N . TYR A 1 666 ? -10.069 -12.911 11.747 1.00 89.69 666 TYR A N 1
ATOM 5390 C CA . TYR A 1 666 ? -9.358 -11.632 11.712 1.00 89.69 666 TYR A CA 1
ATOM 5391 C C . TYR A 1 666 ? -8.726 -11.366 13.072 1.00 89.69 666 TYR A C 1
ATOM 5393 O O . TYR A 1 666 ? -9.168 -11.902 14.095 1.00 89.69 666 TYR A O 1
ATOM 5401 N N . HIS A 1 667 ? -7.662 -10.569 13.080 1.00 90.12 667 HIS A N 1
ATOM 5402 C CA . HIS A 1 667 ? -6.951 -10.231 14.302 1.00 90.12 667 HIS A CA 1
ATOM 5403 C C . HIS A 1 667 ? -7.274 -8.818 14.779 1.00 90.12 667 HIS A C 1
ATOM 5405 O O . HIS A 1 667 ? -7.609 -7.933 13.999 1.00 90.12 667 HIS A O 1
ATOM 5411 N N . LEU A 1 668 ? -7.104 -8.600 16.077 1.00 86.81 668 LEU A N 1
ATOM 5412 C CA . LEU A 1 668 ? -7.132 -7.292 16.722 1.00 86.81 668 LEU A CA 1
ATOM 5413 C C . LEU A 1 668 ? -5.817 -7.100 17.491 1.00 86.81 668 LEU A C 1
ATOM 5415 O O . LEU A 1 668 ? -5.126 -8.076 17.802 1.00 86.81 668 LEU A O 1
ATOM 5419 N N . ASP A 1 669 ? -5.462 -5.844 17.771 1.00 83.25 669 ASP A N 1
ATOM 5420 C CA . ASP A 1 669 ? -4.277 -5.475 18.560 1.00 83.25 669 ASP A CA 1
ATOM 5421 C C . ASP A 1 669 ? -2.960 -6.085 18.039 1.00 83.25 669 ASP A C 1
ATOM 5423 O O . ASP A 1 669 ? -2.204 -6.691 18.794 1.00 83.25 669 ASP A O 1
ATOM 5427 N N . ASN A 1 670 ? -2.688 -5.970 16.733 1.00 80.88 670 ASN A N 1
ATOM 5428 C CA . ASN A 1 670 ? -1.451 -6.467 16.111 1.00 80.88 670 ASN A CA 1
ATOM 5429 C C . ASN A 1 670 ? -1.183 -7.971 16.350 1.00 80.88 670 ASN A C 1
ATOM 5431 O O . ASN A 1 670 ? -0.100 -8.345 16.796 1.00 80.88 670 ASN A O 1
ATOM 5435 N N . LEU A 1 671 ? -2.155 -8.837 16.019 1.00 85.31 671 LEU A N 1
ATOM 5436 C CA . LEU A 1 671 ? -2.073 -10.303 16.178 1.00 85.31 671 LEU A CA 1
ATOM 5437 C C . LEU A 1 671 ? -1.973 -10.784 17.637 1.00 85.31 671 LEU A C 1
ATOM 5439 O O . LEU A 1 671 ? -1.434 -11.856 17.893 1.00 85.31 671 LEU A O 1
ATOM 5443 N N . ARG A 1 672 ? -2.520 -10.025 18.594 1.00 85.25 672 ARG A N 1
ATOM 5444 C CA . ARG A 1 672 ? -2.647 -10.463 19.998 1.00 85.25 672 ARG A CA 1
ATOM 5445 C C . ARG A 1 672 ? -4.004 -11.107 20.290 1.00 85.25 672 ARG A C 1
ATOM 5447 O O . ARG A 1 672 ? -4.098 -12.059 21.055 1.00 85.25 672 ARG A O 1
ATOM 5454 N N . ARG A 1 673 ? -5.076 -10.638 19.647 1.00 88.62 673 ARG A N 1
ATOM 5455 C CA . ARG A 1 673 ? -6.426 -11.214 19.783 1.00 88.62 673 ARG A CA 1
ATOM 5456 C C . ARG A 1 673 ? -6.917 -11.728 18.435 1.00 88.62 673 ARG A C 1
ATOM 5458 O O . ARG A 1 673 ? -6.676 -11.097 17.410 1.00 88.62 673 ARG A O 1
ATOM 5465 N N . ALA A 1 674 ? -7.639 -12.846 18.441 1.00 90.12 674 ALA A N 1
ATOM 5466 C CA . ALA A 1 674 ? -8.299 -13.396 17.258 1.00 90.12 674 ALA A CA 1
ATOM 5467 C C . ALA A 1 674 ? -9.814 -13.425 17.451 1.00 90.12 674 ALA A C 1
ATOM 5469 O O . ALA A 1 674 ? -10.312 -13.756 18.532 1.00 90.12 674 ALA A O 1
ATOM 5470 N N . VAL A 1 675 ? -10.537 -13.114 16.379 1.00 87.62 675 VAL A N 1
ATOM 5471 C CA . VAL A 1 675 ? -11.996 -13.199 16.308 1.00 87.62 675 VAL A CA 1
ATOM 5472 C C . VAL A 1 675 ? -12.380 -13.958 15.042 1.00 87.62 675 VAL A C 1
ATOM 5474 O O . VAL A 1 675 ? -11.707 -13.875 14.015 1.00 87.62 675 VAL A O 1
ATOM 5477 N N . THR A 1 676 ? -13.469 -14.723 15.113 1.00 88.69 676 THR A N 1
ATOM 5478 C CA . THR A 1 676 ? -14.039 -15.406 13.943 1.00 88.69 676 THR A CA 1
ATOM 5479 C C . THR A 1 676 ? -15.429 -14.871 13.662 1.00 88.69 676 THR A C 1
ATOM 5481 O O . THR A 1 676 ? -16.244 -14.740 14.572 1.00 88.69 676 THR A O 1
ATOM 5484 N N . GLY A 1 677 ? -15.716 -14.579 12.397 1.00 87.12 677 GLY A N 1
ATOM 5485 C CA . GLY A 1 677 ? -16.983 -13.985 11.989 1.00 87.12 677 GLY A CA 1
ATOM 5486 C C . GLY A 1 677 ? -17.397 -14.428 10.594 1.00 87.12 677 GLY A C 1
ATOM 5487 O O . GLY A 1 677 ? -16.587 -14.893 9.795 1.00 87.12 677 GLY A O 1
ATOM 5488 N N . LYS A 1 678 ? -18.689 -14.300 10.282 1.00 90.19 678 LYS A N 1
ATOM 5489 C CA . LYS A 1 678 ? -19.167 -14.434 8.899 1.00 90.19 678 LYS A CA 1
ATOM 5490 C C . LYS A 1 678 ? -19.085 -13.071 8.222 1.00 90.19 678 LYS A C 1
ATOM 5492 O O . LYS A 1 678 ? -19.598 -12.097 8.769 1.00 90.19 678 LYS A O 1
ATOM 5497 N N . ARG A 1 679 ? -18.503 -13.017 7.027 1.00 91.44 679 ARG A N 1
ATOM 5498 C CA . ARG A 1 679 ? -18.433 -11.824 6.176 1.00 91.44 679 ARG A CA 1
ATOM 5499 C C . ARG A 1 679 ? -19.150 -12.078 4.861 1.00 91.44 679 ARG A C 1
ATOM 5501 O O . ARG A 1 679 ? -19.052 -13.165 4.292 1.00 91.44 679 ARG A O 1
ATOM 5508 N N . GLN A 1 680 ? -19.883 -11.078 4.395 1.00 92.56 680 GLN A N 1
ATOM 5509 C CA . GLN A 1 680 ? -20.479 -11.041 3.067 1.00 92.56 680 GLN A CA 1
ATOM 5510 C C . GLN A 1 680 ? -19.636 -10.118 2.190 1.00 92.56 680 GLN A C 1
ATOM 5512 O O . GLN A 1 680 ? -19.568 -8.917 2.439 1.00 92.56 680 GLN A O 1
ATOM 5517 N N . TYR A 1 681 ? -18.996 -10.696 1.180 1.00 94.31 681 TYR A N 1
ATOM 5518 C CA . TYR A 1 681 ? -18.185 -9.996 0.196 1.00 94.31 681 TYR A CA 1
ATOM 5519 C C . TYR A 1 681 ? -19.048 -9.634 -1.005 1.00 94.31 681 TYR A C 1
ATOM 5521 O O . TYR A 1 681 ? -19.633 -10.520 -1.632 1.00 94.31 681 TYR A O 1
ATOM 5529 N N . PHE A 1 682 ? -19.098 -8.354 -1.349 1.00 94.50 682 PHE A N 1
ATOM 5530 C CA . PHE A 1 682 ? -19.725 -7.830 -2.561 1.00 94.50 682 PHE A CA 1
ATOM 5531 C C . PHE A 1 682 ? -18.627 -7.260 -3.440 1.00 94.50 682 PHE A C 1
ATOM 5533 O O . PHE A 1 682 ? -17.895 -6.385 -2.992 1.00 94.50 682 PHE A O 1
ATOM 5540 N N . TYR A 1 683 ? -18.497 -7.738 -4.671 1.00 94.81 683 TYR A N 1
ATOM 5541 C CA . TYR A 1 683 ? -17.415 -7.305 -5.546 1.00 94.81 683 TYR A CA 1
ATOM 5542 C C . TYR A 1 683 ? -17.942 -6.795 -6.884 1.00 94.81 683 TYR A C 1
ATOM 5544 O O . TYR A 1 683 ? -18.855 -7.374 -7.483 1.00 94.81 683 TYR A O 1
ATOM 5552 N N . HIS A 1 684 ? -17.376 -5.671 -7.320 1.00 95.44 684 HIS A N 1
ATOM 5553 C CA . HIS A 1 684 ? -17.773 -4.941 -8.515 1.00 95.44 684 HIS A CA 1
ATOM 5554 C C . HIS A 1 684 ? -16.527 -4.471 -9.280 1.00 95.44 684 HIS A C 1
ATOM 5556 O O . HIS A 1 684 ? -15.650 -3.842 -8.683 1.00 95.44 684 HIS A O 1
ATOM 5562 N N . PRO A 1 685 ? -16.423 -4.736 -10.593 1.00 95.12 685 PRO A N 1
ATOM 5563 C CA . PRO A 1 685 ? -15.309 -4.232 -11.388 1.00 95.12 685 PRO A CA 1
ATOM 5564 C C . PRO A 1 685 ? -15.399 -2.712 -11.559 1.00 95.12 685 PRO A C 1
ATOM 5566 O O . PRO A 1 685 ? -16.496 -2.166 -11.712 1.00 95.12 685 PRO A O 1
ATOM 5569 N N . ILE A 1 686 ? -14.251 -2.035 -11.561 1.00 93.94 686 ILE A N 1
ATOM 5570 C CA . ILE A 1 686 ? -14.163 -0.622 -11.933 1.00 93.94 686 ILE A CA 1
ATOM 5571 C C . ILE A 1 686 ? -13.884 -0.574 -13.435 1.00 93.94 686 ILE A C 1
ATOM 5573 O O . ILE A 1 686 ? -12.763 -0.799 -13.893 1.00 93.94 686 ILE A O 1
ATOM 5577 N N . GLU A 1 687 ? -14.936 -0.347 -14.216 1.00 90.38 687 GLU A N 1
ATOM 5578 C CA . GLU A 1 687 ? -14.865 -0.365 -15.679 1.00 90.38 687 GLU A CA 1
ATOM 5579 C C . GLU A 1 687 ? -13.793 0.595 -16.215 1.00 90.38 687 GLU A C 1
ATOM 5581 O O . GLU A 1 687 ? -13.728 1.745 -15.791 1.00 90.38 687 GLU A O 1
ATOM 5586 N N . GLY A 1 688 ? -12.994 0.136 -17.182 1.00 86.50 688 GLY A N 1
ATOM 5587 C CA . GLY A 1 688 ? -11.901 0.922 -17.771 1.00 86.50 688 GLY A CA 1
ATOM 5588 C C . GLY A 1 688 ? -10.568 0.823 -17.023 1.00 86.50 688 GLY A C 1
ATOM 5589 O O . GLY A 1 688 ? -9.572 1.350 -17.504 1.00 86.50 688 GLY A O 1
ATOM 5590 N N . THR A 1 689 ? -10.513 0.109 -15.894 1.00 90.81 689 THR A N 1
ATOM 5591 C CA . THR A 1 689 ? -9.284 -0.082 -15.105 1.00 90.81 689 THR A CA 1
ATOM 5592 C C . THR A 1 689 ? -9.039 -1.567 -14.790 1.00 90.81 689 THR A C 1
ATOM 5594 O O . THR A 1 689 ? -9.960 -2.387 -14.897 1.00 90.81 689 THR A O 1
ATOM 5597 N N . PRO A 1 690 ? -7.813 -1.967 -14.396 1.00 90.88 690 PRO A N 1
ATOM 5598 C CA . PRO A 1 690 ? -7.532 -3.344 -13.982 1.00 90.88 690 PRO A CA 1
ATOM 5599 C C . PRO A 1 690 ? -8.045 -3.673 -12.569 1.00 90.88 690 PRO A C 1
ATOM 5601 O O . PRO A 1 690 ? -7.807 -4.776 -12.078 1.00 90.88 690 PRO A O 1
ATOM 5604 N N . PHE A 1 691 ? -8.747 -2.750 -11.912 1.00 93.56 691 PHE A N 1
ATOM 5605 C CA . PHE A 1 691 ? -9.121 -2.852 -10.509 1.00 93.56 691 PHE A CA 1
ATOM 5606 C C . PHE A 1 691 ? -10.533 -3.410 -10.297 1.00 93.56 691 PHE A C 1
ATOM 5608 O O . PHE A 1 691 ? -11.475 -3.118 -11.039 1.00 93.56 691 PHE A O 1
ATOM 5615 N N . THR A 1 692 ? -10.691 -4.176 -9.220 1.00 95.25 692 THR A N 1
ATOM 5616 C CA . THR A 1 692 ? -11.989 -4.644 -8.724 1.00 95.25 692 THR A CA 1
ATOM 5617 C C . THR A 1 692 ? -12.171 -4.179 -7.287 1.00 95.25 692 THR A C 1
ATOM 5619 O O . THR A 1 692 ? -11.320 -4.443 -6.438 1.00 95.25 692 THR A O 1
ATOM 5622 N N . LEU A 1 693 ? -13.285 -3.497 -7.019 1.00 95.81 693 LEU A N 1
ATOM 5623 C CA . LEU A 1 693 ? -13.689 -3.089 -5.678 1.00 95.81 693 LEU A CA 1
ATOM 5624 C C . LEU A 1 693 ? -14.362 -4.263 -4.970 1.00 95.81 693 LEU A C 1
ATOM 5626 O O . LEU A 1 693 ? -15.241 -4.911 -5.543 1.00 95.81 693 LEU A O 1
ATOM 5630 N N . VAL A 1 694 ? -14.002 -4.490 -3.712 1.00 95.44 694 VAL A N 1
ATOM 5631 C CA . VAL A 1 694 ? -14.618 -5.490 -2.845 1.00 95.44 694 VAL A CA 1
ATOM 5632 C C . VAL A 1 694 ? -15.049 -4.829 -1.540 1.00 95.44 694 VAL A C 1
ATOM 5634 O O . VAL A 1 694 ? -14.262 -4.150 -0.888 1.00 95.44 694 VAL A O 1
ATOM 5637 N N . LEU A 1 695 ? -16.307 -5.029 -1.154 1.00 94.44 695 LEU A N 1
ATOM 5638 C CA . LEU A 1 695 ? -16.859 -4.621 0.134 1.00 94.44 695 LEU A CA 1
ATOM 5639 C C . LEU A 1 695 ? -17.061 -5.853 1.007 1.00 94.44 695 LEU A C 1
ATOM 5641 O O . LEU A 1 695 ? -17.791 -6.765 0.616 1.00 94.44 695 LEU A O 1
ATOM 5645 N N . ALA A 1 696 ? -16.466 -5.860 2.194 1.00 93.25 696 ALA A N 1
ATOM 5646 C CA . ALA A 1 696 ? -16.660 -6.888 3.203 1.00 93.25 696 ALA A CA 1
ATOM 5647 C C . ALA A 1 696 ? -17.597 -6.355 4.294 1.00 93.25 696 ALA A C 1
ATOM 5649 O O . ALA A 1 696 ? -17.205 -5.550 5.139 1.00 93.25 696 ALA A O 1
ATOM 5650 N N . LEU A 1 697 ? -18.853 -6.809 4.285 1.00 91.75 697 LEU A N 1
ATOM 5651 C CA . LEU A 1 697 ? -19.839 -6.463 5.311 1.00 91.75 697 LEU A CA 1
ATOM 5652 C C . LEU A 1 697 ? -19.955 -7.585 6.356 1.00 91.75 697 LEU A C 1
ATOM 5654 O O . LEU A 1 697 ? -19.868 -8.769 6.008 1.00 91.75 697 LEU A O 1
ATOM 5658 N N . PRO A 1 698 ? -20.167 -7.267 7.644 1.00 89.31 698 PRO A N 1
ATOM 5659 C CA . PRO A 1 698 ? -20.476 -8.273 8.657 1.00 89.31 698 PRO A CA 1
ATOM 5660 C C . PRO A 1 698 ? -21.757 -9.049 8.309 1.00 89.31 698 PRO A C 1
ATOM 5662 O O . PRO A 1 698 ? -22.738 -8.506 7.807 1.00 89.31 698 PRO A O 1
ATOM 5665 N N . GLY A 1 699 ? -21.769 -10.351 8.590 1.00 79.19 699 GLY A N 1
ATOM 5666 C CA . GLY A 1 699 ? -22.897 -11.242 8.301 1.00 79.19 699 GLY A CA 1
ATOM 5667 C C . GLY A 1 699 ? -24.056 -11.173 9.302 1.00 79.19 699 GLY A C 1
ATOM 5668 O O . GLY A 1 699 ? -24.998 -11.952 9.165 1.00 79.19 699 GLY A O 1
ATOM 5669 N N . HIS A 1 700 ? -23.988 -10.302 10.313 1.00 76.38 700 HIS A N 1
ATOM 5670 C CA . HIS A 1 700 ? -25.031 -10.136 11.327 1.00 76.38 700 HIS A CA 1
ATOM 5671 C C . HIS A 1 700 ? -26.157 -9.228 10.822 1.00 76.38 700 HIS A C 1
ATOM 5673 O O . HIS A 1 700 ? -25.891 -8.140 10.320 1.00 76.38 700 HIS A O 1
ATOM 5679 N N . SER A 1 701 ? -27.413 -9.655 10.999 1.00 67.94 701 SER A N 1
ATOM 5680 C CA . SER A 1 701 ? -28.605 -8.931 10.526 1.00 67.94 701 SER A CA 1
ATOM 5681 C C . SER A 1 701 ? -28.691 -7.501 11.057 1.00 67.94 701 SER A C 1
ATOM 5683 O O . SER A 1 701 ? -29.088 -6.598 10.328 1.00 67.94 701 SER A O 1
ATOM 5685 N N . ASP A 1 702 ? -28.274 -7.286 12.303 1.00 67.44 702 ASP A N 1
ATOM 5686 C CA . ASP A 1 702 ? -28.363 -5.990 12.988 1.00 67.44 702 ASP A CA 1
ATOM 5687 C C . ASP A 1 702 ? -27.287 -4.999 12.507 1.00 67.44 702 ASP A C 1
ATOM 5689 O O . ASP A 1 702 ? -27.359 -3.805 12.781 1.00 67.44 702 ASP A O 1
ATOM 5693 N N . LEU A 1 703 ? -26.300 -5.485 11.746 1.00 74.50 703 LEU A N 1
ATOM 5694 C CA . LEU A 1 703 ? -25.277 -4.673 11.085 1.00 74.50 703 LEU A CA 1
ATOM 5695 C C . LEU A 1 703 ? -25.586 -4.455 9.594 1.00 74.50 703 LEU A C 1
ATOM 5697 O O . LEU A 1 703 ? -24.822 -3.804 8.889 1.00 74.50 703 LEU A O 1
ATOM 5701 N N . HIS A 1 704 ? -26.726 -4.957 9.100 1.00 78.50 704 HIS A N 1
ATOM 5702 C CA . HIS A 1 704 ? -27.247 -4.656 7.755 1.00 78.50 704 HIS A CA 1
ATOM 5703 C C . HIS A 1 704 ? -28.118 -3.404 7.742 1.00 78.50 704 HIS A C 1
ATOM 5705 O O . HIS A 1 704 ? -28.815 -3.136 6.763 1.00 78.50 704 HIS A O 1
ATOM 5711 N N . TYR A 1 705 ? -28.103 -2.635 8.825 1.00 82.88 705 TYR A N 1
ATOM 5712 C CA . TYR A 1 705 ? -28.830 -1.390 8.943 1.00 82.88 705 TYR A CA 1
ATOM 5713 C C . TYR A 1 705 ? -27.896 -0.276 9.399 1.00 82.88 705 TYR A C 1
ATOM 5715 O O . TYR A 1 705 ? -27.008 -0.483 10.223 1.00 82.88 705 TYR A O 1
ATOM 5723 N N . LYS A 1 706 ? -28.134 0.925 8.879 1.00 82.88 706 LYS A N 1
ATOM 5724 C CA . LYS A 1 706 ? -27.465 2.147 9.309 1.00 82.88 706 LYS A CA 1
ATOM 5725 C C . LYS A 1 706 ? -28.455 3.057 10.014 1.00 82.88 706 LYS A C 1
ATOM 5727 O O . LYS A 1 706 ? -29.633 3.127 9.653 1.00 82.88 706 LYS A O 1
ATOM 5732 N N . VAL A 1 707 ? -27.958 3.796 10.993 1.00 82.50 707 VAL A N 1
ATOM 5733 C CA . VAL A 1 707 ? -28.698 4.919 11.558 1.00 82.50 707 VAL A CA 1
ATOM 5734 C C . VAL A 1 707 ? -28.636 6.069 10.547 1.00 82.50 707 VAL A C 1
ATOM 5736 O O . VAL A 1 707 ? -27.573 6.420 10.046 1.00 82.50 707 VAL A O 1
ATOM 5739 N N . SER A 1 708 ? -29.789 6.623 10.208 1.00 82.81 708 SER A N 1
ATOM 5740 C CA . SER A 1 708 ? -29.963 7.771 9.326 1.00 82.81 708 SER A CA 1
ATOM 5741 C C . SER A 1 708 ? -30.574 8.891 10.154 1.00 82.81 708 SER A C 1
ATOM 5743 O O . SER A 1 708 ? -31.740 8.837 10.560 1.00 82.81 708 SER A O 1
ATOM 5745 N N . ALA A 1 709 ? -29.743 9.873 10.480 1.00 77.44 709 ALA A N 1
ATOM 5746 C CA . ALA A 1 709 ? -30.135 11.046 11.237 1.00 77.44 709 ALA A CA 1
ATOM 5747 C C . ALA A 1 709 ? -29.321 12.238 10.733 1.00 77.44 709 ALA A C 1
ATOM 5749 O O . ALA A 1 709 ? -28.098 12.249 10.832 1.00 77.44 709 ALA A O 1
ATOM 5750 N N . GLU A 1 710 ? -30.012 13.217 10.157 1.00 80.94 710 GLU A N 1
ATOM 5751 C CA . GLU A 1 710 ? -29.428 14.467 9.678 1.00 80.94 710 GLU A CA 1
ATOM 5752 C C . GLU A 1 710 ? -30.168 15.623 10.347 1.00 80.94 710 GLU A C 1
ATOM 5754 O O . GLU A 1 710 ? -31.403 15.668 10.325 1.00 80.94 710 GLU A O 1
ATOM 5759 N N . LYS A 1 711 ? -29.430 16.584 10.915 1.00 76.00 711 LYS A N 1
ATOM 5760 C CA . LYS A 1 711 ? -30.024 17.798 11.487 1.00 76.00 711 LYS A CA 1
ATOM 5761 C C . LYS A 1 711 ? -29.602 19.022 10.693 1.00 76.00 711 LYS A C 1
ATOM 5763 O O . LYS A 1 711 ? -28.453 19.443 10.728 1.00 76.00 711 LYS A O 1
ATOM 5768 N N . GLU A 1 712 ? -30.549 19.606 9.964 1.00 74.19 712 GLU A N 1
ATOM 5769 C CA . GLU A 1 712 ? -30.280 20.776 9.132 1.00 74.19 712 GLU A CA 1
ATOM 5770 C C . GLU A 1 712 ? -30.033 22.032 9.983 1.00 74.19 712 GLU A C 1
ATOM 5772 O O . GLU A 1 712 ? -30.902 22.473 10.737 1.00 74.19 712 GLU A O 1
ATOM 5777 N N . ILE A 1 713 ? -28.865 22.653 9.807 1.00 68.94 713 ILE A N 1
ATOM 5778 C CA . ILE A 1 713 ? -28.420 23.821 10.590 1.00 68.94 713 ILE A CA 1
ATOM 5779 C C . ILE A 1 713 ? -29.339 25.034 10.387 1.00 68.94 713 ILE A C 1
ATOM 5781 O O . ILE A 1 713 ? -29.629 25.766 11.330 1.00 68.94 713 ILE A O 1
ATOM 5785 N N . LYS A 1 714 ? -29.905 25.210 9.185 1.00 65.00 714 LYS A N 1
ATOM 5786 C CA . LYS A 1 714 ? -30.863 26.294 8.897 1.00 65.00 714 LYS A CA 1
ATOM 5787 C C . LYS A 1 714 ? -32.135 26.216 9.750 1.00 65.00 714 LYS A C 1
ATOM 5789 O O . LYS A 1 714 ? -32.690 27.255 10.091 1.00 65.00 714 LYS A O 1
ATOM 5794 N N . ARG A 1 715 ? -32.565 25.012 10.153 1.00 61.31 715 ARG A N 1
ATOM 5795 C CA . ARG A 1 715 ? -33.711 24.830 11.065 1.00 61.31 715 ARG A CA 1
ATOM 5796 C C . ARG A 1 715 ? -33.382 25.222 12.506 1.00 61.31 715 ARG A C 1
ATOM 5798 O O . ARG A 1 715 ? -34.281 25.609 13.243 1.00 61.31 715 ARG A O 1
ATOM 5805 N N . LEU A 1 716 ? -32.112 25.143 12.904 1.00 60.59 716 LEU A N 1
ATOM 5806 C CA . LEU A 1 716 ? -31.645 25.584 14.221 1.00 60.59 716 LEU A CA 1
ATOM 5807 C C . LEU A 1 716 ? -31.566 27.118 14.303 1.00 60.59 716 LEU A C 1
ATOM 5809 O O . LEU A 1 716 ? -31.921 27.696 15.325 1.00 60.59 716 LEU A O 1
ATOM 5813 N N . LEU A 1 717 ? -31.198 27.780 13.200 1.00 56.94 717 LEU A N 1
ATOM 5814 C CA . LEU A 1 717 ? -31.125 29.245 13.099 1.00 56.94 717 LEU A CA 1
ATOM 5815 C C . LEU A 1 717 ? -32.489 29.944 13.185 1.00 56.94 717 LEU A C 1
ATOM 5817 O O . LEU A 1 717 ? -32.567 31.061 13.683 1.00 56.94 717 LEU A O 1
ATOM 5821 N N . SER A 1 718 ? -33.575 29.306 12.731 1.00 51.66 718 SER A N 1
ATOM 5822 C CA . SER A 1 718 ? -34.928 29.882 12.820 1.00 51.66 718 SER A CA 1
ATOM 5823 C C . SER A 1 718 ? -35.499 29.930 14.244 1.00 51.66 718 SER A C 1
ATOM 5825 O O . SER A 1 718 ? -36.522 30.575 14.461 1.00 51.66 718 SER A O 1
ATOM 5827 N N . VAL A 1 719 ? -34.866 29.248 15.207 1.00 53.44 719 VAL A N 1
ATOM 5828 C CA . VAL A 1 719 ? -35.342 29.149 16.599 1.00 53.44 719 VAL A CA 1
ATOM 5829 C C . VAL A 1 719 ? -34.752 30.255 17.483 1.00 53.44 719 VAL A C 1
ATOM 5831 O O . VAL A 1 719 ? -35.407 30.719 18.415 1.00 53.44 719 VAL A O 1
ATOM 5834 N N . THR A 1 720 ? -33.542 30.733 17.187 1.00 50.75 720 THR A N 1
ATOM 5835 C CA . THR A 1 720 ? -32.867 31.770 17.975 1.00 50.75 720 THR A CA 1
ATOM 5836 C C . THR A 1 720 ? -33.094 33.156 17.374 1.00 50.75 720 THR A C 1
ATOM 5838 O O . THR A 1 720 ? -32.699 33.445 16.252 1.00 50.75 720 THR A O 1
ATOM 5841 N N . LYS A 1 721 ? -33.690 34.068 18.155 1.00 46.53 721 LYS A N 1
ATOM 5842 C CA . LYS A 1 721 ? -33.952 35.479 17.783 1.00 46.53 721 LYS A CA 1
ATOM 5843 C C . LYS A 1 721 ? -32.678 36.304 17.487 1.00 46.53 721 LYS A C 1
ATOM 5845 O O . LYS A 1 721 ? -32.781 37.453 17.064 1.00 46.53 721 LYS A O 1
ATOM 5850 N N . TYR A 1 722 ? -31.497 35.727 17.713 1.00 48.56 722 TYR A N 1
ATOM 5851 C CA . TYR A 1 722 ? -30.176 36.322 17.531 1.00 48.56 722 TYR A CA 1
ATOM 5852 C C . TYR A 1 722 ? -29.424 35.599 16.406 1.00 48.56 722 TYR A C 1
ATOM 5854 O O . TYR A 1 722 ? -29.512 34.381 16.284 1.00 48.56 722 TYR A O 1
ATOM 5862 N N . LYS A 1 723 ? -28.661 36.349 15.598 1.00 50.03 723 LYS A N 1
ATOM 5863 C CA . LYS A 1 723 ? -27.834 35.869 14.469 1.00 50.03 723 LYS A CA 1
ATOM 5864 C C . LYS A 1 723 ? -26.634 34.985 14.894 1.00 50.03 723 LYS A C 1
ATOM 5866 O O . LYS A 1 723 ? -25.614 34.991 14.212 1.00 50.03 723 LYS A O 1
ATOM 5871 N N . SER A 1 724 ? -26.703 34.278 16.021 1.00 53.84 724 SER A N 1
ATOM 5872 C CA . SER A 1 724 ? -25.686 33.309 16.443 1.00 53.84 724 SER A CA 1
ATOM 5873 C C . SER A 1 724 ? -26.084 31.908 15.978 1.00 53.84 724 SER A C 1
ATOM 5875 O O . SER A 1 724 ? -27.242 31.503 16.086 1.00 53.84 724 SER A O 1
ATOM 5877 N N . ASN A 1 725 ? -25.131 31.164 15.413 1.00 64.69 725 ASN A N 1
ATOM 5878 C CA . ASN A 1 725 ? -25.384 29.805 14.952 1.00 64.69 725 ASN A CA 1
ATOM 5879 C C . ASN A 1 725 ? -25.512 28.861 16.154 1.00 64.69 725 ASN A C 1
ATOM 5881 O O . ASN A 1 725 ? -24.504 28.468 16.727 1.00 64.69 725 ASN A O 1
ATOM 5885 N N . ALA A 1 726 ? -26.743 28.484 16.517 1.00 67.12 726 ALA A N 1
ATOM 5886 C CA . ALA A 1 726 ? -27.036 27.613 17.661 1.00 67.12 726 ALA A CA 1
ATOM 5887 C C . ALA A 1 726 ? -26.335 26.240 17.605 1.00 67.12 726 ALA A C 1
ATOM 5889 O O . ALA A 1 726 ? -26.211 25.579 18.631 1.00 67.12 726 ALA A O 1
ATOM 5890 N N . ALA A 1 727 ? -25.862 25.808 16.428 1.00 73.75 727 ALA A N 1
ATOM 5891 C CA . ALA A 1 727 ? -25.058 24.596 16.290 1.00 73.75 727 ALA A CA 1
ATOM 5892 C C . ALA A 1 727 ? -23.657 24.723 16.919 1.00 73.75 727 ALA A C 1
ATOM 5894 O O . ALA A 1 727 ? -23.107 23.710 17.338 1.00 73.75 727 ALA A O 1
ATOM 5895 N N . LEU A 1 728 ? -23.095 25.937 17.015 1.00 81.56 728 LEU A N 1
ATOM 5896 C CA . LEU A 1 728 ? -21.787 26.176 17.641 1.00 81.56 728 LEU A CA 1
ATOM 5897 C C . LEU A 1 728 ? -21.811 25.871 19.140 1.00 81.56 728 LEU A C 1
ATOM 5899 O O . LEU A 1 728 ? -20.840 25.332 19.656 1.00 81.56 728 LEU A O 1
ATOM 5903 N N . ASN A 1 729 ? -22.944 26.113 19.803 1.00 82.62 729 ASN A N 1
ATOM 5904 C CA . ASN A 1 729 ? -23.109 25.857 21.233 1.00 82.62 729 ASN A CA 1
ATOM 5905 C C . ASN A 1 729 ? -22.873 24.381 21.600 1.00 82.62 729 ASN A C 1
ATOM 5907 O O . ASN A 1 729 ? -22.517 24.068 22.730 1.00 82.62 729 ASN A O 1
ATOM 5911 N N . TYR A 1 730 ? -23.073 23.450 20.658 1.00 82.94 730 TYR A N 1
ATOM 5912 C CA . TYR A 1 730 ? -22.823 22.028 20.903 1.00 82.94 730 TYR A CA 1
ATOM 5913 C C . TYR A 1 730 ? -21.334 21.672 20.941 1.00 82.94 730 TYR A C 1
ATOM 5915 O O . TYR A 1 730 ? -20.999 20.611 21.465 1.00 82.94 730 TYR A O 1
ATOM 5923 N N . PHE A 1 731 ? -20.468 22.529 20.402 1.00 85.44 731 PHE A N 1
ATOM 5924 C CA . PHE A 1 731 ? -19.020 22.335 20.302 1.00 85.44 731 PHE A CA 1
ATOM 5925 C C . PHE A 1 731 ? -18.244 23.297 21.220 1.00 85.44 731 PHE A C 1
ATOM 5927 O O . PHE A 1 731 ? -17.054 23.524 21.025 1.00 85.44 731 PHE A O 1
ATOM 5934 N N . GLU A 1 732 ? -18.910 23.875 22.223 1.00 79.06 732 GLU A N 1
ATOM 5935 C CA . GLU A 1 732 ? -18.253 24.673 23.259 1.00 79.06 732 GLU A CA 1
ATOM 5936 C C . GLU A 1 732 ? -17.504 23.760 24.249 1.00 79.06 732 GLU A C 1
ATOM 5938 O O . GLU A 1 732 ? -18.083 22.821 24.802 1.00 79.06 732 GLU A O 1
ATOM 5943 N N . GLY A 1 733 ? -16.218 24.050 24.478 1.00 77.69 733 GLY A N 1
ATOM 5944 C CA . GLY A 1 733 ? -15.322 23.286 25.359 1.00 77.69 733 GLY A CA 1
ATOM 5945 C C . GLY A 1 733 ? -14.222 22.530 24.604 1.00 77.69 733 GLY A C 1
ATOM 5946 O O . GLY A 1 733 ? -14.214 22.504 23.376 1.00 77.69 733 GLY A O 1
ATOM 5947 N N . ASN A 1 734 ? -13.299 21.914 25.353 1.00 77.25 734 ASN A N 1
ATOM 5948 C CA . ASN A 1 734 ? -12.140 21.186 24.807 1.00 77.25 734 ASN A CA 1
ATOM 5949 C C . ASN A 1 734 ? -12.257 19.652 24.940 1.00 77.25 734 ASN A C 1
ATOM 5951 O O . ASN A 1 734 ? -11.386 18.932 24.457 1.00 77.25 734 ASN A O 1
ATOM 5955 N N . ASP A 1 735 ? -13.319 19.149 25.578 1.00 85.38 735 ASP A N 1
ATOM 5956 C CA . ASP A 1 735 ? -13.474 17.730 25.948 1.00 85.38 735 ASP A CA 1
ATOM 5957 C C . ASP A 1 735 ? -14.191 16.905 24.862 1.00 85.38 735 ASP A C 1
ATOM 5959 O O . ASP A 1 735 ? -15.057 16.061 25.126 1.00 85.38 735 ASP A O 1
ATOM 5963 N N . TRP A 1 736 ? -13.870 17.199 23.602 1.00 89.50 736 TRP A N 1
ATOM 5964 C CA . TRP A 1 736 ? -14.362 16.478 22.435 1.00 89.50 736 TRP A CA 1
ATOM 5965 C C . TRP A 1 736 ? -13.309 16.441 21.326 1.00 89.50 736 TRP A C 1
ATOM 5967 O O . TRP A 1 736 ? -12.442 17.307 21.234 1.00 89.50 736 TRP A O 1
ATOM 5977 N N . SER A 1 737 ? -13.382 15.419 20.481 1.00 91.00 737 SER A N 1
ATOM 5978 C CA . SER A 1 737 ? -12.519 15.256 19.313 1.00 91.00 737 SER A CA 1
ATOM 5979 C C . SER A 1 737 ? -13.287 14.612 18.169 1.00 91.00 737 SER A C 1
ATOM 5981 O O . SER A 1 737 ? -14.338 13.988 18.376 1.00 91.00 737 SER A O 1
ATOM 5983 N N . ILE A 1 738 ? -12.779 14.800 16.952 1.00 91.56 738 ILE A N 1
ATOM 5984 C CA . ILE A 1 738 ? -13.343 14.189 15.748 1.00 91.56 738 ILE A CA 1
ATOM 5985 C C . ILE A 1 738 ? -12.355 13.246 15.072 1.00 91.56 738 ILE A C 1
ATOM 5987 O O . ILE A 1 738 ? -11.140 13.359 15.236 1.00 91.56 738 ILE A O 1
ATOM 5991 N N . HIS A 1 739 ? -12.890 12.335 14.260 1.00 90.50 739 HIS A N 1
ATOM 5992 C CA . HIS A 1 739 ? -12.073 11.448 13.441 1.00 90.50 739 HIS A CA 1
ATOM 5993 C C . HIS A 1 739 ? -11.119 12.252 12.529 1.00 90.50 739 HIS A C 1
ATOM 5995 O O . HIS A 1 739 ? -11.607 12.999 11.676 1.00 90.50 739 HIS A O 1
ATOM 6001 N N . PRO A 1 740 ? -9.786 12.080 12.644 1.00 84.88 740 PRO A N 1
ATOM 6002 C CA . PRO A 1 740 ? -8.814 12.908 11.925 1.00 84.88 740 PRO A CA 1
ATOM 6003 C C . PRO A 1 740 ? -8.775 12.625 10.415 1.00 84.88 740 PRO A C 1
ATOM 6005 O O . PRO A 1 740 ? -8.597 13.546 9.619 1.00 84.88 740 PRO A O 1
ATOM 6008 N N . ASP A 1 741 ? -8.994 11.369 10.013 1.00 81.75 741 ASP A N 1
ATOM 6009 C CA . ASP A 1 741 ? -8.857 10.950 8.607 1.00 81.75 741 ASP A CA 1
ATOM 6010 C C . ASP A 1 741 ? -10.117 11.195 7.753 1.00 81.75 741 ASP A C 1
ATOM 6012 O O . ASP A 1 741 ? -10.116 10.950 6.546 1.00 81.75 741 ASP A O 1
ATOM 6016 N N . TRP A 1 742 ? -11.225 11.644 8.356 1.00 85.88 742 TRP A N 1
ATOM 6017 C CA . TRP A 1 742 ? -12.489 11.842 7.640 1.00 85.88 742 TRP A CA 1
ATOM 6018 C C . TRP A 1 742 ? -12.646 13.289 7.177 1.00 85.88 742 TRP A C 1
ATOM 6020 O O . TRP A 1 742 ? -12.420 14.237 7.926 1.00 85.88 742 TRP A O 1
ATOM 6030 N N . ASN A 1 743 ? -13.105 13.469 5.939 1.00 81.56 743 ASN A N 1
ATOM 6031 C CA . ASN A 1 743 ? -13.294 14.793 5.355 1.00 81.56 743 ASN A CA 1
ATOM 6032 C C . ASN A 1 743 ? -14.743 15.264 5.514 1.00 81.56 743 ASN A C 1
ATOM 6034 O O . ASN A 1 743 ? -15.605 14.945 4.696 1.00 81.56 743 ASN A O 1
ATOM 6038 N N . TYR A 1 744 ? -15.003 16.056 6.554 1.00 87.19 744 TYR A N 1
ATOM 6039 C CA . TYR A 1 744 ? -16.302 16.704 6.762 1.00 87.19 744 TYR A CA 1
ATOM 6040 C C . TYR A 1 744 ? -16.513 17.847 5.761 1.00 87.19 744 TYR A C 1
ATOM 6042 O O . TYR A 1 744 ? -17.452 17.823 4.966 1.00 87.19 744 TYR A O 1
ATOM 6050 N N . CYS A 1 745 ? -15.606 18.823 5.783 1.00 85.44 745 CYS A N 1
ATOM 6051 C CA . CYS A 1 745 ? -15.497 19.926 4.837 1.00 85.44 745 CYS A CA 1
ATOM 6052 C C . CYS A 1 745 ? -14.031 20.354 4.768 1.00 85.44 745 CYS A C 1
ATOM 6054 O O . CYS A 1 745 ? -13.419 20.504 5.821 1.00 85.44 745 CYS A O 1
ATOM 6056 N N . LYS A 1 746 ? -13.492 20.560 3.565 1.00 78.56 746 LYS A N 1
ATOM 6057 C CA . LYS A 1 746 ? -12.118 21.035 3.352 1.00 78.56 746 LYS A CA 1
ATOM 6058 C C . LYS A 1 746 ? -12.039 22.002 2.182 1.00 78.56 746 LYS A C 1
ATOM 6060 O O . LYS A 1 746 ? -12.839 21.929 1.245 1.00 78.56 746 LYS A O 1
ATOM 6065 N N . TYR A 1 747 ? -11.065 22.903 2.235 1.00 76.38 747 TYR A N 1
ATOM 6066 C CA . TYR A 1 747 ? -10.702 23.745 1.097 1.00 76.38 747 TYR A CA 1
ATOM 6067 C C . TYR A 1 747 ? -9.791 22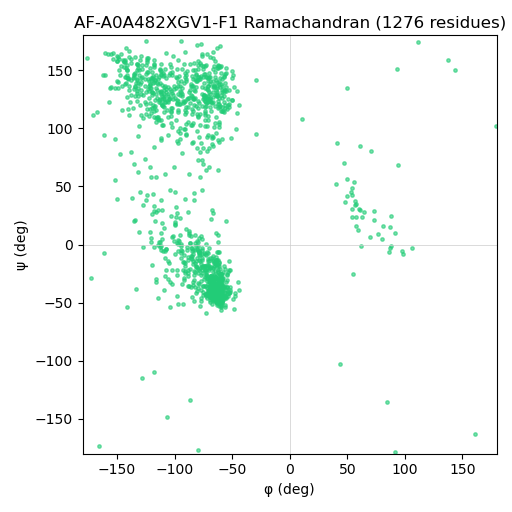.990 0.126 1.00 76.38 747 TYR A C 1
ATOM 6069 O O . TYR A 1 747 ? -8.975 22.172 0.540 1.00 76.38 747 TYR A O 1
ATOM 6077 N N . TYR A 1 748 ? -9.927 23.275 -1.169 1.00 66.31 748 TYR A N 1
ATOM 6078 C CA . TYR A 1 748 ? -9.035 22.741 -2.203 1.00 66.31 748 TYR A CA 1
ATOM 6079 C C . TYR A 1 748 ? -7.687 23.461 -2.254 1.00 66.31 748 TYR A C 1
ATOM 6081 O O . TYR A 1 748 ? -6.675 22.863 -2.603 1.00 66.31 748 TYR A O 1
ATOM 6089 N N . TYR A 1 749 ? -7.682 24.751 -1.925 1.00 65.44 749 TYR A N 1
ATOM 6090 C CA . TYR A 1 749 ? -6.497 25.595 -1.954 1.00 65.44 749 TYR A CA 1
ATOM 6091 C C . TYR A 1 749 ? -6.269 26.183 -0.569 1.00 65.44 749 TYR A C 1
ATOM 6093 O O . TYR A 1 749 ? -7.212 26.649 0.074 1.00 65.44 749 TYR A O 1
ATOM 6101 N N . ASN A 1 750 ? -5.010 26.182 -0.131 1.00 59.59 750 ASN A N 1
ATOM 6102 C CA . ASN A 1 750 ? -4.628 26.794 1.141 1.00 59.59 750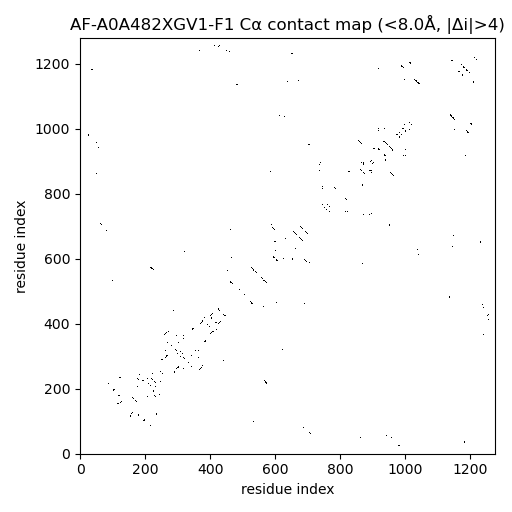 ASN A CA 1
ATOM 6103 C C . ASN A 1 750 ? -4.673 28.323 1.063 1.00 59.59 750 ASN A C 1
ATOM 6105 O O . ASN A 1 750 ? -4.779 28.970 2.095 1.00 59.59 750 ASN A O 1
ATOM 6109 N N . ASP A 1 751 ? -4.644 28.901 -0.138 1.00 57.91 751 ASP A N 1
ATOM 6110 C CA . ASP A 1 751 ? -4.661 30.344 -0.342 1.00 57.91 751 ASP A CA 1
ATOM 6111 C C . ASP A 1 751 ? -5.853 30.744 -1.210 1.00 57.91 751 ASP A C 1
ATOM 6113 O O . ASP A 1 751 ? -6.091 30.169 -2.274 1.00 57.91 751 ASP A O 1
ATOM 6117 N N . ASP A 1 752 ? -6.591 31.760 -0.762 1.00 55.53 752 ASP A N 1
ATOM 6118 C CA . ASP A 1 752 ? -7.526 32.484 -1.618 1.00 55.53 752 ASP A CA 1
ATOM 6119 C C . ASP A 1 752 ? -6.816 33.735 -2.171 1.00 55.53 752 ASP A C 1
ATOM 6121 O O . ASP A 1 752 ? -6.714 34.747 -1.458 1.00 55.53 752 ASP A O 1
ATOM 6125 N N . PRO A 1 753 ? -6.321 33.703 -3.426 1.00 49.69 753 PRO A N 1
ATOM 6126 C CA . PRO A 1 753 ? -5.606 34.831 -4.019 1.00 49.69 753 PRO A CA 1
ATOM 6127 C C . PRO A 1 753 ? -6.483 36.084 -4.177 1.00 49.69 753 PRO A C 1
ATOM 6129 O O . PRO A 1 753 ? -5.950 37.179 -4.337 1.00 49.69 753 PRO A O 1
ATOM 6132 N N . ALA A 1 754 ? -7.816 35.968 -4.103 1.00 46.62 754 ALA A N 1
ATOM 6133 C CA . ALA A 1 754 ? -8.723 37.114 -4.152 1.00 46.62 754 ALA A CA 1
ATOM 6134 C C . ALA A 1 754 ? -8.965 37.757 -2.772 1.00 46.62 754 ALA A C 1
ATOM 6136 O O . ALA A 1 754 ? -9.375 38.918 -2.706 1.00 46.62 754 ALA A O 1
ATOM 6137 N N . LEU A 1 755 ? -8.735 37.026 -1.673 1.00 53.81 755 LEU A N 1
ATOM 6138 C CA . LEU A 1 755 ? -8.991 37.483 -0.299 1.00 53.81 755 LEU A CA 1
ATOM 6139 C C . LEU A 1 755 ? -7.721 37.696 0.544 1.00 53.81 755 LEU A C 1
ATOM 6141 O O . LEU A 1 755 ? -7.852 38.164 1.676 1.00 53.81 755 LEU A O 1
ATOM 6145 N N . ASN A 1 756 ? -6.524 37.379 0.026 1.00 54.03 756 ASN A N 1
ATOM 6146 C CA . ASN A 1 756 ? -5.253 37.402 0.775 1.00 54.03 756 ASN A CA 1
ATOM 6147 C C . ASN A 1 756 ? -5.364 36.688 2.139 1.00 54.03 756 ASN A C 1
ATOM 6149 O O . ASN A 1 756 ? -4.810 37.135 3.145 1.00 54.03 756 ASN A O 1
ATOM 6153 N N . LYS A 1 757 ? -6.137 35.598 2.200 1.00 58.34 757 LYS A N 1
ATOM 6154 C CA . LYS A 1 757 ? -6.320 34.792 3.412 1.00 58.34 757 LYS A CA 1
ATOM 6155 C C . LYS A 1 757 ? -5.738 33.405 3.191 1.00 58.34 757 LYS A C 1
ATOM 6157 O O . LYS A 1 757 ? -6.139 32.726 2.248 1.00 58.34 757 LYS A O 1
ATOM 6162 N N . LYS A 1 758 ? -4.851 33.001 4.103 1.00 63.16 758 LYS A N 1
ATOM 6163 C CA . LYS A 1 758 ? -4.361 31.626 4.218 1.00 63.16 758 LYS A CA 1
ATOM 6164 C C . LYS A 1 758 ? -5.355 30.809 5.053 1.00 63.16 758 LYS A C 1
ATOM 6166 O O . LYS A 1 758 ? -5.725 31.219 6.155 1.00 63.16 758 LYS A O 1
ATOM 6171 N N . HIS A 1 759 ? -5.824 29.693 4.513 1.00 69.31 759 HIS A N 1
ATOM 6172 C CA . HIS A 1 759 ? -6.688 28.702 5.152 1.00 69.31 759 HIS A CA 1
ATOM 6173 C C . HIS A 1 759 ? -5.844 27.655 5.894 1.00 69.31 759 HIS A C 1
ATOM 6175 O O . HIS A 1 759 ? -5.886 26.474 5.562 1.00 69.31 759 HIS A O 1
ATOM 6181 N N . ASP A 1 760 ? -5.061 28.092 6.883 1.00 66.69 760 ASP A N 1
ATOM 6182 C CA . ASP A 1 760 ? -4.260 27.193 7.718 1.00 66.69 760 ASP A CA 1
ATOM 6183 C C . ASP A 1 760 ? -4.925 27.008 9.091 1.00 66.69 760 ASP A C 1
ATOM 6185 O O . ASP A 1 760 ? -5.093 27.970 9.844 1.00 66.69 760 ASP A O 1
ATOM 6189 N N . PHE A 1 761 ? -5.367 25.782 9.380 1.00 75.94 761 PHE A N 1
ATOM 6190 C CA . PHE A 1 761 ? -6.037 25.403 10.629 1.00 75.94 761 PHE A CA 1
ATOM 6191 C C . PHE A 1 761 ? -5.131 24.465 11.429 1.00 75.94 761 PHE A C 1
ATOM 6193 O O . PHE A 1 761 ? -4.658 23.459 10.887 1.00 75.94 761 PHE A O 1
ATOM 6200 N N . GLY A 1 762 ? -4.936 24.751 12.721 1.00 72.12 762 GLY A N 1
ATOM 6201 C CA . GLY A 1 762 ? -4.032 23.990 13.588 1.00 72.12 762 GLY A CA 1
ATOM 6202 C C . GLY A 1 762 ? -4.569 22.610 13.983 1.00 72.12 762 GLY A C 1
ATOM 6203 O O . GLY A 1 762 ? -3.790 21.716 14.313 1.00 72.12 762 GLY A O 1
ATOM 6204 N N . SER A 1 763 ? -5.889 22.409 13.921 1.00 81.25 763 SER A N 1
ATOM 6205 C CA . SER A 1 763 ? -6.553 21.132 14.212 1.00 81.25 763 SER A CA 1
ATOM 6206 C C . SER A 1 763 ? -7.775 20.886 13.306 1.00 81.25 763 SER A C 1
ATOM 6208 O O . SER A 1 763 ? -8.394 21.849 12.839 1.00 81.25 763 SER A O 1
ATOM 6210 N N . PRO A 1 764 ? -8.155 19.618 13.034 1.00 85.69 764 PRO A N 1
ATOM 6211 C CA . PRO A 1 764 ? -9.400 19.295 12.325 1.00 85.69 764 PRO A CA 1
ATOM 6212 C C . PRO A 1 764 ? -10.650 19.895 12.990 1.00 85.69 764 PRO A C 1
ATOM 6214 O O . PRO A 1 764 ? -11.613 20.261 12.316 1.00 85.69 764 PRO A O 1
ATOM 6217 N N . GLU A 1 765 ? -10.635 20.018 14.317 1.00 87.75 765 GLU A N 1
ATOM 6218 C CA . GLU A 1 765 ? -11.707 20.602 15.117 1.00 87.75 765 GLU A CA 1
ATOM 6219 C C . GLU A 1 765 ? -11.921 22.092 14.795 1.00 87.75 765 GLU A C 1
ATOM 6221 O O . GLU A 1 765 ? -13.061 22.529 14.616 1.00 87.75 765 GLU A O 1
ATOM 6226 N N . GLU A 1 766 ? -10.841 22.869 14.657 1.00 87.31 766 GLU A N 1
ATOM 6227 C CA . GLU A 1 766 ? -10.901 24.285 14.263 1.00 87.31 766 GLU A CA 1
ATOM 6228 C C . GLU A 1 766 ? -11.469 24.466 12.849 1.00 87.31 766 GLU A C 1
ATOM 6230 O O . GLU A 1 766 ? -12.318 25.336 12.621 1.00 87.31 766 GLU A O 1
ATOM 6235 N N . GLU A 1 767 ? -11.046 23.613 11.911 1.00 86.81 767 GLU A N 1
ATOM 6236 C CA . GLU A 1 767 ? -11.555 23.603 10.536 1.00 86.81 767 GLU A CA 1
ATOM 6237 C C . GLU A 1 767 ? -13.066 23.315 10.513 1.00 86.81 767 GLU A C 1
ATOM 6239 O O . GLU A 1 767 ? -13.840 24.021 9.855 1.00 86.81 767 GLU A O 1
ATOM 6244 N N . LEU A 1 768 ? -13.522 22.331 11.295 1.00 88.88 768 LEU A N 1
ATOM 6245 C CA . LEU A 1 768 ? -14.940 22.008 11.416 1.00 88.88 768 LEU A CA 1
ATOM 6246 C C . LEU A 1 768 ? -15.751 23.198 11.949 1.00 88.88 768 LEU A C 1
ATOM 6248 O O . LEU A 1 768 ? -16.776 23.554 11.361 1.00 88.88 768 LEU A O 1
ATOM 6252 N N . VAL A 1 769 ? -15.307 23.824 13.042 1.00 88.56 769 VAL A N 1
ATOM 6253 C CA . VAL A 1 769 ? -15.997 24.972 13.658 1.00 88.56 769 VAL A CA 1
ATOM 6254 C C . VAL A 1 769 ? -16.106 26.138 12.672 1.00 88.56 769 VAL A C 1
ATOM 6256 O O . VAL A 1 769 ? -17.164 26.775 12.570 1.00 88.56 769 VAL A O 1
ATOM 6259 N N . HIS A 1 770 ? -15.058 26.377 11.879 1.00 86.69 770 HIS A N 1
ATOM 6260 C CA . HIS A 1 770 ? -15.069 27.365 10.800 1.00 86.69 770 HIS A CA 1
ATOM 6261 C C . HIS A 1 770 ? -16.161 27.076 9.758 1.00 86.69 770 HIS A C 1
ATOM 6263 O O . HIS A 1 770 ? -16.965 27.960 9.433 1.00 86.69 770 HIS A O 1
ATOM 6269 N N . PHE A 1 771 ? -16.267 25.833 9.279 1.00 85.62 771 PHE A N 1
ATOM 6270 C CA . PHE A 1 771 ? -17.312 25.450 8.324 1.00 85.62 771 PHE A CA 1
ATOM 6271 C C . PHE A 1 771 ? -18.717 25.457 8.936 1.00 85.62 771 PHE A C 1
ATOM 6273 O O . PHE A 1 771 ? -19.663 25.878 8.265 1.00 85.62 771 PHE A O 1
ATOM 6280 N N . ILE A 1 772 ? -18.881 25.095 10.214 1.00 86.50 772 ILE A N 1
ATOM 6281 C CA . ILE A 1 772 ? -20.165 25.224 10.921 1.00 86.50 772 ILE A CA 1
ATOM 6282 C C . ILE A 1 772 ? -20.609 26.688 10.914 1.00 86.50 772 ILE A C 1
ATOM 6284 O O . ILE A 1 772 ? -21.737 26.977 10.511 1.00 86.50 772 ILE A O 1
ATOM 6288 N N . ASN A 1 773 ? -19.732 27.628 11.274 1.00 84.25 773 ASN A N 1
ATOM 6289 C CA . ASN A 1 773 ? -20.053 29.056 11.237 1.00 84.25 773 ASN A CA 1
ATOM 6290 C C . ASN A 1 773 ? -20.462 29.511 9.821 1.00 84.25 773 ASN A C 1
ATOM 6292 O O . ASN A 1 773 ? -21.496 30.161 9.645 1.00 84.25 773 ASN A O 1
ATOM 6296 N N . ARG A 1 774 ? -19.717 29.081 8.794 1.00 80.31 774 ARG A N 1
ATOM 6297 C CA . ARG A 1 774 ? -19.976 29.438 7.389 1.00 80.31 774 ARG A CA 1
ATOM 6298 C C . ARG A 1 774 ? -21.295 28.879 6.849 1.00 80.31 774 ARG A C 1
ATOM 6300 O O . ARG A 1 774 ? -22.007 29.586 6.135 1.00 80.31 774 ARG A O 1
ATOM 6307 N N . THR A 1 775 ? -21.664 27.649 7.215 1.00 79.69 775 THR A N 1
ATOM 6308 C CA . THR A 1 775 ? -22.938 27.030 6.790 1.00 79.69 775 THR A CA 1
ATOM 6309 C C . THR A 1 775 ? -24.168 27.785 7.298 1.00 79.69 775 THR A C 1
ATOM 6311 O O . THR A 1 775 ? -25.249 27.680 6.711 1.00 79.69 775 THR A O 1
ATOM 6314 N N . GLY A 1 776 ? -24.009 28.569 8.370 1.00 71.06 776 GLY A N 1
ATOM 6315 C CA . GLY A 1 776 ? -25.076 29.380 8.938 1.00 71.06 776 GLY A CA 1
ATOM 6316 C C . GLY A 1 776 ? -25.366 30.684 8.189 1.00 71.06 776 GLY A C 1
ATOM 6317 O O . GLY A 1 776 ? -26.361 31.345 8.488 1.00 71.06 776 GLY A O 1
ATOM 6318 N N . TRP A 1 777 ? -24.536 31.076 7.215 1.00 72.38 777 TRP A N 1
ATOM 6319 C CA . TRP A 1 777 ? -24.700 32.340 6.493 1.00 72.38 777 TRP A CA 1
ATOM 6320 C C . TRP A 1 777 ? -25.778 32.249 5.391 1.00 72.38 777 TRP A C 1
ATOM 6322 O O . TRP A 1 777 ? -25.911 31.220 4.715 1.00 72.38 777 TRP A O 1
ATOM 6332 N N . PRO A 1 778 ? -26.559 33.325 5.159 1.00 68.62 778 PRO A N 1
ATOM 6333 C CA . PRO A 1 778 ? -27.542 33.362 4.079 1.00 68.62 778 PRO A CA 1
ATOM 6334 C C . PRO A 1 778 ? -26.837 33.236 2.720 1.00 68.62 778 PRO A C 1
ATOM 6336 O O . PRO A 1 778 ? -25.944 34.015 2.403 1.00 68.62 778 PRO A O 1
ATOM 6339 N N . GLY A 1 779 ? -27.234 32.240 1.921 1.00 67.88 779 GLY A N 1
ATOM 6340 C CA . GLY A 1 779 ? -26.621 31.939 0.620 1.00 67.88 779 GLY A CA 1
ATOM 6341 C C . GLY A 1 779 ? -25.733 30.688 0.579 1.00 67.88 779 GLY A C 1
ATOM 6342 O O . GLY A 1 779 ? -25.289 30.327 -0.507 1.00 67.88 779 GLY A O 1
ATOM 6343 N N . TRP A 1 780 ? -25.522 29.986 1.703 1.00 74.69 780 TRP A N 1
ATOM 6344 C CA . TRP A 1 780 ? -24.798 28.704 1.711 1.00 74.69 780 TRP A CA 1
ATOM 6345 C C . TRP A 1 780 ? -25.436 27.668 0.774 1.00 74.69 780 TRP A C 1
ATOM 6347 O O . TRP A 1 780 ? -26.637 27.365 0.892 1.00 74.69 780 TRP A O 1
ATOM 6357 N N . LYS A 1 781 ? -24.598 27.097 -0.099 1.00 75.50 781 LYS A N 1
ATOM 6358 C CA . LYS A 1 781 ? -24.888 25.955 -0.967 1.00 75.50 781 LYS A CA 1
ATOM 6359 C C . LYS A 1 781 ? -23.948 24.815 -0.593 1.00 75.50 781 LYS A C 1
ATOM 6361 O O . LYS A 1 781 ? -22.771 25.044 -0.342 1.00 75.50 781 LYS A O 1
ATOM 6366 N N . TRP A 1 782 ? -24.476 23.597 -0.577 1.00 74.06 782 TRP A N 1
ATOM 6367 C CA . TRP A 1 782 ? -23.626 22.416 -0.509 1.00 74.06 782 TRP A CA 1
ATOM 6368 C C . TRP A 1 782 ? -22.948 22.259 -1.870 1.00 74.06 782 TRP A C 1
ATOM 6370 O O . TRP A 1 782 ? -23.676 22.196 -2.865 1.00 74.06 782 TRP A O 1
ATOM 6380 N N . PRO A 1 783 ? -21.608 22.259 -1.937 1.00 66.00 783 PRO A N 1
ATOM 6381 C CA . PRO A 1 783 ? -20.913 22.083 -3.199 1.00 66.00 783 PRO A CA 1
ATOM 6382 C C . PRO A 1 783 ? -21.287 20.717 -3.779 1.00 66.00 783 PRO A C 1
ATOM 6384 O O . PRO A 1 783 ? -21.353 19.717 -3.058 1.00 66.00 783 PRO A O 1
ATOM 6387 N N . SER A 1 784 ? -21.578 20.686 -5.077 1.00 53.78 784 SER A N 1
ATOM 6388 C CA . SER A 1 784 ? -21.688 19.435 -5.823 1.00 53.78 784 SER A CA 1
ATOM 6389 C C . SER A 1 784 ? -20.341 18.703 -5.738 1.00 53.78 784 SER A C 1
ATOM 6391 O O . SER A 1 784 ? -19.308 19.352 -5.544 1.00 53.78 784 SER A O 1
ATOM 6393 N N . LYS A 1 785 ? -20.314 17.367 -5.852 1.00 52.62 785 LYS A N 1
ATOM 6394 C CA . LYS A 1 785 ? -19.040 16.621 -5.845 1.00 52.62 785 LYS A CA 1
ATOM 6395 C C . LYS A 1 785 ? -18.074 17.256 -6.868 1.00 52.62 785 LYS A C 1
ATOM 6397 O O . LYS A 1 785 ? -18.567 17.757 -7.877 1.00 52.62 785 LYS A O 1
ATOM 6402 N N . PRO A 1 786 ? -16.740 17.231 -6.676 1.00 44.25 786 PRO A N 1
ATOM 6403 C CA . PRO A 1 786 ? -15.777 17.794 -7.640 1.00 44.25 786 PRO A CA 1
ATOM 6404 C C . PRO A 1 786 ? -16.073 17.426 -9.107 1.00 44.25 786 PRO A C 1
ATOM 6406 O O . PRO A 1 786 ? -15.875 18.225 -10.018 1.00 44.25 786 PRO A O 1
ATOM 6409 N N . THR A 1 787 ? -16.626 16.234 -9.337 1.00 42.94 787 THR A N 1
ATOM 6410 C CA . THR A 1 787 ? -17.031 15.710 -10.646 1.00 42.94 787 THR A CA 1
ATOM 6411 C C . THR A 1 787 ? -18.330 16.289 -11.228 1.00 42.94 787 THR A C 1
ATOM 6413 O O . THR A 1 787 ? -18.520 16.233 -12.443 1.00 42.94 787 THR A O 1
ATOM 6416 N N . ASP A 1 788 ? -19.204 16.892 -10.421 1.00 39.97 788 ASP A N 1
ATOM 6417 C CA . ASP A 1 788 ? -20.473 17.504 -10.849 1.00 39.97 788 ASP A CA 1
ATOM 6418 C C . ASP A 1 788 ? -20.303 18.931 -11.407 1.00 39.97 788 ASP A C 1
ATOM 6420 O O . ASP A 1 788 ? -21.272 19.535 -11.873 1.00 39.97 788 ASP A O 1
ATOM 6424 N N . LEU A 1 789 ? -19.072 19.459 -11.469 1.00 44.22 789 LEU A N 1
ATOM 6425 C CA . LEU A 1 789 ? -18.744 20.702 -12.191 1.00 44.22 789 LEU A CA 1
ATOM 6426 C C . LEU A 1 789 ? -19.011 20.613 -13.714 1.00 44.22 789 LEU A C 1
ATOM 6428 O O . LEU A 1 789 ? -18.785 21.571 -14.455 1.00 44.22 789 LEU A O 1
ATOM 6432 N N . ARG A 1 790 ? -19.543 19.488 -14.212 1.00 42.31 790 ARG A N 1
ATOM 6433 C CA . ARG A 1 790 ? -20.014 19.319 -15.591 1.00 42.31 790 ARG A CA 1
ATOM 6434 C C . ARG A 1 790 ? -21.414 18.717 -15.647 1.00 42.31 790 ARG A C 1
ATOM 6436 O O . ARG A 1 790 ? -21.554 17.505 -15.605 1.00 42.31 790 ARG A O 1
ATOM 6443 N N . THR A 1 791 ? -22.427 19.552 -15.888 1.00 30.33 791 THR A N 1
ATOM 6444 C CA . THR A 1 791 ? -23.597 19.174 -16.724 1.00 30.33 791 THR A CA 1
ATOM 6445 C C . THR A 1 791 ? -24.441 20.338 -17.266 1.00 30.33 791 THR A C 1
ATOM 6447 O O . THR A 1 791 ? -25.249 20.091 -18.150 1.00 30.33 791 THR A O 1
ATOM 6450 N N . ASN A 1 792 ? -24.235 21.605 -16.884 1.00 29.22 792 ASN A N 1
ATOM 6451 C CA . ASN A 1 792 ? -25.055 22.717 -17.410 1.00 29.22 792 ASN A CA 1
ATOM 6452 C C . ASN A 1 792 ? -24.363 23.581 -18.474 1.00 29.22 792 ASN A C 1
ATOM 6454 O O . ASN A 1 792 ? -24.443 24.800 -18.422 1.00 29.22 792 ASN A O 1
ATOM 6458 N N . ASN A 1 793 ? -23.721 22.964 -19.467 1.00 36.69 793 ASN A N 1
ATOM 6459 C CA . ASN A 1 793 ? -23.358 23.658 -20.708 1.00 36.69 793 ASN A CA 1
ATOM 6460 C C . ASN A 1 793 ? -23.771 22.818 -21.923 1.00 36.69 793 ASN A C 1
ATOM 6462 O O . ASN A 1 793 ? -22.943 22.396 -22.726 1.00 36.69 793 ASN A O 1
ATOM 6466 N N . SER A 1 794 ? -25.075 22.584 -22.065 1.00 34.19 794 SER A N 1
ATOM 6467 C CA . SER A 1 794 ? -25.675 22.326 -23.372 1.00 34.19 794 SER A CA 1
ATOM 6468 C C . SER A 1 794 ? -26.465 23.558 -23.811 1.00 34.19 794 SER A C 1
ATOM 6470 O O . SER A 1 794 ? -27.385 23.993 -23.123 1.00 34.19 794 SER A O 1
ATOM 6472 N N . SER A 1 795 ? -26.080 24.077 -24.979 1.00 36.44 795 SER A N 1
ATOM 6473 C CA . SER A 1 795 ? -26.821 24.996 -25.853 1.00 36.44 795 SER A CA 1
ATOM 6474 C C . SER A 1 795 ? -27.217 26.371 -25.297 1.00 36.44 795 SER A C 1
ATOM 6476 O O . SER A 1 795 ? -28.366 26.609 -24.944 1.00 36.44 795 SER A O 1
ATOM 6478 N N . SER A 1 796 ? -26.297 27.331 -25.384 1.00 27.50 796 SER A N 1
ATOM 6479 C CA . SER A 1 796 ? -26.636 28.689 -25.830 1.00 27.50 796 SER A CA 1
ATOM 6480 C C . SER A 1 796 ? -25.362 29.409 -26.262 1.00 27.50 796 SER A C 1
ATOM 6482 O O . SER A 1 796 ? -24.653 30.012 -25.461 1.00 27.50 796 SER A O 1
ATOM 6484 N N . SER A 1 797 ? -25.093 29.347 -27.560 1.00 37.28 797 SER A N 1
ATOM 6485 C CA . SER A 1 797 ? -24.230 30.275 -28.279 1.00 37.28 797 SER A CA 1
ATOM 6486 C C . SER A 1 797 ? -24.547 31.724 -27.897 1.00 37.28 797 SER A C 1
ATOM 6488 O O . SER A 1 797 ? -25.623 32.215 -28.238 1.00 37.28 797 SER A O 1
ATOM 6490 N N . LYS A 1 798 ? -23.615 32.408 -27.230 1.00 29.77 798 LYS A N 1
ATOM 6491 C CA . LYS A 1 798 ? -23.424 33.861 -27.330 1.00 29.77 798 LYS A CA 1
ATOM 6492 C C . LYS A 1 798 ? -21.994 34.213 -26.924 1.00 29.77 798 LYS A C 1
ATOM 6494 O O . LYS A 1 798 ? -21.528 33.830 -25.854 1.00 29.77 798 LYS A O 1
ATOM 6499 N N . SER A 1 799 ? -21.319 34.866 -27.859 1.00 35.34 799 SER A N 1
ATOM 6500 C CA . SER A 1 799 ? -19.943 35.336 -27.806 1.00 35.34 799 SER A CA 1
ATOM 6501 C C . SER A 1 799 ? -19.773 36.534 -26.864 1.00 35.34 799 SER A C 1
ATOM 6503 O O . SER A 1 799 ? -20.743 37.196 -26.494 1.00 35.34 799 SER A O 1
ATOM 6505 N N . ASP A 1 800 ? -18.507 36.787 -26.530 1.00 36.62 800 ASP A N 1
ATOM 6506 C CA . ASP A 1 800 ? -17.942 38.057 -26.058 1.00 36.62 800 ASP A CA 1
ATOM 6507 C C . ASP A 1 800 ? -18.325 38.548 -24.654 1.00 36.62 800 ASP A C 1
ATOM 6509 O O . ASP A 1 800 ? -19.105 39.483 -24.485 1.00 36.62 800 ASP A O 1
ATOM 6513 N N . LYS A 1 801 ? -17.649 37.980 -23.641 1.00 29.83 801 LYS A N 1
ATOM 6514 C CA . LYS A 1 801 ? -17.208 38.700 -22.429 1.00 29.83 801 LYS A CA 1
ATOM 6515 C C . LYS A 1 801 ? -15.822 38.210 -21.982 1.00 29.83 801 LYS A C 1
ATOM 6517 O O . LYS A 1 801 ? -15.506 37.030 -22.135 1.00 29.83 801 LYS A O 1
ATOM 6522 N N . SER A 1 802 ? -15.027 39.153 -21.478 1.00 31.36 802 SER A N 1
ATOM 6523 C CA . SER A 1 802 ? -13.590 39.100 -21.173 1.00 31.36 802 SER A CA 1
ATOM 6524 C C . SER A 1 802 ? -13.131 37.899 -20.330 1.00 31.36 802 SER A C 1
ATOM 6526 O O . SER A 1 802 ? -13.787 37.472 -19.382 1.00 31.36 802 SER A O 1
ATOM 6528 N N . GLU A 1 803 ? -11.938 37.387 -20.652 1.00 36.78 803 GLU A N 1
ATOM 6529 C CA . GLU A 1 803 ? -11.257 36.285 -19.951 1.00 36.78 803 GLU A CA 1
ATOM 6530 C C . GLU A 1 803 ? -10.877 36.599 -18.492 1.00 36.78 803 GLU A C 1
ATOM 6532 O O . GLU A 1 803 ? -10.678 35.670 -17.712 1.00 36.78 803 GLU A O 1
ATOM 6537 N N . SER A 1 804 ? -10.840 37.872 -18.075 1.00 35.03 804 SER A N 1
ATOM 6538 C CA . SER A 1 804 ? -10.441 38.250 -16.709 1.00 35.03 804 SER A CA 1
ATOM 6539 C C . SER A 1 804 ? -11.548 38.104 -15.655 1.00 35.03 804 SER A C 1
ATOM 6541 O O . SER A 1 804 ? -11.239 38.030 -14.470 1.00 35.03 804 SER A O 1
ATOM 6543 N N . GLU A 1 805 ? -12.828 38.040 -16.042 1.00 32.31 805 GLU A N 1
ATOM 6544 C CA . GLU A 1 805 ? -13.943 37.911 -15.082 1.00 32.31 805 GLU A CA 1
ATOM 6545 C C . GLU A 1 805 ? -14.323 36.450 -14.795 1.00 32.31 805 GLU A C 1
ATOM 6547 O O . GLU A 1 805 ? -14.795 36.142 -13.704 1.00 32.31 805 GLU A O 1
ATOM 6552 N N . LYS A 1 806 ? -14.039 35.512 -15.712 1.00 38.62 806 LYS A N 1
ATOM 6553 C CA . LYS A 1 806 ? -14.323 34.077 -15.500 1.00 38.62 806 LYS A CA 1
ATOM 6554 C C . LYS A 1 806 ? -13.442 33.438 -14.426 1.00 38.62 806 LYS A C 1
ATOM 6556 O O . LYS A 1 806 ? -13.880 32.498 -13.771 1.00 38.62 806 LYS A O 1
ATOM 6561 N N . GLY A 1 807 ? -12.231 33.958 -14.221 1.00 37.25 807 GLY A N 1
ATOM 6562 C CA . GLY A 1 807 ? -11.345 33.506 -13.149 1.00 37.25 807 GLY A CA 1
ATOM 6563 C C . GLY A 1 807 ? -11.891 33.821 -11.754 1.00 37.25 807 GLY A C 1
ATOM 6564 O O . GLY A 1 807 ? -11.670 33.042 -10.840 1.00 37.25 807 GLY A O 1
ATOM 6565 N N . HIS A 1 808 ? -12.651 34.908 -11.585 1.00 37.06 808 HIS A N 1
ATOM 6566 C CA . HIS A 1 808 ? -13.095 35.388 -10.270 1.00 37.06 808 HIS A CA 1
ATOM 6567 C C . HIS A 1 808 ? -14.259 34.591 -9.652 1.00 37.06 808 HIS A C 1
ATOM 6569 O O . HIS A 1 808 ? -14.365 34.545 -8.425 1.00 37.06 808 HIS A O 1
ATOM 6575 N N . ASP A 1 809 ? -15.100 33.941 -10.463 1.00 41.94 809 ASP A N 1
ATOM 6576 C CA . ASP A 1 809 ? -16.206 33.104 -9.965 1.00 41.94 809 ASP A CA 1
ATOM 6577 C C . ASP A 1 809 ? -15.758 31.675 -9.592 1.00 41.94 809 ASP A C 1
ATOM 6579 O O . ASP A 1 809 ? -16.378 31.049 -8.735 1.00 41.94 809 ASP A O 1
ATOM 6583 N N . LEU A 1 810 ? -14.643 31.183 -10.152 1.00 44.84 810 LEU A N 1
ATOM 6584 C CA . LEU A 1 810 ? -14.088 29.845 -9.876 1.00 44.84 810 LEU A CA 1
ATOM 6585 C C . LEU A 1 810 ? -13.514 29.700 -8.453 1.00 44.84 810 LEU A C 1
ATOM 6587 O O . LEU A 1 810 ? -13.618 28.632 -7.854 1.00 44.84 810 LEU A O 1
ATOM 6591 N N . TRP A 1 811 ? -12.957 30.768 -7.872 1.00 42.03 811 TRP A N 1
ATOM 6592 C CA . TRP A 1 811 ? -12.342 30.723 -6.533 1.00 42.03 811 TRP A CA 1
ATOM 6593 C C . TRP A 1 811 ? -13.352 30.821 -5.377 1.00 42.03 811 TRP A C 1
ATOM 6595 O O . TRP A 1 811 ? -13.050 30.400 -4.263 1.00 42.03 811 TRP A O 1
ATOM 6605 N N . ARG A 1 812 ? -14.580 31.315 -5.617 1.00 42.47 812 ARG A N 1
ATOM 6606 C CA . ARG A 1 812 ? -15.629 31.423 -4.576 1.00 42.47 812 ARG A CA 1
ATOM 6607 C C . ARG A 1 812 ? -16.195 30.071 -4.122 1.00 42.47 812 ARG A C 1
ATOM 6609 O O . ARG A 1 812 ? -16.790 30.006 -3.042 1.00 42.47 812 ARG A O 1
ATOM 6616 N N . GLU A 1 813 ? -16.001 29.015 -4.911 1.00 52.22 813 GLU A N 1
ATOM 6617 C CA . GLU A 1 813 ? -16.534 27.659 -4.695 1.00 52.22 813 GLU A CA 1
ATOM 6618 C C . GLU A 1 813 ? -15.420 26.615 -4.434 1.00 52.22 813 GLU A C 1
ATOM 6620 O O . GLU A 1 813 ? -15.563 25.437 -4.738 1.00 52.22 813 GLU A O 1
ATOM 6625 N N . SER A 1 814 ? -14.292 27.031 -3.849 1.00 62.38 814 SER A N 1
ATOM 6626 C CA . SER A 1 814 ? -13.074 26.221 -3.661 1.00 62.38 814 SER A CA 1
ATOM 6627 C C . SER A 1 814 ? -13.070 25.294 -2.429 1.00 62.38 814 SER A C 1
ATOM 6629 O O . SER A 1 814 ? -12.048 25.135 -1.762 1.00 62.38 814 SER A O 1
ATOM 6631 N N . TYR A 1 815 ? -14.195 24.669 -2.090 1.00 71.06 815 TYR A N 1
ATOM 6632 C CA . TYR A 1 815 ? -14.276 23.728 -0.964 1.00 71.06 815 TYR A CA 1
ATOM 6633 C C . TYR A 1 815 ? -15.180 22.542 -1.294 1.00 71.06 815 TYR A C 1
ATOM 6635 O O . TYR A 1 815 ? -16.144 22.674 -2.047 1.00 71.06 815 TYR A O 1
ATOM 6643 N N . PHE A 1 816 ? -14.888 21.383 -0.709 1.00 76.81 816 PHE A N 1
ATOM 6644 C CA . PHE A 1 816 ? -15.724 20.190 -0.804 1.00 76.81 816 PHE A CA 1
ATOM 6645 C C . PHE A 1 816 ? -16.191 19.762 0.580 1.00 76.81 816 PHE A C 1
ATOM 6647 O O . PHE A 1 816 ? -15.462 19.885 1.560 1.00 76.81 816 PHE A O 1
ATOM 6654 N N . CYS A 1 817 ? -17.422 19.268 0.658 1.00 81.81 817 CYS A N 1
ATOM 6655 C CA . CYS A 1 817 ? -18.046 18.853 1.906 1.00 81.81 817 CYS A CA 1
ATOM 6656 C C . CYS A 1 817 ? -18.846 17.571 1.696 1.00 81.81 817 CYS A C 1
ATOM 6658 O O . CYS A 1 817 ? -19.681 17.513 0.788 1.00 81.81 817 CYS A O 1
ATOM 6660 N N . ASP A 1 818 ? -18.683 16.587 2.581 1.00 84.56 818 ASP A N 1
ATOM 6661 C CA . ASP A 1 818 ? -19.641 15.489 2.681 1.00 84.56 818 ASP A CA 1
ATOM 6662 C C . ASP A 1 818 ? -20.838 15.955 3.512 1.00 84.56 818 ASP A C 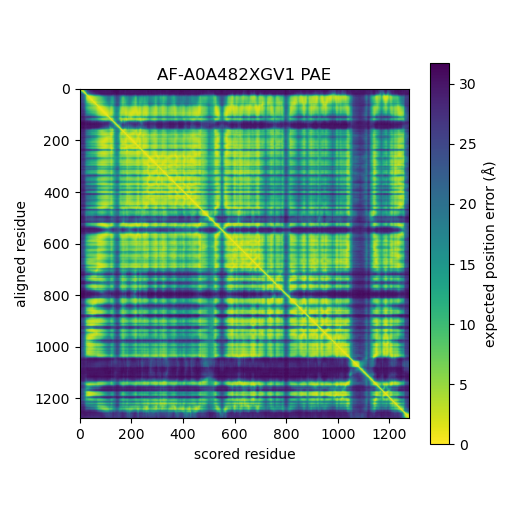1
ATOM 6664 O O . ASP A 1 818 ? -20.834 15.949 4.745 1.00 84.56 818 ASP A O 1
ATOM 6668 N N . ARG A 1 819 ? -21.896 16.373 2.810 1.00 85.38 819 ARG A N 1
ATOM 6669 C CA . ARG A 1 819 ? -23.140 16.840 3.431 1.00 85.38 819 ARG A CA 1
ATOM 6670 C C . ARG A 1 819 ? -23.702 15.824 4.432 1.00 85.38 819 ARG A C 1
ATOM 6672 O O . ARG A 1 819 ? -24.212 16.231 5.473 1.00 85.38 819 ARG A O 1
ATOM 6679 N N . SER A 1 820 ? -23.669 14.533 4.107 1.00 85.94 820 SER A N 1
ATOM 6680 C CA . SER A 1 820 ? -24.328 13.503 4.916 1.00 85.94 820 SER A CA 1
ATOM 6681 C C . SER A 1 820 ? -23.588 13.271 6.231 1.00 85.94 820 SER A C 1
ATOM 6683 O O . SER A 1 820 ? -24.201 13.301 7.301 1.00 85.94 820 SER A O 1
ATOM 6685 N N . LEU A 1 821 ? -22.260 13.152 6.165 1.00 89.12 821 LEU A N 1
ATOM 6686 C CA . LEU A 1 821 ? -21.408 13.004 7.337 1.00 89.12 821 LEU A CA 1
ATOM 6687 C C . LEU A 1 821 ? -21.461 14.256 8.222 1.00 89.12 821 LEU A C 1
ATOM 6689 O O . LEU A 1 821 ? -21.668 14.146 9.430 1.00 89.12 821 LEU A O 1
ATOM 6693 N N . PHE A 1 822 ? -21.358 15.446 7.622 1.00 89.88 822 PHE A N 1
ATOM 6694 C CA . PHE A 1 822 ? -21.384 16.720 8.343 1.00 89.88 822 PHE A CA 1
ATOM 6695 C C . PHE A 1 822 ? -22.690 16.919 9.125 1.00 89.88 822 PHE A C 1
ATOM 6697 O O . PHE A 1 822 ? -22.678 17.251 10.310 1.00 89.88 822 PHE A O 1
ATOM 6704 N N . LEU A 1 823 ? -23.843 16.682 8.490 1.00 88.50 823 LEU A N 1
ATOM 6705 C CA . LEU A 1 823 ? -25.145 16.824 9.151 1.00 88.50 823 LEU A CA 1
ATOM 6706 C C . LEU A 1 823 ? -25.407 15.723 10.185 1.00 88.50 823 LEU A C 1
ATOM 6708 O O . LEU A 1 823 ? -26.117 15.973 11.164 1.00 88.50 823 LEU A O 1
ATOM 6712 N N . SER A 1 824 ? -24.844 14.529 9.983 1.00 89.56 824 SER A N 1
ATOM 6713 C CA . SER A 1 824 ? -24.879 13.457 10.978 1.00 89.56 824 SER A CA 1
ATOM 6714 C C . SER A 1 824 ? -24.050 13.812 12.211 1.00 89.56 824 SER A C 1
ATOM 6716 O O . SER A 1 824 ? -24.499 13.550 13.321 1.00 89.56 824 SER A O 1
ATOM 6718 N N . LEU A 1 825 ? -22.889 14.452 12.042 1.00 91.75 825 LEU A N 1
ATOM 6719 C CA . LEU A 1 825 ? -22.057 14.908 13.157 1.00 91.75 825 LEU A CA 1
ATOM 6720 C C . LEU A 1 825 ? -22.776 15.959 14.009 1.00 91.75 825 LEU A C 1
ATOM 6722 O O . LEU A 1 825 ? -22.772 15.878 15.233 1.00 91.75 825 LEU A O 1
ATOM 6726 N N . VAL A 1 826 ? -23.441 16.925 13.370 1.00 90.31 826 VAL A N 1
ATOM 6727 C CA . VAL A 1 826 ? -24.223 17.952 14.080 1.00 90.31 826 VAL A CA 1
ATOM 6728 C C . VAL A 1 826 ? -25.406 17.337 14.831 1.00 90.31 826 VAL A C 1
ATOM 6730 O O . VAL A 1 826 ? -25.738 17.781 15.931 1.00 90.31 826 VAL A O 1
ATOM 6733 N N . PHE A 1 827 ? -26.044 16.311 14.261 1.00 90.38 827 PHE A N 1
ATOM 6734 C CA . PHE A 1 827 ? -27.079 15.556 14.964 1.00 90.38 827 PHE A CA 1
ATOM 6735 C C . PHE A 1 827 ? -26.508 14.838 16.194 1.00 90.38 827 PHE A C 1
ATOM 6737 O O . PHE A 1 827 ? -27.048 15.003 17.287 1.00 90.38 827 PHE A O 1
ATOM 6744 N N . ASP A 1 828 ? -25.406 14.104 16.035 1.00 91.56 828 ASP A N 1
ATOM 6745 C CA . ASP A 1 828 ? -24.757 13.351 17.112 1.00 91.56 828 ASP A CA 1
ATOM 6746 C C . ASP A 1 828 ? -24.264 14.287 18.233 1.00 91.56 828 ASP A C 1
ATOM 6748 O O . ASP A 1 828 ? -24.447 13.990 19.416 1.00 91.56 828 ASP A O 1
ATOM 6752 N N . ALA A 1 829 ? -23.727 15.462 17.888 1.00 90.62 829 ALA A N 1
ATOM 6753 C CA . ALA A 1 829 ? -23.346 16.502 18.845 1.00 90.62 829 ALA A CA 1
ATOM 6754 C C . ALA A 1 829 ? -24.554 17.056 19.618 1.00 90.62 829 ALA A C 1
ATOM 6756 O O . ALA A 1 829 ? -24.490 17.219 20.835 1.00 90.62 829 ALA A O 1
ATOM 6757 N N . ALA A 1 830 ? -25.685 17.288 18.945 1.00 88.81 830 ALA A N 1
ATOM 6758 C CA . ALA A 1 830 ? -26.914 17.715 19.610 1.00 88.81 830 ALA A CA 1
ATOM 6759 C C . ALA A 1 830 ? -27.485 16.616 20.526 1.00 88.81 830 ALA A C 1
ATOM 6761 O O . ALA A 1 830 ? -27.944 16.908 21.629 1.00 88.81 830 ALA A O 1
ATOM 6762 N N . ALA A 1 831 ? -27.433 15.354 20.091 1.00 88.50 831 ALA A N 1
ATOM 6763 C CA . ALA A 1 831 ? -27.897 14.202 20.863 1.00 88.50 831 ALA A CA 1
ATOM 6764 C C . ALA A 1 831 ? -27.019 13.922 22.095 1.00 88.50 831 ALA A C 1
ATOM 6766 O O . ALA A 1 831 ? -27.503 13.383 23.092 1.00 88.50 831 ALA A O 1
ATOM 6767 N N . THR A 1 832 ? -25.742 14.306 22.058 1.00 89.69 832 THR A N 1
ATOM 6768 C CA . THR A 1 832 ? -24.780 14.113 23.154 1.00 89.69 832 THR A CA 1
ATOM 6769 C C . THR A 1 832 ? -24.508 15.383 23.965 1.00 89.69 832 THR A C 1
ATOM 6771 O O . THR A 1 832 ? -23.688 15.351 24.875 1.00 89.69 832 THR A O 1
ATOM 6774 N N . ALA A 1 833 ? -25.233 16.483 23.725 1.00 86.62 833 ALA A N 1
ATOM 6775 C CA . ALA A 1 833 ? -25.025 17.756 24.425 1.00 86.62 833 ALA A CA 1
ATOM 6776 C C . ALA A 1 833 ? -25.194 17.658 25.958 1.00 86.62 833 ALA A C 1
ATOM 6778 O O . ALA A 1 833 ? -24.458 18.298 26.704 1.00 86.62 833 ALA A O 1
ATOM 6779 N N . TRP A 1 834 ? -26.101 16.797 26.436 1.00 85.50 834 TRP A N 1
ATOM 6780 C CA . TRP A 1 834 ? -26.299 16.502 27.867 1.00 85.50 834 TRP A CA 1
ATOM 6781 C C . TRP A 1 834 ? -25.060 15.892 28.541 1.00 85.50 834 TRP A C 1
ATOM 6783 O O . TRP A 1 834 ? -24.975 15.849 29.766 1.00 85.50 834 TRP A O 1
ATOM 6793 N N . PHE A 1 835 ? -24.097 15.398 27.759 1.00 85.56 835 PHE A N 1
ATOM 6794 C CA . PHE A 1 835 ? -22.840 14.877 28.274 1.00 85.56 835 PHE A CA 1
ATOM 6795 C C . PHE A 1 835 ? -21.923 15.985 28.802 1.00 85.56 835 PHE A C 1
ATOM 6797 O O . PHE A 1 835 ? -20.934 15.655 29.424 1.00 85.56 835 PHE A O 1
ATOM 6804 N N . ASN A 1 836 ? -22.226 17.276 28.632 1.00 79.50 836 ASN A N 1
ATOM 6805 C CA . ASN A 1 836 ? -21.484 18.335 29.332 1.00 79.50 836 ASN A CA 1
ATOM 6806 C C . ASN A 1 836 ? -21.902 18.449 30.812 1.00 79.50 836 ASN A C 1
ATOM 6808 O O . ASN A 1 836 ? -21.155 18.979 31.632 1.00 79.50 836 ASN A O 1
ATOM 6812 N N . ASP A 1 837 ? -23.069 17.912 31.182 1.00 80.00 837 ASP A N 1
ATOM 6813 C CA . ASP A 1 837 ? -23.515 17.906 32.570 1.00 80.00 837 ASP A CA 1
ATOM 6814 C C . ASP A 1 837 ? -22.715 16.883 33.386 1.00 80.00 837 ASP A C 1
ATOM 6816 O O . ASP A 1 837 ? -22.555 15.716 32.985 1.00 80.00 837 ASP A O 1
ATOM 6820 N N . SER A 1 838 ? -22.270 17.303 34.577 1.00 73.50 838 SER A N 1
ATOM 6821 C CA . SER A 1 838 ? -21.589 16.432 35.541 1.00 73.50 838 SER A CA 1
ATOM 6822 C C . SER A 1 838 ? -22.368 15.131 35.749 1.00 73.50 838 SER A C 1
ATOM 6824 O O . SER A 1 838 ? -23.586 15.138 35.941 1.00 73.50 838 SER A O 1
ATOM 6826 N N . VAL A 1 839 ? -21.672 13.990 35.758 1.00 74.62 839 VAL A N 1
ATOM 6827 C CA . VAL A 1 839 ? -22.301 12.695 36.078 1.00 74.62 839 VAL A CA 1
ATOM 6828 C C . VAL A 1 839 ? -23.073 12.782 37.402 1.00 74.62 839 VAL A C 1
ATOM 6830 O O . VAL A 1 839 ? -24.223 12.347 37.479 1.00 74.62 839 VAL A O 1
ATOM 6833 N N . TRP A 1 840 ? -22.502 13.455 38.402 1.00 69.88 840 TRP A N 1
ATOM 6834 C CA . TRP A 1 840 ? -23.033 13.540 39.763 1.00 69.88 840 TRP A CA 1
ATOM 6835 C C . TRP A 1 840 ? -24.284 14.413 39.906 1.00 69.88 840 TRP A C 1
ATOM 6837 O O . TRP A 1 840 ? -25.146 14.093 40.724 1.00 69.88 840 TRP A O 1
ATOM 6847 N N . SER A 1 841 ? -24.440 15.462 39.088 1.00 63.28 841 SER A N 1
ATOM 6848 C CA . SER A 1 841 ? -25.645 16.307 39.123 1.00 63.28 841 SER A CA 1
ATOM 6849 C C . SER A 1 841 ? -26.884 15.553 38.635 1.00 63.28 841 SER A C 1
ATOM 6851 O O . SER A 1 841 ? -27.997 15.825 39.077 1.00 63.28 841 SER A O 1
ATOM 6853 N N . SER A 1 842 ? -26.691 14.557 37.766 1.00 56.69 842 SER A N 1
ATOM 6854 C CA . SER A 1 842 ? -27.782 13.783 37.175 1.00 56.69 842 SER A CA 1
ATOM 6855 C C . SER A 1 842 ? -28.289 12.599 38.004 1.00 56.69 842 SER A C 1
ATOM 6857 O O . SER A 1 842 ? -29.346 12.066 37.675 1.00 56.69 842 SER A O 1
ATOM 6859 N N . VAL A 1 843 ? -27.572 12.188 39.057 1.00 58.69 843 VAL A N 1
ATOM 6860 C CA . VAL A 1 843 ? -27.915 10.997 39.866 1.00 58.69 843 VAL A CA 1
ATOM 6861 C C . VAL A 1 843 ? -28.469 11.371 41.254 1.00 58.69 843 VAL A C 1
ATOM 6863 O O . VAL A 1 843 ? -28.912 10.502 41.998 1.00 58.69 843 VAL A O 1
ATOM 6866 N N . GLY A 1 844 ? -28.507 12.662 41.615 1.00 55.78 844 GLY A N 1
ATOM 6867 C CA . GLY A 1 844 ? -29.085 13.118 42.891 1.00 55.78 844 GLY A CA 1
ATOM 6868 C C . GLY A 1 844 ? -28.379 12.542 44.129 1.00 55.78 844 GLY A C 1
ATOM 6869 O O . GLY A 1 844 ? -29.015 12.306 45.155 1.00 55.78 844 GLY A O 1
ATOM 6870 N N . VAL A 1 845 ? -27.078 12.251 44.018 1.00 58.03 845 VAL A N 1
ATOM 6871 C CA . VAL A 1 845 ? -26.300 11.538 45.043 1.00 58.03 845 VAL A CA 1
ATOM 6872 C C . VAL A 1 845 ? -25.779 12.518 46.095 1.00 58.03 845 VAL A C 1
ATOM 6874 O O . VAL A 1 845 ? -25.143 13.513 45.763 1.00 58.03 845 VAL A O 1
ATOM 6877 N N . ILE A 1 846 ? -26.033 12.205 47.370 1.00 62.94 846 ILE A N 1
ATOM 6878 C CA . ILE A 1 846 ? -25.481 12.896 48.547 1.00 62.94 846 ILE A CA 1
ATOM 6879 C C . ILE A 1 846 ? -23.944 12.804 48.511 1.00 62.94 846 ILE A C 1
ATOM 6881 O O . ILE A 1 846 ? -23.399 11.743 48.213 1.00 62.94 846 ILE A O 1
ATOM 6885 N N . GLU A 1 847 ? -23.245 13.891 48.835 1.00 64.75 847 GLU A N 1
ATOM 6886 C CA . GLU A 1 847 ? -21.785 14.041 48.691 1.00 64.75 847 GLU A CA 1
ATOM 6887 C C . GLU A 1 847 ? -20.960 12.938 49.395 1.00 64.75 847 GLU A C 1
ATOM 6889 O O . GLU A 1 847 ? -19.935 12.500 48.875 1.00 64.75 847 GLU A O 1
ATOM 6894 N N . GLU A 1 848 ? -21.460 12.378 50.502 1.00 62.22 848 GLU A N 1
ATOM 6895 C CA . GLU A 1 848 ? -20.856 11.219 51.185 1.00 62.22 848 GLU A CA 1
ATOM 6896 C C . GLU A 1 848 ? -20.836 9.946 50.323 1.00 62.22 848 GLU A C 1
ATOM 6898 O O . GLU A 1 848 ? -19.812 9.271 50.228 1.00 62.22 848 GLU A O 1
ATOM 6903 N N . LYS A 1 849 ? -21.940 9.637 49.629 1.00 66.75 849 LYS A N 1
ATOM 6904 C CA . LYS A 1 849 ? -22.031 8.465 48.739 1.00 66.75 849 LYS A CA 1
ATOM 6905 C C . LYS A 1 849 ? -21.157 8.620 47.496 1.00 66.75 849 LYS A C 1
ATOM 6907 O O . LYS A 1 849 ? -20.712 7.624 46.936 1.00 66.75 849 LYS A O 1
ATOM 6912 N N . LYS A 1 850 ? -20.902 9.859 47.063 1.00 71.94 850 LYS A N 1
ATOM 6913 C CA . LYS A 1 850 ? -19.965 10.158 45.974 1.00 71.94 850 LYS A CA 1
ATOM 6914 C C . LYS A 1 850 ? -18.533 9.803 46.382 1.00 71.94 850 LYS A C 1
ATOM 6916 O O . LYS A 1 850 ? -17.849 9.131 45.619 1.00 71.94 850 LYS A O 1
ATOM 6921 N N . ASN A 1 851 ? -18.089 10.215 47.570 1.00 73.31 851 ASN A N 1
ATOM 6922 C CA . ASN A 1 851 ? -16.727 9.936 48.037 1.00 73.31 851 ASN A CA 1
ATOM 6923 C C . ASN A 1 851 ? -16.489 8.438 48.272 1.00 73.31 851 ASN A C 1
ATOM 6925 O O . ASN A 1 851 ? -15.461 7.921 47.840 1.00 73.31 851 ASN A O 1
ATOM 6929 N N . ASP A 1 852 ? -17.461 7.739 48.865 1.00 75.19 852 ASP A N 1
ATOM 6930 C CA . ASP A 1 852 ? -17.427 6.277 49.022 1.00 75.19 852 ASP A CA 1
ATOM 6931 C C . ASP A 1 852 ? -17.304 5.566 47.663 1.00 75.19 852 ASP A C 1
ATOM 6933 O O . ASP A 1 852 ? -16.445 4.710 47.458 1.00 75.19 852 ASP A O 1
ATOM 6937 N N . PHE A 1 853 ? -18.090 5.995 46.673 1.00 76.81 853 PHE A N 1
ATOM 6938 C CA . PHE A 1 853 ? -18.038 5.432 45.326 1.00 76.81 853 PHE A CA 1
ATOM 6939 C C . PHE A 1 853 ? -16.701 5.691 44.616 1.00 76.81 853 PHE A C 1
ATOM 6941 O O . PHE A 1 853 ? -16.144 4.787 43.987 1.00 76.81 853 PHE A O 1
ATOM 6948 N N . MET A 1 854 ? -16.169 6.913 44.726 1.00 77.31 854 MET A N 1
ATOM 6949 C CA . MET A 1 854 ? -14.871 7.280 44.152 1.00 77.31 854 MET A CA 1
ATOM 6950 C C . MET A 1 854 ? -13.735 6.453 44.762 1.00 77.31 854 MET A C 1
ATOM 6952 O O . MET A 1 854 ? -12.848 6.019 44.030 1.00 77.31 854 MET A O 1
ATOM 6956 N N . GLN A 1 855 ? -13.781 6.182 46.069 1.00 77.38 855 GLN A N 1
ATOM 6957 C CA . GLN A 1 855 ? -12.808 5.317 46.741 1.00 77.38 855 GLN A CA 1
ATOM 6958 C C . GLN A 1 855 ? -12.967 3.844 46.347 1.00 77.38 855 GLN A C 1
ATOM 6960 O O . GLN A 1 855 ? -11.972 3.157 46.130 1.00 77.38 855 GLN A O 1
ATOM 6965 N N . ARG A 1 856 ? -14.207 3.357 46.224 1.00 77.12 856 ARG A N 1
ATOM 6966 C CA . ARG A 1 856 ? -14.491 1.939 45.972 1.00 77.12 856 ARG A CA 1
ATOM 6967 C C . ARG A 1 856 ? -14.161 1.486 44.550 1.00 77.12 856 ARG A C 1
ATOM 6969 O O . ARG A 1 856 ? -13.730 0.350 44.370 1.00 77.12 856 ARG A O 1
ATOM 6976 N N . PHE A 1 857 ? -14.372 2.341 43.550 1.00 77.44 857 PHE A N 1
ATOM 6977 C CA . PHE A 1 857 ? -14.238 1.958 42.137 1.00 77.44 857 PHE A CA 1
ATOM 6978 C C . PHE A 1 857 ? -13.188 2.756 41.358 1.00 77.44 857 PHE A C 1
ATOM 6980 O O . PHE A 1 857 ? -12.768 2.305 40.295 1.00 77.44 857 PHE A O 1
ATOM 6987 N N . GLY A 1 858 ? -12.758 3.917 41.864 1.00 83.88 858 GLY A N 1
ATOM 6988 C CA . GLY A 1 858 ? -11.713 4.742 41.253 1.00 83.88 858 GLY A CA 1
ATOM 6989 C C . GLY A 1 858 ? -11.915 5.028 39.758 1.00 83.88 858 GLY A C 1
ATOM 6990 O O . GLY A 1 858 ? -11.033 4.679 38.973 1.00 83.88 858 GLY A O 1
ATOM 6991 N N . PRO A 1 859 ? -13.046 5.613 39.321 1.00 84.56 859 PRO A N 1
ATOM 6992 C CA . PRO A 1 859 ? -13.219 5.984 37.921 1.00 84.56 859 PRO A CA 1
ATOM 6993 C C . PRO A 1 859 ? -12.244 7.092 37.518 1.00 84.56 859 PRO A C 1
ATOM 6995 O O . PRO A 1 859 ? -12.042 8.044 38.269 1.00 84.56 859 PRO A O 1
ATOM 6998 N N . VAL A 1 860 ? -11.656 6.955 36.330 1.00 85.62 860 VAL A N 1
ATOM 6999 C CA . VAL A 1 860 ? -10.671 7.894 35.769 1.00 85.62 860 VAL A CA 1
ATOM 7000 C C . VAL A 1 860 ? -11.318 8.756 34.695 1.00 85.62 860 VAL A C 1
ATOM 7002 O O . VAL A 1 860 ? -11.326 9.974 34.811 1.00 85.62 860 VAL A O 1
ATOM 7005 N N . THR A 1 861 ? -11.942 8.125 33.699 1.00 88.50 861 THR A N 1
ATOM 7006 C CA . THR A 1 861 ? -12.548 8.821 32.558 1.00 88.50 861 THR A CA 1
ATOM 7007 C C . THR A 1 861 ? -13.834 8.116 32.147 1.00 88.50 861 THR A C 1
ATOM 7009 O O . THR A 1 861 ? -13.883 6.889 32.092 1.00 88.50 861 THR A O 1
ATOM 7012 N N . VAL A 1 862 ? -14.888 8.865 31.832 1.00 91.25 862 VAL A N 1
ATOM 7013 C CA . VAL A 1 862 ? -16.099 8.342 31.172 1.00 91.25 862 VAL A CA 1
ATOM 7014 C C . VAL A 1 862 ? -16.176 8.945 29.782 1.00 91.25 862 VAL A C 1
ATOM 7016 O O . VAL A 1 862 ? -15.914 10.133 29.623 1.00 91.25 862 VAL A O 1
ATOM 7019 N N . PHE A 1 863 ? -16.552 8.157 28.778 1.00 92.62 863 PHE A N 1
ATOM 7020 C CA . PHE A 1 863 ? -16.574 8.619 27.394 1.00 92.62 863 PHE A CA 1
ATOM 7021 C C . PHE A 1 863 ? -17.729 8.037 26.576 1.00 92.62 863 PHE A C 1
ATOM 7023 O O . PHE A 1 863 ? -18.294 6.983 26.885 1.00 92.62 863 PHE A O 1
ATOM 7030 N N . VAL A 1 864 ? -18.069 8.750 25.504 1.00 92.94 864 VAL A N 1
ATOM 7031 C CA . VAL A 1 864 ? -19.042 8.344 24.488 1.00 92.94 864 VAL A CA 1
ATOM 7032 C C . VAL A 1 864 ? -18.440 8.617 23.119 1.00 92.94 864 VAL A C 1
ATOM 7034 O O . VAL A 1 864 ? -18.036 9.744 22.842 1.00 92.94 864 VAL A O 1
ATOM 7037 N N . ALA A 1 865 ? -18.429 7.605 22.256 1.00 93.94 865 ALA A N 1
ATOM 7038 C CA . ALA A 1 865 ? -18.048 7.752 20.858 1.00 93.94 865 ALA A CA 1
ATOM 7039 C C . ALA A 1 865 ? -19.205 7.379 19.941 1.00 93.94 865 ALA A C 1
ATOM 7041 O O . ALA A 1 865 ? -19.821 6.318 20.082 1.00 93.94 865 ALA A O 1
ATOM 7042 N N . THR A 1 866 ? -19.506 8.247 18.986 1.00 91.88 866 THR A N 1
ATOM 7043 C CA . THR A 1 866 ? -20.615 8.065 18.052 1.00 91.88 866 THR A CA 1
ATOM 7044 C C . THR A 1 866 ? -20.125 7.576 16.693 1.00 91.88 866 THR A C 1
ATOM 7046 O O . THR A 1 866 ? -18.948 7.669 16.342 1.00 91.88 866 THR A O 1
ATOM 7049 N N . ARG A 1 867 ? -21.050 7.037 15.895 1.00 89.56 867 ARG A N 1
ATOM 7050 C CA . ARG A 1 867 ? -20.762 6.557 14.535 1.00 89.56 867 ARG A CA 1
ATOM 7051 C C . ARG A 1 867 ? -20.277 7.650 13.573 1.00 89.56 867 ARG A C 1
ATOM 7053 O O . ARG A 1 867 ? -19.658 7.322 12.569 1.00 89.56 867 ARG A O 1
ATOM 7060 N N . SER A 1 868 ? -20.594 8.924 13.831 1.00 89.44 868 SER A N 1
ATOM 7061 C CA . SER A 1 868 ? -20.194 10.045 12.972 1.00 89.44 868 SER A CA 1
ATOM 7062 C C . SER A 1 868 ? -18.756 10.502 13.207 1.00 89.44 868 SER A C 1
ATOM 7064 O O . SER A 1 868 ? -18.362 11.493 12.607 1.00 89.44 868 SER A O 1
ATOM 7066 N N . GLY A 1 869 ? -18.005 9.831 14.086 1.00 90.62 869 GLY A N 1
ATOM 7067 C CA . GLY A 1 869 ? -16.624 10.181 14.399 1.00 90.62 869 GLY A CA 1
ATOM 7068 C C . GLY A 1 869 ? -16.461 11.148 15.571 1.00 90.62 869 GLY A C 1
ATOM 7069 O O . GLY A 1 869 ? -15.354 11.630 15.755 1.00 90.62 869 GLY A O 1
ATOM 7070 N N . LEU A 1 870 ? -17.518 11.446 16.343 1.00 92.38 870 LEU A N 1
ATOM 7071 C CA . LEU A 1 870 ? -17.443 12.303 17.534 1.00 92.38 870 LEU A CA 1
ATOM 7072 C C . LEU A 1 870 ? -17.109 11.475 18.773 1.00 92.38 870 LEU A C 1
ATOM 7074 O O . LEU A 1 870 ? -17.868 10.568 19.118 1.00 92.38 870 LEU A O 1
ATOM 7078 N N . THR A 1 871 ? -16.060 11.858 19.492 1.00 92.62 871 THR A N 1
ATOM 7079 C CA . THR A 1 871 ? -15.733 11.314 20.815 1.00 92.62 871 THR A CA 1
ATOM 7080 C C . THR A 1 871 ? -15.820 12.430 21.853 1.00 92.62 871 THR A C 1
ATOM 7082 O O . THR A 1 871 ? -15.233 13.490 21.663 1.00 92.62 871 THR A O 1
ATOM 7085 N N . ARG A 1 872 ? -16.548 12.205 22.953 1.00 91.62 872 ARG A N 1
ATOM 7086 C CA . ARG A 1 872 ? -16.602 13.093 24.130 1.00 91.62 872 ARG A CA 1
ATOM 7087 C C . ARG A 1 872 ? -16.132 12.349 25.365 1.00 91.62 872 ARG A C 1
ATOM 7089 O O . ARG A 1 872 ? -16.466 11.171 25.515 1.00 91.62 872 ARG A O 1
ATOM 7096 N N . TRP A 1 873 ? -15.428 13.028 26.263 1.00 90.50 873 TRP A N 1
ATOM 7097 C CA . TRP A 1 873 ? -14.973 12.437 27.522 1.00 90.50 873 TRP A CA 1
ATOM 7098 C C . TRP A 1 873 ? -15.141 13.397 28.705 1.00 90.50 873 TRP A C 1
ATOM 7100 O O . TRP A 1 873 ? -15.328 14.595 28.534 1.00 90.50 873 TRP A O 1
ATOM 7110 N N . GLN A 1 874 ? -15.155 12.842 29.911 1.00 87.88 874 GLN A N 1
ATOM 7111 C CA . GLN A 1 874 ? -15.100 13.570 31.174 1.00 87.88 874 GLN A CA 1
ATOM 7112 C C . GLN A 1 874 ? -14.063 12.895 32.062 1.00 87.88 874 GLN A C 1
ATOM 7114 O O . GLN A 1 874 ? -14.198 11.702 32.353 1.00 87.88 874 GLN A O 1
ATOM 7119 N N . ASP A 1 875 ? -13.074 13.664 32.509 1.00 84.38 875 ASP A N 1
ATOM 7120 C CA . ASP A 1 875 ? -12.016 13.185 33.394 1.00 84.38 875 ASP A CA 1
ATOM 7121 C C . ASP A 1 875 ? -12.357 13.463 34.866 1.00 84.38 875 ASP A C 1
ATOM 7123 O O . ASP A 1 875 ? -12.898 14.513 35.225 1.00 84.38 875 ASP A O 1
ATOM 7127 N N . PHE A 1 876 ? -12.027 12.509 35.733 1.00 79.12 876 PHE A N 1
ATOM 7128 C CA . PHE A 1 876 ? -12.204 12.588 37.178 1.00 79.12 876 PHE A CA 1
ATOM 7129 C C . PHE A 1 876 ? -10.822 12.673 37.845 1.00 79.12 876 PHE A C 1
ATOM 7131 O O . PHE A 1 876 ? -10.128 11.660 37.950 1.00 79.12 876 PHE A O 1
ATOM 7138 N N . PRO A 1 877 ? -10.389 13.862 38.300 1.00 65.69 877 PRO A N 1
ATOM 7139 C CA . PRO A 1 877 ? -9.073 14.020 38.912 1.00 65.69 877 PRO A CA 1
ATOM 7140 C C . PRO A 1 877 ? -8.993 13.261 40.245 1.00 65.69 877 PRO A C 1
ATOM 7142 O O . PRO A 1 877 ? -9.908 13.344 41.069 1.00 65.69 877 PRO A O 1
ATOM 7145 N N . SER A 1 878 ? -7.890 12.541 40.482 1.00 58.22 878 SER A N 1
ATOM 7146 C CA . SER A 1 878 ? -7.582 12.011 41.816 1.00 58.22 878 SER A CA 1
ATOM 7147 C C . SER A 1 878 ? -6.929 13.071 42.698 1.00 58.22 878 SER A C 1
ATOM 7149 O O . SER A 1 878 ? -6.211 13.936 42.213 1.00 58.22 878 SER A O 1
ATOM 7151 N N . THR A 1 879 ? -7.154 12.974 44.009 1.00 53.25 879 THR A N 1
ATOM 7152 C CA . THR A 1 879 ? -6.620 13.884 45.038 1.00 53.25 879 THR A CA 1
ATOM 7153 C C . THR A 1 879 ? -5.090 13.904 45.140 1.00 53.25 879 THR A C 1
ATOM 7155 O O . THR A 1 879 ? -4.539 14.815 45.753 1.00 53.25 879 THR A O 1
ATOM 7158 N N . ASP A 1 880 ? -4.398 12.942 44.526 1.00 48.62 880 ASP A N 1
ATOM 7159 C CA . ASP A 1 880 ? -2.940 12.839 44.547 1.00 48.62 880 ASP A CA 1
ATOM 7160 C C . ASP A 1 880 ? -2.309 13.596 43.367 1.00 48.62 880 ASP A C 1
ATOM 7162 O O . ASP A 1 880 ? -2.175 13.064 42.273 1.00 48.62 880 ASP A O 1
ATOM 7166 N N . ASN A 1 881 ? -1.919 14.844 43.644 1.00 40.31 881 ASN A N 1
ATOM 7167 C CA . ASN A 1 881 ? -0.916 15.687 42.979 1.00 40.31 881 ASN A CA 1
ATOM 7168 C C . ASN A 1 881 ? -0.916 15.870 41.442 1.00 40.31 881 ASN A C 1
ATOM 7170 O O . ASN A 1 881 ? -0.854 14.951 40.634 1.00 40.31 881 ASN A O 1
ATOM 7174 N N . GLU A 1 882 ? -0.744 17.143 41.081 1.00 41.41 882 GLU A N 1
ATOM 7175 C CA . GLU A 1 882 ? -0.562 17.799 39.774 1.00 41.41 882 GLU A CA 1
ATOM 7176 C C . GLU A 1 882 ? 0.602 17.282 38.882 1.00 41.41 882 GLU A C 1
ATOM 7178 O O . GLU A 1 882 ? 1.067 17.997 37.996 1.00 41.41 882 GLU A O 1
ATOM 7183 N N . ARG A 1 883 ? 1.123 16.063 39.093 1.00 38.97 883 ARG A N 1
ATOM 7184 C CA . ARG A 1 883 ? 2.266 15.501 38.340 1.00 38.97 883 ARG A CA 1
ATOM 7185 C C . ARG A 1 883 ? 1.924 14.389 37.359 1.00 38.97 883 ARG A C 1
ATOM 7187 O O . ARG A 1 883 ? 2.772 14.067 36.531 1.00 38.97 883 ARG A O 1
ATOM 7194 N N . ALA A 1 884 ? 0.716 13.839 37.391 1.00 41.72 884 ALA A N 1
ATOM 7195 C CA . ALA A 1 884 ? 0.283 12.952 36.326 1.00 41.72 884 ALA A CA 1
ATOM 7196 C C . ALA A 1 884 ? -0.149 13.811 35.135 1.00 41.72 884 ALA A C 1
ATOM 7198 O O . ALA A 1 884 ? -1.301 14.225 35.014 1.00 41.72 884 ALA A O 1
ATOM 7199 N N . THR A 1 885 ? 0.786 14.074 34.225 1.00 41.72 885 THR A N 1
ATOM 7200 C CA . THR A 1 885 ? 0.475 14.354 32.823 1.00 41.72 885 THR A CA 1
ATOM 7201 C C . THR A 1 885 ? -0.186 13.108 32.226 1.00 41.72 885 THR A C 1
ATOM 7203 O O . THR A 1 885 ? 0.398 12.447 31.368 1.00 41.72 885 THR A O 1
ATOM 7206 N N . HIS A 1 886 ? -1.371 12.723 32.714 1.00 49.41 886 HIS A N 1
ATOM 7207 C CA . HIS A 1 886 ? -2.194 11.744 32.030 1.00 49.41 886 HIS A CA 1
ATOM 7208 C C . HIS A 1 886 ? -2.411 12.307 30.635 1.00 49.41 886 HIS A C 1
ATOM 7210 O O . HIS A 1 886 ? -2.924 13.416 30.453 1.00 49.41 886 HIS A O 1
ATOM 7216 N N . ARG A 1 887 ? -1.916 11.577 29.639 1.00 56.91 887 ARG A N 1
ATOM 7217 C CA . ARG A 1 887 ? -2.210 11.874 28.247 1.00 56.91 887 ARG A CA 1
ATOM 7218 C C . ARG A 1 887 ? -3.730 11.919 28.138 1.00 56.91 887 ARG A C 1
ATOM 7220 O O . ARG A 1 887 ? -4.407 10.974 28.524 1.00 56.91 887 ARG A O 1
ATOM 7227 N N . SER A 1 888 ? -4.258 13.065 27.718 1.00 67.50 888 SER A N 1
ATOM 7228 C CA . SER A 1 888 ? -5.702 13.262 27.603 1.00 67.50 888 SER A CA 1
ATOM 7229 C C . SER A 1 888 ? -6.285 12.145 26.735 1.00 67.50 888 SER A C 1
ATOM 7231 O O . SER A 1 888 ? -5.823 11.951 25.607 1.00 67.50 888 SER A O 1
ATOM 7233 N N . PHE A 1 889 ? -7.279 11.420 27.261 1.00 76.00 889 PHE A N 1
ATOM 7234 C CA . PHE A 1 889 ? -7.918 10.273 26.604 1.00 76.00 889 PHE A CA 1
ATOM 7235 C C . PHE A 1 889 ? -8.296 10.580 25.148 1.00 76.00 889 PHE A C 1
ATOM 7237 O O . PHE A 1 889 ? -8.058 9.777 24.244 1.00 76.00 889 PHE A O 1
ATOM 7244 N N . GLY A 1 890 ? -8.820 11.786 24.910 1.00 70.69 890 GLY A N 1
ATOM 7245 C CA . GLY A 1 890 ? -9.234 12.260 23.595 1.00 70.69 890 GLY A CA 1
ATOM 7246 C C . GLY A 1 890 ? -8.109 12.621 22.626 1.00 70.69 890 GLY A C 1
ATOM 7247 O O . GLY A 1 890 ? -8.387 12.893 21.460 1.00 70.69 890 GLY A O 1
ATOM 7248 N N . LYS A 1 891 ? -6.841 12.641 23.058 1.00 73.38 891 LYS A N 1
ATOM 7249 C CA . LYS A 1 891 ? -5.689 12.742 22.148 1.00 73.38 891 LYS A CA 1
ATOM 7250 C C . LYS A 1 891 ? -5.276 11.385 21.589 1.00 73.38 891 LYS A C 1
ATOM 7252 O O . LYS A 1 891 ? -4.892 11.331 20.428 1.00 73.38 891 LYS A O 1
ATOM 7257 N N . GLU A 1 892 ? -5.399 10.328 22.387 1.00 77.50 892 GLU A N 1
ATOM 7258 C CA . GLU A 1 892 ? -5.034 8.963 21.991 1.00 77.50 892 GLU A CA 1
ATOM 7259 C C . GLU A 1 892 ? -6.181 8.239 21.262 1.00 77.50 892 GLU A C 1
ATOM 7261 O O . GLU A 1 892 ? -5.929 7.535 20.294 1.00 77.50 892 GLU A O 1
ATOM 7266 N N . ASN A 1 893 ? -7.443 8.458 21.661 1.00 84.38 893 ASN A N 1
ATOM 7267 C CA . ASN A 1 893 ? -8.609 7.710 21.158 1.00 84.38 893 ASN A CA 1
ATOM 7268 C C . ASN A 1 893 ? -9.514 8.552 20.236 1.00 84.38 893 ASN A C 1
ATOM 7270 O O . ASN A 1 893 ? -10.686 8.807 20.539 1.00 84.38 893 ASN A O 1
ATOM 7274 N N . ARG A 1 894 ? -8.968 9.045 19.118 1.00 86.06 894 ARG A N 1
ATOM 7275 C CA . ARG A 1 894 ? -9.684 9.946 18.185 1.00 86.06 894 ARG A CA 1
ATOM 7276 C C . ARG A 1 894 ? -10.426 9.233 17.060 1.00 86.06 894 ARG A C 1
ATOM 7278 O O . ARG A 1 894 ? -11.270 9.849 16.415 1.00 86.06 894 ARG A O 1
ATOM 7285 N N . ARG A 1 895 ? -10.136 7.958 16.790 1.00 87.94 895 ARG A N 1
ATOM 7286 C CA . ARG A 1 895 ? -10.605 7.279 15.568 1.00 87.94 895 ARG A CA 1
ATOM 7287 C C . ARG A 1 895 ? -11.991 6.634 15.706 1.00 87.94 895 ARG A C 1
ATOM 7289 O O . ARG A 1 895 ? -12.453 5.956 14.795 1.00 87.94 895 ARG A O 1
ATOM 7296 N N . ALA A 1 896 ? -12.697 6.873 16.814 1.00 89.88 896 ALA A N 1
ATOM 7297 C CA . ALA A 1 896 ? -14.083 6.450 17.052 1.00 89.88 896 ALA A CA 1
ATOM 7298 C C . ALA A 1 896 ? -14.387 4.998 16.607 1.00 89.88 896 ALA A C 1
ATOM 7300 O O . ALA A 1 896 ? -14.022 4.063 17.311 1.00 89.88 896 ALA A O 1
ATOM 7301 N N . ILE A 1 897 ? -15.050 4.791 15.456 1.00 90.19 897 ILE A N 1
ATOM 7302 C CA . ILE A 1 897 ? -15.444 3.455 14.963 1.00 90.19 897 ILE A CA 1
ATOM 7303 C C . ILE A 1 897 ? -14.258 2.548 14.617 1.00 90.19 897 ILE A C 1
ATOM 7305 O O . ILE A 1 897 ? -14.418 1.326 14.571 1.00 90.19 897 ILE A O 1
ATOM 7309 N N . ASP A 1 898 ? -13.092 3.136 14.346 1.00 89.12 898 ASP A N 1
ATOM 7310 C CA . ASP A 1 898 ? -11.891 2.396 13.983 1.00 89.12 898 ASP A CA 1
ATOM 7311 C C . ASP A 1 898 ? -11.110 1.882 15.192 1.00 89.12 898 ASP A C 1
ATOM 7313 O O . ASP A 1 898 ? -10.306 0.956 15.042 1.00 89.12 898 ASP A O 1
ATOM 7317 N N . GLU A 1 899 ? -11.424 2.393 16.384 1.00 90.38 899 GLU A N 1
ATOM 7318 C CA . GLU A 1 899 ? -10.828 1.964 17.643 1.00 90.38 899 GLU A CA 1
ATOM 7319 C C . GLU A 1 899 ? -11.165 0.505 17.967 1.00 90.38 899 GLU A C 1
ATOM 7321 O O . GLU A 1 899 ? -12.295 0.030 17.793 1.00 90.38 899 GLU A O 1
ATOM 7326 N N . VAL A 1 900 ? -10.185 -0.218 18.515 1.00 90.31 900 VAL A N 1
ATOM 7327 C CA . VAL A 1 900 ? -10.339 -1.647 18.822 1.00 90.31 900 VAL A CA 1
ATOM 7328 C C . VAL A 1 900 ? -11.445 -1.881 19.850 1.00 90.31 900 VAL A C 1
ATOM 7330 O O . VAL A 1 900 ? -12.249 -2.803 19.698 1.00 90.31 900 VAL A O 1
ATOM 7333 N N . TRP A 1 901 ? -11.537 -1.038 20.880 1.00 91.38 901 TRP A N 1
ATOM 7334 C CA . TRP A 1 901 ? -12.577 -1.159 21.903 1.00 91.38 901 TRP A CA 1
ATOM 7335 C C . TRP A 1 901 ? -13.984 -0.913 21.334 1.00 91.38 901 TRP A C 1
ATOM 7337 O O . TRP A 1 901 ? -14.933 -1.568 21.766 1.00 91.38 901 TRP A O 1
ATOM 7347 N N . TYR A 1 902 ? -14.130 -0.061 20.310 1.00 93.19 902 TYR A N 1
ATOM 7348 C CA . TYR A 1 902 ? -15.409 0.163 19.631 1.00 93.19 902 TYR A CA 1
ATOM 7349 C C . TYR A 1 902 ? -15.821 -1.098 18.865 1.00 93.19 902 TYR A C 1
ATOM 7351 O O . TYR A 1 902 ? -16.927 -1.618 19.047 1.00 93.19 902 TYR A O 1
ATOM 7359 N N . LYS A 1 903 ? -14.903 -1.629 18.045 1.00 91.62 903 LYS A N 1
ATOM 7360 C CA . LYS A 1 903 ? -15.094 -2.850 17.246 1.00 91.62 903 LYS A CA 1
ATOM 7361 C C . LYS A 1 903 ? -15.464 -4.049 18.124 1.00 91.62 903 LYS A C 1
ATOM 7363 O O . LYS A 1 903 ? -16.434 -4.750 17.832 1.00 91.62 903 LYS A O 1
ATOM 7368 N N . ARG A 1 904 ? -14.756 -4.232 19.246 1.00 91.44 904 ARG A N 1
ATOM 7369 C CA . ARG A 1 904 ? -15.026 -5.300 20.225 1.00 91.44 904 ARG A CA 1
ATOM 7370 C C . ARG A 1 904 ? -16.382 -5.148 20.905 1.00 91.44 904 ARG A C 1
ATOM 7372 O O . ARG A 1 904 ? -17.079 -6.144 21.066 1.00 91.44 904 ARG A O 1
ATOM 7379 N N . ALA A 1 905 ? -16.771 -3.934 21.295 1.00 92.69 905 ALA A N 1
ATOM 7380 C CA . ALA A 1 905 ? -18.063 -3.698 21.940 1.00 92.69 905 ALA A CA 1
ATOM 7381 C C . ALA A 1 905 ? -19.242 -4.039 21.012 1.00 92.69 905 ALA A C 1
ATOM 7383 O O . ALA A 1 905 ? -20.253 -4.579 21.465 1.00 92.69 905 ALA A O 1
ATOM 7384 N N . VAL A 1 906 ? -19.109 -3.752 19.712 1.00 91.56 906 VAL A N 1
ATOM 7385 C CA . VAL A 1 906 ? -20.110 -4.106 18.695 1.00 91.56 906 VAL A CA 1
ATOM 7386 C C . VAL A 1 906 ? -20.161 -5.617 18.455 1.00 91.56 906 VAL A C 1
ATOM 7388 O O . VAL A 1 906 ? -21.255 -6.181 18.433 1.00 91.56 906 VAL A O 1
ATOM 7391 N N . ASP A 1 907 ? -19.009 -6.283 18.339 1.00 88.69 907 ASP A N 1
ATOM 7392 C CA . ASP A 1 907 ? -18.953 -7.744 18.175 1.00 88.69 907 ASP A CA 1
ATOM 7393 C C . ASP A 1 907 ? -19.530 -8.475 19.397 1.00 88.69 907 ASP A C 1
ATOM 7395 O O . ASP A 1 907 ? -20.310 -9.417 19.252 1.00 88.69 907 ASP A O 1
ATOM 7399 N N . GLN A 1 908 ? -19.228 -8.003 20.608 1.00 88.44 908 GLN A N 1
ATOM 7400 C CA . GLN A 1 908 ? -19.760 -8.578 21.842 1.00 88.44 908 GLN A CA 1
ATOM 7401 C C . GLN A 1 908 ? -21.285 -8.411 21.949 1.00 88.44 908 GLN A C 1
ATOM 7403 O O . GLN A 1 908 ? -21.964 -9.322 22.426 1.00 88.44 908 GLN A O 1
ATOM 7408 N N . HIS A 1 909 ? -21.852 -7.299 21.460 1.00 88.50 909 HIS A N 1
ATOM 7409 C CA . HIS A 1 909 ? -23.307 -7.092 21.442 1.00 88.50 909 HIS A CA 1
ATOM 7410 C C . HIS A 1 909 ? -24.040 -8.156 20.615 1.00 88.50 909 HIS A C 1
ATOM 7412 O O . HIS A 1 909 ? -25.151 -8.549 20.972 1.00 88.50 909 HIS A O 1
ATOM 7418 N N . ALA A 1 910 ? -23.416 -8.650 19.539 1.00 83.56 910 ALA A N 1
ATOM 7419 C CA . ALA A 1 910 ? -23.979 -9.718 18.717 1.00 83.56 910 ALA A CA 1
ATOM 7420 C C . ALA A 1 910 ? -24.068 -11.061 19.463 1.00 83.56 910 ALA A C 1
ATOM 7422 O O . ALA A 1 910 ? -24.841 -11.930 19.058 1.00 83.56 910 ALA A O 1
ATOM 7423 N N . ILE A 1 911 ? -23.292 -11.232 20.540 1.00 82.25 911 ILE A N 1
ATOM 7424 C CA . ILE A 1 911 ? -23.309 -12.440 21.366 1.00 82.25 911 ILE A CA 1
ATOM 7425 C C . ILE A 1 911 ? -24.205 -12.251 22.593 1.00 82.25 911 ILE A C 1
ATOM 7427 O O . ILE A 1 911 ? -25.105 -13.055 22.825 1.00 82.25 911 ILE A O 1
ATOM 7431 N N . SER A 1 912 ? -24.004 -11.167 23.348 1.00 84.38 912 SER A N 1
ATOM 7432 C CA . SER A 1 912 ? -24.860 -10.782 24.471 1.00 84.38 912 SER A CA 1
ATOM 7433 C C . SER A 1 912 ? -25.079 -9.272 24.490 1.00 84.38 912 SER A C 1
ATOM 7435 O O . SER A 1 912 ? -24.177 -8.491 24.808 1.00 84.38 912 SER A O 1
ATOM 7437 N N . ALA A 1 913 ? -26.319 -8.868 24.203 1.00 84.12 913 ALA A N 1
ATOM 7438 C CA . ALA A 1 913 ? -26.721 -7.467 24.110 1.00 84.12 913 ALA A CA 1
ATOM 7439 C C . ALA A 1 913 ? -26.506 -6.681 25.416 1.00 84.12 913 ALA A C 1
ATOM 7441 O O . ALA A 1 913 ? -26.342 -5.454 25.368 1.00 84.12 913 ALA A O 1
ATOM 7442 N N . ASP A 1 914 ? -26.500 -7.384 26.559 1.00 84.75 914 ASP A N 1
ATOM 7443 C CA . ASP A 1 914 ? -26.365 -6.820 27.902 1.00 84.75 914 ASP A CA 1
ATOM 7444 C C . ASP A 1 914 ? -24.965 -6.829 28.507 1.00 84.75 914 ASP A C 1
ATOM 7446 O O . ASP A 1 914 ? -24.761 -6.291 29.592 1.00 84.75 914 ASP A O 1
ATOM 7450 N N . SER A 1 915 ? -23.980 -7.339 27.774 1.00 89.75 915 SER A N 1
ATOM 7451 C CA . SER A 1 915 ? -22.622 -7.477 28.292 1.00 89.75 915 SER A CA 1
ATOM 7452 C C . SER A 1 915 ? -21.717 -6.264 28.040 1.00 89.75 915 SER A C 1
ATOM 7454 O O . SER A 1 915 ? -21.770 -5.631 26.984 1.00 89.75 915 SER A O 1
ATOM 7456 N N . TYR A 1 916 ? -20.869 -5.958 29.025 1.00 93.00 916 TYR A N 1
ATOM 7457 C CA . TYR A 1 916 ? -19.740 -5.034 28.897 1.00 93.00 916 TYR A CA 1
ATOM 7458 C C . TYR A 1 916 ? -18.465 -5.787 28.491 1.00 93.00 916 TYR A C 1
ATOM 7460 O O . TYR A 1 916 ? -18.218 -6.911 28.932 1.00 93.00 916 TYR A O 1
ATOM 7468 N N . VAL A 1 917 ? -17.633 -5.149 27.668 1.00 93.75 917 VAL A N 1
ATOM 7469 C CA . VAL A 1 917 ? -16.297 -5.633 27.307 1.00 93.75 917 VAL A CA 1
ATOM 7470 C C . VAL A 1 917 ? -15.272 -4.950 28.197 1.00 93.75 917 VAL A C 1
ATOM 7472 O O .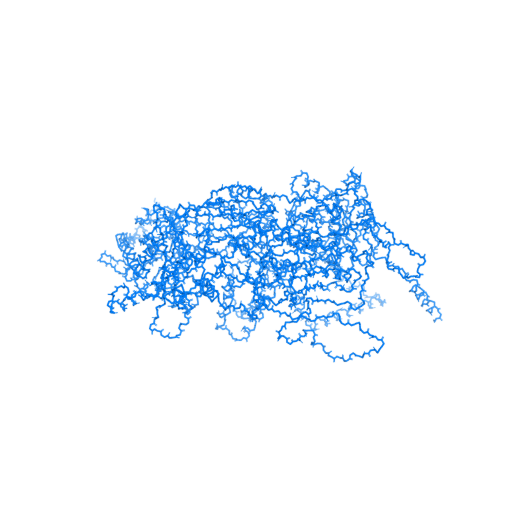 VAL A 1 917 ? -15.065 -3.743 28.081 1.00 93.75 917 VAL A O 1
ATOM 7475 N N . TYR A 1 918 ? -14.619 -5.730 29.052 1.00 92.75 918 TYR A N 1
ATOM 7476 C CA . TYR A 1 918 ? -13.484 -5.309 29.862 1.00 92.75 918 TYR A CA 1
ATOM 7477 C C . TYR A 1 918 ? -12.183 -5.662 29.144 1.00 92.75 918 TYR A C 1
ATOM 7479 O O . TYR A 1 918 ? -11.996 -6.787 28.668 1.00 92.75 918 TYR A O 1
ATOM 7487 N N . SER A 1 919 ? -11.281 -4.688 29.061 1.00 90.56 919 SER A N 1
ATOM 7488 C CA . SER A 1 919 ? -9.964 -4.845 28.451 1.00 90.56 919 SER A CA 1
ATOM 7489 C C . SER A 1 919 ? -8.892 -4.109 29.241 1.00 90.56 919 SER A C 1
ATOM 7491 O O . SER A 1 919 ? -9.123 -2.997 29.720 1.00 90.56 919 SER A O 1
ATOM 7493 N N . VAL A 1 920 ? -7.712 -4.720 29.310 1.00 87.19 920 VAL A N 1
ATOM 7494 C CA . VAL A 1 920 ? -6.505 -4.155 29.921 1.00 87.19 920 VAL A CA 1
ATOM 7495 C C . VAL A 1 920 ? -5.440 -3.876 28.858 1.00 87.19 920 VAL A C 1
ATOM 7497 O O . VAL A 1 920 ? -5.425 -4.574 27.832 1.00 87.19 920 VAL A O 1
ATOM 7500 N N . PRO A 1 921 ? -4.565 -2.878 29.082 1.00 81.69 921 PRO A N 1
ATOM 7501 C CA . PRO A 1 921 ? -3.332 -2.736 28.317 1.00 81.69 921 PRO A CA 1
ATOM 7502 C C . PRO A 1 921 ? -2.432 -3.958 28.543 1.00 81.69 921 PRO A C 1
ATOM 7504 O O . PRO A 1 921 ? -2.522 -4.643 29.563 1.00 81.69 921 PRO A O 1
ATOM 7507 N N . PHE A 1 922 ? -1.579 -4.260 27.572 1.00 77.00 922 PHE A N 1
ATOM 7508 C CA . PHE A 1 922 ? -0.736 -5.451 27.601 1.00 77.00 922 PHE A CA 1
ATOM 7509 C C . PHE A 1 922 ? 0.630 -5.173 28.257 1.00 77.00 922 PHE A C 1
ATOM 7511 O O . PHE A 1 922 ? 1.196 -4.092 28.120 1.00 77.00 922 PHE A O 1
ATOM 7518 N N . GLU A 1 923 ? 1.198 -6.176 28.931 1.00 57.75 923 GLU A N 1
ATOM 7519 C CA . GLU A 1 923 ? 2.389 -6.023 29.788 1.00 57.75 923 GLU A CA 1
ATOM 7520 C C . GLU A 1 923 ? 3.708 -5.753 29.040 1.00 57.75 923 GLU A C 1
ATOM 7522 O O . GLU A 1 923 ? 4.647 -5.203 29.616 1.00 57.75 923 GLU A O 1
ATOM 7527 N N . ALA A 1 924 ? 3.797 -6.069 27.744 1.00 47.44 924 ALA A N 1
ATOM 7528 C CA . ALA A 1 924 ? 4.988 -5.750 26.950 1.00 47.44 924 ALA A CA 1
ATOM 7529 C C . ALA A 1 924 ? 5.217 -4.233 26.783 1.00 47.44 924 ALA A C 1
ATOM 7531 O O . ALA A 1 924 ? 6.344 -3.835 26.458 1.00 47.44 924 ALA A O 1
ATOM 7532 N N . ASP A 1 925 ? 4.188 -3.427 27.058 1.00 49.31 925 ASP A N 1
ATOM 7533 C CA . ASP A 1 925 ? 4.087 -2.023 26.665 1.00 49.31 925 ASP A CA 1
ATOM 7534 C C . ASP A 1 925 ? 4.110 -1.060 27.886 1.00 49.31 925 ASP A C 1
ATOM 7536 O O . ASP A 1 925 ? 4.017 0.150 27.709 1.00 49.31 925 ASP A O 1
ATOM 7540 N N . MET A 1 926 ? 4.265 -1.561 29.129 1.00 51.59 926 MET A N 1
ATOM 7541 C CA . MET A 1 926 ? 4.215 -0.736 30.358 1.00 51.59 926 MET A CA 1
ATOM 7542 C C . MET A 1 926 ? 5.567 -0.647 31.100 1.00 51.59 926 MET A C 1
ATOM 7544 O O . MET A 1 926 ? 6.167 -1.671 31.451 1.00 51.59 926 MET A O 1
ATOM 7548 N N . GLU A 1 927 ? 6.047 0.582 31.357 1.00 50.22 927 GLU A N 1
ATOM 7549 C CA . GLU A 1 927 ? 7.243 0.875 32.174 1.00 50.22 927 GLU A CA 1
ATOM 7550 C C . GLU A 1 927 ? 7.053 0.365 33.627 1.00 50.22 927 GLU A C 1
ATOM 7552 O O . GLU A 1 927 ? 5.928 0.253 34.109 1.00 50.22 927 GLU A O 1
ATOM 7557 N N . GLU A 1 928 ? 8.130 0.033 34.360 1.00 49.62 928 GLU A N 1
ATOM 7558 C CA . GLU A 1 928 ? 8.029 -0.431 35.767 1.00 49.62 928 GLU A CA 1
ATOM 7559 C C . GLU A 1 928 ? 7.342 0.600 36.688 1.00 49.62 928 GLU A C 1
ATOM 7561 O O . GLU A 1 928 ? 6.661 0.195 37.632 1.00 49.62 928 GLU A O 1
ATOM 7566 N N . ASP A 1 929 ? 7.463 1.903 36.393 1.00 49.16 929 ASP A N 1
ATOM 7567 C CA . ASP A 1 929 ? 6.782 2.981 37.126 1.00 49.16 929 ASP A CA 1
ATOM 7568 C C . ASP A 1 929 ? 5.299 3.144 36.731 1.00 49.16 929 ASP A C 1
ATOM 7570 O O . ASP A 1 929 ? 4.470 3.382 37.612 1.00 49.16 929 ASP A O 1
ATOM 7574 N N . ASP A 1 930 ? 4.941 2.898 35.463 1.00 53.28 930 ASP A N 1
ATOM 7575 C CA . ASP A 1 930 ? 3.559 2.978 34.946 1.00 53.28 930 ASP A CA 1
ATOM 7576 C C . ASP A 1 930 ? 2.658 1.836 35.453 1.00 53.28 930 ASP A C 1
ATOM 7578 O O . ASP A 1 930 ? 1.430 1.915 35.393 1.00 53.28 930 ASP A O 1
ATOM 7582 N N . ARG A 1 931 ? 3.238 0.769 36.024 1.00 56.69 931 ARG A N 1
ATOM 7583 C CA . ARG A 1 931 ? 2.473 -0.352 36.611 1.00 56.69 931 ARG A CA 1
ATOM 7584 C C . ARG A 1 931 ? 1.599 0.060 37.798 1.00 56.69 931 ARG A C 1
ATOM 7586 O O . ARG A 1 931 ? 0.710 -0.699 38.183 1.00 56.69 931 ARG A O 1
ATOM 7593 N N . ARG A 1 932 ? 1.846 1.232 38.395 1.00 56.19 932 ARG A N 1
ATOM 7594 C CA . ARG A 1 932 ? 1.016 1.784 39.477 1.00 56.19 932 ARG A CA 1
ATOM 7595 C C . ARG A 1 932 ? -0.286 2.420 38.971 1.00 56.19 932 ARG A C 1
ATOM 7597 O O . ARG A 1 932 ? -1.246 2.459 39.738 1.00 56.19 932 ARG A O 1
ATOM 7604 N N . ASP A 1 933 ? -0.351 2.787 37.688 1.00 66.38 933 ASP A N 1
ATOM 7605 C CA . ASP A 1 933 ? -1.453 3.545 37.076 1.00 66.38 933 ASP A CA 1
ATOM 7606 C C . ASP A 1 933 ? -2.183 2.768 35.959 1.00 66.38 933 ASP A C 1
ATOM 7608 O O . ASP A 1 933 ? -2.755 3.353 35.038 1.00 66.38 933 ASP A O 1
ATOM 7612 N N . ILE A 1 934 ? -2.207 1.430 36.034 1.00 77.69 934 ILE A N 1
ATOM 7613 C CA . ILE A 1 934 ? -2.938 0.590 35.070 1.00 77.69 934 ILE A CA 1
ATOM 7614 C C . ILE A 1 934 ? -4.434 0.941 35.098 1.00 77.69 934 ILE A C 1
ATOM 7616 O O . ILE A 1 934 ? -5.085 0.912 36.150 1.00 77.69 934 ILE A O 1
ATOM 7620 N N . VAL A 1 935 ? -5.001 1.203 33.918 1.00 85.38 935 VAL A N 1
ATOM 7621 C CA . VAL A 1 935 ? -6.433 1.465 33.731 1.00 85.38 935 VAL A CA 1
ATOM 7622 C C . VAL A 1 935 ? -7.125 0.308 33.016 1.00 85.38 935 VAL A C 1
ATOM 7624 O O . VAL A 1 935 ? -6.642 -0.219 32.015 1.00 85.38 935 VAL A O 1
ATOM 7627 N N . VAL A 1 936 ? -8.291 -0.083 33.525 1.00 89.19 936 VAL A N 1
ATOM 7628 C CA . VAL A 1 936 ? -9.176 -1.070 32.899 1.00 89.19 936 VAL A CA 1
ATOM 7629 C C . VAL A 1 936 ? -10.259 -0.319 32.140 1.00 89.19 936 VAL A C 1
ATOM 7631 O O . VAL A 1 936 ? -10.971 0.502 32.718 1.00 89.19 936 VAL A O 1
ATOM 7634 N N . THR A 1 937 ? -10.399 -0.603 30.849 1.00 91.38 937 THR A N 1
ATOM 7635 C CA . THR A 1 937 ? -11.420 0.025 30.004 1.00 91.38 937 THR A CA 1
ATOM 7636 C C . THR A 1 937 ? -12.617 -0.907 29.876 1.00 91.38 937 THR A C 1
ATOM 7638 O O . THR A 1 937 ? -12.473 -2.039 29.414 1.00 91.38 937 THR A O 1
ATOM 7641 N N . ALA A 1 938 ? -13.793 -0.433 30.285 1.00 93.94 938 ALA A N 1
ATOM 7642 C CA . ALA A 1 938 ? -15.067 -1.127 30.143 1.00 93.94 938 ALA A CA 1
ATOM 7643 C C . ALA A 1 938 ? -15.913 -0.425 29.078 1.00 93.94 938 ALA A C 1
ATOM 7645 O O . ALA A 1 938 ? -16.184 0.769 29.198 1.00 93.94 938 ALA A O 1
ATOM 7646 N N . THR A 1 939 ? -16.337 -1.143 28.038 1.00 95.00 939 THR A N 1
ATOM 7647 C CA . THR A 1 939 ? -17.083 -0.567 26.904 1.00 95.00 939 THR A CA 1
ATOM 7648 C C . THR A 1 939 ? -18.321 -1.366 26.550 1.00 95.00 939 THR A C 1
ATOM 7650 O O . THR A 1 939 ? -18.392 -2.575 26.766 1.00 95.00 939 THR A O 1
ATOM 7653 N N . ARG A 1 940 ? -19.322 -0.676 26.000 1.00 94.00 940 ARG A N 1
ATOM 7654 C CA . ARG A 1 940 ? -20.580 -1.281 25.573 1.00 94.00 940 ARG A CA 1
ATOM 7655 C C . ARG A 1 940 ? -21.188 -0.546 24.386 1.00 94.00 940 ARG A C 1
ATOM 7657 O O . ARG A 1 940 ? -21.288 0.680 24.385 1.00 94.00 940 ARG A O 1
ATOM 7664 N N . ALA A 1 941 ? -21.649 -1.305 23.397 1.00 93.62 941 ALA A N 1
ATOM 7665 C CA . ALA A 1 941 ? -22.334 -0.753 22.236 1.00 93.62 941 ALA A CA 1
ATOM 7666 C C . ALA A 1 941 ? -23.815 -0.463 22.522 1.00 93.62 941 ALA A C 1
ATOM 7668 O O . ALA A 1 941 ? -24.519 -1.238 23.177 1.00 93.62 941 ALA A O 1
ATOM 7669 N N . VAL A 1 942 ? -24.293 0.660 21.991 1.00 91.69 942 VAL A N 1
ATOM 7670 C CA . VAL A 1 942 ? -25.680 1.115 22.062 1.00 91.69 942 VAL A CA 1
ATOM 7671 C C . VAL A 1 942 ? -26.304 0.989 20.677 1.00 91.69 942 VAL A C 1
ATOM 7673 O O . VAL A 1 942 ? -25.920 1.683 19.733 1.00 91.69 942 VAL A O 1
ATOM 7676 N N . PHE A 1 943 ? -27.288 0.099 20.573 1.00 90.94 943 PHE A N 1
ATOM 7677 C CA . PHE A 1 943 ? -28.082 -0.109 19.367 1.00 90.94 943 PHE A CA 1
ATOM 7678 C C . PHE A 1 943 ? -29.432 0.594 19.506 1.00 90.94 943 PHE A C 1
ATOM 7680 O O . PHE A 1 943 ? -30.080 0.502 20.550 1.00 90.94 943 PHE A O 1
ATOM 7687 N N . ILE A 1 944 ? -29.860 1.277 18.446 1.00 89.00 944 ILE A N 1
ATOM 7688 C CA . ILE A 1 944 ? -31.187 1.895 18.358 1.00 89.00 944 ILE A CA 1
ATOM 7689 C C . ILE A 1 944 ? -32.102 0.946 17.601 1.00 89.00 944 ILE A C 1
ATOM 7691 O O . ILE A 1 944 ? -31.717 0.408 16.563 1.00 89.00 944 ILE A O 1
ATOM 7695 N N . GLU A 1 945 ? -33.325 0.780 18.096 1.00 86.56 945 GLU A N 1
ATOM 7696 C CA . GLU A 1 945 ? -34.353 -0.021 17.447 1.00 86.56 945 GLU A CA 1
ATOM 7697 C C . GLU A 1 945 ? -35.461 0.865 16.867 1.00 86.56 945 GLU A C 1
ATOM 7699 O O . GLU A 1 945 ? -36.023 1.723 17.544 1.00 86.56 945 GLU A O 1
ATOM 7704 N N . THR A 1 946 ? -35.810 0.655 15.598 1.00 84.00 946 THR A N 1
ATOM 7705 C CA . THR A 1 946 ? -36.959 1.305 14.956 1.00 84.00 946 THR A CA 1
ATOM 7706 C C . THR A 1 946 ? -37.727 0.284 14.129 1.00 84.00 946 THR A C 1
ATOM 7708 O O . THR A 1 946 ? -37.204 -0.255 13.156 1.00 84.00 946 THR A O 1
ATOM 7711 N N . ARG A 1 947 ? -38.995 0.031 14.486 1.00 82.19 947 ARG A N 1
ATOM 7712 C CA . ARG A 1 947 ? -39.880 -0.928 13.788 1.00 82.19 947 ARG A CA 1
ATOM 7713 C C . ARG A 1 947 ? -39.270 -2.341 13.666 1.00 82.19 947 ARG A C 1
ATOM 7715 O O . ARG A 1 947 ? -39.337 -2.943 12.596 1.00 82.19 947 ARG A O 1
ATOM 7722 N N . GLY A 1 948 ? -38.650 -2.842 14.737 1.00 81.50 948 GLY A N 1
ATOM 7723 C CA . GLY A 1 948 ? -38.040 -4.179 14.783 1.00 81.50 948 GLY A CA 1
ATOM 7724 C C . GLY A 1 948 ? -36.688 -4.307 14.071 1.00 81.50 948 GLY A C 1
ATOM 7725 O O . GLY A 1 948 ? -36.205 -5.418 13.885 1.00 81.50 948 GLY A O 1
ATOM 7726 N N . LYS A 1 949 ? -36.081 -3.193 13.639 1.00 84.94 949 LYS A N 1
ATOM 7727 C CA . LYS A 1 949 ? -34.747 -3.151 13.020 1.00 84.94 949 LYS A CA 1
ATOM 7728 C C . LYS A 1 949 ? -33.773 -2.449 13.951 1.00 84.94 949 LYS A C 1
ATOM 7730 O O . LYS A 1 949 ? -34.094 -1.360 14.428 1.00 84.94 949 LYS A O 1
ATOM 7735 N N . LYS A 1 950 ? -32.603 -3.047 14.169 1.00 87.12 950 LYS A N 1
ATOM 7736 C CA . LYS A 1 950 ? -31.555 -2.533 15.057 1.00 87.12 950 LYS A CA 1
ATOM 7737 C C . LYS A 1 950 ? -30.348 -2.059 14.258 1.00 87.12 950 LYS A C 1
ATOM 7739 O O . LYS A 1 950 ? -30.048 -2.653 13.230 1.00 87.12 950 LYS A O 1
ATOM 7744 N N . ALA A 1 951 ? -29.686 -1.004 14.728 1.00 88.50 951 ALA A N 1
ATOM 7745 C CA . ALA A 1 951 ? -28.424 -0.514 14.172 1.00 88.50 951 ALA A CA 1
ATOM 7746 C C . ALA A 1 951 ? -27.536 0.101 15.271 1.00 88.50 951 ALA A C 1
ATOM 7748 O O . ALA A 1 951 ? -28.076 0.715 16.200 1.00 88.50 951 ALA A O 1
ATOM 7749 N N . PRO A 1 952 ? -26.198 -0.023 15.179 1.00 90.50 952 PRO A N 1
ATOM 7750 C CA . PRO A 1 952 ? -25.277 0.578 16.139 1.00 90.50 952 PRO A CA 1
ATOM 7751 C C . PRO A 1 952 ? -25.248 2.102 15.976 1.00 90.50 952 PRO A C 1
ATOM 7753 O O . PRO A 1 952 ? -25.136 2.622 14.864 1.00 90.50 952 PRO A O 1
ATOM 7756 N N . ALA A 1 953 ? -25.343 2.825 17.090 1.00 89.94 953 ALA A N 1
ATOM 7757 C CA . ALA A 1 953 ? -25.367 4.288 17.096 1.00 89.94 953 ALA A CA 1
ATOM 7758 C C . ALA A 1 953 ? -24.138 4.902 17.767 1.00 89.94 953 ALA A C 1
ATOM 7760 O O . ALA A 1 953 ? -23.532 5.835 17.236 1.00 89.94 953 ALA A O 1
ATOM 7761 N N . ALA A 1 954 ? -23.777 4.368 18.931 1.00 92.56 954 ALA A N 1
ATOM 7762 C CA . ALA A 1 954 ? -22.669 4.843 19.740 1.00 92.56 954 ALA A CA 1
ATOM 7763 C C . ALA A 1 954 ? -22.113 3.710 20.608 1.00 92.56 954 ALA A C 1
ATOM 7765 O O . ALA A 1 954 ? -22.805 2.730 20.888 1.00 92.56 954 ALA A O 1
ATOM 7766 N N . VAL A 1 955 ? -20.882 3.875 21.073 1.00 94.62 955 VAL A N 1
ATOM 7767 C CA . VAL A 1 955 ? -20.279 3.059 22.125 1.00 94.62 955 VAL A CA 1
ATOM 7768 C C . VAL A 1 955 ? -20.017 3.965 23.317 1.00 94.62 955 VAL A C 1
ATOM 7770 O O . VAL A 1 955 ? -19.501 5.073 23.178 1.00 94.62 955 VAL A O 1
ATOM 7773 N N . ILE A 1 956 ? -20.412 3.489 24.490 1.00 94.38 956 ILE A N 1
ATOM 7774 C CA . ILE A 1 956 ? -20.182 4.157 25.767 1.00 94.38 956 ILE A CA 1
ATOM 7775 C C . ILE A 1 956 ? -19.142 3.377 26.556 1.00 94.38 956 ILE A C 1
ATOM 7777 O O . ILE A 1 956 ? -19.106 2.145 26.483 1.00 94.38 956 ILE A O 1
ATOM 7781 N N . GLY A 1 957 ? -18.311 4.079 27.319 1.00 94.06 957 GLY A N 1
ATOM 7782 C CA . GLY A 1 957 ? -17.273 3.435 28.106 1.00 94.06 957 GLY A CA 1
ATOM 7783 C C . GLY A 1 957 ? -16.839 4.209 29.339 1.00 94.06 957 GLY A C 1
ATOM 7784 O O . GLY A 1 957 ? -17.151 5.387 29.518 1.00 94.06 957 GLY A O 1
ATOM 7785 N N . VAL A 1 958 ? -16.136 3.495 30.212 1.00 92.50 958 VAL A N 1
ATOM 7786 C CA . VAL A 1 958 ? -15.523 4.023 31.429 1.00 92.50 958 VAL A CA 1
ATOM 7787 C C . VAL A 1 958 ? -14.144 3.396 31.626 1.00 92.50 958 VAL A C 1
ATOM 7789 O O . VAL A 1 958 ? -13.964 2.193 31.436 1.00 92.50 958 VAL A O 1
ATOM 7792 N N . GLN A 1 959 ? -13.171 4.221 31.998 1.00 90.38 959 GLN A N 1
ATOM 7793 C CA . GLN A 1 959 ? -11.854 3.809 32.465 1.00 90.38 959 GLN A CA 1
ATOM 7794 C C . GLN A 1 959 ? -11.843 3.795 33.991 1.00 90.38 959 GLN A C 1
ATOM 7796 O O . GLN A 1 959 ? -12.256 4.758 34.640 1.00 90.38 959 GLN A O 1
ATOM 7801 N N . LEU A 1 960 ? -11.385 2.686 34.557 1.00 88.12 960 LEU A N 1
ATOM 7802 C CA . LEU A 1 960 ? -11.386 2.411 35.990 1.00 88.12 960 LEU A CA 1
ATOM 7803 C C . LEU A 1 960 ? -9.960 2.107 36.447 1.00 88.12 960 LEU A C 1
ATOM 7805 O O . LEU A 1 960 ? -9.212 1.435 35.733 1.00 88.12 960 LEU A O 1
ATOM 7809 N N . LYS A 1 961 ? -9.581 2.558 37.645 1.00 87.19 961 LYS A N 1
ATOM 7810 C CA . LYS A 1 961 ? -8.285 2.210 38.240 1.00 87.19 961 LYS A CA 1
ATOM 7811 C C . LYS A 1 961 ? -8.220 0.708 38.521 1.00 87.19 961 LYS A C 1
ATOM 7813 O O . LYS A 1 961 ? -9.087 0.158 39.203 1.00 87.19 961 LYS A O 1
ATOM 7818 N N . HIS A 1 962 ? -7.159 0.051 38.051 1.00 87.25 962 HIS A N 1
ATOM 7819 C CA . HIS A 1 962 ? -6.949 -1.379 38.287 1.00 87.25 962 HIS A CA 1
ATOM 7820 C C . HIS A 1 962 ? -6.872 -1.715 39.786 1.00 87.25 962 HIS A C 1
ATOM 7822 O O . HIS A 1 962 ? -7.477 -2.690 40.219 1.00 87.25 962 HIS A O 1
ATOM 7828 N N . SER A 1 963 ? -6.204 -0.888 40.598 1.00 86.50 963 SER A N 1
ATOM 7829 C CA . SER A 1 963 ? -6.039 -1.109 42.046 1.00 86.50 963 SER A CA 1
ATOM 7830 C C . SER A 1 963 ? -7.366 -1.185 42.815 1.00 86.50 963 SER A C 1
ATOM 7832 O O . SER A 1 963 ? -7.535 -2.037 43.692 1.00 86.50 963 SER A O 1
ATOM 7834 N N . ALA A 1 964 ? -8.337 -0.339 42.460 1.00 87.25 964 ALA A N 1
ATOM 7835 C CA . ALA A 1 964 ? -9.668 -0.347 43.063 1.00 87.25 964 ALA A CA 1
ATOM 7836 C C . ALA A 1 964 ? -10.443 -1.621 42.684 1.00 87.25 964 ALA A C 1
ATOM 7838 O O . ALA A 1 964 ? -11.003 -2.300 43.547 1.00 87.25 964 ALA A O 1
ATOM 7839 N N . LEU A 1 965 ? -10.412 -2.001 41.403 1.00 88.12 965 LEU A N 1
ATOM 7840 C CA . LEU A 1 965 ? -11.075 -3.216 40.920 1.00 88.12 965 LEU A CA 1
ATOM 7841 C C . LEU A 1 965 ? -10.441 -4.498 41.461 1.00 88.12 965 LEU A C 1
ATOM 7843 O O . LEU A 1 965 ? -11.154 -5.443 41.791 1.00 88.12 965 LEU A O 1
ATOM 7847 N N . GLN A 1 966 ? -9.120 -4.524 41.605 1.00 88.56 966 GLN A N 1
ATOM 7848 C CA . GLN A 1 966 ? -8.413 -5.626 42.242 1.00 88.56 966 GLN A CA 1
ATOM 7849 C C . GLN A 1 966 ? -8.818 -5.766 43.714 1.00 88.56 966 GLN A C 1
ATOM 7851 O O . GLN A 1 966 ? -9.113 -6.867 44.169 1.00 88.56 966 GLN A O 1
ATOM 7856 N N . SER A 1 967 ? -8.912 -4.653 44.447 1.00 88.38 967 SER A N 1
ATOM 7857 C CA . SER A 1 967 ? -9.375 -4.657 45.842 1.00 88.38 967 SER A CA 1
ATOM 7858 C C . SER A 1 967 ? -10.808 -5.190 45.960 1.00 88.38 967 SER A C 1
ATOM 7860 O O . SER A 1 967 ? -11.117 -5.970 46.862 1.00 88.38 967 SER A O 1
ATOM 7862 N N . LEU A 1 968 ? -11.683 -4.826 45.015 1.00 88.81 968 LEU A N 1
ATOM 7863 C CA . LEU A 1 968 ? -13.036 -5.376 44.913 1.00 88.81 968 LEU A CA 1
ATOM 7864 C C . LEU A 1 968 ? -13.019 -6.888 44.632 1.00 88.81 968 LEU A C 1
ATOM 7866 O O . LEU A 1 968 ? -13.754 -7.634 45.279 1.00 88.81 968 LEU A O 1
ATOM 7870 N N . PHE A 1 969 ? -12.179 -7.336 43.696 1.00 89.88 969 PHE A N 1
ATOM 7871 C CA . PHE A 1 969 ? -12.014 -8.747 43.347 1.00 89.88 969 PHE A CA 1
ATOM 7872 C C . PHE A 1 969 ? -11.555 -9.578 44.552 1.00 89.88 969 PHE A C 1
ATOM 7874 O O . PHE A 1 969 ? -12.177 -10.592 44.876 1.00 89.88 969 PHE A O 1
ATOM 7881 N N . VAL A 1 970 ? -10.532 -9.109 45.269 1.00 88.44 970 VAL A N 1
ATOM 7882 C CA . VAL A 1 970 ? -10.005 -9.745 46.486 1.00 88.44 970 VAL A CA 1
ATOM 7883 C C . VAL A 1 970 ? -11.077 -9.806 47.577 1.00 88.44 970 VAL A C 1
ATOM 7885 O O . VAL A 1 970 ? -11.338 -10.865 48.136 1.00 88.44 970 VAL A O 1
ATOM 7888 N N . ASN A 1 971 ? -11.797 -8.710 47.828 1.00 89.25 971 ASN A N 1
ATOM 7889 C CA . ASN A 1 971 ? -12.853 -8.675 48.846 1.00 89.25 971 ASN A CA 1
ATOM 7890 C C . ASN A 1 971 ? -13.991 -9.681 48.556 1.00 89.25 971 ASN A C 1
ATOM 7892 O O . ASN A 1 971 ? -14.462 -10.390 49.449 1.00 89.25 971 ASN A O 1
ATOM 7896 N N . ILE A 1 972 ? -14.426 -9.794 47.297 1.00 87.31 972 ILE A N 1
ATOM 7897 C CA . ILE A 1 972 ? -15.470 -10.757 46.912 1.00 87.31 972 ILE A CA 1
ATOM 7898 C C . ILE A 1 972 ? -14.963 -12.194 47.058 1.00 87.31 972 ILE A C 1
ATOM 7900 O O . ILE A 1 972 ? -15.661 -13.024 47.633 1.00 87.31 972 ILE A O 1
ATOM 7904 N N . THR A 1 973 ? -13.753 -12.479 46.582 1.00 86.38 973 THR A N 1
ATOM 7905 C CA . THR A 1 973 ? -13.203 -13.842 46.558 1.00 86.38 973 THR A CA 1
ATOM 7906 C C . THR A 1 973 ? -12.695 -14.334 47.918 1.00 86.38 973 THR A C 1
ATOM 7908 O O . THR A 1 973 ? -12.525 -15.536 48.118 1.00 86.38 973 THR A O 1
ATOM 7911 N N . TYR A 1 974 ? -12.478 -13.431 48.880 1.00 86.00 974 TYR A N 1
ATOM 7912 C CA . TYR A 1 974 ? -12.045 -13.776 50.241 1.00 86.00 974 TYR A CA 1
ATOM 7913 C C . TYR A 1 974 ? -13.234 -13.980 51.188 1.00 86.00 974 TYR A C 1
ATOM 7915 O O . TYR A 1 974 ? -13.078 -14.548 52.269 1.00 86.00 974 TYR A O 1
ATOM 7923 N N . THR A 1 975 ? -14.438 -13.543 50.798 1.00 80.31 975 THR A N 1
ATOM 7924 C CA . THR A 1 975 ? -15.638 -13.660 51.632 1.00 80.31 975 THR A CA 1
ATOM 7925 C C . THR A 1 975 ? -16.417 -14.939 51.333 1.00 80.31 975 THR A C 1
ATOM 7927 O O . THR A 1 975 ? -16.881 -15.177 50.218 1.00 80.31 975 THR A O 1
ATOM 7930 N N . CYS A 1 976 ? -16.607 -15.764 52.364 1.00 75.44 976 CYS A N 1
ATOM 7931 C CA . CYS A 1 976 ? -17.385 -16.994 52.284 1.00 75.44 976 CYS A CA 1
ATOM 7932 C C . CYS A 1 976 ? -17.910 -17.397 53.669 1.00 75.44 976 CYS A C 1
ATOM 7934 O O . CYS A 1 976 ? -17.171 -17.326 54.647 1.00 75.44 976 CYS A O 1
ATOM 7936 N N . LYS A 1 977 ? -19.192 -17.779 53.765 1.00 66.38 977 LYS A N 1
ATOM 7937 C CA . LYS A 1 977 ? -19.834 -18.126 55.049 1.00 66.38 977 LYS A CA 1
ATOM 7938 C C . LYS A 1 977 ? -19.679 -19.602 55.443 1.00 66.38 977 LYS A C 1
ATOM 7940 O O . LYS A 1 977 ? -19.646 -19.873 56.634 1.00 66.38 977 LYS A O 1
ATOM 7945 N N . ASP A 1 978 ? -19.521 -20.507 54.470 1.00 64.88 978 ASP A N 1
ATOM 7946 C CA . ASP A 1 978 ? -19.533 -21.969 54.671 1.00 64.88 978 ASP A CA 1
ATOM 7947 C C . ASP A 1 978 ? -18.425 -22.699 53.868 1.00 64.88 978 ASP A C 1
ATOM 7949 O O . ASP A 1 978 ? -18.671 -23.754 53.282 1.00 64.88 978 ASP A O 1
ATOM 7953 N N . CYS A 1 979 ? -17.204 -22.153 53.773 1.00 67.56 979 CYS A N 1
ATOM 7954 C CA . CYS A 1 979 ? -16.094 -22.841 53.092 1.00 67.56 979 CYS A CA 1
ATOM 7955 C C . CYS A 1 979 ? -14.772 -22.808 53.870 1.00 67.56 979 CYS A C 1
ATOM 7957 O O . CYS A 1 979 ? -14.492 -21.865 54.606 1.00 67.56 979 CYS A O 1
ATOM 7959 N N . LYS A 1 980 ? -13.977 -23.880 53.713 1.00 64.25 980 LYS A N 1
ATOM 7960 C CA . LYS A 1 980 ? -12.685 -24.081 54.394 1.00 64.25 980 LYS A CA 1
ATOM 7961 C C . LYS A 1 980 ? -11.511 -23.380 53.693 1.00 64.25 980 LYS A C 1
ATOM 7963 O O . LYS A 1 980 ? -10.531 -23.062 54.354 1.00 64.25 980 LYS A O 1
ATOM 7968 N N . ILE A 1 981 ? -11.603 -23.162 52.379 1.00 70.25 981 ILE A N 1
ATOM 7969 C CA . ILE A 1 981 ? -10.531 -22.638 51.520 1.00 70.25 981 ILE A CA 1
ATOM 7970 C C . ILE A 1 981 ? -11.132 -21.518 50.654 1.00 70.25 981 ILE A C 1
ATOM 7972 O O . ILE A 1 981 ? -12.215 -21.671 50.085 1.00 70.25 981 ILE A O 1
ATOM 7976 N N . THR A 1 982 ? -10.459 -20.370 50.592 1.00 80.75 982 THR A N 1
ATOM 7977 C CA . THR A 1 982 ? -10.830 -19.195 49.780 1.00 80.75 982 THR A CA 1
ATOM 7978 C C . THR A 1 982 ? -9.658 -18.804 48.886 1.00 80.75 982 THR A C 1
ATOM 7980 O O . THR A 1 982 ? -8.568 -19.343 49.031 1.00 80.75 982 THR A O 1
ATOM 7983 N N . CYS A 1 983 ? -9.823 -17.820 48.001 1.00 81.75 983 CYS A N 1
ATOM 7984 C CA . CYS A 1 983 ? -8.703 -17.322 47.191 1.00 81.75 983 CYS A CA 1
ATOM 7985 C C . CYS A 1 983 ? -7.570 -16.675 48.013 1.00 81.75 983 CYS A C 1
ATOM 7987 O O . CYS A 1 983 ? -6.550 -16.330 47.440 1.00 81.75 983 CYS A O 1
ATOM 7989 N N . SER A 1 984 ? -7.747 -16.508 49.332 1.00 80.06 984 SER A N 1
ATOM 7990 C CA . SER A 1 984 ? -6.696 -16.063 50.256 1.00 80.06 984 SER A CA 1
ATOM 7991 C C . SER A 1 984 ? -5.793 -17.197 50.742 1.00 80.06 984 SER A C 1
ATOM 7993 O O . SER A 1 984 ? -4.767 -16.921 51.361 1.00 80.06 984 SER A O 1
ATOM 7995 N N . SER A 1 985 ? -6.202 -18.457 50.589 1.00 79.38 985 SER A N 1
ATOM 7996 C CA . SER A 1 985 ? -5.385 -19.590 51.023 1.00 79.38 985 SER A CA 1
ATOM 7997 C C . SER A 1 985 ? -4.287 -19.867 50.003 1.00 79.38 985 SER A C 1
ATOM 7999 O O . SER A 1 985 ? -4.551 -19.830 48.803 1.00 79.38 985 SER A O 1
ATOM 8001 N N . ASP A 1 986 ? -3.111 -20.276 50.467 1.00 75.62 986 ASP A N 1
ATOM 8002 C CA . ASP A 1 986 ? -1.991 -20.637 49.594 1.00 75.62 986 ASP A CA 1
ATOM 8003 C C . ASP A 1 986 ? -2.272 -21.826 48.654 1.00 75.62 986 ASP A C 1
ATOM 8005 O O . ASP A 1 986 ? -1.525 -22.023 47.694 1.00 75.62 986 ASP A O 1
ATOM 8009 N N . ASP A 1 987 ? -3.330 -22.604 48.903 1.00 76.44 987 ASP A N 1
ATOM 8010 C CA . ASP A 1 987 ? -3.672 -23.826 48.164 1.00 76.44 987 ASP A CA 1
ATOM 8011 C C . ASP A 1 987 ? -4.287 -23.560 46.779 1.00 76.44 987 ASP A C 1
ATOM 8013 O O . ASP A 1 987 ? -4.205 -24.408 45.880 1.00 76.44 987 ASP A O 1
ATOM 8017 N N . VAL A 1 988 ? -4.904 -22.390 46.581 1.00 82.25 988 VAL A N 1
ATOM 8018 C CA . VAL A 1 988 ? -5.621 -22.032 45.348 1.00 82.25 988 VAL A CA 1
ATOM 8019 C C . VAL A 1 988 ? -5.288 -20.615 44.895 1.00 82.25 988 VAL A C 1
ATOM 8021 O O . VAL A 1 988 ? -5.110 -19.716 45.705 1.00 82.25 988 VAL A O 1
ATOM 8024 N N . LYS A 1 989 ? -5.256 -20.398 43.579 1.00 86.50 989 LYS A N 1
ATOM 8025 C CA . LYS A 1 989 ? -5.130 -19.069 42.968 1.00 86.50 989 LYS A CA 1
ATOM 8026 C C . LYS A 1 989 ? -6.315 -18.757 42.071 1.00 86.50 989 LYS A C 1
ATOM 8028 O O . LYS A 1 989 ? -6.795 -19.629 41.344 1.00 86.50 989 LYS A O 1
ATOM 8033 N N . CYS A 1 990 ? -6.754 -17.503 42.097 1.00 89.12 990 CYS A N 1
ATOM 8034 C CA . CYS A 1 990 ? -7.958 -17.052 41.409 1.00 89.12 990 CYS A CA 1
ATOM 8035 C C . CYS A 1 990 ? -7.642 -15.966 40.382 1.00 89.12 990 CYS A C 1
ATOM 8037 O O . CYS A 1 990 ? -6.974 -14.976 40.683 1.00 89.12 990 CYS A O 1
ATOM 8039 N N . TYR A 1 991 ? -8.163 -16.152 39.173 1.00 91.81 991 TYR A N 1
ATOM 8040 C CA . TYR A 1 991 ? -7.918 -15.294 38.022 1.00 91.81 991 TYR A CA 1
ATOM 8041 C C . TYR A 1 991 ? -9.234 -14.947 37.340 1.00 91.81 991 TYR A C 1
ATOM 8043 O O . TYR A 1 991 ? -10.084 -15.814 37.152 1.00 91.81 991 TYR A O 1
ATOM 8051 N N . ALA A 1 992 ? -9.389 -13.697 36.918 1.00 92.31 992 ALA A N 1
ATOM 8052 C CA . ALA A 1 992 ? -10.424 -13.312 35.971 1.00 92.31 992 ALA A CA 1
ATOM 8053 C C . ALA A 1 992 ? -9.769 -13.031 34.620 1.00 92.31 992 ALA A C 1
ATOM 8055 O O . ALA A 1 992 ? -8.961 -12.106 34.494 1.00 92.31 992 ALA A O 1
ATOM 8056 N N . ILE A 1 993 ? -10.116 -13.834 33.621 1.00 93.38 993 ILE A N 1
ATOM 8057 C CA . ILE A 1 993 ? -9.565 -13.737 32.270 1.00 93.38 993 ILE A CA 1
ATOM 8058 C C . ILE A 1 993 ? -10.608 -13.199 31.293 1.00 93.38 993 ILE A C 1
ATOM 8060 O O . ILE A 1 993 ? -11.809 -13.398 31.481 1.00 93.38 993 ILE A O 1
ATOM 8064 N N . ASP A 1 994 ? -10.158 -12.521 30.242 1.00 91.94 994 ASP A N 1
ATOM 8065 C CA . ASP A 1 994 ? -11.023 -12.095 29.148 1.00 91.94 994 ASP A CA 1
ATOM 8066 C C . ASP A 1 994 ? -11.367 -13.254 28.195 1.00 91.94 994 ASP A C 1
ATOM 8068 O O . ASP A 1 994 ? -10.825 -14.361 28.254 1.00 91.94 994 ASP A O 1
ATOM 8072 N N . ASN A 1 995 ? -12.271 -12.977 27.259 1.00 89.88 995 ASN A N 1
ATOM 8073 C CA . ASN A 1 995 ? -12.704 -13.909 26.221 1.00 89.88 995 ASN A CA 1
ATOM 8074 C C . ASN A 1 995 ? -11.581 -14.355 25.256 1.00 89.88 995 ASN A C 1
ATOM 8076 O O . ASN A 1 995 ? -11.834 -15.195 24.396 1.00 89.88 995 ASN A O 1
ATOM 8080 N N . ASN A 1 996 ? -10.375 -13.788 25.343 1.00 90.88 996 ASN A N 1
ATOM 8081 C CA . ASN A 1 996 ? -9.199 -14.157 24.556 1.00 90.88 996 ASN A CA 1
ATOM 8082 C C . ASN A 1 996 ? -8.082 -14.793 25.410 1.00 90.88 996 ASN A C 1
ATOM 8084 O O . ASN A 1 996 ? -7.043 -15.162 24.867 1.00 90.88 996 ASN A O 1
ATOM 8088 N N . GLY A 1 997 ? -8.305 -14.982 26.715 1.00 90.75 997 GLY A N 1
ATOM 8089 C CA . GLY A 1 997 ? -7.355 -15.622 27.623 1.00 90.75 997 GLY A CA 1
ATOM 8090 C C . GLY A 1 997 ? -6.330 -14.676 28.250 1.00 90.75 997 GLY A C 1
ATOM 8091 O O . GLY A 1 997 ? -5.334 -15.153 28.790 1.00 90.75 997 GLY A O 1
ATOM 8092 N N . TYR A 1 998 ? -6.541 -13.359 28.195 1.00 92.00 998 TYR A N 1
ATOM 8093 C CA . TYR A 1 998 ? -5.710 -12.386 28.908 1.00 92.00 998 TYR A CA 1
ATOM 8094 C C . TYR A 1 998 ? -6.204 -12.183 30.334 1.00 92.00 998 TYR A C 1
ATOM 8096 O O . TYR A 1 998 ? -7.403 -12.031 30.566 1.00 92.00 998 TYR A O 1
ATOM 8104 N N . VAL A 1 999 ? -5.281 -12.137 31.291 1.00 91.75 999 VAL A N 1
ATOM 8105 C CA . VAL A 1 999 ? -5.604 -11.883 32.698 1.00 91.75 999 VAL A CA 1
ATOM 8106 C C . VAL A 1 999 ? -5.990 -10.415 32.877 1.00 91.75 999 VAL A C 1
ATOM 8108 O O . VAL A 1 999 ? -5.197 -9.514 32.609 1.00 91.75 999 VAL A O 1
ATOM 8111 N N . VAL A 1 1000 ? -7.218 -10.181 33.336 1.00 90.31 1000 VAL A N 1
ATOM 8112 C CA . VAL A 1 1000 ? -7.758 -8.846 33.635 1.00 90.31 1000 VAL A CA 1
ATOM 8113 C C . VAL A 1 1000 ? -7.650 -8.548 35.126 1.00 90.31 1000 VAL A C 1
ATOM 8115 O O . VAL A 1 1000 ? -7.232 -7.454 35.494 1.00 90.31 1000 VAL A O 1
ATOM 8118 N N . PHE A 1 1001 ? -7.995 -9.524 35.974 1.00 87.94 1001 PHE A N 1
ATOM 8119 C CA . PHE A 1 1001 ? -7.864 -9.421 37.427 1.00 87.94 1001 PHE A CA 1
ATOM 8120 C C . PHE A 1 1001 ? -7.131 -10.635 37.987 1.00 87.94 1001 PHE A C 1
ATOM 8122 O O . PHE A 1 1001 ? -7.364 -11.772 37.569 1.00 87.94 1001 PHE A O 1
ATOM 8129 N N . SER A 1 1002 ? -6.265 -10.387 38.959 1.00 88.12 1002 SER A N 1
ATOM 8130 C CA . SER A 1 1002 ? -5.539 -11.412 39.704 1.00 88.12 1002 SER A CA 1
ATOM 8131 C C . SER A 1 1002 ? -5.133 -10.867 41.074 1.00 88.12 1002 SER A C 1
ATOM 8133 O O . SER A 1 1002 ? -5.172 -9.656 41.312 1.00 88.12 1002 SER A O 1
ATOM 8135 N N . GLU A 1 1003 ? -4.759 -11.754 41.994 1.00 83.25 1003 GLU A N 1
ATOM 8136 C CA . GLU A 1 1003 ? -4.195 -11.356 43.290 1.00 83.25 1003 GLU A CA 1
ATOM 8137 C C . GLU A 1 1003 ? -2.854 -10.620 43.114 1.00 83.25 1003 GLU A C 1
ATOM 8139 O O . GLU A 1 1003 ? -2.593 -9.611 43.767 1.00 83.25 1003 GLU A O 1
ATOM 8144 N N . GLU A 1 1004 ? -2.026 -11.067 42.167 1.00 83.00 1004 GLU A N 1
ATOM 8145 C CA . GLU A 1 1004 ? -0.731 -10.464 41.870 1.00 83.00 1004 GLU A CA 1
ATOM 8146 C C . GLU A 1 1004 ? -0.821 -9.498 40.688 1.00 83.00 1004 GLU A C 1
ATOM 8148 O O . GLU A 1 1004 ? -0.983 -9.909 39.547 1.00 83.00 1004 GLU A O 1
ATOM 8153 N N . VAL A 1 1005 ? -0.576 -8.205 40.918 1.00 80.94 1005 VAL A N 1
ATOM 8154 C CA . VAL A 1 1005 ? -0.609 -7.172 39.854 1.00 80.94 1005 VAL A CA 1
ATOM 8155 C C . VAL A 1 1005 ? 0.309 -7.506 38.664 1.00 80.94 1005 VAL A C 1
ATOM 8157 O O . VAL A 1 1005 ? 0.072 -7.057 37.547 1.00 80.94 1005 VAL A O 1
ATOM 8160 N N . ARG A 1 1006 ? 1.356 -8.311 38.889 1.00 81.75 1006 ARG A N 1
ATOM 8161 C CA . ARG A 1 1006 ? 2.314 -8.756 37.864 1.00 81.75 1006 ARG A CA 1
ATOM 8162 C C . ARG A 1 1006 ? 1.733 -9.739 36.848 1.00 81.75 1006 ARG A C 1
ATOM 8164 O O . ARG A 1 1006 ? 2.392 -9.987 35.846 1.00 81.75 1006 ARG A O 1
ATOM 8171 N N . ASP A 1 1007 ? 0.571 -10.323 37.113 1.00 85.25 1007 ASP A N 1
ATOM 8172 C CA . ASP A 1 1007 ? -0.071 -11.259 36.192 1.00 85.25 1007 ASP A CA 1
ATOM 8173 C C . ASP A 1 1007 ? -1.031 -10.538 35.231 1.00 85.25 1007 ASP A C 1
ATOM 8175 O O . ASP A 1 1007 ? -1.366 -11.075 34.176 1.00 85.25 1007 ASP A O 1
ATOM 8179 N N . THR A 1 1008 ? -1.457 -9.311 35.555 1.00 87.06 1008 THR A N 1
ATOM 8180 C CA . THR A 1 1008 ? -2.381 -8.523 34.729 1.00 87.06 1008 THR A CA 1
ATOM 8181 C C . THR A 1 1008 ? -1.775 -8.200 33.363 1.00 87.06 1008 THR A C 1
ATOM 8183 O O . THR A 1 1008 ? -0.677 -7.662 33.257 1.00 87.06 1008 THR A O 1
ATOM 8186 N N . GLY A 1 1009 ? -2.523 -8.490 32.297 1.00 85.38 1009 GLY A N 1
ATOM 8187 C CA . GLY A 1 1009 ? -2.096 -8.267 30.915 1.00 85.38 1009 GLY A CA 1
ATOM 8188 C C . GLY A 1 1009 ? -1.289 -9.417 30.300 1.00 85.38 1009 GLY A C 1
ATOM 8189 O O . GLY A 1 1009 ? -1.065 -9.381 29.087 1.00 85.38 1009 GLY A O 1
ATOM 8190 N N . LYS A 1 1010 ? -0.916 -10.451 31.076 1.00 87.56 1010 LYS A N 1
ATOM 8191 C CA . LYS A 1 1010 ? -0.330 -11.698 30.547 1.00 87.56 1010 LYS A CA 1
ATOM 8192 C C . LYS A 1 1010 ? -1.371 -12.577 29.894 1.00 87.56 1010 LYS A C 1
ATOM 8194 O O . LYS A 1 1010 ? -2.549 -12.574 30.266 1.00 87.56 1010 LYS A O 1
ATOM 8199 N N . PHE A 1 1011 ? -0.907 -13.395 28.959 1.00 90.62 1011 PHE A N 1
ATOM 8200 C CA . PHE A 1 1011 ? -1.694 -14.517 28.485 1.00 90.62 1011 PHE A CA 1
ATOM 8201 C C . PHE A 1 1011 ? -1.703 -15.627 29.539 1.00 90.62 1011 PHE A C 1
ATOM 8203 O O . PHE A 1 1011 ? -0.659 -16.071 30.012 1.00 90.62 1011 PHE A O 1
ATOM 8210 N N . PHE A 1 1012 ? -2.889 -16.110 29.896 1.00 90.81 1012 PHE A N 1
ATOM 8211 C CA . PHE A 1 1012 ? -3.062 -17.107 30.950 1.00 90.81 1012 PHE A CA 1
ATOM 8212 C C . PHE A 1 1012 ? -2.302 -18.416 30.672 1.00 90.81 1012 PHE A C 1
ATOM 8214 O O . PHE A 1 1012 ? -1.819 -19.053 31.604 1.00 90.81 1012 PHE A O 1
ATOM 8221 N N . GLY A 1 1013 ? -2.130 -18.801 29.402 1.00 87.88 1013 GLY A N 1
ATOM 8222 C CA . GLY A 1 1013 ? -1.353 -19.987 29.027 1.00 87.88 1013 GLY A CA 1
ATOM 8223 C C . GLY A 1 1013 ? 0.164 -19.855 29.220 1.00 87.88 1013 GLY A C 1
ATOM 8224 O O . GLY A 1 1013 ? 0.836 -20.882 29.306 1.00 87.88 1013 GLY A O 1
ATOM 8225 N N . GLU A 1 1014 ? 0.704 -18.638 29.347 1.00 87.31 1014 GLU A N 1
ATOM 8226 C CA . GLU A 1 1014 ? 2.110 -18.428 29.733 1.00 87.31 1014 GLU A CA 1
ATOM 8227 C C . GLU A 1 1014 ? 2.323 -18.709 31.226 1.00 87.31 1014 GLU A C 1
ATOM 8229 O O . GLU A 1 1014 ? 3.394 -19.160 31.622 1.00 87.31 1014 GLU A O 1
ATOM 8234 N N . LEU A 1 1015 ? 1.285 -18.483 32.042 1.00 85.12 1015 LEU A N 1
ATOM 8235 C CA . LEU A 1 1015 ? 1.280 -18.780 33.476 1.00 85.12 1015 LEU A CA 1
ATOM 8236 C C . LEU A 1 1015 ? 0.949 -20.255 33.751 1.00 85.12 1015 LEU A C 1
ATOM 8238 O O . LEU A 1 1015 ? 1.644 -20.919 34.512 1.00 85.12 1015 LEU A O 1
ATOM 8242 N N . TYR A 1 1016 ? -0.112 -20.777 33.124 1.00 86.12 1016 TYR A N 1
ATOM 8243 C CA . TYR A 1 1016 ? -0.627 -22.131 33.347 1.00 86.12 1016 TYR A CA 1
ATOM 8244 C C . TYR A 1 1016 ? -0.949 -22.843 32.022 1.00 86.12 1016 TYR A C 1
ATOM 8246 O O . TYR A 1 1016 ? -2.112 -23.123 31.709 1.00 86.12 1016 TYR A O 1
ATOM 8254 N N . GLY A 1 1017 ? 0.088 -23.191 31.253 1.00 84.62 1017 GLY A N 1
ATOM 8255 C CA . GLY A 1 1017 ? -0.047 -23.836 29.937 1.00 84.62 1017 GLY A CA 1
ATOM 8256 C C . GLY A 1 1017 ? -0.900 -25.111 29.947 1.00 84.62 1017 GLY A C 1
ATOM 8257 O O . GLY A 1 1017 ? -1.805 -25.256 29.129 1.00 8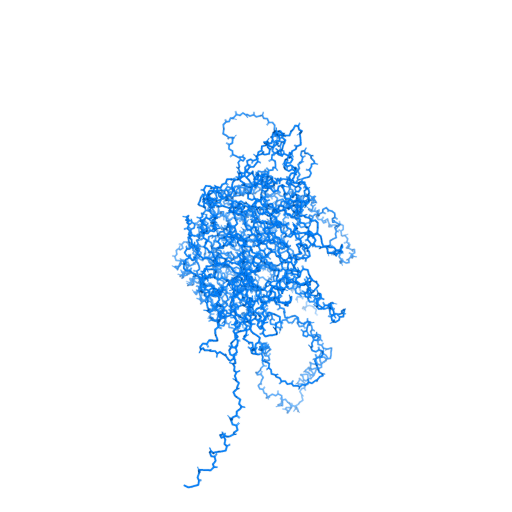4.62 1017 GLY A O 1
ATOM 8258 N N . GLY A 1 1018 ? -0.701 -25.988 30.937 1.00 81.31 1018 GLY A N 1
ATOM 8259 C CA . GLY A 1 1018 ? -1.467 -27.237 31.056 1.00 81.31 1018 GLY A CA 1
ATOM 8260 C C . GLY A 1 1018 ? -2.959 -27.042 31.364 1.00 81.31 1018 GLY A C 1
ATOM 8261 O O . GLY A 1 1018 ? -3.786 -27.836 30.923 1.00 81.31 1018 GLY A O 1
ATOM 8262 N N . VAL A 1 1019 ? -3.332 -25.975 32.083 1.00 83.88 1019 VAL A N 1
ATOM 8263 C CA . VAL A 1 1019 ? -4.748 -25.645 32.340 1.00 83.88 1019 VAL A CA 1
ATOM 8264 C C . VAL A 1 1019 ? -5.393 -25.105 31.067 1.00 83.88 1019 VAL A C 1
ATOM 8266 O O . VAL A 1 1019 ? -6.490 -25.522 30.705 1.00 83.88 1019 VAL A O 1
ATOM 8269 N N . MET A 1 1020 ? -4.699 -24.215 30.357 1.00 88.25 1020 MET A N 1
ATOM 8270 C CA . MET A 1 1020 ? -5.204 -23.637 29.114 1.00 88.25 1020 MET A CA 1
ATOM 8271 C C . MET A 1 1020 ? -5.371 -24.687 28.004 1.00 88.25 1020 MET A C 1
ATOM 8273 O O . MET A 1 1020 ? -6.360 -24.649 27.277 1.00 88.25 1020 MET A O 1
ATOM 8277 N N . GLU A 1 1021 ? -4.463 -25.662 27.898 1.00 86.12 1021 GLU A N 1
ATOM 8278 C CA . GLU A 1 1021 ? -4.599 -26.777 26.950 1.00 86.12 1021 GLU A CA 1
ATOM 8279 C C . GLU A 1 1021 ? -5.858 -27.612 27.233 1.00 86.12 1021 GLU A C 1
ATOM 8281 O O . GLU A 1 1021 ? -6.640 -27.879 26.323 1.00 86.12 1021 GLU A O 1
ATOM 8286 N N . ARG A 1 1022 ? -6.149 -27.890 28.508 1.00 81.88 1022 ARG A N 1
ATOM 8287 C CA . ARG A 1 1022 ? -7.384 -28.579 28.915 1.00 81.88 1022 ARG A CA 1
ATOM 8288 C C . ARG A 1 1022 ? -8.650 -27.784 28.613 1.00 81.88 1022 ARG A C 1
ATOM 8290 O O . ARG A 1 1022 ? -9.645 -28.361 28.186 1.00 81.88 1022 ARG A O 1
ATOM 8297 N N . LEU A 1 1023 ? -8.624 -26.464 28.811 1.00 85.44 1023 LEU A N 1
ATOM 8298 C CA . LEU A 1 1023 ? -9.741 -25.594 28.429 1.00 85.44 1023 LEU A CA 1
ATOM 8299 C C . LEU A 1 1023 ? -10.037 -25.672 26.925 1.00 85.44 1023 LEU A C 1
ATOM 8301 O O . LEU A 1 1023 ? -11.191 -25.507 26.520 1.00 85.44 1023 LEU A O 1
ATOM 8305 N N . VAL A 1 1024 ? -9.013 -25.931 26.108 1.00 87.88 1024 VAL A N 1
ATOM 8306 C CA . VAL A 1 1024 ? -9.164 -26.160 24.670 1.00 87.88 1024 VAL A CA 1
ATOM 8307 C C . VAL A 1 1024 ? -9.691 -27.560 24.368 1.00 87.88 1024 VAL A C 1
ATOM 8309 O O . VAL A 1 1024 ? -10.637 -27.681 23.590 1.00 87.88 1024 VAL A O 1
ATOM 8312 N N . ASP A 1 1025 ? -9.143 -28.597 25.001 1.00 85.44 1025 ASP A N 1
ATOM 8313 C CA . ASP A 1 1025 ? -9.569 -29.992 24.803 1.00 85.44 1025 ASP A CA 1
ATOM 8314 C C . ASP A 1 1025 ? -11.049 -30.206 25.159 1.00 85.44 1025 ASP A C 1
ATOM 8316 O O . ASP A 1 1025 ? -11.776 -30.928 24.476 1.00 85.44 1025 ASP A O 1
ATOM 8320 N N . GLU A 1 1026 ? -11.523 -29.518 26.197 1.00 81.00 1026 GLU A N 1
ATOM 8321 C CA . GLU A 1 1026 ? -12.918 -29.554 26.649 1.00 81.00 1026 GLU A CA 1
ATOM 8322 C C . GLU A 1 1026 ? -13.846 -28.647 25.820 1.00 81.00 1026 GLU A C 1
ATOM 8324 O O . GLU A 1 1026 ? -15.067 -28.636 26.012 1.00 81.00 1026 GLU A O 1
ATOM 8329 N N . GLY A 1 1027 ? -13.286 -27.893 24.870 1.00 82.50 1027 GLY A N 1
ATOM 8330 C CA . GLY A 1 1027 ? -14.024 -27.033 23.951 1.00 82.50 1027 GLY A CA 1
ATOM 8331 C C . GLY A 1 1027 ? -14.598 -25.765 24.585 1.00 82.50 1027 GLY A C 1
ATOM 8332 O O . GLY A 1 1027 ? -15.546 -25.205 24.034 1.00 82.50 1027 GLY A O 1
ATOM 8333 N N . ILE A 1 1028 ? -14.058 -25.314 25.725 1.00 85.56 1028 ILE A N 1
ATOM 8334 C CA . ILE A 1 1028 ? -14.406 -24.024 26.348 1.00 85.56 1028 ILE A CA 1
ATOM 8335 C C . ILE A 1 1028 ? -13.710 -22.892 25.590 1.00 85.56 1028 ILE A C 1
ATOM 8337 O O . ILE A 1 1028 ? -14.341 -21.909 25.201 1.00 85.56 1028 ILE A O 1
ATOM 8341 N N . PHE A 1 1029 ? -12.410 -23.051 25.347 1.00 88.38 1029 PHE A N 1
ATOM 8342 C CA . PHE A 1 1029 ? -11.644 -22.191 24.456 1.00 88.38 1029 PHE A CA 1
ATOM 8343 C C . PHE A 1 1029 ? -11.420 -22.891 23.120 1.00 88.38 1029 PHE A C 1
ATOM 8345 O O . PHE A 1 1029 ? -11.230 -24.099 23.037 1.00 88.38 1029 PHE A O 1
ATOM 8352 N N . ARG A 1 1030 ? -11.401 -22.116 22.043 1.00 89.06 1030 ARG A N 1
ATOM 8353 C CA . ARG A 1 1030 ? -10.999 -22.568 20.719 1.00 89.06 1030 ARG A CA 1
ATOM 8354 C C . ARG A 1 1030 ? -9.608 -22.027 20.423 1.00 89.06 1030 ARG A C 1
ATOM 8356 O O . ARG A 1 1030 ? -9.396 -20.814 20.461 1.00 89.06 1030 ARG A O 1
ATOM 8363 N N . ARG A 1 1031 ? -8.681 -22.926 20.087 1.00 90.88 1031 ARG A N 1
ATOM 8364 C CA . ARG A 1 1031 ? -7.378 -22.567 19.517 1.00 90.88 1031 ARG A CA 1
ATOM 8365 C C . ARG A 1 1031 ? -7.578 -22.122 18.068 1.00 90.88 1031 ARG A C 1
ATOM 8367 O O . ARG A 1 1031 ? -8.179 -22.838 17.270 1.00 90.88 1031 ARG A O 1
ATOM 8374 N N . ILE A 1 1032 ? -7.098 -20.932 17.740 1.00 90.75 1032 ILE A N 1
ATOM 8375 C CA . ILE A 1 1032 ? -7.144 -20.321 16.416 1.00 90.75 1032 ILE A CA 1
ATOM 8376 C C . ILE A 1 1032 ? -5.710 -20.115 15.955 1.00 90.75 1032 ILE A C 1
ATOM 8378 O O . ILE A 1 1032 ? -5.015 -19.226 16.439 1.00 90.75 1032 ILE A O 1
ATOM 8382 N N . LYS A 1 1033 ? -5.300 -20.900 14.963 1.00 91.12 1033 LYS A N 1
ATOM 8383 C CA . LYS A 1 1033 ? -4.057 -20.639 14.240 1.00 91.12 1033 LYS A CA 1
ATOM 8384 C C . LYS A 1 1033 ? -4.225 -19.406 13.362 1.00 91.12 1033 LYS A C 1
ATOM 8386 O O . LYS A 1 1033 ? -5.160 -19.364 12.556 1.00 91.12 1033 LYS A O 1
ATOM 8391 N N . MET A 1 1034 ? -3.341 -18.432 13.535 1.00 90.94 1034 MET A N 1
ATOM 8392 C CA . MET A 1 1034 ? -3.252 -17.218 12.729 1.00 90.94 1034 MET A CA 1
ATOM 8393 C C . MET A 1 1034 ? -1.892 -17.152 12.041 1.00 90.94 1034 MET A C 1
ATOM 8395 O O . MET A 1 1034 ? -0.876 -17.559 12.603 1.00 90.94 1034 MET A O 1
ATOM 8399 N N . PHE A 1 1035 ? -1.877 -16.607 10.827 1.00 91.19 1035 PHE A N 1
ATOM 8400 C CA . PHE A 1 1035 ? -0.671 -16.458 10.021 1.00 91.19 1035 PHE A CA 1
ATOM 8401 C C . PHE A 1 1035 ? -0.424 -14.983 9.710 1.00 91.19 1035 PHE A C 1
ATOM 8403 O O . PHE A 1 1035 ? -1.341 -14.268 9.313 1.00 91.19 1035 PHE A O 1
ATOM 8410 N N . ASP A 1 1036 ? 0.822 -14.544 9.861 1.00 91.06 1036 ASP A N 1
ATOM 8411 C CA . ASP A 1 1036 ? 1.304 -13.251 9.388 1.00 91.06 1036 ASP A CA 1
ATOM 8412 C C . ASP A 1 1036 ? 2.172 -13.448 8.141 1.00 91.06 1036 ASP A C 1
ATOM 8414 O O . ASP A 1 1036 ? 3.379 -13.691 8.221 1.00 91.06 1036 ASP A O 1
ATOM 8418 N N . TYR A 1 1037 ? 1.546 -13.325 6.971 1.00 89.62 1037 TYR A N 1
ATOM 8419 C CA . TYR A 1 1037 ? 2.213 -13.418 5.669 1.00 89.62 1037 TYR A CA 1
ATOM 8420 C C . TYR A 1 1037 ? 2.952 -12.132 5.257 1.00 89.62 1037 TYR A C 1
ATOM 8422 O O . TYR A 1 1037 ? 3.611 -12.106 4.217 1.00 89.62 1037 TYR A O 1
ATOM 8430 N N . GLN A 1 1038 ? 2.844 -11.060 6.051 1.00 88.19 1038 GLN A N 1
ATOM 8431 C CA . GLN A 1 1038 ? 3.479 -9.760 5.810 1.00 88.19 1038 GLN A CA 1
ATOM 8432 C C . GLN A 1 1038 ? 4.627 -9.490 6.794 1.00 88.19 1038 GLN A C 1
ATOM 8434 O O . GLN A 1 1038 ? 5.067 -8.345 6.948 1.00 88.19 1038 GLN A O 1
ATOM 8439 N N . SER A 1 1039 ? 5.095 -10.516 7.501 1.00 86.69 1039 SER A N 1
ATOM 8440 C CA . SER A 1 1039 ? 6.110 -10.364 8.534 1.00 86.69 1039 SER A CA 1
ATOM 8441 C C . SER A 1 1039 ? 7.527 -10.246 7.954 1.00 86.69 1039 SER A C 1
ATOM 8443 O O . SER A 1 1039 ? 7.816 -10.654 6.825 1.00 86.69 1039 SER A O 1
ATOM 8445 N N . VAL A 1 1040 ? 8.427 -9.654 8.742 1.00 84.44 1040 VAL A N 1
ATOM 8446 C CA . VAL A 1 1040 ? 9.859 -9.570 8.432 1.00 84.44 1040 VAL A CA 1
ATOM 8447 C C . VAL A 1 1040 ? 10.618 -10.485 9.388 1.00 84.44 1040 VAL A C 1
ATOM 8449 O O . VAL A 1 1040 ? 10.375 -10.482 10.603 1.00 84.44 1040 VAL A O 1
ATOM 8452 N N . CYS A 1 1041 ? 11.530 -11.272 8.824 1.00 83.94 1041 CYS A N 1
ATOM 8453 C CA . CYS A 1 1041 ? 12.481 -12.093 9.561 1.00 83.94 1041 CYS A CA 1
ATOM 8454 C C . CYS A 1 1041 ? 13.896 -11.643 9.241 1.00 83.94 1041 CYS A C 1
ATOM 8456 O O . CYS A 1 1041 ? 14.184 -11.095 8.175 1.00 83.94 1041 CYS A O 1
ATOM 8458 N N . PHE A 1 1042 ? 14.790 -11.929 10.173 1.00 78.31 1042 PHE A N 1
ATOM 8459 C CA . PHE A 1 1042 ? 16.182 -11.539 10.096 1.00 78.31 1042 PHE A CA 1
ATOM 8460 C C . PHE A 1 1042 ? 17.014 -12.764 9.756 1.00 78.31 1042 PHE A C 1
ATOM 8462 O O . PHE A 1 1042 ? 16.878 -13.816 10.378 1.00 78.31 1042 PHE A O 1
ATOM 8469 N N . ARG A 1 1043 ? 17.871 -12.646 8.743 1.00 65.00 1043 ARG A N 1
ATOM 8470 C CA . ARG A 1 1043 ? 18.963 -13.600 8.560 1.00 65.00 1043 ARG A CA 1
ATOM 8471 C C . ARG A 1 1043 ? 20.200 -13.003 9.209 1.00 65.00 1043 ARG A C 1
ATOM 8473 O O . ARG A 1 1043 ? 20.548 -11.870 8.885 1.00 65.00 1043 ARG A O 1
ATOM 8480 N N . LEU A 1 1044 ? 20.858 -13.771 10.070 1.00 56.81 1044 LEU A N 1
ATOM 8481 C CA . LEU A 1 1044 ? 22.215 -13.466 10.506 1.00 56.81 1044 LEU A CA 1
ATOM 8482 C C . LEU A 1 1044 ? 23.090 -13.428 9.244 1.00 56.81 1044 LEU A C 1
ATOM 8484 O O . LEU A 1 1044 ? 23.197 -14.433 8.531 1.00 56.81 1044 LEU A O 1
ATOM 8488 N N . ALA A 1 1045 ? 23.643 -12.265 8.901 1.00 49.97 1045 ALA A N 1
ATOM 8489 C CA . ALA A 1 1045 ? 24.702 -12.206 7.907 1.00 49.97 1045 ALA A CA 1
ATOM 8490 C C . ALA A 1 1045 ? 25.840 -13.084 8.430 1.00 49.97 1045 ALA A C 1
ATOM 8492 O O . ALA A 1 1045 ? 26.182 -13.008 9.611 1.00 49.97 1045 ALA A O 1
ATOM 8493 N N . LYS A 1 1046 ? 26.387 -13.957 7.575 1.00 43.03 1046 LYS A N 1
ATOM 8494 C CA . LYS A 1 1046 ? 27.534 -14.785 7.958 1.00 43.03 1046 LYS A CA 1
ATOM 8495 C C . LYS A 1 1046 ? 28.620 -13.847 8.495 1.00 43.03 1046 LYS A C 1
ATOM 8497 O O . LYS A 1 1046 ? 29.056 -12.942 7.781 1.00 43.03 1046 LYS A O 1
ATOM 8502 N N . CYS A 1 1047 ? 29.027 -14.049 9.746 1.00 39.53 1047 CYS A N 1
ATOM 8503 C CA . CYS A 1 1047 ? 30.178 -13.384 10.344 1.00 39.53 1047 CYS A CA 1
ATOM 8504 C C . CYS A 1 1047 ? 31.423 -13.802 9.550 1.00 39.53 1047 CYS A C 1
ATOM 8506 O O . CYS A 1 1047 ? 32.018 -14.838 9.815 1.00 39.53 1047 CYS A O 1
ATOM 8508 N N . GLY A 1 1048 ? 31.755 -13.047 8.505 1.00 39.22 1048 GLY A N 1
ATOM 8509 C CA . GLY A 1 1048 ? 32.816 -13.401 7.561 1.00 39.22 1048 GLY A CA 1
ATOM 8510 C C . GLY A 1 1048 ? 33.131 -12.301 6.551 1.00 39.22 1048 GLY A C 1
ATOM 8511 O O . GLY A 1 1048 ? 34.289 -12.132 6.193 1.00 39.22 1048 GLY A O 1
ATOM 8512 N N . GLU A 1 1049 ? 32.162 -11.454 6.187 1.00 33.22 1049 GLU A N 1
ATOM 8513 C CA . GLU A 1 1049 ? 32.416 -10.226 5.407 1.00 33.22 1049 GLU A CA 1
ATOM 8514 C C . GLU A 1 1049 ? 32.870 -9.064 6.308 1.00 33.22 1049 GLU A C 1
ATOM 8516 O O . GLU A 1 1049 ? 32.404 -7.925 6.220 1.00 33.22 1049 GLU A O 1
ATOM 8521 N N . GLY A 1 1050 ? 33.785 -9.354 7.232 1.00 34.50 1050 GLY A N 1
ATOM 8522 C CA . GLY A 1 1050 ? 34.584 -8.304 7.836 1.00 34.50 1050 GLY A CA 1
ATOM 8523 C C . GLY A 1 1050 ? 35.483 -7.728 6.750 1.00 34.50 1050 GLY A C 1
ATOM 8524 O O . GLY A 1 1050 ? 36.262 -8.462 6.146 1.00 34.50 1050 GLY A O 1
ATOM 8525 N N . ASN A 1 1051 ? 35.393 -6.419 6.507 1.00 34.28 1051 ASN A N 1
ATOM 8526 C CA . ASN A 1 1051 ? 36.438 -5.693 5.797 1.00 34.28 1051 ASN A CA 1
ATOM 8527 C C . ASN A 1 1051 ? 37.794 -6.148 6.357 1.00 34.28 1051 ASN A C 1
ATOM 8529 O O . ASN A 1 1051 ? 38.070 -5.931 7.537 1.00 34.28 1051 ASN A O 1
ATOM 8533 N N . LEU A 1 1052 ? 38.659 -6.709 5.508 1.00 35.66 1052 LEU A N 1
ATOM 8534 C CA . LEU A 1 1052 ? 40.055 -7.028 5.847 1.00 35.66 1052 LEU A CA 1
ATOM 8535 C C . LEU A 1 1052 ? 40.813 -5.809 6.416 1.00 35.66 1052 LEU A C 1
ATOM 8537 O O . LEU A 1 1052 ? 41.849 -5.956 7.051 1.00 35.66 1052 LEU A O 1
ATOM 8541 N N . SER A 1 1053 ? 40.255 -4.604 6.257 1.00 39.47 1053 SER A N 1
ATOM 8542 C CA . SER A 1 1053 ? 40.759 -3.347 6.804 1.00 39.47 1053 SER A CA 1
ATOM 8543 C C . SER A 1 1053 ? 40.692 -3.209 8.335 1.00 39.47 1053 SER A C 1
ATOM 8545 O O . SER A 1 1053 ? 41.278 -2.259 8.850 1.00 39.47 1053 SER A O 1
ATOM 8547 N N . SER A 1 1054 ? 39.995 -4.079 9.081 1.00 40.91 1054 SER A N 1
ATOM 8548 C CA . SER A 1 1054 ? 39.974 -4.004 10.558 1.00 40.91 1054 SER A CA 1
ATOM 8549 C C . SER A 1 1054 ? 41.052 -4.849 11.245 1.00 40.91 1054 SER A C 1
ATOM 8551 O O . SER A 1 1054 ? 41.269 -4.688 12.446 1.00 40.91 1054 SER A O 1
ATOM 8553 N N . LYS A 1 1055 ? 41.778 -5.696 10.503 1.00 43.09 1055 LYS A N 1
ATOM 8554 C CA . LYS A 1 1055 ? 43.010 -6.330 10.984 1.00 43.09 1055 LYS A CA 1
ATOM 8555 C C . LYS A 1 1055 ? 44.203 -5.528 10.480 1.00 43.09 1055 LYS A C 1
ATOM 8557 O O . LYS A 1 1055 ? 44.769 -5.813 9.430 1.00 43.09 1055 LYS A O 1
ATOM 8562 N N . LEU A 1 1056 ? 44.587 -4.506 11.240 1.00 46.25 1056 LEU A N 1
ATOM 8563 C CA . LEU A 1 1056 ? 45.931 -3.941 11.135 1.00 46.25 1056 LEU A CA 1
ATOM 8564 C C . LEU A 1 1056 ? 46.912 -5.005 11.647 1.00 46.25 1056 LEU A C 1
ATOM 8566 O O . LEU A 1 1056 ? 47.229 -5.056 12.834 1.00 46.25 1056 LEU A O 1
ATOM 8570 N N . GLU A 1 1057 ? 47.328 -5.900 10.750 1.00 52.31 1057 GLU A N 1
ATOM 8571 C CA . GLU A 1 1057 ? 48.440 -6.819 10.984 1.00 52.31 1057 GLU A CA 1
ATOM 8572 C C . GLU A 1 1057 ? 49.663 -6.009 11.426 1.00 52.31 1057 GLU A C 1
ATOM 8574 O O . GLU A 1 1057 ? 49.973 -4.955 10.859 1.00 52.31 1057 GLU A O 1
ATOM 8579 N N . SER A 1 1058 ? 50.328 -6.463 12.490 1.00 56.22 1058 SER A N 1
ATOM 8580 C CA . SER A 1 1058 ? 51.393 -5.678 13.116 1.00 56.22 1058 SER A CA 1
ATOM 8581 C C . SER A 1 1058 ? 52.530 -5.387 12.117 1.00 56.22 1058 SER A C 1
ATOM 8583 O O . SER A 1 1058 ? 52.847 -6.242 11.284 1.00 56.22 1058 SER A O 1
ATOM 8585 N N . PRO A 1 1059 ? 53.216 -4.231 12.211 1.00 55.53 1059 PRO A N 1
ATOM 8586 C CA . PRO A 1 1059 ? 54.362 -3.904 11.351 1.00 55.53 1059 PRO A CA 1
ATOM 8587 C C . PRO A 1 1059 ? 55.464 -4.981 11.334 1.00 55.53 1059 PRO A C 1
ATOM 8589 O O . PRO A 1 1059 ? 56.240 -5.073 10.386 1.00 55.53 1059 PRO A O 1
ATOM 8592 N N . LEU A 1 1060 ? 55.515 -5.830 12.367 1.00 63.28 1060 LEU A N 1
ATOM 8593 C CA . LEU A 1 1060 ? 56.436 -6.960 12.486 1.00 63.28 1060 LEU A CA 1
ATOM 8594 C C . LEU A 1 1060 ? 56.141 -8.092 11.491 1.00 63.28 1060 LEU A C 1
ATOM 8596 O O . LEU A 1 1060 ? 57.071 -8.753 11.037 1.00 63.28 1060 LEU A O 1
ATOM 8600 N N . VAL A 1 1061 ? 54.878 -8.292 11.103 1.00 66.44 1061 VAL A N 1
ATOM 8601 C CA . VAL A 1 1061 ? 54.488 -9.302 10.102 1.00 66.44 1061 VAL A CA 1
ATOM 8602 C C . VAL A 1 1061 ? 54.964 -8.879 8.713 1.00 66.44 1061 VAL A C 1
ATOM 8604 O O . VAL A 1 1061 ? 55.544 -9.685 7.987 1.00 66.44 1061 VAL A O 1
ATOM 8607 N N . TRP A 1 1062 ? 54.828 -7.591 8.384 1.00 63.72 1062 TRP A N 1
ATOM 8608 C CA . TRP A 1 1062 ? 55.364 -7.014 7.147 1.00 63.72 1062 TRP A CA 1
ATOM 8609 C C . TRP A 1 1062 ? 56.893 -7.071 7.089 1.00 63.72 1062 TRP A C 1
ATOM 8611 O O . TRP A 1 1062 ? 57.452 -7.382 6.039 1.00 63.72 1062 TRP A O 1
ATOM 8621 N N . LEU A 1 1063 ? 57.573 -6.856 8.221 1.00 68.88 1063 LEU A N 1
ATOM 8622 C CA . LEU A 1 1063 ? 59.020 -7.067 8.327 1.00 68.88 1063 LEU A CA 1
ATOM 8623 C C . LEU A 1 1063 ? 59.403 -8.537 8.108 1.00 68.88 1063 LEU A C 1
ATOM 8625 O O . LEU A 1 1063 ? 60.379 -8.805 7.413 1.00 68.88 1063 LEU A O 1
ATOM 8629 N N . GLY A 1 1064 ? 58.622 -9.487 8.632 1.00 71.88 1064 GLY A N 1
ATOM 8630 C CA . GLY A 1 1064 ? 58.826 -10.920 8.401 1.00 71.88 1064 GLY A CA 1
ATOM 8631 C C . GLY A 1 1064 ? 58.632 -11.326 6.937 1.00 71.88 1064 GLY A C 1
ATOM 8632 O O . GLY A 1 1064 ? 59.426 -12.094 6.398 1.00 71.88 1064 GLY A O 1
ATOM 8633 N N . TRP A 1 1065 ? 57.627 -10.768 6.259 1.00 71.50 1065 TRP A N 1
ATOM 8634 C CA . TRP A 1 1065 ? 57.410 -10.989 4.825 1.00 71.50 1065 TRP A CA 1
ATOM 8635 C C . TRP A 1 1065 ? 58.529 -10.401 3.973 1.00 71.50 1065 TRP A C 1
ATOM 8637 O O . TRP A 1 1065 ? 59.013 -11.067 3.062 1.00 71.50 1065 TRP A O 1
ATOM 8647 N N . LEU A 1 1066 ? 58.989 -9.194 4.303 1.00 70.06 1066 LEU A N 1
ATOM 8648 C CA . LEU A 1 1066 ? 60.104 -8.557 3.610 1.00 70.06 1066 LEU A CA 1
ATOM 8649 C C . LEU A 1 1066 ? 61.409 -9.334 3.832 1.00 70.06 1066 LEU A C 1
ATOM 8651 O O . LEU A 1 1066 ? 62.181 -9.511 2.895 1.00 70.06 1066 LEU A O 1
ATOM 8655 N N . PHE A 1 1067 ? 61.619 -9.872 5.035 1.00 74.50 1067 PHE A N 1
ATOM 8656 C CA . PHE A 1 1067 ? 62.763 -10.724 5.358 1.00 74.50 1067 PHE A CA 1
ATOM 8657 C C . PHE A 1 1067 ? 62.730 -12.060 4.599 1.00 74.50 1067 PHE A C 1
ATOM 8659 O O . PHE A 1 1067 ? 63.731 -12.446 3.999 1.00 74.50 1067 PHE A O 1
ATOM 8666 N N . ASN A 1 1068 ? 61.574 -12.727 4.537 1.00 72.12 1068 ASN A N 1
ATOM 8667 C CA . ASN A 1 1068 ? 61.403 -13.971 3.778 1.00 72.12 1068 ASN A CA 1
ATOM 8668 C C . ASN A 1 1068 ? 61.531 -13.757 2.264 1.00 72.12 1068 ASN A C 1
ATOM 8670 O O . ASN A 1 1068 ? 62.144 -14.571 1.574 1.00 72.12 1068 ASN A O 1
ATOM 8674 N N . TRP A 1 1069 ? 61.009 -12.645 1.746 1.00 76.88 1069 TRP A N 1
ATOM 8675 C CA . TRP A 1 1069 ? 61.182 -12.249 0.350 1.00 76.88 1069 TRP A CA 1
ATOM 8676 C C . TRP A 1 1069 ? 62.659 -11.990 0.017 1.00 76.88 1069 TRP A C 1
ATOM 8678 O O . TRP A 1 1069 ? 63.167 -12.476 -0.995 1.00 76.88 1069 TRP A O 1
ATOM 8688 N N . LEU A 1 1070 ? 63.379 -11.309 0.913 1.00 75.25 1070 LEU A N 1
ATOM 8689 C CA . LEU A 1 1070 ? 64.799 -11.002 0.747 1.00 75.25 1070 LEU A CA 1
ATOM 8690 C C . LEU A 1 1070 ? 65.670 -12.266 0.825 1.00 75.25 1070 LEU A C 1
ATOM 8692 O O . LEU A 1 1070 ? 66.571 -12.430 0.006 1.00 75.25 1070 LEU A O 1
ATOM 8696 N N . ILE A 1 1071 ? 65.355 -13.208 1.720 1.00 77.94 1071 ILE A N 1
ATOM 8697 C CA . ILE A 1 1071 ? 65.995 -14.534 1.768 1.00 77.94 1071 ILE A CA 1
ATOM 8698 C C . ILE A 1 1071 ? 65.727 -15.324 0.486 1.00 77.94 1071 ILE A C 1
ATOM 8700 O O . ILE A 1 1071 ? 66.652 -15.925 -0.058 1.00 77.94 1071 ILE A O 1
ATOM 8704 N N . GLY A 1 1072 ? 64.494 -15.294 -0.028 1.00 74.19 1072 GLY A N 1
ATOM 8705 C CA . GLY A 1 1072 ? 64.137 -15.950 -1.285 1.00 74.19 1072 GLY A CA 1
ATOM 8706 C C . GLY A 1 1072 ? 64.949 -15.420 -2.466 1.00 74.19 1072 GLY A C 1
ATOM 8707 O O . GLY A 1 1072 ? 65.448 -16.202 -3.271 1.00 74.19 1072 GLY A O 1
ATOM 8708 N N . HIS A 1 1073 ? 65.160 -14.105 -2.543 1.00 72.94 1073 HIS A N 1
ATOM 8709 C CA . HIS A 1 1073 ? 65.997 -13.494 -3.579 1.00 72.94 1073 HIS A CA 1
ATOM 8710 C C . HIS A 1 1073 ? 67.491 -13.760 -3.391 1.00 72.94 1073 HIS A C 1
ATOM 8712 O O . HIS A 1 1073 ? 68.177 -14.023 -4.376 1.00 72.94 1073 HIS A O 1
ATOM 8718 N N . VAL A 1 1074 ? 67.995 -13.780 -2.155 1.00 74.25 1074 VAL A N 1
ATOM 8719 C CA . VAL A 1 1074 ? 69.387 -14.166 -1.869 1.00 74.25 1074 VAL A CA 1
ATOM 8720 C C . VAL A 1 1074 ? 69.634 -15.633 -2.233 1.00 74.25 1074 VAL A C 1
ATOM 8722 O O . VAL A 1 1074 ? 70.646 -15.938 -2.856 1.00 74.25 1074 VAL A O 1
ATOM 8725 N N . ALA A 1 1075 ? 68.698 -16.535 -1.929 1.00 68.56 1075 ALA A N 1
ATOM 8726 C CA . ALA A 1 1075 ? 68.783 -17.942 -2.313 1.00 68.56 1075 ALA A CA 1
ATOM 8727 C C . ALA A 1 1075 ? 68.785 -18.115 -3.841 1.00 68.56 1075 ALA A C 1
ATOM 8729 O O . ALA A 1 1075 ? 69.610 -18.850 -4.376 1.00 68.56 1075 ALA A O 1
ATOM 8730 N N . LEU A 1 1076 ? 67.927 -17.383 -4.557 1.00 66.31 1076 LEU A N 1
ATOM 8731 C CA . LEU A 1 1076 ? 67.843 -17.434 -6.019 1.00 66.31 1076 LEU A CA 1
ATOM 8732 C C . LEU A 1 1076 ? 69.111 -16.864 -6.685 1.00 66.31 1076 LEU A C 1
ATOM 8734 O O . LEU A 1 1076 ? 69.627 -17.431 -7.648 1.00 66.31 1076 LEU A O 1
ATOM 8738 N N . LEU A 1 1077 ? 69.686 -15.808 -6.110 1.00 68.00 1077 LEU A N 1
ATOM 8739 C CA . LEU A 1 1077 ? 70.944 -15.211 -6.561 1.00 68.00 1077 LEU A CA 1
ATOM 8740 C C . LEU A 1 1077 ? 72.146 -16.137 -6.295 1.00 68.00 1077 LEU A C 1
ATOM 8742 O O . LEU A 1 1077 ? 73.026 -16.267 -7.144 1.00 68.00 1077 LEU A O 1
ATOM 8746 N N . LEU A 1 1078 ? 72.137 -16.867 -5.174 1.00 59.94 1078 LEU A N 1
ATOM 8747 C CA . LEU A 1 1078 ? 73.120 -17.914 -4.870 1.00 59.94 1078 LEU A CA 1
ATOM 8748 C C . LEU A 1 1078 ? 72.991 -19.128 -5.805 1.00 59.94 1078 LEU A C 1
ATOM 8750 O O . LEU A 1 1078 ? 74.008 -19.713 -6.165 1.00 59.94 1078 LEU A O 1
ATOM 8754 N N . THR A 1 1079 ? 71.781 -19.476 -6.263 1.00 60.25 1079 THR A N 1
ATOM 8755 C CA . THR A 1 1079 ? 71.600 -20.539 -7.274 1.00 60.25 1079 THR A CA 1
ATOM 8756 C C . THR A 1 1079 ? 72.074 -20.137 -8.673 1.00 60.25 1079 THR A C 1
ATOM 8758 O O . THR A 1 1079 ? 72.489 -20.999 -9.443 1.00 60.25 1079 THR A O 1
ATOM 8761 N N . GLN A 1 1080 ? 72.066 -18.841 -9.004 1.00 59.38 1080 GLN A N 1
ATOM 8762 C CA . GLN A 1 1080 ? 72.569 -18.331 -10.287 1.00 59.38 1080 GLN A CA 1
ATOM 8763 C C . GLN A 1 1080 ? 74.105 -18.219 -10.326 1.00 59.38 1080 GLN A C 1
ATOM 8765 O O . GLN A 1 1080 ? 74.696 -18.249 -11.407 1.00 59.38 1080 GLN A O 1
ATOM 8770 N N . MET A 1 1081 ? 74.774 -18.153 -9.168 1.00 60.94 1081 MET A N 1
ATOM 8771 C CA . MET A 1 1081 ? 76.237 -18.162 -9.057 1.00 60.94 1081 MET A CA 1
ATOM 8772 C C . MET A 1 1081 ? 76.757 -19.593 -8.846 1.00 60.94 1081 MET A C 1
ATOM 8774 O O . MET A 1 1081 ? 77.068 -20.001 -7.732 1.00 60.94 1081 MET A O 1
ATOM 8778 N N . ASN A 1 1082 ? 76.829 -20.357 -9.942 1.00 58.22 1082 ASN A N 1
ATOM 8779 C CA . ASN A 1 1082 ? 77.351 -21.730 -10.051 1.00 58.22 1082 ASN A CA 1
ATOM 8780 C C . ASN A 1 1082 ? 78.469 -22.098 -9.042 1.00 58.22 1082 ASN A C 1
ATOM 8782 O O . ASN A 1 1082 ? 79.656 -21.920 -9.314 1.00 58.22 1082 ASN A O 1
ATOM 8786 N N . MET A 1 1083 ? 78.090 -22.717 -7.921 1.00 55.00 1083 MET A N 1
ATOM 8787 C CA . MET A 1 1083 ? 78.982 -23.469 -7.034 1.00 55.00 1083 MET A CA 1
ATOM 8788 C C . MET A 1 1083 ? 78.390 -24.863 -6.814 1.00 55.00 1083 MET A C 1
ATOM 8790 O O . MET A 1 1083 ? 77.368 -25.054 -6.158 1.00 55.00 1083 MET A O 1
ATOM 8794 N N . GLN A 1 1084 ? 79.063 -25.843 -7.411 1.00 54.78 1084 GLN A N 1
ATOM 8795 C CA . GLN A 1 1084 ? 78.704 -27.254 -7.585 1.00 54.78 1084 GLN A CA 1
ATOM 8796 C C . GLN A 1 1084 ? 78.652 -28.097 -6.289 1.00 54.78 1084 GLN A C 1
ATOM 8798 O O . GLN A 1 1084 ? 78.888 -29.299 -6.331 1.00 54.78 1084 GLN A O 1
ATOM 8803 N N . TRP A 1 1085 ? 78.339 -27.505 -5.132 1.00 51.91 1085 TRP A N 1
ATOM 8804 C CA . TRP A 1 1085 ? 78.360 -28.203 -3.835 1.00 51.91 1085 TRP A CA 1
ATOM 8805 C C . TRP A 1 1085 ? 77.148 -27.958 -2.925 1.00 51.91 1085 TRP A C 1
ATOM 8807 O O . TRP A 1 1085 ? 77.211 -28.228 -1.729 1.00 51.91 1085 TRP A O 1
ATOM 8817 N N . VAL A 1 1086 ? 76.005 -27.533 -3.475 1.00 48.78 1086 VAL A N 1
ATOM 8818 C CA . VAL A 1 1086 ? 74.725 -27.496 -2.732 1.00 48.78 1086 VAL A CA 1
ATOM 8819 C C . VAL A 1 1086 ? 73.640 -28.291 -3.470 1.00 48.78 1086 VAL A C 1
ATOM 8821 O O . VAL A 1 1086 ? 72.492 -27.883 -3.585 1.00 48.78 1086 VAL A O 1
ATOM 8824 N N . GLY A 1 1087 ? 74.006 -29.469 -3.981 1.00 50.31 1087 GLY A N 1
ATOM 8825 C CA . GLY A 1 1087 ? 73.051 -30.449 -4.518 1.00 50.31 1087 GLY A CA 1
ATOM 8826 C C . GLY A 1 1087 ? 72.288 -31.234 -3.440 1.00 50.31 1087 GLY A C 1
ATOM 8827 O O . GLY A 1 1087 ? 71.408 -32.017 -3.774 1.00 50.31 1087 GLY A O 1
ATOM 8828 N N . THR A 1 1088 ? 72.608 -31.035 -2.155 1.00 49.00 1088 THR A N 1
ATOM 8829 C CA . THR A 1 1088 ? 72.142 -31.909 -1.058 1.00 49.00 1088 THR A CA 1
ATOM 8830 C C . THR A 1 1088 ? 71.267 -31.217 -0.008 1.00 49.00 1088 THR A C 1
ATOM 8832 O O . THR A 1 1088 ? 70.790 -31.879 0.905 1.00 49.00 1088 THR A O 1
ATOM 8835 N N . LEU A 1 1089 ? 71.019 -29.906 -0.124 1.00 48.19 1089 LEU A N 1
ATOM 8836 C CA . LEU A 1 1089 ? 70.056 -29.187 0.734 1.00 48.19 1089 LEU A CA 1
ATOM 8837 C C . LEU A 1 1089 ? 68.736 -28.856 0.013 1.00 48.19 1089 LEU A C 1
ATOM 8839 O O . LEU A 1 1089 ? 67.732 -28.607 0.673 1.00 48.19 1089 LEU A O 1
ATOM 8843 N N . ALA A 1 1090 ? 68.698 -28.925 -1.323 1.00 44.31 1090 ALA A N 1
ATOM 8844 C CA . ALA A 1 1090 ? 67.474 -28.730 -2.109 1.00 44.31 1090 ALA A CA 1
ATOM 8845 C C . ALA A 1 1090 ? 66.538 -29.961 -2.110 1.00 44.31 1090 ALA A C 1
ATOM 8847 O O . ALA A 1 1090 ? 65.360 -29.850 -2.448 1.00 44.31 1090 ALA A O 1
ATOM 8848 N N . SER A 1 1091 ? 67.032 -31.127 -1.682 1.00 40.12 1091 SER A N 1
ATOM 8849 C CA . SER A 1 1091 ? 66.260 -32.371 -1.555 1.00 40.12 1091 SER A CA 1
ATOM 8850 C C . SER A 1 1091 ? 65.577 -32.555 -0.192 1.00 40.12 1091 SER A C 1
ATOM 8852 O O . SER A 1 1091 ? 64.832 -33.511 -0.028 1.00 40.12 1091 SER A O 1
ATOM 8854 N N . PHE A 1 1092 ? 65.755 -31.627 0.759 1.00 40.84 1092 PHE A N 1
ATOM 8855 C CA . PHE A 1 1092 ? 64.974 -31.592 2.010 1.00 40.84 1092 PHE A CA 1
ATOM 8856 C C . PHE A 1 1092 ? 63.742 -30.670 1.951 1.00 40.84 1092 PHE A C 1
ATOM 8858 O O . PHE A 1 1092 ? 62.982 -30.619 2.910 1.00 40.84 1092 PHE A O 1
ATOM 8865 N N . TYR A 1 1093 ? 63.511 -29.978 0.829 1.00 38.91 1093 TYR A N 1
ATOM 8866 C CA . TYR A 1 1093 ? 62.338 -29.110 0.624 1.00 38.91 1093 TYR A CA 1
ATOM 8867 C C . TYR A 1 1093 ? 61.482 -29.504 -0.587 1.00 38.91 1093 TYR A C 1
ATOM 8869 O O . TYR A 1 1093 ? 60.608 -28.747 -0.997 1.00 38.91 1093 TYR A O 1
ATOM 8877 N N . THR A 1 1094 ? 61.724 -30.674 -1.183 1.00 40.47 1094 THR A N 1
ATOM 8878 C CA . THR A 1 1094 ? 61.005 -31.119 -2.388 1.00 40.47 1094 THR A CA 1
ATOM 8879 C C . THR A 1 1094 ? 60.445 -32.532 -2.250 1.00 40.47 1094 THR A C 1
ATOM 8881 O O . THR A 1 1094 ? 60.532 -33.333 -3.168 1.00 40.47 1094 THR A O 1
ATOM 8884 N N . THR A 1 1095 ? 59.825 -32.824 -1.109 1.00 35.44 1095 THR A N 1
ATOM 8885 C CA . THR A 1 1095 ? 58.823 -33.891 -0.976 1.00 35.44 1095 THR A CA 1
ATOM 8886 C C . THR A 1 1095 ? 57.860 -33.511 0.143 1.00 35.44 1095 THR A C 1
ATOM 8888 O O . THR A 1 1095 ? 58.140 -33.785 1.304 1.00 35.44 1095 THR A O 1
ATOM 8891 N N . ASP A 1 1096 ? 56.773 -32.826 -0.201 1.00 29.66 1096 ASP A N 1
ATOM 8892 C CA . ASP A 1 1096 ? 55.438 -33.308 0.152 1.00 29.66 1096 ASP A CA 1
ATOM 8893 C C . ASP A 1 1096 ? 54.385 -32.605 -0.707 1.00 29.66 1096 ASP A C 1
ATOM 8895 O O . ASP A 1 1096 ? 54.545 -31.452 -1.120 1.00 29.66 1096 ASP A O 1
ATOM 8899 N N . GLU A 1 1097 ? 53.335 -33.350 -1.022 1.00 41.78 1097 GLU A N 1
ATOM 8900 C CA . GLU A 1 1097 ? 52.103 -32.859 -1.621 1.00 41.78 1097 GLU A CA 1
ATOM 8901 C C . GLU A 1 1097 ? 51.569 -31.657 -0.826 1.00 41.78 1097 GLU A C 1
ATOM 8903 O O . GLU A 1 1097 ? 51.312 -31.754 0.367 1.00 41.78 1097 GLU A O 1
ATOM 8908 N N . MET A 1 1098 ? 51.351 -30.523 -1.496 1.00 27.56 1098 MET A N 1
ATOM 8909 C CA . MET A 1 1098 ? 50.545 -29.423 -0.958 1.00 27.56 1098 MET A CA 1
ATOM 8910 C C . MET A 1 1098 ? 49.372 -29.164 -1.904 1.00 27.56 1098 MET A C 1
ATOM 8912 O O . MET A 1 1098 ? 49.187 -28.087 -2.468 1.00 27.56 1098 MET A O 1
ATOM 8916 N N . THR A 1 1099 ? 48.580 -30.212 -2.107 1.00 35.47 1099 THR A N 1
ATOM 8917 C CA . THR A 1 1099 ? 47.127 -30.078 -2.122 1.00 35.47 1099 THR A CA 1
ATOM 8918 C C . THR A 1 1099 ? 46.681 -29.717 -0.708 1.00 35.47 1099 THR A C 1
ATOM 8920 O O . THR A 1 1099 ? 46.510 -30.602 0.114 1.00 35.47 1099 THR A O 1
ATOM 8923 N N . ASP A 1 1100 ? 46.551 -28.426 -0.423 1.00 25.23 1100 ASP A N 1
ATOM 8924 C CA . ASP A 1 1100 ? 45.416 -27.894 0.334 1.00 25.23 1100 ASP A CA 1
ATOM 8925 C C . ASP A 1 1100 ? 45.471 -26.366 0.267 1.00 25.23 1100 ASP A C 1
ATOM 8927 O O . ASP A 1 1100 ? 46.362 -25.708 0.808 1.00 25.23 1100 ASP A O 1
ATOM 8931 N N . TYR A 1 1101 ? 44.509 -25.781 -0.439 1.00 29.30 1101 TYR A N 1
ATOM 8932 C CA . TYR A 1 1101 ? 44.075 -24.438 -0.084 1.00 29.30 1101 TYR A CA 1
ATOM 8933 C C . TYR A 1 1101 ? 43.489 -24.557 1.329 1.00 29.30 1101 TYR A C 1
ATOM 8935 O O . TYR A 1 1101 ? 42.625 -25.413 1.511 1.00 29.30 1101 TYR A O 1
ATOM 8943 N N . PRO A 1 1102 ? 43.841 -23.709 2.313 1.00 25.33 1102 PRO A N 1
ATOM 8944 C CA . PRO A 1 1102 ? 42.961 -23.516 3.446 1.00 25.33 1102 PRO A CA 1
ATOM 8945 C C . PRO A 1 1102 ? 41.716 -22.828 2.893 1.00 25.33 1102 PRO A C 1
ATOM 8947 O O . PRO A 1 1102 ? 41.641 -21.608 2.731 1.00 25.33 1102 PRO A O 1
ATOM 8950 N N . GLU A 1 1103 ? 40.753 -23.661 2.533 1.00 26.25 1103 GLU A N 1
ATOM 8951 C CA . GLU A 1 1103 ? 39.346 -23.358 2.598 1.00 26.25 1103 GLU A CA 1
ATOM 8952 C C . GLU A 1 1103 ? 39.098 -22.744 3.980 1.00 26.25 1103 GLU A C 1
ATOM 8954 O O . GLU A 1 1103 ? 38.979 -23.436 4.986 1.00 26.25 1103 GLU A O 1
ATOM 8959 N N . TYR A 1 1104 ? 39.027 -21.413 4.056 1.00 26.45 1104 TYR A N 1
ATOM 8960 C CA . TYR A 1 1104 ? 38.316 -20.762 5.152 1.00 26.45 1104 TYR A CA 1
ATOM 8961 C C . TYR A 1 1104 ? 36.814 -20.965 4.922 1.00 26.45 1104 TYR A C 1
ATOM 8963 O O . TYR A 1 1104 ? 36.044 -20.027 4.719 1.00 26.45 1104 TYR A O 1
ATOM 8971 N N . GLY A 1 1105 ? 36.403 -22.231 4.968 1.00 28.42 1105 GLY A N 1
ATOM 8972 C CA . GLY A 1 1105 ? 35.088 -22.640 5.402 1.00 28.42 1105 GLY A CA 1
ATOM 8973 C C . GLY A 1 1105 ? 35.021 -22.389 6.900 1.00 28.42 1105 GLY A C 1
ATOM 8974 O O . GLY A 1 1105 ? 35.243 -23.279 7.710 1.00 28.42 1105 GLY A O 1
ATOM 8975 N N . ALA A 1 1106 ? 34.717 -21.153 7.288 1.00 26.52 1106 ALA A N 1
ATOM 8976 C CA . ALA A 1 1106 ? 34.095 -20.924 8.580 1.00 26.52 1106 ALA A CA 1
ATOM 8977 C C . ALA A 1 1106 ? 32.617 -21.332 8.461 1.00 26.52 1106 ALA A C 1
ATOM 8979 O O . ALA A 1 1106 ? 31.720 -20.489 8.410 1.00 26.52 1106 ALA A O 1
ATOM 8980 N N . GLU A 1 1107 ? 32.359 -22.638 8.391 1.00 28.11 1107 GLU A N 1
ATOM 8981 C CA . GLU A 1 1107 ? 31.129 -23.190 8.954 1.00 28.11 1107 GLU A CA 1
ATOM 8982 C C . GLU A 1 1107 ? 31.335 -23.271 10.466 1.00 28.11 1107 GLU A C 1
ATOM 8984 O O . GLU A 1 1107 ? 31.671 -24.293 11.044 1.00 28.11 1107 GLU A O 1
ATOM 8989 N N . SER A 1 1108 ? 31.174 -22.120 11.114 1.00 26.78 1108 SER A N 1
ATOM 8990 C CA . SER A 1 1108 ? 30.650 -22.099 12.471 1.00 26.78 1108 SER A CA 1
ATOM 8991 C C . SER A 1 1108 ? 29.147 -22.314 12.323 1.00 26.78 1108 SER A C 1
ATOM 8993 O O . SER A 1 1108 ? 28.396 -21.347 12.176 1.00 26.78 1108 SER A O 1
ATOM 8995 N N . GLU A 1 1109 ? 28.717 -23.575 12.294 1.00 26.02 1109 GLU A N 1
ATOM 8996 C CA . GLU A 1 1109 ? 27.352 -23.921 12.683 1.00 26.02 1109 GLU A CA 1
ATOM 8997 C C . GLU A 1 1109 ? 27.101 -23.321 14.068 1.00 26.02 1109 GLU A C 1
ATOM 8999 O O . GLU A 1 1109 ? 27.815 -23.590 15.032 1.00 26.02 1109 GLU A O 1
ATOM 9004 N N . CYS A 1 1110 ? 26.124 -22.424 14.148 1.00 25.08 1110 CYS A N 1
ATOM 9005 C CA . CYS A 1 1110 ? 25.560 -22.001 15.418 1.00 25.08 1110 CYS A CA 1
ATOM 9006 C C . CYS A 1 1110 ? 24.571 -23.086 15.848 1.00 25.08 1110 CYS A C 1
ATOM 9008 O O . CYS A 1 1110 ? 23.365 -22.883 15.731 1.00 25.08 1110 CYS A O 1
ATOM 9010 N N . ASP A 1 1111 ? 25.086 -24.238 16.270 1.00 26.12 1111 ASP A N 1
ATOM 9011 C CA . ASP A 1 1111 ? 24.293 -25.216 17.001 1.00 26.12 1111 ASP A CA 1
ATOM 9012 C C . ASP A 1 1111 ? 24.427 -24.925 18.497 1.00 26.12 1111 ASP A C 1
ATOM 9014 O O . ASP A 1 1111 ? 25.508 -24.969 19.090 1.00 26.12 1111 ASP A O 1
ATOM 9018 N N . ASP A 1 1112 ? 23.291 -24.570 19.093 1.00 32.72 1112 ASP A N 1
ATOM 9019 C CA . ASP A 1 1112 ? 23.093 -24.509 20.532 1.00 32.72 1112 ASP A CA 1
ATOM 9020 C C . ASP A 1 1112 ? 23.138 -25.938 21.104 1.00 32.72 1112 ASP A C 1
ATOM 9022 O O . ASP A 1 1112 ? 22.107 -26.600 21.217 1.00 32.72 1112 ASP A O 1
ATOM 9026 N N . GLU A 1 1113 ? 24.311 -26.417 21.523 1.00 27.56 1113 GLU A N 1
ATOM 9027 C CA . GLU A 1 1113 ? 24.398 -27.525 22.481 1.00 27.56 1113 GLU A CA 1
ATOM 9028 C C . GLU A 1 1113 ? 25.051 -27.070 23.790 1.00 27.56 1113 GLU A C 1
ATOM 9030 O O . GLU A 1 1113 ? 26.248 -26.799 23.903 1.00 27.56 1113 GLU A O 1
ATOM 9035 N N . ALA A 1 1114 ? 24.207 -26.989 24.818 1.00 34.84 1114 ALA A N 1
ATOM 9036 C CA . ALA A 1 1114 ? 24.593 -26.776 26.199 1.00 34.84 1114 ALA A CA 1
ATOM 9037 C C . ALA A 1 1114 ? 25.391 -27.985 26.726 1.00 34.84 1114 ALA A C 1
ATOM 9039 O O . ALA A 1 1114 ? 24.818 -29.000 27.116 1.00 34.84 1114 ALA A O 1
ATOM 9040 N N . GLY A 1 1115 ? 26.717 -27.853 26.786 1.00 25.92 1115 GLY A N 1
ATOM 9041 C CA . GLY A 1 1115 ? 27.620 -28.793 27.451 1.00 25.92 1115 GLY A CA 1
ATOM 9042 C C . GLY A 1 1115 ? 28.421 -28.101 28.553 1.00 25.92 1115 GLY A C 1
ATOM 9043 O O . GLY A 1 1115 ? 29.239 -27.226 28.282 1.00 25.92 1115 GLY A O 1
ATOM 9044 N N . GLY A 1 1116 ? 28.161 -28.471 29.808 1.00 33.94 1116 GLY A N 1
ATOM 9045 C CA . GLY A 1 1116 ? 28.831 -27.923 30.986 1.00 33.94 1116 GLY A CA 1
ATOM 9046 C C . GLY A 1 1116 ? 30.318 -28.283 31.073 1.00 33.94 1116 GLY A C 1
ATOM 9047 O O . GLY A 1 1116 ? 30.718 -29.412 30.805 1.00 33.94 1116 GLY A O 1
ATOM 9048 N N . GLY A 1 1117 ? 31.123 -27.318 31.517 1.00 25.88 1117 GLY A N 1
ATOM 9049 C CA . GLY A 1 1117 ? 32.525 -27.508 31.879 1.00 25.88 1117 GLY A CA 1
ATOM 9050 C C . GLY A 1 1117 ? 33.055 -26.294 32.639 1.00 25.88 1117 GLY A C 1
ATOM 9051 O O . GLY A 1 1117 ? 33.099 -25.185 32.108 1.00 25.88 1117 GLY A O 1
ATOM 9052 N N . GLU A 1 1118 ? 33.397 -26.498 33.909 1.00 34.69 1118 GLU A N 1
ATOM 9053 C CA . GLU A 1 1118 ? 33.942 -25.493 34.823 1.00 34.69 1118 GLU A CA 1
ATOM 9054 C C . GLU A 1 1118 ? 35.366 -25.063 34.428 1.00 34.69 1118 GLU A C 1
ATOM 9056 O O . GLU A 1 1118 ? 36.215 -25.883 34.089 1.00 34.69 1118 GLU A O 1
ATOM 9061 N N . GLY A 1 1119 ? 35.637 -23.758 34.519 1.00 28.34 1119 GLY A N 1
ATOM 9062 C CA . GLY A 1 1119 ? 36.958 -23.158 34.318 1.00 28.34 1119 GLY A CA 1
ATOM 9063 C C . GLY A 1 1119 ? 36.892 -21.638 34.478 1.00 28.34 1119 GLY A C 1
ATOM 9064 O O . GLY A 1 1119 ? 36.377 -20.937 33.605 1.00 28.34 1119 GLY A O 1
ATOM 9065 N N . GLY A 1 1120 ? 37.329 -21.142 35.638 1.00 34.06 1120 GLY A N 1
ATOM 9066 C CA . GLY A 1 1120 ? 37.257 -19.738 36.057 1.00 34.06 1120 GLY A CA 1
ATOM 9067 C C . GLY A 1 1120 ? 38.290 -18.804 35.408 1.00 34.06 1120 GLY A C 1
ATOM 9068 O O . GLY A 1 1120 ? 39.292 -19.238 34.849 1.00 34.06 1120 GLY A O 1
ATOM 9069 N N . ASP A 1 1121 ? 38.005 -17.503 35.523 1.00 34.50 1121 ASP A N 1
ATOM 9070 C CA . ASP A 1 1121 ? 38.900 -16.344 35.332 1.00 34.50 1121 ASP A CA 1
ATOM 9071 C C . ASP A 1 1121 ? 39.362 -15.923 33.926 1.00 34.50 1121 ASP A C 1
ATOM 9073 O O . ASP A 1 1121 ? 40.361 -15.225 33.764 1.00 34.50 1121 ASP A O 1
ATOM 9077 N N . ARG A 1 1122 ? 38.552 -16.188 32.892 1.00 32.56 1122 ARG A N 1
ATOM 9078 C CA . ARG A 1 1122 ? 38.691 -15.522 31.572 1.00 32.56 1122 ARG A CA 1
ATOM 9079 C C . ARG A 1 1122 ? 37.377 -15.036 30.940 1.00 32.56 1122 ARG A C 1
ATOM 9081 O O . ARG A 1 1122 ? 37.304 -14.816 29.735 1.00 32.56 1122 ARG A O 1
ATOM 9088 N N . LYS A 1 1123 ? 36.315 -14.865 31.740 1.00 34.25 1123 LYS A N 1
ATOM 9089 C CA . LYS A 1 1123 ? 34.957 -14.543 31.245 1.00 34.25 1123 LYS A CA 1
ATOM 9090 C C . LYS A 1 1123 ? 34.650 -13.045 31.074 1.00 34.25 1123 LYS A C 1
ATOM 9092 O O . LYS A 1 1123 ? 33.662 -12.714 30.419 1.00 34.25 1123 LYS A O 1
ATOM 9097 N N . GLN A 1 1124 ? 35.462 -12.134 31.613 1.00 36.00 1124 GLN A N 1
ATOM 9098 C CA . GLN A 1 1124 ? 35.086 -10.711 31.654 1.00 36.00 1124 GLN A CA 1
ATOM 9099 C C . GLN A 1 1124 ? 35.489 -9.899 30.406 1.00 36.00 1124 GLN A C 1
ATOM 9101 O O . GLN A 1 1124 ? 34.793 -8.944 30.076 1.00 36.00 1124 GLN A O 1
ATOM 9106 N N . ASP A 1 1125 ? 36.516 -10.321 29.656 1.00 36.34 1125 ASP A N 1
ATOM 9107 C CA . ASP A 1 1125 ? 36.937 -9.631 28.420 1.00 36.34 1125 ASP A CA 1
ATOM 9108 C C . ASP A 1 1125 ? 36.270 -10.190 27.149 1.00 36.34 1125 ASP A C 1
ATOM 9110 O O . ASP A 1 1125 ? 35.993 -9.440 26.216 1.00 36.34 1125 ASP A O 1
ATOM 9114 N N . ASN A 1 1126 ? 35.902 -11.478 27.113 1.00 42.47 1126 ASN A N 1
ATOM 9115 C CA . ASN A 1 1126 ? 35.180 -12.055 25.965 1.00 42.47 1126 ASN A CA 1
ATOM 9116 C C . ASN A 1 1126 ? 33.713 -11.588 25.879 1.00 42.47 1126 ASN A C 1
ATOM 9118 O O . ASN A 1 1126 ? 33.149 -11.525 24.788 1.00 42.47 1126 ASN A O 1
ATOM 9122 N N . THR A 1 1127 ? 33.103 -11.198 27.003 1.00 46.25 1127 THR A N 1
ATOM 9123 C CA . THR A 1 1127 ? 31.761 -10.587 27.029 1.00 46.25 1127 THR A CA 1
ATOM 9124 C C . THR A 1 1127 ? 31.763 -9.147 26.498 1.00 46.25 1127 THR A C 1
ATOM 9126 O O . THR A 1 1127 ? 30.748 -8.685 25.982 1.00 46.25 1127 THR A O 1
ATOM 9129 N N . LEU A 1 1128 ? 32.911 -8.455 26.541 1.00 40.31 1128 LEU A N 1
ATOM 9130 C CA . LEU A 1 1128 ? 33.077 -7.089 26.034 1.00 40.31 1128 LEU A CA 1
ATOM 9131 C C . LEU A 1 1128 ? 33.010 -7.025 24.499 1.00 40.31 1128 LEU A C 1
ATOM 9133 O O . LEU A 1 1128 ? 32.397 -6.115 23.946 1.00 40.31 1128 LEU A O 1
ATOM 9137 N N . TYR A 1 1129 ? 33.598 -8.011 23.814 1.00 44.88 1129 TYR A N 1
ATOM 9138 C CA . TYR A 1 1129 ? 33.538 -8.122 22.354 1.00 44.88 1129 TYR A CA 1
ATOM 9139 C C . TYR A 1 1129 ? 32.218 -8.738 21.874 1.00 44.88 1129 TYR A C 1
ATOM 9141 O O . TYR A 1 1129 ? 31.639 -8.240 20.913 1.00 44.88 1129 TYR A O 1
ATOM 9149 N N . ALA A 1 1130 ? 31.691 -9.753 22.568 1.00 48.69 1130 ALA A N 1
ATOM 9150 C CA . ALA A 1 1130 ? 30.429 -10.395 22.191 1.00 48.69 1130 ALA A CA 1
ATOM 9151 C C . ALA A 1 1130 ? 29.216 -9.446 22.276 1.00 48.69 1130 ALA A C 1
ATOM 9153 O O . ALA A 1 1130 ? 28.344 -9.499 21.417 1.00 48.69 1130 ALA A O 1
ATOM 9154 N N . ASN A 1 1131 ? 29.186 -8.528 23.251 1.00 47.88 1131 ASN A N 1
ATOM 9155 C CA . ASN A 1 1131 ? 28.087 -7.563 23.402 1.00 47.88 1131 ASN A CA 1
ATOM 9156 C C . ASN A 1 1131 ? 28.205 -6.338 22.469 1.00 47.88 1131 ASN A C 1
ATOM 9158 O O . ASN A 1 1131 ? 27.234 -5.598 22.304 1.00 47.88 1131 ASN A O 1
ATOM 9162 N N . ALA A 1 1132 ? 29.378 -6.110 21.863 1.00 46.97 1132 ALA A N 1
ATOM 9163 C CA . ALA A 1 1132 ? 29.628 -5.021 20.912 1.00 46.97 1132 ALA A CA 1
ATOM 9164 C C . ALA A 1 1132 ? 29.527 -5.467 19.440 1.00 46.97 1132 ALA A C 1
ATOM 9166 O O . ALA A 1 1132 ? 29.294 -4.635 18.560 1.00 46.97 1132 ALA A O 1
ATOM 9167 N N . ILE A 1 1133 ? 29.689 -6.764 19.160 1.00 47.56 1133 ILE A N 1
ATOM 9168 C CA . ILE A 1 1133 ? 29.521 -7.340 17.824 1.00 47.56 1133 ILE A CA 1
ATOM 9169 C C . ILE A 1 1133 ? 28.035 -7.629 17.615 1.00 47.56 1133 ILE A C 1
ATOM 9171 O O . ILE A 1 1133 ? 27.490 -8.596 18.138 1.00 47.56 1133 ILE A O 1
ATOM 9175 N N . ILE A 1 1134 ? 27.367 -6.786 16.829 1.00 51.16 1134 ILE A N 1
ATOM 9176 C CA . ILE A 1 1134 ? 26.038 -7.121 16.321 1.00 51.16 1134 ILE A CA 1
ATOM 9177 C C . ILE A 1 1134 ? 26.223 -8.008 15.097 1.00 51.16 1134 ILE A C 1
ATOM 9179 O O . ILE A 1 1134 ? 26.900 -7.633 14.134 1.00 51.16 1134 ILE A O 1
ATOM 9183 N N . ASN A 1 1135 ? 25.578 -9.169 15.124 1.00 55.50 1135 ASN A N 1
ATOM 9184 C CA . ASN A 1 1135 ? 25.376 -9.963 13.926 1.00 55.50 1135 ASN A CA 1
ATOM 9185 C C . ASN A 1 1135 ? 24.542 -9.126 12.956 1.00 55.50 1135 ASN A C 1
ATOM 9187 O O . ASN A 1 1135 ? 23.344 -8.967 13.178 1.00 55.50 1135 ASN A O 1
ATOM 9191 N N . ARG A 1 1136 ? 25.173 -8.553 11.922 1.00 59.31 1136 ARG A N 1
ATOM 9192 C CA . ARG A 1 1136 ? 24.473 -7.753 10.905 1.00 59.31 1136 ARG A CA 1
ATOM 9193 C C . ARG A 1 1136 ? 23.286 -8.552 10.398 1.00 59.31 1136 ARG A C 1
ATOM 9195 O O . ARG A 1 1136 ? 23.463 -9.691 9.963 1.00 59.31 1136 ARG A O 1
ATOM 9202 N N . THR A 1 1137 ? 22.089 -7.994 10.479 1.00 68.12 1137 THR A N 1
ATOM 9203 C CA . THR A 1 1137 ? 20.902 -8.686 9.998 1.00 68.12 1137 THR A CA 1
ATOM 9204 C C . THR A 1 1137 ? 20.460 -8.100 8.676 1.00 68.12 1137 THR A C 1
ATOM 9206 O O . THR A 1 1137 ? 20.645 -6.921 8.401 1.00 68.12 1137 THR A O 1
ATOM 9209 N N . ARG A 1 1138 ? 19.888 -8.939 7.812 1.00 71.06 1138 ARG A N 1
ATOM 9210 C CA . ARG A 1 1138 ? 19.208 -8.458 6.605 1.00 71.06 1138 ARG A CA 1
ATOM 9211 C C . ARG A 1 1138 ? 17.714 -8.753 6.714 1.00 71.06 1138 ARG A C 1
ATOM 9213 O O . ARG A 1 1138 ? 17.365 -9.928 6.901 1.00 71.06 1138 ARG A O 1
ATOM 9220 N N . PRO A 1 1139 ? 16.835 -7.738 6.593 1.00 77.94 1139 PRO A N 1
ATOM 9221 C CA . PRO A 1 1139 ? 15.397 -7.940 6.640 1.00 77.94 1139 PRO A CA 1
ATOM 9222 C C . PRO A 1 1139 ? 14.949 -8.685 5.382 1.00 77.94 1139 PRO A C 1
ATOM 9224 O O . PRO A 1 1139 ? 15.167 -8.241 4.250 1.00 77.94 1139 PRO A O 1
ATOM 9227 N N . ARG A 1 1140 ? 14.293 -9.830 5.567 1.00 81.31 1140 ARG A N 1
ATOM 9228 C CA . ARG A 1 1140 ? 13.671 -10.603 4.485 1.00 81.31 1140 ARG A CA 1
ATOM 9229 C C . ARG A 1 1140 ? 12.188 -10.834 4.761 1.00 81.31 1140 ARG A C 1
ATOM 9231 O O . ARG A 1 1140 ? 11.808 -10.967 5.926 1.00 81.31 1140 ARG A O 1
ATOM 9238 N N . PRO A 1 1141 ? 11.354 -10.921 3.712 1.00 84.31 1141 PRO A N 1
ATOM 9239 C CA . PRO A 1 1141 ? 9.980 -11.364 3.885 1.00 84.31 1141 PRO A CA 1
ATOM 9240 C C . PRO A 1 1141 ? 9.963 -12.807 4.401 1.00 84.31 1141 PRO A C 1
ATOM 9242 O O . PRO A 1 1141 ? 10.721 -13.661 3.927 1.00 84.31 1141 PRO A O 1
ATOM 9245 N N . CYS A 1 1142 ? 9.107 -13.070 5.379 1.00 87.00 1142 CYS A N 1
ATOM 9246 C CA . CYS A 1 1142 ? 8.855 -14.403 5.906 1.00 87.00 1142 CYS A CA 1
ATOM 9247 C C . CYS A 1 1142 ? 7.398 -14.526 6.346 1.00 87.00 1142 CYS A C 1
ATOM 9249 O O . CYS A 1 1142 ? 6.705 -13.526 6.550 1.00 87.00 1142 CYS A O 1
ATOM 9251 N N . ASP A 1 1143 ? 6.958 -15.764 6.532 1.00 90.50 1143 ASP A N 1
ATOM 9252 C CA . ASP A 1 1143 ? 5.660 -16.037 7.126 1.00 90.50 1143 ASP A CA 1
ATOM 9253 C C . ASP A 1 1143 ? 5.870 -16.408 8.591 1.00 90.50 1143 ASP A C 1
ATOM 9255 O O . ASP A 1 1143 ? 6.740 -17.228 8.906 1.00 90.50 1143 ASP A O 1
ATOM 9259 N N . LYS A 1 1144 ? 5.068 -15.822 9.475 1.00 90.06 1144 LYS A N 1
ATOM 9260 C CA . LYS A 1 1144 ? 5.010 -16.222 10.879 1.00 90.06 1144 LYS A CA 1
ATOM 9261 C C . LYS A 1 1144 ? 3.673 -16.859 11.201 1.00 90.06 1144 LYS A C 1
ATOM 9263 O O . LYS A 1 1144 ? 2.655 -16.504 10.613 1.00 90.06 1144 LYS A O 1
ATOM 9268 N N . GLU A 1 1145 ? 3.673 -17.780 12.148 1.00 90.94 1145 GLU A N 1
ATOM 9269 C CA . GLU A 1 1145 ? 2.462 -18.372 12.706 1.00 90.94 1145 GLU A CA 1
ATOM 9270 C C . GLU A 1 1145 ? 2.369 -18.097 14.205 1.00 90.94 1145 GLU A C 1
ATOM 9272 O O . GLU A 1 1145 ? 3.381 -17.955 14.898 1.00 90.94 1145 GLU A O 1
ATOM 9277 N N . VAL A 1 1146 ? 1.137 -17.982 14.694 1.00 91.50 1146 VAL A N 1
ATOM 9278 C CA . VAL A 1 1146 ? 0.830 -17.816 16.113 1.00 91.50 1146 VAL A CA 1
ATOM 9279 C C . VAL A 1 1146 ? -0.475 -18.536 16.444 1.00 91.50 1146 VAL A C 1
ATOM 9281 O O . VAL A 1 1146 ? -1.460 -18.445 15.707 1.00 91.50 1146 VAL A O 1
ATOM 9284 N N . ASP A 1 1147 ? -0.482 -19.250 17.567 1.00 91.56 1147 ASP A N 1
ATOM 9285 C CA . ASP A 1 1147 ? -1.682 -19.871 18.118 1.00 91.56 1147 ASP A CA 1
ATOM 9286 C C . ASP A 1 1147 ? -2.346 -18.880 19.086 1.00 91.56 1147 ASP A C 1
ATOM 9288 O O . ASP A 1 1147 ? -1.809 -18.570 20.148 1.00 91.56 1147 ASP A O 1
ATOM 9292 N N . LEU A 1 1148 ? -3.523 -18.374 18.716 1.00 92.56 1148 LEU A N 1
ATOM 9293 C CA . LEU A 1 1148 ? -4.344 -17.490 19.545 1.00 92.56 1148 LEU A CA 1
ATOM 9294 C C . LEU A 1 1148 ? -5.570 -18.230 20.075 1.00 92.56 1148 LEU A C 1
ATOM 9296 O O . LEU A 1 1148 ? -5.935 -19.297 19.585 1.00 92.56 1148 LEU A O 1
ATOM 9300 N N . TYR A 1 1149 ? -6.231 -17.660 21.077 1.00 91.19 1149 TYR A N 1
ATOM 9301 C CA . TYR A 1 1149 ? -7.320 -18.332 21.780 1.00 91.19 1149 TYR A CA 1
ATOM 9302 C C . TYR A 1 1149 ? -8.552 -17.432 21.858 1.00 91.19 1149 TYR A C 1
ATOM 9304 O O . TYR A 1 1149 ? -8.464 -16.207 21.985 1.00 91.19 1149 TYR A O 1
ATOM 9312 N N . THR A 1 1150 ? -9.727 -18.044 21.743 1.00 90.75 1150 THR A N 1
ATOM 9313 C CA . THR A 1 1150 ? -11.013 -17.358 21.895 1.00 90.75 1150 THR A CA 1
ATOM 9314 C C . THR A 1 1150 ? -12.003 -18.240 22.641 1.00 90.75 1150 THR A C 1
ATOM 9316 O O . THR A 1 1150 ? -12.011 -19.455 22.457 1.00 90.75 1150 THR A O 1
ATOM 9319 N N . LEU A 1 1151 ? -12.832 -17.644 23.485 1.00 88.06 1151 LEU A N 1
ATOM 9320 C CA . LEU A 1 1151 ? -13.879 -18.331 24.229 1.00 88.06 1151 LEU A CA 1
ATOM 9321 C C . LEU A 1 1151 ? -15.019 -18.749 23.284 1.00 88.06 1151 LEU A C 1
ATOM 9323 O O . LEU A 1 1151 ? -15.602 -17.905 22.600 1.00 88.06 1151 LEU A O 1
ATOM 9327 N N . ASP A 1 1152 ? -15.389 -20.033 23.274 1.00 82.38 1152 ASP A N 1
ATOM 9328 C CA . ASP A 1 1152 ? -16.570 -20.511 22.543 1.00 82.38 1152 ASP A CA 1
ATOM 9329 C C . ASP A 1 1152 ? -17.843 -20.245 23.358 1.00 82.38 1152 ASP A C 1
ATOM 9331 O O . ASP A 1 1152 ? -18.382 -21.101 24.064 1.00 82.38 1152 ASP A O 1
ATOM 9335 N N . GLN A 1 1153 ? -18.352 -19.019 23.242 1.00 67.50 1153 GLN A N 1
ATOM 9336 C CA . GLN A 1 1153 ? -19.529 -18.562 23.981 1.00 67.50 1153 GLN A CA 1
ATOM 9337 C C . GLN A 1 1153 ? -20.802 -19.370 23.650 1.00 67.50 1153 GLN A C 1
ATOM 9339 O O . GLN A 1 1153 ? -21.712 -19.448 24.465 1.00 67.50 1153 GLN A O 1
ATOM 9344 N N . LYS A 1 1154 ? -20.883 -20.111 22.534 1.00 63.91 1154 LYS A N 1
ATOM 9345 C CA . LYS A 1 1154 ? -22.060 -20.969 22.257 1.00 63.91 1154 LYS A CA 1
ATOM 9346 C C . LYS A 1 1154 ? -22.231 -22.114 23.256 1.00 63.91 1154 LYS A C 1
ATOM 9348 O O . LYS A 1 1154 ? -23.305 -22.710 23.326 1.00 63.91 1154 LYS A O 1
ATOM 9353 N N . GLN A 1 1155 ? -21.194 -22.409 24.035 1.00 62.00 1155 GLN A N 1
ATOM 9354 C CA . GLN A 1 1155 ? -21.203 -23.426 25.075 1.00 62.00 1155 GLN A CA 1
ATOM 9355 C C . GLN A 1 1155 ? -21.509 -22.857 26.470 1.00 62.00 1155 GLN A C 1
ATOM 9357 O O . GLN A 1 1155 ? -21.209 -23.520 27.458 1.00 62.00 1155 GLN A O 1
ATOM 9362 N N . HIS A 1 1156 ? -22.172 -21.692 26.573 1.00 55.59 1156 HIS A N 1
ATOM 9363 C CA . HIS A 1 1156 ? -22.614 -21.098 27.850 1.00 55.59 1156 HIS A CA 1
ATOM 9364 C C . HIS A 1 1156 ? -23.258 -22.111 28.817 1.00 55.59 1156 HIS A C 1
ATOM 9366 O O . HIS A 1 1156 ? -22.973 -22.086 30.008 1.00 55.59 1156 HIS A O 1
ATOM 9372 N N . HIS A 1 1157 ? -24.064 -23.054 28.315 1.00 52.50 1157 HIS A N 1
ATOM 9373 C CA . HIS A 1 1157 ? -24.708 -24.088 29.140 1.00 52.50 1157 HIS A CA 1
ATOM 9374 C C . HIS A 1 1157 ? -23.757 -25.178 29.675 1.00 52.50 1157 HIS A C 1
ATOM 9376 O O . HIS A 1 1157 ? -24.119 -25.897 30.599 1.00 52.50 1157 HIS A O 1
ATOM 9382 N N . LYS A 1 1158 ? -22.560 -25.337 29.095 1.00 51.78 1158 LYS A N 1
ATOM 9383 C CA . LYS A 1 1158 ? -21.533 -26.295 29.543 1.00 51.78 1158 LYS A CA 1
ATOM 9384 C C . LYS A 1 1158 ? -20.525 -25.689 30.522 1.00 51.78 1158 LYS A C 1
ATOM 9386 O O . LYS A 1 1158 ? -19.816 -26.457 31.165 1.00 51.78 1158 LYS A O 1
ATOM 9391 N N . LEU A 1 1159 ? -20.465 -24.355 30.631 1.00 58.00 1159 LEU A N 1
ATOM 9392 C CA . LEU A 1 1159 ? -19.661 -23.651 31.641 1.00 58.00 1159 LEU A CA 1
ATOM 9393 C C . LEU A 1 1159 ? -20.256 -23.754 33.052 1.00 58.00 1159 LEU A C 1
ATOM 9395 O O . LEU A 1 1159 ? -19.594 -23.375 34.011 1.00 58.00 1159 LEU A O 1
ATOM 9399 N N . SER A 1 1160 ? -21.480 -24.271 33.191 1.00 49.06 1160 SER A N 1
ATOM 9400 C CA . SER A 1 1160 ? -22.105 -24.526 34.485 1.00 49.06 1160 SER A CA 1
ATOM 9401 C C . SER A 1 1160 ? -21.316 -25.592 35.252 1.00 49.06 1160 SER A C 1
ATOM 9403 O O . SER A 1 1160 ? -21.495 -26.783 35.015 1.00 49.06 1160 SER A O 1
ATOM 9405 N N . LEU A 1 1161 ? -20.430 -25.121 36.136 1.00 55.06 1161 LEU 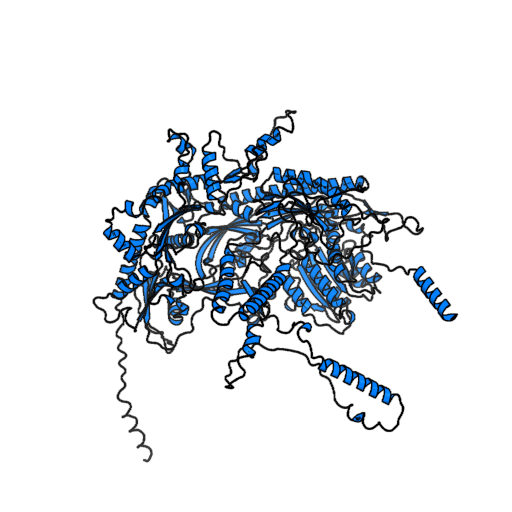A N 1
ATOM 9406 C CA . LEU A 1 1161 ? -19.787 -25.833 37.244 1.00 55.06 1161 LEU A CA 1
ATOM 9407 C C . LEU A 1 1161 ? -19.346 -27.266 36.929 1.00 55.06 1161 LEU A C 1
ATOM 9409 O O . LEU A 1 1161 ? -20.049 -28.239 37.194 1.00 55.06 1161 LEU A O 1
ATOM 9413 N N . LYS A 1 1162 ? -18.128 -27.395 36.396 1.00 52.62 1162 LYS A N 1
ATOM 9414 C CA . LYS A 1 1162 ? -17.426 -28.677 36.331 1.00 52.62 1162 LYS A CA 1
ATOM 9415 C C . LYS A 1 1162 ? -16.150 -28.617 37.155 1.00 52.62 1162 LYS A C 1
ATOM 9417 O O . LYS A 1 1162 ? -15.230 -27.877 36.814 1.00 52.62 1162 LYS A O 1
ATOM 9422 N N . LEU A 1 1163 ? -16.062 -29.469 38.176 1.00 52.44 1163 LEU A N 1
ATOM 9423 C CA . LEU A 1 1163 ? -14.771 -30.028 38.556 1.00 52.44 1163 LEU A CA 1
ATOM 9424 C C . LEU A 1 1163 ? -14.260 -30.811 37.348 1.00 52.44 1163 LEU A C 1
ATOM 9426 O O . LEU A 1 1163 ? -14.924 -31.754 36.916 1.00 52.44 1163 LEU A O 1
ATOM 9430 N N . MET A 1 1164 ? -13.120 -30.431 36.783 1.00 57.75 1164 MET A N 1
ATOM 9431 C CA . MET A 1 1164 ? -12.471 -31.257 35.767 1.00 57.75 1164 MET A CA 1
ATOM 9432 C C . MET A 1 1164 ? -11.500 -32.216 36.465 1.00 57.75 1164 MET A C 1
ATOM 9434 O O . MET A 1 1164 ? -10.448 -31.770 36.934 1.00 57.75 1164 MET A O 1
ATOM 9438 N N . PRO A 1 1165 ? -11.851 -33.514 36.606 1.00 54.22 1165 PRO A N 1
ATOM 9439 C CA . PRO A 1 1165 ? -10.946 -34.494 37.189 1.00 54.22 1165 PRO A CA 1
ATOM 9440 C C . PRO A 1 1165 ? -9.709 -34.690 36.293 1.00 54.22 1165 PRO A C 1
ATOM 9442 O O . PRO A 1 1165 ? -9.758 -34.395 35.095 1.00 54.22 1165 PRO A O 1
ATOM 9445 N N . PRO A 1 1166 ? -8.587 -35.186 36.844 1.00 52.69 1166 PRO A N 1
ATOM 9446 C CA . PRO A 1 1166 ? -7.397 -35.499 36.058 1.00 52.69 1166 PRO A CA 1
ATOM 9447 C C . PRO A 1 1166 ? -7.706 -36.485 34.913 1.00 52.69 1166 PRO A C 1
ATOM 9449 O O . PRO A 1 1166 ? -8.586 -37.340 35.031 1.00 52.69 1166 PRO A O 1
ATOM 9452 N N . SER A 1 1167 ? -7.001 -36.342 33.784 1.00 49.84 1167 SER A N 1
ATOM 9453 C CA . SER A 1 1167 ? -7.252 -37.113 32.558 1.00 49.84 1167 SER A CA 1
ATOM 9454 C C . SER A 1 1167 ? -7.089 -38.624 32.779 1.00 49.84 1167 SER A C 1
ATOM 9456 O O . SER A 1 1167 ? -6.276 -39.066 33.588 1.00 49.84 1167 SER A O 1
ATOM 9458 N N . ARG A 1 1168 ? -7.791 -39.455 31.991 1.00 48.44 1168 ARG A N 1
ATOM 9459 C CA . ARG A 1 1168 ? -7.577 -40.921 31.968 1.00 48.44 1168 ARG A CA 1
ATOM 9460 C C . ARG A 1 1168 ? -6.179 -41.321 31.458 1.00 48.44 1168 ARG A C 1
ATOM 9462 O O . ARG A 1 1168 ? -5.791 -42.472 31.621 1.00 48.44 1168 ARG A O 1
ATOM 9469 N N . GLN A 1 1169 ? -5.441 -40.385 30.856 1.00 50.72 1169 GLN A N 1
ATOM 9470 C CA . GLN A 1 1169 ? -4.038 -40.505 30.436 1.00 50.72 1169 GLN A CA 1
ATOM 9471 C C . GLN A 1 1169 ? -3.166 -39.461 31.160 1.00 50.72 1169 GLN A C 1
ATOM 9473 O O . GLN A 1 1169 ? -2.371 -38.764 30.532 1.00 50.72 1169 GLN A O 1
ATOM 9478 N N . ALA A 1 1170 ? -3.376 -39.275 32.467 1.00 44.84 1170 ALA A N 1
ATOM 9479 C CA . ALA A 1 1170 ? -2.710 -38.229 33.234 1.00 44.84 1170 ALA A CA 1
ATOM 9480 C C . ALA A 1 1170 ? -1.175 -38.333 33.158 1.00 44.84 1170 ALA A C 1
ATOM 9482 O O . ALA A 1 1170 ? -0.579 -39.341 33.546 1.00 44.84 1170 ALA A O 1
ATOM 9483 N N . LYS A 1 1171 ? -0.534 -37.249 32.700 1.00 53.97 1171 LYS A N 1
ATOM 9484 C CA . LYS A 1 1171 ? 0.872 -36.964 33.023 1.00 53.97 1171 LYS A CA 1
ATOM 9485 C C . LYS A 1 1171 ? 0.973 -36.783 34.550 1.00 53.97 1171 LYS A C 1
ATOM 9487 O O . LYS A 1 1171 ? -0.018 -36.394 35.168 1.00 53.97 1171 LYS A O 1
ATOM 9492 N N . PRO A 1 1172 ? 2.134 -37.020 35.185 1.00 49.72 1172 PRO A N 1
ATOM 9493 C CA . PRO A 1 1172 ? 2.276 -37.060 36.649 1.00 49.72 1172 PRO A CA 1
ATOM 9494 C C . PRO A 1 1172 ? 1.948 -35.757 37.422 1.00 49.72 1172 PRO A C 1
ATOM 9496 O O . PRO A 1 1172 ? 2.196 -35.704 38.621 1.00 49.72 1172 PRO A O 1
ATOM 9499 N N . CYS A 1 1173 ? 1.400 -34.709 36.789 1.00 60.84 1173 CYS A N 1
ATOM 9500 C CA . CYS A 1 1173 ? 1.136 -33.416 37.427 1.00 60.84 1173 CYS A CA 1
ATOM 9501 C C . CYS A 1 1173 ? -0.051 -32.650 36.795 1.00 60.84 1173 CYS A C 1
ATOM 9503 O O . CYS A 1 1173 ? 0.052 -31.512 36.342 1.00 60.84 1173 CYS A O 1
ATOM 9505 N N . ASP A 1 1174 ? -1.206 -33.304 36.739 1.00 59.03 1174 ASP A N 1
ATOM 9506 C CA . ASP A 1 1174 ? -2.439 -32.772 36.157 1.00 59.03 1174 ASP A CA 1
ATOM 9507 C C . ASP A 1 1174 ? -3.246 -31.940 37.186 1.00 59.03 1174 ASP A C 1
ATOM 9509 O O . ASP A 1 1174 ? -3.927 -32.497 38.049 1.00 59.03 1174 ASP A O 1
ATOM 9513 N N . ARG A 1 1175 ? -3.189 -30.597 37.104 1.00 71.56 1175 ARG A N 1
ATOM 9514 C CA . ARG A 1 1175 ? -3.831 -29.683 38.079 1.00 71.56 1175 ARG A CA 1
ATOM 9515 C C . ARG A 1 1175 ? -5.362 -29.625 37.911 1.00 71.56 1175 ARG A C 1
ATOM 9517 O O . ARG A 1 1175 ? -5.825 -29.306 36.810 1.00 71.56 1175 ARG A O 1
ATOM 9524 N N . PRO A 1 1176 ? -6.167 -29.874 38.962 1.00 73.88 1176 PRO A N 1
ATOM 9525 C CA . PRO A 1 1176 ? -7.601 -29.605 38.924 1.00 73.88 1176 PRO A CA 1
ATOM 9526 C C . PRO A 1 1176 ? -7.861 -28.092 38.958 1.00 73.88 1176 PRO A C 1
ATOM 9528 O O . PRO A 1 1176 ? -7.151 -27.336 39.627 1.00 73.88 1176 PRO A O 1
ATOM 9531 N N . PHE A 1 1177 ? -8.894 -27.653 38.243 1.00 80.38 1177 PHE A N 1
ATOM 9532 C CA . PHE A 1 1177 ? -9.343 -26.263 38.224 1.00 80.38 1177 PHE A CA 1
ATOM 9533 C C . PHE A 1 1177 ? -10.872 -26.192 38.144 1.00 80.38 1177 PHE A C 1
ATOM 9535 O O . PHE A 1 1177 ? -11.522 -27.139 37.693 1.00 80.38 1177 PHE A O 1
ATOM 9542 N N . LYS A 1 1178 ? -11.436 -25.064 38.586 1.00 81.88 1178 LYS A N 1
ATOM 9543 C CA . LYS A 1 1178 ? -12.853 -24.714 38.408 1.00 81.88 1178 LYS A CA 1
ATOM 9544 C C . LYS A 1 1178 ? -12.976 -23.445 37.573 1.00 81.88 1178 LYS A C 1
ATOM 9546 O O . LYS A 1 1178 ? -12.078 -22.602 37.582 1.00 81.88 1178 LYS A O 1
ATOM 9551 N N . ILE A 1 1179 ? -14.091 -23.315 36.866 1.00 85.06 1179 ILE A N 1
ATOM 9552 C CA . ILE A 1 1179 ? -14.357 -22.207 35.952 1.00 85.06 1179 ILE A CA 1
ATOM 9553 C C . ILE A 1 1179 ? -15.828 -21.801 36.027 1.00 85.06 1179 ILE A C 1
ATOM 9555 O O . ILE A 1 1179 ? -16.697 -22.668 36.106 1.00 85.06 1179 ILE A O 1
ATOM 9559 N N . ASP A 1 1180 ? -16.098 -20.497 36.005 1.00 86.06 1180 ASP A N 1
ATOM 9560 C CA . ASP A 1 1180 ? -17.451 -19.948 35.897 1.00 86.06 1180 ASP A CA 1
ATOM 9561 C C . ASP A 1 1180 ? -17.450 -18.609 35.144 1.00 86.06 1180 ASP A C 1
ATOM 9563 O O . ASP A 1 1180 ? -16.473 -17.858 35.175 1.00 86.06 1180 ASP A O 1
ATOM 9567 N N . MET A 1 1181 ? -18.538 -18.296 34.443 1.00 85.50 1181 MET A N 1
ATOM 9568 C CA . MET A 1 1181 ? -18.651 -17.053 33.678 1.00 85.50 1181 MET A CA 1
ATOM 9569 C C . MET A 1 1181 ? -19.136 -15.907 34.565 1.00 85.50 1181 MET A C 1
ATOM 9571 O O . MET A 1 1181 ? -20.084 -16.066 35.329 1.00 85.50 1181 MET A O 1
ATOM 9575 N N . ILE A 1 1182 ? -18.549 -14.718 34.417 1.00 89.31 1182 ILE A N 1
ATOM 9576 C CA . ILE A 1 1182 ? -19.045 -13.524 35.105 1.00 89.31 1182 ILE A CA 1
ATOM 9577 C C . ILE A 1 1182 ? -20.196 -12.930 34.271 1.00 89.31 1182 ILE A C 1
ATOM 9579 O O . ILE A 1 1182 ? -19.964 -12.481 33.140 1.00 89.31 1182 ILE A O 1
ATOM 9583 N N . PRO A 1 1183 ? -21.442 -12.908 34.783 1.00 88.38 1183 PRO A N 1
ATOM 9584 C CA . PRO A 1 1183 ? -22.601 -12.460 34.017 1.00 88.38 1183 PRO A CA 1
ATOM 9585 C C . PRO A 1 1183 ? -22.478 -10.986 33.613 1.00 88.38 1183 PRO A C 1
ATOM 9587 O O . PRO A 1 1183 ? -21.837 -10.189 34.296 1.00 88.38 1183 PRO A O 1
ATOM 9590 N N . ASN A 1 1184 ? -23.114 -10.621 32.494 1.00 88.69 1184 ASN A N 1
ATOM 9591 C CA . ASN A 1 1184 ? -23.079 -9.274 31.901 1.00 88.69 1184 ASN A CA 1
ATOM 9592 C C . ASN A 1 1184 ? -21.664 -8.759 31.565 1.00 88.69 1184 ASN A C 1
ATOM 9594 O O . ASN A 1 1184 ? -21.451 -7.554 31.431 1.00 88.69 1184 ASN A O 1
ATOM 9598 N N . SER A 1 1185 ? -20.699 -9.659 31.367 1.00 90.81 1185 SER A N 1
ATOM 9599 C CA . SER A 1 1185 ? -19.331 -9.311 30.979 1.00 90.81 1185 SER A CA 1
ATOM 9600 C C . SER A 1 1185 ? -18.745 -10.315 29.981 1.00 90.81 1185 SER A C 1
ATOM 9602 O O . SER A 1 1185 ? -19.306 -11.388 29.760 1.00 90.81 1185 SER A O 1
ATOM 9604 N N . ASN A 1 1186 ? -17.602 -9.976 29.387 1.00 91.00 1186 ASN A N 1
ATOM 9605 C CA . ASN A 1 1186 ? -16.773 -10.900 28.607 1.00 91.00 1186 ASN A CA 1
ATOM 9606 C C . ASN A 1 1186 ? -15.789 -11.720 29.470 1.00 91.00 1186 ASN A C 1
ATOM 9608 O O . ASN A 1 1186 ? -14.919 -12.386 28.907 1.00 91.00 1186 ASN A O 1
ATOM 9612 N N . LEU A 1 1187 ? -15.877 -11.630 30.800 1.00 91.75 1187 LEU A N 1
ATOM 9613 C CA . LEU A 1 1187 ? -14.902 -12.198 31.724 1.00 91.75 1187 LEU A CA 1
ATOM 9614 C C . LEU A 1 1187 ? -15.292 -13.596 32.205 1.00 91.75 1187 LEU A C 1
ATOM 9616 O O . LEU A 1 1187 ? -16.470 -13.938 32.350 1.00 91.75 1187 LEU A O 1
ATOM 9620 N N . VAL A 1 1188 ? -14.271 -14.385 32.518 1.00 90.56 1188 VAL A N 1
ATOM 9621 C CA . VAL A 1 1188 ? -14.393 -15.737 33.056 1.00 90.56 1188 VAL A CA 1
ATOM 9622 C C . VAL A 1 1188 ? -13.530 -15.859 34.307 1.00 90.56 1188 VAL A C 1
ATOM 9624 O O . VAL A 1 1188 ? -12.357 -15.493 34.293 1.00 90.56 1188 VAL A O 1
ATOM 9627 N N . LEU A 1 1189 ? -14.119 -16.361 35.388 1.00 90.38 1189 LEU A N 1
ATOM 9628 C CA . LEU A 1 1189 ? -13.454 -16.621 36.658 1.00 90.38 1189 LEU A CA 1
ATOM 9629 C C . LEU A 1 1189 ? -12.882 -18.041 36.652 1.00 90.38 1189 LEU A C 1
ATOM 9631 O O . LEU A 1 1189 ? -13.616 -19.002 36.430 1.00 90.38 1189 LEU A O 1
ATOM 9635 N N . ILE A 1 1190 ? -11.585 -18.174 36.916 1.00 89.12 1190 ILE A N 1
ATOM 9636 C CA . ILE A 1 1190 ? -10.869 -19.450 36.988 1.00 89.12 1190 ILE A CA 1
ATOM 9637 C C . ILE A 1 1190 ? -10.207 -19.576 38.355 1.00 89.12 1190 ILE A C 1
ATOM 9639 O O . ILE A 1 1190 ? -9.532 -18.653 38.812 1.00 89.12 1190 ILE A O 1
ATOM 9643 N N . VAL A 1 1191 ? -10.359 -20.744 38.977 1.00 87.31 1191 VAL A N 1
ATOM 9644 C CA . VAL A 1 1191 ? -9.673 -21.103 40.222 1.00 87.31 1191 VAL A CA 1
ATOM 9645 C C . VAL A 1 1191 ? -8.790 -22.321 39.986 1.00 87.31 1191 VAL A C 1
ATOM 9647 O O . VAL A 1 1191 ? -9.284 -23.381 39.601 1.00 87.31 1191 VAL A O 1
ATOM 9650 N N . VAL A 1 1192 ? -7.484 -22.166 40.205 1.00 85.19 1192 VAL A N 1
ATOM 9651 C CA . VAL A 1 1192 ? -6.450 -23.176 39.933 1.00 85.19 1192 VAL A CA 1
ATOM 9652 C C . VAL A 1 1192 ? -5.820 -23.642 41.242 1.00 85.19 1192 VAL A C 1
ATOM 9654 O O . VAL A 1 1192 ? -5.521 -22.827 42.110 1.00 85.19 1192 VAL A O 1
ATOM 9657 N N . ASN A 1 1193 ? -5.581 -24.946 41.380 1.00 78.50 1193 ASN A N 1
ATOM 9658 C CA . ASN A 1 1193 ? -4.893 -25.518 42.539 1.00 78.50 1193 ASN A CA 1
ATOM 9659 C C . ASN A 1 1193 ? -3.351 -25.408 42.415 1.00 78.50 1193 ASN A C 1
ATOM 9661 O O . ASN A 1 1193 ? -2.790 -25.579 41.325 1.00 78.50 1193 ASN A O 1
ATOM 9665 N N . ARG A 1 1194 ? -2.653 -25.145 43.530 1.00 73.44 1194 ARG A N 1
ATOM 9666 C CA . ARG A 1 1194 ? -1.188 -24.969 43.605 1.00 73.44 1194 ARG A CA 1
ATOM 9667 C C . ARG A 1 1194 ? -0.387 -26.268 43.822 1.00 73.44 1194 ARG A C 1
ATOM 9669 O O . ARG A 1 1194 ? 0.825 -26.244 43.642 1.00 73.44 1194 ARG A O 1
ATOM 9676 N N . MET A 1 1195 ? -1.020 -27.401 44.146 1.00 64.00 1195 MET A N 1
ATOM 9677 C CA . MET A 1 1195 ? -0.370 -28.645 44.626 1.00 64.00 1195 MET A CA 1
ATOM 9678 C C . MET A 1 1195 ? 0.511 -29.436 43.619 1.00 64.00 1195 MET A C 1
ATOM 9680 O O . MET A 1 1195 ? 0.757 -30.625 43.809 1.00 64.00 1195 MET A O 1
ATOM 9684 N N . CYS A 1 1196 ? 1.027 -28.826 42.550 1.00 64.00 1196 CYS A N 1
ATOM 9685 C CA . CYS A 1 1196 ? 1.861 -29.507 41.554 1.00 64.00 1196 CYS A CA 1
ATOM 9686 C C . CYS A 1 1196 ? 3.143 -28.713 41.249 1.00 64.00 1196 CYS A C 1
ATOM 9688 O O . CYS A 1 1196 ? 3.076 -27.531 40.925 1.00 64.00 1196 CYS A O 1
ATOM 9690 N N . MET A 1 1197 ? 4.302 -29.384 41.340 1.00 53.94 1197 MET A N 1
ATOM 9691 C CA . MET A 1 1197 ? 5.646 -28.807 41.144 1.00 53.94 1197 MET A CA 1
ATOM 9692 C C . MET A 1 1197 ? 6.237 -29.008 39.736 1.00 53.94 1197 MET A C 1
ATOM 9694 O O . MET A 1 1197 ? 7.317 -28.492 39.464 1.00 53.94 1197 MET A O 1
ATOM 9698 N N . MET A 1 1198 ? 5.579 -29.764 38.847 1.00 55.78 1198 MET A N 1
ATOM 9699 C CA . MET A 1 1198 ? 6.018 -29.900 37.452 1.00 55.78 1198 MET A CA 1
ATOM 9700 C C . MET A 1 1198 ? 5.141 -29.052 36.542 1.00 55.78 1198 MET A C 1
ATOM 9702 O O . MET A 1 1198 ? 3.968 -29.359 36.327 1.00 55.78 1198 MET A O 1
ATOM 9706 N N . ASP A 1 1199 ? 5.723 -27.991 35.997 1.00 56.12 1199 ASP A N 1
ATOM 9707 C CA . ASP A 1 1199 ? 5.033 -27.120 35.060 1.00 56.12 1199 ASP A CA 1
ATOM 9708 C C . ASP A 1 1199 ? 5.003 -27.769 33.673 1.00 56.12 1199 ASP A C 1
ATOM 9710 O O . ASP A 1 1199 ? 6.032 -28.108 33.085 1.00 56.12 1199 ASP A O 1
ATOM 9714 N N . ALA A 1 1200 ? 3.793 -27.970 33.146 1.00 64.06 1200 ALA A N 1
ATOM 9715 C CA . ALA A 1 1200 ? 3.613 -28.193 31.718 1.00 64.06 1200 ALA A CA 1
ATOM 9716 C C . ALA A 1 1200 ? 4.248 -27.015 30.951 1.00 64.06 1200 ALA A C 1
ATOM 9718 O O . ALA A 1 1200 ? 4.227 -25.892 31.462 1.00 64.06 1200 ALA A O 1
ATOM 9719 N N . PRO A 1 1201 ? 4.799 -27.239 29.744 1.00 73.12 1201 PRO A N 1
ATOM 9720 C CA . PRO A 1 1201 ? 5.438 -26.169 28.989 1.00 73.12 1201 PRO A CA 1
ATOM 9721 C C . PRO A 1 1201 ? 4.463 -25.002 28.804 1.00 73.12 1201 PRO A C 1
ATOM 9723 O O . PRO A 1 1201 ? 3.301 -25.201 28.441 1.00 73.12 1201 PRO A O 1
ATOM 9726 N N . ALA A 1 1202 ? 4.942 -23.791 29.085 1.00 76.94 1202 ALA A N 1
ATOM 9727 C CA . ALA A 1 1202 ? 4.173 -22.573 28.889 1.00 76.94 1202 ALA A CA 1
ATOM 9728 C C . ALA A 1 1202 ? 3.721 -22.474 27.425 1.00 76.94 1202 ALA A C 1
ATOM 9730 O O . ALA A 1 1202 ? 4.514 -22.675 26.500 1.00 76.94 1202 ALA A O 1
ATOM 9731 N N . LEU A 1 1203 ? 2.443 -22.164 27.210 1.00 83.56 1203 LEU A N 1
ATOM 9732 C CA . LEU A 1 1203 ? 1.930 -21.886 25.874 1.00 83.56 1203 LEU A CA 1
ATOM 9733 C C . LEU A 1 1203 ? 2.306 -20.453 25.523 1.00 83.56 1203 LEU A C 1
ATOM 9735 O O . LEU A 1 1203 ? 1.861 -19.516 26.182 1.00 83.56 1203 LEU A O 1
ATOM 9739 N N . SER A 1 1204 ? 3.118 -20.290 24.485 1.00 80.12 1204 SER A N 1
ATOM 9740 C CA . SER A 1 1204 ? 3.537 -18.969 24.036 1.00 80.12 1204 SER A CA 1
ATOM 9741 C C . SER A 1 1204 ? 2.598 -18.419 22.967 1.00 80.12 1204 SER A C 1
ATOM 9743 O O . SER A 1 1204 ? 2.188 -19.137 22.056 1.00 80.12 1204 SER A O 1
ATOM 9745 N N . ILE A 1 1205 ? 2.301 -17.125 23.070 1.00 83.06 1205 ILE A N 1
ATOM 9746 C CA . ILE A 1 1205 ? 1.614 -16.330 22.041 1.00 83.06 1205 ILE A CA 1
ATOM 9747 C C . ILE A 1 1205 ? 2.605 -15.503 21.203 1.00 83.06 1205 ILE A C 1
ATOM 9749 O O . ILE A 1 1205 ? 2.218 -14.553 20.520 1.00 83.06 1205 ILE A O 1
ATOM 9753 N N . THR A 1 1206 ? 3.900 -15.835 21.251 1.00 82.75 1206 THR A N 1
ATOM 9754 C CA . THR A 1 1206 ? 4.899 -15.220 20.375 1.00 82.75 1206 THR A CA 1
ATOM 9755 C C . THR A 1 1206 ? 4.798 -15.783 18.960 1.00 82.75 1206 THR A C 1
ATOM 9757 O O . THR A 1 1206 ? 4.493 -16.952 18.728 1.00 82.75 1206 THR A O 1
ATOM 9760 N N . GLN A 1 1207 ? 5.042 -14.913 17.984 1.00 85.12 1207 GLN A N 1
ATOM 9761 C CA . GLN A 1 1207 ? 5.034 -15.290 16.577 1.00 85.12 1207 GLN A CA 1
ATOM 9762 C C . GLN A 1 1207 ? 6.306 -16.066 16.222 1.00 85.12 1207 GLN A C 1
ATOM 9764 O O . GLN A 1 1207 ? 7.410 -15.541 16.388 1.00 85.12 1207 GLN A O 1
ATOM 9769 N N . ASN A 1 1208 ? 6.149 -17.259 15.653 1.00 86.75 1208 ASN A N 1
ATOM 9770 C CA . ASN A 1 1208 ? 7.254 -18.123 15.235 1.00 86.75 1208 ASN A CA 1
ATOM 9771 C C . ASN A 1 1208 ? 7.389 -18.147 13.708 1.00 86.75 1208 ASN A C 1
ATOM 9773 O O . ASN A 1 1208 ? 6.385 -18.104 13.001 1.00 86.75 1208 ASN A O 1
ATOM 9777 N N . GLU A 1 1209 ? 8.617 -18.207 13.178 1.00 87.06 1209 GLU A N 1
ATOM 9778 C CA . GLU A 1 1209 ? 8.837 -18.309 11.726 1.00 87.06 1209 GLU A CA 1
ATOM 9779 C C . GLU A 1 1209 ? 8.415 -19.690 11.202 1.00 87.06 1209 GLU A C 1
ATOM 9781 O O . GLU A 1 1209 ? 8.847 -20.725 11.711 1.00 87.06 1209 GLU A O 1
ATOM 9786 N N . VAL A 1 1210 ? 7.629 -19.708 10.122 1.00 85.00 1210 VAL A N 1
ATOM 9787 C CA . VAL A 1 1210 ? 7.278 -20.941 9.412 1.00 85.00 1210 VAL A CA 1
ATOM 9788 C C . VAL A 1 1210 ? 8.492 -21.435 8.623 1.00 85.00 1210 VAL A C 1
ATOM 9790 O O . VAL A 1 1210 ? 8.909 -20.838 7.625 1.00 85.00 1210 VAL A O 1
ATOM 9793 N N . ASN A 1 1211 ? 9.065 -22.565 9.042 1.00 82.50 1211 ASN A N 1
ATOM 9794 C CA . ASN A 1 1211 ? 10.264 -23.111 8.412 1.00 82.50 1211 ASN A CA 1
ATOM 9795 C C . ASN A 1 1211 ? 9.940 -23.977 7.176 1.00 82.50 1211 ASN A C 1
ATOM 9797 O O . ASN A 1 1211 ? 9.824 -25.206 7.238 1.00 82.50 1211 ASN A O 1
ATOM 9801 N N . TYR A 1 1212 ? 9.845 -23.330 6.011 1.00 78.75 1212 TYR A N 1
ATOM 9802 C CA . TYR A 1 1212 ? 9.676 -24.007 4.715 1.00 78.75 1212 TYR A CA 1
ATOM 9803 C C . TYR A 1 1212 ? 10.889 -24.852 4.301 1.00 78.75 1212 TYR A C 1
ATOM 9805 O O . TYR A 1 1212 ? 10.742 -25.839 3.577 1.00 78.75 1212 TYR A O 1
ATOM 9813 N N . ARG A 1 1213 ? 12.090 -24.504 4.779 1.00 72.50 1213 ARG A N 1
ATOM 9814 C CA . ARG A 1 1213 ? 13.318 -25.225 4.432 1.00 72.50 1213 ARG A CA 1
ATOM 9815 C C . ARG A 1 1213 ? 13.361 -26.594 5.103 1.00 72.50 1213 ARG A C 1
ATOM 9817 O O . ARG A 1 1213 ? 13.656 -27.573 4.433 1.00 72.50 1213 ARG A O 1
ATOM 9824 N N . ALA A 1 1214 ? 12.998 -26.672 6.379 1.00 65.94 1214 ALA A N 1
ATOM 9825 C CA . ALA A 1 1214 ? 12.913 -27.941 7.100 1.00 65.94 1214 ALA A CA 1
ATOM 9826 C C . ALA A 1 1214 ? 11.791 -28.846 6.563 1.00 65.94 1214 ALA A C 1
ATOM 9828 O O . ALA A 1 1214 ? 11.944 -30.061 6.506 1.00 65.94 1214 ALA A O 1
ATOM 9829 N N . THR A 1 1215 ? 10.664 -28.259 6.150 1.00 64.06 1215 THR A N 1
ATOM 9830 C CA . THR A 1 1215 ? 9.467 -29.024 5.763 1.00 64.06 1215 THR A CA 1
ATOM 9831 C C . THR A 1 1215 ? 9.438 -29.439 4.291 1.00 64.06 1215 THR A C 1
ATOM 9833 O O . THR A 1 1215 ? 8.949 -30.521 3.983 1.00 64.06 1215 THR A O 1
ATOM 9836 N N . HIS A 1 1216 ? 9.954 -28.604 3.383 1.00 64.56 1216 HIS A N 1
ATOM 9837 C CA . HIS A 1 1216 ? 9.860 -28.817 1.931 1.00 64.56 1216 HIS A CA 1
ATOM 9838 C C . HIS A 1 1216 ? 11.215 -28.745 1.208 1.00 64.56 1216 HIS A C 1
ATOM 9840 O O . HIS A 1 1216 ? 11.257 -28.946 -0.003 1.00 64.56 1216 HIS A O 1
ATOM 9846 N N . ASN A 1 1217 ? 12.317 -28.468 1.917 1.00 74.50 1217 ASN A N 1
ATOM 9847 C CA . ASN A 1 1217 ? 13.658 -28.252 1.354 1.00 74.50 1217 ASN A CA 1
ATOM 9848 C C . ASN A 1 1217 ? 13.721 -27.115 0.308 1.00 74.50 1217 ASN A C 1
ATOM 9850 O O . ASN A 1 1217 ? 14.456 -27.184 -0.675 1.00 74.50 1217 ASN A O 1
ATOM 9854 N N . MET A 1 1218 ? 12.918 -26.060 0.498 1.00 75.00 1218 MET A N 1
ATOM 9855 C CA . MET A 1 1218 ? 12.796 -24.926 -0.431 1.00 75.00 1218 MET A CA 1
ATOM 9856 C C . MET A 1 1218 ? 12.744 -23.585 0.317 1.00 75.00 1218 MET A C 1
ATOM 9858 O O . MET A 1 1218 ? 12.359 -23.531 1.485 1.00 75.00 1218 MET A O 1
ATOM 9862 N N . THR A 1 1219 ? 13.122 -22.486 -0.349 1.00 80.06 1219 THR A N 1
ATOM 9863 C CA . THR A 1 1219 ? 12.896 -21.124 0.175 1.00 80.06 1219 THR A CA 1
ATOM 9864 C C . THR A 1 1219 ? 11.429 -20.716 0.005 1.00 80.06 1219 THR A C 1
ATOM 9866 O O . THR A 1 1219 ? 10.705 -21.296 -0.807 1.00 80.06 1219 THR A O 1
ATOM 9869 N N . LEU A 1 1220 ? 10.978 -19.694 0.741 1.00 82.19 1220 LEU A N 1
ATOM 9870 C CA . LEU A 1 1220 ? 9.601 -19.189 0.659 1.00 82.19 1220 LEU A CA 1
ATOM 9871 C C . LEU A 1 1220 ? 9.201 -18.799 -0.775 1.00 82.19 1220 LEU A C 1
ATOM 9873 O O . LEU A 1 1220 ? 8.129 -19.173 -1.237 1.00 82.19 1220 LEU A O 1
ATOM 9877 N N . ALA A 1 1221 ? 10.059 -18.082 -1.502 1.00 80.88 1221 ALA A N 1
ATOM 9878 C CA . ALA A 1 1221 ? 9.779 -17.676 -2.881 1.00 80.88 1221 ALA A CA 1
ATOM 9879 C C . ALA A 1 1221 ? 9.635 -18.881 -3.828 1.00 80.88 1221 ALA A C 1
ATOM 9881 O O . ALA A 1 1221 ? 8.722 -18.928 -4.656 1.00 80.88 1221 ALA A O 1
ATOM 9882 N N . CYS A 1 1222 ? 10.494 -19.891 -3.659 1.00 82.69 1222 CYS A N 1
ATOM 9883 C CA . CYS A 1 1222 ? 10.401 -21.146 -4.396 1.00 82.69 1222 CYS A CA 1
ATOM 9884 C C . CYS A 1 1222 ? 9.096 -21.891 -4.081 1.00 82.69 1222 CYS A C 1
ATOM 9886 O O . CYS A 1 1222 ? 8.432 -22.382 -4.993 1.00 82.69 1222 CYS A O 1
ATOM 9888 N N . PHE A 1 1223 ? 8.705 -21.935 -2.804 1.00 84.62 1223 PHE A N 1
ATOM 9889 C CA . PHE A 1 1223 ? 7.449 -22.544 -2.372 1.00 84.62 1223 PHE A CA 1
ATOM 9890 C C . PHE A 1 1223 ? 6.241 -21.830 -2.994 1.00 84.62 1223 PHE A C 1
ATOM 9892 O O . PHE A 1 1223 ? 5.395 -22.483 -3.601 1.00 84.62 1223 PHE A O 1
ATOM 9899 N N . LYS A 1 1224 ? 6.202 -20.487 -2.942 1.00 83.06 1224 LYS A N 1
ATOM 9900 C CA . LYS A 1 1224 ? 5.139 -19.689 -3.578 1.00 83.06 1224 LYS A CA 1
ATOM 9901 C C . LYS A 1 1224 ? 5.025 -19.986 -5.074 1.00 83.06 1224 LYS A C 1
ATOM 9903 O O . LYS A 1 1224 ? 3.926 -20.169 -5.578 1.00 83.06 1224 LYS A O 1
ATOM 9908 N N . THR A 1 1225 ? 6.158 -20.062 -5.764 1.00 78.94 1225 THR A N 1
ATOM 9909 C CA . THR A 1 1225 ? 6.195 -20.263 -7.217 1.00 78.94 1225 THR A CA 1
ATOM 9910 C C . THR A 1 1225 ? 5.734 -21.666 -7.626 1.00 78.94 1225 THR A C 1
ATOM 9912 O O . THR A 1 1225 ? 5.032 -21.808 -8.625 1.00 78.94 1225 THR A O 1
ATOM 9915 N N . ARG A 1 1226 ? 6.119 -22.708 -6.874 1.00 74.75 1226 ARG A N 1
ATOM 9916 C CA . ARG A 1 1226 ? 5.825 -24.102 -7.241 1.00 74.75 1226 ARG A CA 1
ATOM 9917 C C . ARG A 1 1226 ? 4.445 -24.569 -6.783 1.00 74.75 1226 ARG A C 1
ATOM 9919 O O . ARG A 1 1226 ? 3.742 -25.205 -7.561 1.00 74.75 1226 ARG A O 1
ATOM 9926 N N . GLU A 1 1227 ? 4.083 -24.272 -5.538 1.00 68.62 1227 GLU A N 1
ATOM 9927 C CA . GLU A 1 1227 ? 2.888 -24.831 -4.891 1.00 68.62 1227 GLU A CA 1
ATOM 9928 C C . GLU A 1 1227 ? 1.682 -23.875 -4.958 1.00 68.62 1227 GLU A C 1
ATOM 9930 O O . GLU A 1 1227 ? 0.544 -24.331 -5.008 1.00 68.62 1227 GLU A O 1
ATOM 9935 N N . ASN A 1 1228 ? 1.910 -22.556 -5.056 1.00 63.38 1228 ASN A N 1
ATOM 9936 C CA . ASN A 1 1228 ? 0.860 -21.527 -5.051 1.00 63.38 1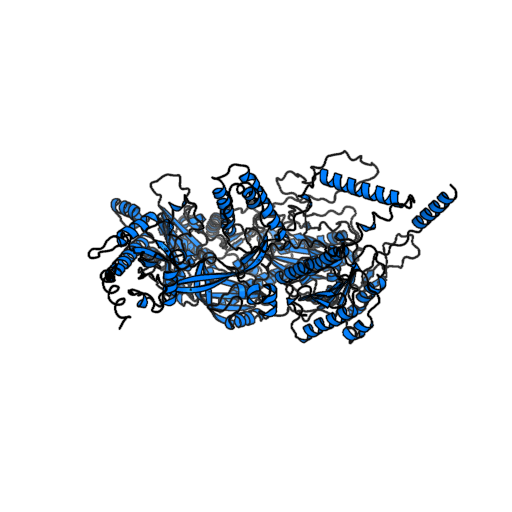228 ASN A CA 1
ATOM 9937 C C . ASN A 1 1228 ? 0.780 -20.749 -6.370 1.00 63.38 1228 ASN A C 1
ATOM 9939 O O . ASN A 1 1228 ? 0.873 -19.520 -6.402 1.00 63.38 1228 ASN A O 1
ATOM 9943 N N . ASN A 1 1229 ? 0.561 -21.465 -7.473 1.00 70.06 1229 ASN A N 1
ATOM 9944 C CA . ASN A 1 1229 ? 0.308 -20.837 -8.769 1.00 70.06 1229 ASN A CA 1
ATOM 9945 C C . ASN A 1 1229 ? -1.125 -20.271 -8.831 1.00 70.06 1229 ASN A C 1
ATOM 9947 O O . ASN A 1 1229 ? -2.056 -20.928 -9.302 1.00 70.06 1229 ASN A O 1
ATOM 9951 N N . LEU A 1 1230 ? -1.303 -19.064 -8.294 1.00 83.06 1230 LEU A N 1
ATOM 9952 C CA . LEU A 1 1230 ? -2.577 -18.349 -8.281 1.00 83.06 1230 LEU A CA 1
ATOM 9953 C C . LEU A 1 1230 ? -2.959 -17.870 -9.690 1.00 83.06 1230 LEU A C 1
ATOM 9955 O O . LEU A 1 1230 ? -2.107 -17.529 -10.511 1.00 83.06 1230 LEU A O 1
ATOM 9959 N N . SER A 1 1231 ? -4.263 -17.821 -9.975 1.00 83.69 1231 SER A N 1
ATOM 9960 C CA . SER A 1 1231 ? -4.752 -17.356 -11.274 1.00 83.69 1231 SER A CA 1
ATOM 9961 C C . SER A 1 1231 ? -4.468 -15.864 -11.486 1.00 83.69 1231 SER A C 1
ATOM 9963 O O . SER A 1 1231 ? -4.425 -15.069 -10.544 1.00 83.69 1231 SER A O 1
ATOM 9965 N N . ARG A 1 1232 ? -4.307 -15.454 -12.743 1.00 85.69 1232 ARG A N 1
ATOM 9966 C CA . ARG A 1 1232 ? -4.118 -14.050 -13.120 1.00 85.69 1232 ARG A CA 1
ATOM 9967 C C . ARG A 1 1232 ? -4.859 -13.740 -14.408 1.00 85.69 1232 ARG A C 1
ATOM 9969 O O . ARG A 1 1232 ? -5.058 -14.630 -15.236 1.00 85.69 1232 ARG A O 1
ATOM 9976 N N . LYS A 1 1233 ? -5.215 -12.473 -14.601 1.00 86.06 1233 LYS A N 1
ATOM 9977 C CA . LYS A 1 1233 ? -5.792 -11.984 -15.854 1.00 86.06 1233 LYS A CA 1
ATOM 9978 C C . LYS A 1 1233 ? -4.739 -11.197 -16.628 1.00 86.06 1233 LYS A C 1
ATOM 9980 O O . LYS A 1 1233 ? -4.164 -10.246 -16.100 1.00 86.06 1233 LYS A O 1
ATOM 9985 N N . TRP A 1 1234 ? -4.491 -11.586 -17.880 1.00 82.69 1234 TRP A N 1
ATOM 9986 C CA . TRP A 1 1234 ? -3.527 -10.892 -18.733 1.00 82.69 1234 TRP A CA 1
ATOM 9987 C C . TRP A 1 1234 ? -3.939 -9.434 -18.979 1.00 82.69 1234 TRP A C 1
ATOM 9989 O O . TRP A 1 1234 ? -5.121 -9.179 -19.241 1.00 82.69 1234 TRP A O 1
ATOM 9999 N N . PRO A 1 1235 ? -2.988 -8.486 -18.933 1.00 78.88 1235 PRO A N 1
ATOM 10000 C CA . PRO A 1 1235 ? -3.245 -7.114 -19.346 1.00 78.88 1235 PRO A CA 1
ATOM 10001 C C . PRO A 1 1235 ? -3.551 -7.063 -20.854 1.00 78.88 1235 PRO A C 1
ATOM 10003 O O . PRO A 1 1235 ? -3.005 -7.832 -21.645 1.00 78.88 1235 PRO A O 1
ATOM 10006 N N . GLN A 1 1236 ? -4.461 -6.173 -21.247 1.00 71.94 1236 GLN A N 1
ATOM 10007 C CA . GLN A 1 1236 ? -4.845 -5.913 -22.636 1.00 71.94 1236 GLN A CA 1
ATOM 10008 C C . GLN A 1 1236 ? -4.786 -4.396 -22.872 1.00 71.94 1236 GLN A C 1
ATOM 10010 O O . GLN A 1 1236 ? -5.265 -3.666 -22.001 1.00 71.94 1236 GLN A O 1
ATOM 10015 N N . PRO A 1 1237 ? -4.262 -3.910 -24.015 1.00 80.19 1237 PRO A N 1
ATOM 10016 C CA . PRO A 1 1237 ? -3.787 -4.664 -25.184 1.00 80.19 1237 PRO A CA 1
ATOM 10017 C C . PRO A 1 1237 ? -2.318 -5.126 -25.075 1.00 80.19 1237 PRO A C 1
ATOM 10019 O O . PRO A 1 1237 ? -1.512 -4.511 -24.387 1.00 80.19 1237 PRO A O 1
ATOM 10022 N N . CYS A 1 1238 ? -1.961 -6.193 -25.798 1.00 86.25 1238 CYS A N 1
ATOM 10023 C CA . CYS A 1 1238 ? -0.571 -6.609 -26.028 1.00 86.25 1238 CYS A CA 1
ATOM 10024 C C . CYS A 1 1238 ? -0.183 -6.317 -27.484 1.00 86.25 1238 CYS A C 1
ATOM 10026 O O . CYS A 1 1238 ? -0.813 -6.844 -28.403 1.00 86.25 1238 CYS A O 1
ATOM 10028 N N . ILE A 1 1239 ? 0.870 -5.521 -27.692 1.00 86.69 1239 ILE A N 1
ATOM 10029 C CA . ILE A 1 1239 ? 1.362 -5.144 -29.023 1.00 86.69 1239 ILE A CA 1
ATOM 10030 C C . ILE A 1 1239 ? 2.828 -5.581 -29.133 1.00 86.69 1239 ILE A C 1
ATOM 10032 O O . ILE A 1 1239 ? 3.702 -5.020 -28.471 1.00 86.69 1239 ILE A O 1
ATOM 10036 N N . LYS A 1 1240 ? 3.099 -6.597 -29.961 1.00 84.94 1240 LYS A N 1
ATOM 10037 C CA . LYS A 1 1240 ? 4.418 -7.260 -30.027 1.00 84.94 1240 LYS A CA 1
ATOM 10038 C C . LYS A 1 1240 ? 5.151 -7.131 -31.362 1.00 84.94 1240 LYS A C 1
ATOM 10040 O O . LYS A 1 1240 ? 6.384 -7.129 -31.399 1.00 84.94 1240 LYS A O 1
ATOM 10045 N N . ASP A 1 1241 ? 4.413 -7.020 -32.461 1.00 84.62 1241 ASP A N 1
ATOM 10046 C CA . ASP A 1 1241 ? 4.965 -6.975 -33.809 1.00 84.62 1241 ASP A CA 1
ATOM 10047 C C . ASP A 1 1241 ? 4.213 -5.988 -34.704 1.00 84.62 1241 ASP A C 1
ATOM 10049 O O . ASP A 1 1241 ? 3.006 -5.795 -34.592 1.00 84.62 1241 ASP A O 1
ATOM 10053 N N . HIS A 1 1242 ? 4.956 -5.357 -35.613 1.00 86.62 1242 HIS A N 1
ATOM 10054 C CA . HIS A 1 1242 ? 4.402 -4.524 -36.673 1.00 86.62 1242 HIS A CA 1
ATOM 10055 C C . HIS A 1 1242 ? 5.094 -4.865 -38.005 1.00 86.62 1242 HIS A C 1
ATOM 10057 O O . HIS A 1 1242 ? 6.323 -4.999 -38.023 1.00 86.62 1242 HIS A O 1
ATOM 10063 N N . PRO A 1 1243 ? 4.367 -5.001 -39.133 1.00 83.81 1243 PRO A N 1
ATOM 10064 C CA . PRO A 1 1243 ? 4.967 -5.355 -40.424 1.00 83.81 1243 PRO A CA 1
ATOM 10065 C C . PRO A 1 1243 ? 6.053 -4.375 -40.884 1.00 83.81 1243 PRO A C 1
ATOM 10067 O O . PRO A 1 1243 ? 7.066 -4.781 -41.444 1.00 83.81 1243 PRO A O 1
ATOM 10070 N N . GLU A 1 1244 ? 5.869 -3.085 -40.604 1.00 82.00 1244 GLU A N 1
ATOM 10071 C CA . GLU A 1 1244 ? 6.793 -2.032 -41.039 1.00 82.00 1244 GLU A CA 1
ATOM 10072 C C . GLU A 1 1244 ? 8.061 -1.911 -40.180 1.00 82.00 1244 GLU A C 1
ATOM 10074 O O . GLU A 1 1244 ? 8.958 -1.149 -40.534 1.00 82.00 1244 GLU A O 1
ATOM 10079 N N . GLU A 1 1245 ? 8.166 -2.664 -39.079 1.00 81.94 1245 GLU A N 1
ATOM 10080 C CA . GLU A 1 1245 ? 9.373 -2.699 -38.238 1.00 81.94 1245 GLU A CA 1
ATOM 10081 C C . GLU A 1 1245 ? 10.587 -3.245 -39.011 1.00 81.94 1245 GLU A C 1
ATOM 10083 O O . GLU A 1 1245 ? 11.719 -2.864 -38.732 1.00 81.94 1245 GLU A O 1
ATOM 10088 N N . VAL A 1 1246 ? 10.354 -4.079 -40.035 1.00 75.38 1246 VAL A N 1
ATOM 10089 C CA . VAL A 1 1246 ? 11.399 -4.640 -40.915 1.00 75.38 1246 VAL A CA 1
ATOM 10090 C C . VAL A 1 1246 ? 12.203 -3.547 -41.621 1.00 75.38 1246 VAL A C 1
ATOM 10092 O O . VAL A 1 1246 ? 13.381 -3.742 -41.896 1.00 75.38 1246 VAL A O 1
ATOM 10095 N N . ASN A 1 1247 ? 11.596 -2.387 -41.879 1.00 72.12 1247 ASN A N 1
ATOM 10096 C CA . ASN A 1 1247 ? 12.237 -1.287 -42.601 1.00 72.12 1247 ASN A CA 1
ATOM 10097 C C . ASN A 1 1247 ? 13.188 -0.457 -41.715 1.00 72.12 1247 ASN A C 1
ATOM 10099 O O . ASN A 1 1247 ? 13.793 0.496 -42.199 1.00 72.12 1247 ASN A O 1
ATOM 10103 N N . ILE A 1 1248 ? 13.313 -0.796 -40.427 1.00 71.88 1248 ILE A N 1
ATOM 10104 C CA . ILE A 1 1248 ? 14.175 -0.122 -39.449 1.00 71.88 1248 ILE A CA 1
ATOM 10105 C C . ILE A 1 1248 ? 15.463 -0.946 -39.271 1.00 71.88 1248 ILE A C 1
ATOM 10107 O O . ILE A 1 1248 ? 15.704 -1.547 -38.225 1.00 71.88 1248 ILE A O 1
ATOM 10111 N N . THR A 1 1249 ? 16.286 -1.027 -40.320 1.00 57.44 1249 THR A N 1
ATOM 10112 C CA . THR A 1 1249 ? 17.500 -1.871 -40.338 1.00 57.44 1249 THR A CA 1
ATOM 10113 C C . THR A 1 1249 ? 18.756 -1.178 -39.808 1.00 57.44 1249 THR A C 1
ATOM 10115 O O . THR A 1 1249 ? 19.686 -1.857 -39.384 1.00 57.44 1249 THR A O 1
ATOM 10118 N N . GLU A 1 1250 ? 18.800 0.158 -39.803 1.00 58.91 1250 GLU A N 1
ATOM 10119 C CA . GLU A 1 1250 ? 20.021 0.930 -39.502 1.00 58.91 1250 GLU A CA 1
ATOM 10120 C C . GLU A 1 1250 ? 20.168 1.338 -38.020 1.00 58.91 1250 GLU A C 1
ATOM 10122 O O . GLU A 1 1250 ? 21.216 1.831 -37.622 1.00 58.91 1250 GLU A O 1
ATOM 10127 N N . LEU A 1 1251 ? 19.163 1.083 -37.169 1.00 66.25 1251 LEU A N 1
ATOM 10128 C CA . LEU A 1 1251 ? 19.147 1.475 -35.744 1.00 66.25 1251 LEU A CA 1
ATOM 10129 C C . LEU A 1 1251 ? 19.530 0.323 -34.791 1.00 66.25 1251 LEU A C 1
ATOM 10131 O O . LEU A 1 1251 ? 18.842 0.069 -33.794 1.00 66.25 1251 LEU A O 1
ATOM 10135 N N . CYS A 1 1252 ? 20.593 -0.411 -35.116 1.00 71.94 1252 CYS A N 1
ATOM 10136 C CA . CYS A 1 1252 ? 21.136 -1.488 -34.286 1.00 71.94 1252 CYS A CA 1
ATOM 10137 C C . CYS A 1 1252 ? 22.511 -1.059 -33.753 1.00 71.94 1252 CYS A C 1
ATOM 10139 O O . CYS A 1 1252 ? 23.453 -0.979 -34.539 1.00 71.94 1252 CYS A O 1
ATOM 10141 N N . GLY A 1 1253 ? 22.581 -0.745 -32.451 1.00 63.44 1253 GLY A N 1
ATOM 10142 C CA . GLY A 1 1253 ? 23.628 0.032 -31.764 1.00 63.44 1253 GLY A CA 1
ATOM 10143 C C . GLY A 1 1253 ? 25.051 -0.006 -32.336 1.00 63.44 1253 GLY A C 1
ATOM 10144 O O . GLY A 1 1253 ? 25.558 -1.042 -32.776 1.00 63.44 1253 GLY A O 1
ATOM 10145 N N . ASP A 1 1254 ? 25.731 1.139 -32.305 1.00 58.38 1254 ASP A N 1
ATOM 10146 C CA . ASP A 1 1254 ? 27.114 1.272 -32.763 1.00 58.38 1254 ASP A CA 1
ATOM 10147 C C . ASP A 1 1254 ? 28.104 1.094 -31.610 1.00 58.38 1254 ASP A C 1
ATOM 10149 O O . ASP A 1 1254 ? 27.977 1.706 -30.555 1.00 58.38 1254 ASP A O 1
ATOM 10153 N N . GLY A 1 1255 ? 29.094 0.220 -31.810 1.00 45.72 1255 GLY A N 1
ATOM 10154 C CA . GLY A 1 1255 ? 30.212 0.077 -30.883 1.00 45.72 1255 GLY A CA 1
ATOM 10155 C C . GLY A 1 1255 ? 31.243 1.184 -31.095 1.00 45.72 1255 GLY A C 1
ATOM 10156 O O . GLY A 1 1255 ? 31.431 1.658 -32.218 1.00 45.72 1255 GLY A O 1
ATOM 10157 N N . CYS A 1 1256 ? 31.960 1.557 -30.035 1.00 40.94 1256 CYS A N 1
ATOM 10158 C CA . CYS A 1 1256 ? 33.140 2.409 -30.144 1.00 40.94 1256 CYS A CA 1
ATOM 10159 C C . CYS A 1 1256 ? 34.206 1.711 -31.001 1.00 40.94 1256 CYS A C 1
ATOM 10161 O O . CYS A 1 1256 ? 34.928 0.838 -30.525 1.00 40.94 1256 CYS A O 1
ATOM 10163 N N . SER A 1 1257 ? 34.337 2.095 -32.273 1.00 38.06 1257 SER A N 1
ATOM 10164 C CA . SER A 1 1257 ? 35.514 1.721 -33.055 1.00 38.06 1257 SER A CA 1
ATOM 10165 C C . SER A 1 1257 ? 36.646 2.666 -32.661 1.00 38.06 1257 SER A C 1
ATOM 10167 O O . SER A 1 1257 ? 36.611 3.853 -33.001 1.00 38.06 1257 SER A O 1
ATOM 10169 N N . ILE A 1 1258 ? 37.659 2.162 -31.961 1.00 39.22 1258 ILE A N 1
ATOM 10170 C CA . ILE A 1 1258 ? 38.921 2.886 -31.814 1.00 39.22 1258 ILE A CA 1
ATOM 10171 C C . ILE A 1 1258 ? 39.528 2.967 -33.217 1.00 39.22 1258 ILE A C 1
ATOM 10173 O O . ILE A 1 1258 ? 40.016 1.975 -33.757 1.00 39.22 1258 ILE A O 1
ATOM 10177 N N . ARG A 1 1259 ? 39.461 4.144 -33.848 1.00 37.56 1259 ARG A N 1
ATOM 10178 C CA . ARG A 1 1259 ? 40.226 4.395 -35.071 1.00 37.56 1259 ARG A CA 1
ATOM 10179 C C . ARG A 1 1259 ? 41.693 4.553 -34.662 1.00 37.56 1259 ARG A C 1
ATOM 10181 O O . ARG A 1 1259 ? 41.967 5.367 -33.778 1.00 37.56 1259 ARG A O 1
ATOM 10188 N N . PRO A 1 1260 ? 42.641 3.817 -35.267 1.00 40.69 1260 PRO A N 1
ATOM 10189 C CA . PRO A 1 1260 ? 44.052 4.049 -35.009 1.00 40.69 1260 PRO A CA 1
ATOM 10190 C C . PRO A 1 1260 ? 44.370 5.493 -35.394 1.00 40.69 1260 PRO A C 1
ATOM 10192 O O . PRO A 1 1260 ? 44.184 5.910 -36.538 1.00 40.69 1260 PRO A O 1
ATOM 10195 N N . ASN A 1 1261 ? 44.798 6.285 -34.414 1.00 48.62 1261 ASN A N 1
ATOM 10196 C CA . ASN A 1 1261 ? 45.216 7.649 -34.664 1.00 48.62 1261 ASN A CA 1
ATOM 10197 C C . ASN A 1 1261 ? 46.564 7.589 -35.391 1.00 48.62 1261 ASN A C 1
ATOM 10199 O O . ASN A 1 1261 ? 47.597 7.335 -34.770 1.00 48.62 1261 ASN A O 1
ATOM 10203 N N . TYR A 1 1262 ? 46.555 7.791 -36.711 1.00 56.00 1262 TYR A N 1
ATOM 10204 C CA . TYR A 1 1262 ? 47.761 7.767 -37.545 1.00 56.00 1262 TYR A CA 1
ATOM 10205 C C . TYR A 1 1262 ? 48.853 8.723 -37.029 1.00 56.00 1262 TYR A C 1
ATOM 10207 O O . TYR A 1 1262 ? 50.034 8.463 -37.237 1.00 56.00 1262 TYR A O 1
ATOM 10215 N N . TRP A 1 1263 ? 48.482 9.765 -36.273 1.00 58.09 1263 TRP A N 1
ATOM 10216 C CA . TRP A 1 1263 ? 49.420 10.655 -35.584 1.00 58.09 1263 TRP A CA 1
ATOM 10217 C C . TRP A 1 1263 ? 50.191 9.991 -34.435 1.00 58.09 1263 TRP A C 1
ATOM 10219 O O . TRP A 1 1263 ? 51.381 10.241 -34.283 1.00 58.09 1263 TRP A O 1
ATOM 10229 N N . MET A 1 1264 ? 49.555 9.115 -33.651 1.00 54.03 1264 MET A N 1
ATOM 10230 C CA . MET A 1 1264 ? 50.239 8.342 -32.602 1.00 54.03 1264 MET A CA 1
ATOM 10231 C C . MET A 1 1264 ? 51.166 7.290 -33.210 1.00 54.03 1264 MET A C 1
ATOM 10233 O O . MET A 1 1264 ? 52.289 7.125 -32.747 1.00 54.03 1264 MET A O 1
ATOM 10237 N N . ALA A 1 1265 ? 50.744 6.633 -34.295 1.00 55.00 1265 ALA A N 1
ATOM 10238 C CA . ALA A 1 1265 ? 51.607 5.708 -35.028 1.00 55.00 1265 ALA A CA 1
ATOM 10239 C C . ALA A 1 1265 ? 52.826 6.430 -35.629 1.00 55.00 1265 ALA A C 1
ATOM 10241 O O . ALA A 1 1265 ? 53.937 5.915 -35.542 1.00 55.00 1265 ALA A O 1
ATOM 10242 N N . ALA A 1 1266 ? 52.641 7.644 -36.163 1.00 67.25 1266 ALA A N 1
ATOM 10243 C CA . ALA A 1 1266 ? 53.732 8.482 -36.658 1.00 67.25 1266 ALA A CA 1
ATOM 10244 C C . ALA A 1 1266 ? 54.671 8.958 -35.536 1.00 67.25 1266 ALA A C 1
ATOM 10246 O O . ALA A 1 1266 ? 55.881 8.976 -35.740 1.00 67.25 1266 ALA A O 1
ATOM 10247 N N . LEU A 1 1267 ? 54.149 9.285 -34.348 1.00 68.38 1267 LEU A N 1
ATOM 10248 C CA . LEU A 1 1267 ? 54.956 9.657 -33.177 1.00 68.38 1267 LEU A CA 1
ATOM 10249 C C . LEU A 1 1267 ? 55.765 8.481 -32.620 1.00 68.38 1267 LEU A C 1
ATOM 10251 O O . LEU A 1 1267 ? 56.912 8.673 -32.229 1.00 68.38 1267 LEU A O 1
ATOM 10255 N N . ILE A 1 1268 ? 55.210 7.268 -32.633 1.00 64.50 1268 ILE A N 1
ATOM 10256 C CA . ILE A 1 1268 ? 55.920 6.049 -32.219 1.00 64.50 1268 ILE A CA 1
ATOM 10257 C C . ILE A 1 1268 ? 56.988 5.674 -33.256 1.00 64.50 1268 ILE A C 1
ATOM 10259 O O . ILE A 1 1268 ? 58.100 5.314 -32.883 1.00 64.50 1268 ILE A O 1
ATOM 10263 N N . LEU A 1 1269 ? 56.704 5.824 -34.556 1.00 63.06 1269 LEU A N 1
ATOM 10264 C CA . LEU A 1 1269 ? 57.710 5.642 -35.610 1.00 63.06 1269 LEU A CA 1
ATOM 10265 C C . LEU A 1 1269 ? 58.820 6.697 -35.513 1.00 63.06 1269 LEU A C 1
ATOM 10267 O O . LEU A 1 1269 ? 59.993 6.363 -35.646 1.00 63.06 1269 LEU A O 1
ATOM 10271 N N . ALA A 1 1270 ? 58.466 7.949 -35.213 1.00 66.25 1270 ALA A N 1
ATOM 10272 C CA . ALA A 1 1270 ? 59.430 9.016 -34.978 1.00 66.25 1270 ALA A CA 1
ATOM 10273 C C . ALA A 1 1270 ? 60.273 8.754 -33.719 1.00 66.25 1270 ALA A C 1
ATOM 10275 O O . ALA A 1 1270 ? 61.485 8.941 -33.765 1.00 66.25 1270 ALA A O 1
ATOM 10276 N N . SER A 1 1271 ? 59.686 8.248 -32.626 1.00 57.84 1271 SER A N 1
ATOM 10277 C CA . SER A 1 1271 ? 60.450 7.895 -31.421 1.00 57.84 1271 SER A CA 1
ATOM 10278 C C . SER A 1 1271 ? 61.351 6.679 -31.644 1.00 57.84 1271 SER A C 1
ATOM 10280 O O . SER A 1 1271 ? 62.437 6.614 -31.076 1.00 57.84 1271 SER A O 1
ATOM 10282 N N . TYR A 1 1272 ? 60.938 5.733 -32.492 1.00 63.59 1272 TYR A N 1
ATOM 10283 C CA . TYR A 1 1272 ? 61.749 4.571 -32.855 1.00 63.59 1272 TYR A CA 1
ATOM 10284 C C . TYR A 1 1272 ? 62.950 4.964 -33.727 1.00 63.59 1272 TYR A C 1
ATOM 10286 O O . TYR A 1 1272 ? 64.050 4.460 -33.511 1.00 63.59 1272 TYR A O 1
ATOM 10294 N N . ILE A 1 1273 ? 62.766 5.912 -34.655 1.00 64.44 1273 ILE A N 1
ATOM 10295 C CA . ILE A 1 1273 ? 63.842 6.466 -35.496 1.00 64.44 1273 ILE A CA 1
ATOM 10296 C C . ILE A 1 1273 ? 64.814 7.322 -34.667 1.00 64.44 1273 ILE A C 1
ATOM 10298 O O . ILE A 1 1273 ? 66.022 7.253 -34.875 1.00 64.44 1273 ILE A O 1
ATOM 10302 N N . VAL A 1 1274 ? 64.319 8.089 -33.690 1.00 64.38 1274 VAL A N 1
ATOM 10303 C CA . VAL A 1 1274 ? 65.176 8.886 -32.794 1.00 64.38 1274 VAL A CA 1
ATOM 10304 C C . VAL A 1 1274 ? 65.990 7.990 -31.849 1.00 64.38 1274 VAL A C 1
ATOM 10306 O O . VAL A 1 1274 ? 67.166 8.261 -31.637 1.00 64.38 1274 VAL A O 1
ATOM 10309 N N . ASN A 1 1275 ? 65.425 6.877 -31.366 1.00 49.16 1275 ASN A N 1
ATOM 10310 C CA . ASN A 1 1275 ? 66.148 5.898 -30.537 1.00 49.16 1275 ASN A CA 1
ATOM 10311 C C . ASN A 1 1275 ? 67.117 4.988 -31.316 1.00 49.16 1275 ASN A C 1
ATOM 10313 O O . ASN A 1 1275 ? 67.842 4.225 -30.691 1.00 49.16 1275 ASN A O 1
ATOM 10317 N N . THR A 1 1276 ? 67.120 5.020 -32.653 1.00 53.22 1276 THR A N 1
ATOM 10318 C CA . THR A 1 1276 ? 68.111 4.291 -33.471 1.00 53.22 1276 THR A CA 1
ATOM 10319 C C . THR A 1 1276 ? 69.249 5.183 -33.976 1.00 53.22 1276 THR A C 1
ATOM 10321 O O . THR A 1 1276 ? 70.218 4.660 -34.524 1.00 53.22 1276 THR A O 1
ATOM 10324 N N . PHE A 1 1277 ? 69.157 6.505 -33.788 1.00 45.91 1277 PHE A N 1
ATOM 10325 C CA . PHE A 1 1277 ? 70.193 7.480 -34.161 1.00 45.91 1277 PHE A CA 1
ATOM 10326 C C . PHE A 1 1277 ? 70.941 8.104 -32.965 1.00 45.91 1277 PHE A C 1
ATOM 10328 O O . PHE A 1 1277 ? 71.907 8.837 -33.184 1.00 45.91 1277 PHE A O 1
ATOM 10335 N N . LEU A 1 1278 ? 70.520 7.802 -31.733 1.00 38.72 1278 LEU A N 1
ATOM 10336 C CA . LEU A 1 1278 ? 71.268 7.988 -30.480 1.00 38.72 1278 LEU A CA 1
ATOM 10337 C C . LEU A 1 1278 ? 71.868 6.645 -30.059 1.00 38.72 1278 LEU A C 1
ATOM 10339 O O . LEU A 1 1278 ? 73.012 6.662 -29.551 1.00 38.72 1278 LEU A O 1
#

pLDDT: mean 75.5, std 18.62, range [24.75, 96.62]

Foldseek 3Di:
DPPPPPPPPVVPVPPDDPPPPPPPPFDDLVLVVLLLQVLLVVVLVLWCLQQVQVLLQVLCQPWDWFFFDPQVLQVQLLVLVLLVVVLQVVLQVVLQVLLQVLVQVCVVVVLDDDLLAAFAAQQPEDEPPDDPDDPPPPPDPDPDDDDPPDDDRDDSYDYDYFFQDVLQPRFTFDQQFKHKYAAPLADCPDPPRVSLVVSSRSSRVSLNVSCLLPLNFDKWWWAFPSFMIIIPRRGHFDDPDHRPDTPLLDPQFLCQLFFEEEEEEEEELELVCPDPNLVLVLLLLLLLLSSAAQLYWYFYWYFFPATDGLANLCPLATFGSALQVSVVSSVSSVPDDRDHGHGDVVNVLVSLLVRQVVCCVVVVHLVFAYEYEYEEQADDAQPVVSCVVRACVPPPHGRYAYEYEHEAPDRPHQPNRLCNRLSRQFFYHYYHDSSCSNVRSSVRSQSNSQLVLVVVPDKDKDKGFKDWDRDDLVCLQVVLVVVVVVLLVVLVVVVVPDDPPCVVVSVVVVVVLQVCQVVDPVTFIKMKIKTWHWNPDQWDQAQQDPDDDPPDPPGDGRDTFGDTGTGTMIMTIDTVLVSLQSSPPLSLFFPKGKWKAFLFQWTRDDPPQDQDDSNGGASRSRPQGPQLAWAAQDPDDPPPDDPLVLVVSVCQSVQHFDKDKTWTWDDDDVLFFIDIFIWIWGWGHSPPHRMIMIITHGPDQLSSMDTQDFDQQQVQCVVDPDLDRPLLLLVPDDQKFFAQSHPAKDFSGQDLPVPRDGVDDPGPSRVLSVVSNVSSDPPDDQDDPSSVVDDPPDDDDDDDDDPPVVVVVSSVRRMHHDNRLSRLVSSVSSSCSCVVDDSCVVPVDDPVVVVVSCQQWVWAKKWKAWSSQMIGMDGDDDPPDPPPPPPNPCVVPRNRSVDPLNSVQVVVCSLPVLAKEKDWDAPVNADPVCLQFTKIKIKHWDWHDDPNHIYTTMMIITITGLVSSQVVSCVSQVDDDDRDHTCPDPFKWKFKAFQFQATCYGNDSVRHNDRNLLVAVLVVVVCCVVPQKPKGKDKNQQDKDWDQDPPPPDDPVVPPPDVVVVVVVVVVVVVVVVVVVVVVPDDPPPPDVVVVVPDDDPPDDPPPPPPPPPDDDDDDDDDDDDPPVVVVVVSSDDRSIRIDRFMWMFITMGGPSVVLVVLSWDFDDADPPHDPFRWTKHKHHNPSYSIIMIMTTPPGDDGDNRRDRDIDTDDCCVVPVDDPVSCCRPVPPRDGDNDPDRRRDDPCSVSVSSPHDDDDDPDPPVVVVVVVVVVVVVVVVD

Mean predicted aligned error: 15.38 Å

Organism: Laodelphax striatellus (NCBI:txid195883)